Protein AF-A0A349DEY0-F1 (afdb_monomer)

Nearest PDB structures (foldseek):
  7y8s-assembly1_A  TM=3.256E-01  e=2.043E-19  Chelicerata
  7y6e-assembly1_A  TM=4.295E-01  e=4.181E-15  Chelicerata
  3f7r-assembly1_A  TM=3.913E-01  e=9.692E-14  Homo sapiens
  6mfa-assembly1_A  TM=2.386E-01  e=2.344E-17  Homo sapiens
  1x5z-assembly1_A  TM=7.598E-01  e=6.856E-07  Homo sapiens

Foldseek 3Di:
DDDDDDDDDDDDPPCPVVVVVVVVVVVVVVPDPPQPPFPDFLAAQEAADPADLVLQVCQCVLLVFFGQEYEWEEELQLLAIDDQPFAGVLVSQVVSVVPFDQYEYEYEYALQDDHPQRESHQDDDPPDPDHAQCNSLVSLVCLLVCVSVVSLLSLLQSQQVCLRYAYEYEYNAQFFQLNNFFQDRDRSVVVVVVCVVVVHDCLVCVVPPPRGHLVSLLSSLVSSQVSSVVRHVRYAYEHHHHFALSRLPSNPNDDPRHSAYEYEDEQQQQQHDDPNDHQDPPDRGRPSNVNSLVVCVVSVHAYEHSHYFYWPPLLVDLVSVLVSVVSVLVCCNVSSHHYYYYHQYQQVVSPDDCRRHGRHQSPDPSSSVSCCLRAPARNYQGRHRDNPPDDDAFAEWEPWEWEAPAQWKIKIFIDGPGPAFQWKFKWKDQPDDTDTDDTGGPPDGMDMGGRHHGQGKMKMWMWTGDSNGIHDIYDIYMDGHHHDDDDDDDDPDDDPDADWDDDDPHTHHPVVVVVPPDDDDDDDDDPPLAAFEEWEDWEWAADAQFKIKIFTHGPGPNFQWKFKWKDLDDDDTDTPDTGGPPDGMDMGGRHHGQTKMKIWMWTGDPSGIYDIYDIYIDHHHHDPDDDDPDDDDDPDADWDDDDPDTHHPVVCVVRPDDDDDDDDDPDQDAFAAWEDWEWAAPAQFKIKIFTHGPGPAFQWKFKWKDWVDDDIDTDDTGGPPDGMDMGGRHHGQTKMKMWMWTGDPSGIYDIYDIYIDGHHHPDDPPDPPDDDPPDPDDDPPDDDDDDDDDAFLDFAFFFPPLFFFEEEDDAPVLLVCLCPLPQDFFGQAYHYEFELVQQQPPVPPCRRQCQAHLVRHGPPDWDAPLQYTGHQVCRLPVQLLHEYEYEYQQFAADPVRPPGNCRLVCLLSVVSLSSLLSVLVSLQVSLAAYEYAYNAQVVDVVRHHPFLVSLLSNLSSSQVSSVVSPSLSYAYEDEHALDQVSAADPCVSNPNDLVRHRAYEYEEAEFQPLPGPPGSLVNVVSSLVVCVVSSHAYEPSEYFPFQAAQLQQWGAWFPCVRRHHFRHDIDHHALVRSCVRHVPVVVVSCVVSSSGHRYYYYYQAQSCPGRQCHPVGPPTHGHGGHQSSHPSSSVVVCVRCPDPNYDGGDNVSRVSIDRDDDDDPPCPDDADDDPAWDWPPAADALQDKTFTPRFAAKKKKFKAAPVRDTPDIDIAGPVRRIDRSHPPDFDKIWIWIDDPPHIDIDIHGYD

Solvent-accessible surface area (backbone atoms only — not comparable to full-atom values): 67548 Å² total; per-residue (Å²): 134,86,90,84,89,82,96,84,80,93,77,79,98,77,61,71,72,57,50,56,50,48,50,50,46,56,64,56,63,71,59,70,84,74,59,85,90,62,73,50,91,76,24,22,42,33,23,47,8,66,43,55,74,68,45,51,49,47,42,28,63,57,69,68,52,51,51,17,30,38,30,45,35,19,25,48,76,48,31,42,51,38,49,89,94,74,58,57,39,63,56,54,49,51,50,54,40,78,76,35,76,54,26,35,36,38,37,33,33,28,66,42,51,72,52,103,73,76,40,32,42,75,87,68,61,97,86,46,101,70,79,42,62,30,25,35,33,53,49,25,48,39,42,61,75,47,77,44,46,72,28,46,42,40,46,10,52,55,49,42,76,35,73,78,38,45,35,39,37,22,64,41,53,60,31,36,53,78,60,45,13,28,62,39,93,50,60,66,67,62,52,49,50,55,35,47,76,69,72,46,65,64,70,81,54,44,89,80,36,90,47,44,41,46,61,43,40,28,47,23,51,49,50,51,48,52,53,23,53,75,56,13,89,41,61,45,32,27,46,22,35,32,82,31,43,47,32,37,63,68,53,54,69,48,77,92,64,42,60,28,35,28,36,73,43,44,43,38,46,44,45,32,64,39,96,92,41,71,60,32,95,85,46,72,43,18,63,41,50,52,46,35,52,49,51,31,51,75,69,74,30,54,34,28,36,62,35,28,39,47,25,34,58,28,45,76,37,70,66,44,35,47,51,48,53,52,42,55,49,48,53,40,61,79,60,57,26,39,31,40,20,38,27,37,34,57,34,45,88,74,76,40,62,70,60,48,23,52,29,44,48,53,80,40,70,72,42,29,54,51,47,43,75,66,65,57,36,76,42,25,38,33,10,81,69,47,59,72,83,74,66,66,44,15,41,48,27,36,76,41,42,40,44,48,77,34,32,30,29,37,40,35,38,40,44,78,65,47,95,63,37,61,17,34,42,36,27,40,24,78,83,80,64,75,43,79,77,48,75,47,53,51,92,67,38,66,50,76,51,68,85,44,62,48,60,38,61,40,38,34,37,35,23,21,26,32,99,61,35,63,21,56,64,24,52,73,22,58,30,51,18,37,76,75,76,91,84,88,93,73,86,90,69,87,74,90,86,74,78,67,47,76,67,82,96,47,83,39,50,61,82,58,53,78,77,69,79,80,82,85,86,79,90,76,88,75,82,57,88,53,50,19,42,46,26,38,75,41,43,44,45,58,76,36,35,29,26,37,39,36,38,37,44,73,66,51,93,54,36,60,19,33,43,36,25,39,17,78,62,96,80,66,70,45,77,77,50,73,46,54,58,92,61,42,63,51,77,48,67,85,43,63,41,52,38,50,39,33,35,34,36,20,19,24,33,100,60,34,67,24,55,64,23,54,73,21,59,32,50,19,40,73,46,95,71,91,81,79,83,82,79,84,82,79,93,86,76,81,65,44,66,63,80,98,46,80,38,51,64,82,60,44,74,80,69,76,65,87,80,82,83,84,88,80,84,95,68,95,66,52,22,41,44,26,37,74,40,42,44,44,50,75,35,31,28,26,35,39,36,37,39,42,79,63,48,94,69,38,59,20,32,42,37,26,38,22,52,80,71,74,72,74,44,80,77,47,77,45,54,52,93,65,43,64,49,79,48,66,83,43,60,45,61,36,45,38,33,32,37,35,23,23,25,35,99,75,32,62,24,54,63,23,53,75,19,62,32,50,19,36,65,78,69,82,80,88,78,79,91,72,93,84,83,84,76,90,77,84,89,73,92,76,95,72,84,83,80,78,84,80,80,56,54,62,44,68,61,31,40,50,96,80,21,26,33,36,25,35,15,55,16,58,56,30,41,46,51,53,51,66,66,75,81,52,72,55,43,23,19,39,35,30,48,34,37,48,86,27,46,74,34,80,85,40,74,52,17,22,21,42,15,34,47,101,84,71,45,72,61,86,58,70,41,62,90,27,74,46,39,21,26,43,43,54,55,49,68,71,38,73,28,26,29,34,34,38,39,30,45,46,50,27,38,49,100,89,41,74,87,34,77,53,36,28,54,39,33,40,50,56,73,43,56,68,38,30,50,50,55,20,53,52,50,54,68,45,88,43,47,33,38,35,27,54,41,53,25,67,77,34,80,87,43,51,66,92,41,45,62,42,51,26,39,23,52,46,44,46,50,50,45,19,50,73,71,63,24,77,54,57,31,37,28,47,22,37,37,41,47,38,94,75,49,82,73,68,60,72,65,53,52,65,47,75,90,58,45,38,23,34,29,30,35,48,43,71,40,67,79,72,83,56,80,48,30,47,59,58,40,46,50,52,54,52,52,51,22,58,77,66,62,27,18,27,27,40,66,38,28,38,58,51,17,27,22,41,64,82,28,31,36,33,17,31,25,68,89,78,71,31,59,37,63,33,78,77,37,86,35,53,48,64,56,50,32,65,54,35,53,49,58,52,51,52,51,48,66,75,38,52,49,34,48,35,31,40,25,42,38,36,32,59,34,50,80,19,76,50,33,17,87,88,20,90,76,26,26,43,30,25,42,34,47,80,61,22,68,60,38,30,54,51,48,52,63,58,65,69,37,86,55,42,34,59,35,33,92,56,45,59,78,48,27,42,76,89,75,96,68,77,75,80,79,78,80,80,82,82,90,76,81,66,74,44,69,40,63,64,68,30,48,34,80,46,67,30,34,51,45,65,60,87,53,65,30,37,39,36,35,19,41,84,85,69,45,79,77,46,70,52,77,36,28,73,95,46,40,60,48,82,44,65,80,51,68,69,45,63,31,36,39,38,37,36,42,88,97,44,77,48,76,41,88,40,41,30,83

Sequence (1247 aa):
MKTIDNPKCHIKPRWLTSFTLCILLILLTQLNFAQKFDPGSGKTILLIGQTFQSEYQNYAQGIGTKPAGSSHYGSIYLGAIEQGDDDPNAVFLDWVRNYQTNPYALIALSIKDNTAAGNYGQMISPDWDQFNPNAVHDALVAINNGEWDTRIDQFGDTFASRPDVKFFVRIGYEVSLLLFAYKGEQYVNDWLNQQADQGINVFENPDNIANLDRQAYINAYNRIANRIRAKASNVVFVYHPVRGLNDTKWLYPGDANVDYVGFSIFNNDVCLEVNGTFNCDGQSVDPELQSSMDFAKAHNKPIIIAESAAQAPATGSVSAFKTYLDKLHQVVVNNDVRLLAYINSNWPIHGWDANWGDSRVEVNAAVKEHWKSIYVGGRYIQGDGSSTGGGSTPATPNGLQATANSSSQIVLTWSDNANNESGFYIERSTGTGFVQIASVGANITTYSDNGLSAATTYQYRVSAHNTSGNSGYSNQASATTNTGGGSSDCAADCPTGYNYYLCGQCWVSEAQARSGGCTETCSGGNNGNTVPNTPTGLSASTVSSSQINLTWNDNSDNEQGFNIERSTNTGEFTQVASVGVGATSYNDNGLSAGTTYRYRVSAHNTSGTSGYSNQASATTNSGGGSGDCAADCPSGYNYYLCGQCWVSEAQARSAGCTETCDGGNNGNTVPNDPTGLSATAISSSQINLTWNDNSNNEQGFYVEQAGSTGAFTQIASVGAGVTSYSHSRLLASTTYRYRVRAYNGVGNSGYSNEATATTNNSSSHCNNNVQDGDETGVDCGGSCVPCSTGDKVEGKLTPKNGKTLLVLGQDLKSVFDYTQSGYFQAPGGVTTYLAFHSLLDSNYPQYGALGENPSGTPTNVDIDWGAGPLNAHSAAFGYSGSALVLGINFANGNQFETWFPTGVQDIGAGLKSAEIKRLANFCKNVAKPVYIRLGYEFDGTWNNYVSPQTYVNAFREIVRGVRAEGANNVAFVWQSSAYPPLGFPDLDAWYPGDEYVDWCGFSWFLAPNFGVSPTSAQLADAMLTFARQHNKPVMIAESSPQGYDLEAGTRRNINSGLDGPAGGNTRGKTGGQTWDEWFKPYFDYIHQNDDIIRAVAYINADWDAQPKWQSPYPEGYWGDTRVETNAVIRDRWLAEVNTSFWLQGSANIGDEIYTNAGQTARNTSQHLSLPDVVLLPNPTNARTLVKMKGLQEKASYVILNIAGVEVAKGEMNQAKSTLSIRGLKPGLYFVKIACESQQIVRRLVVK

pLDDT: mean 78.05, std 19.38, range [24.09, 98.75]

Structure (mmCIF, N/CA/C/O backbone):
data_AF-A0A349DEY0-F1
#
_entry.id   AF-A0A349DEY0-F1
#
loop_
_atom_site.group_PDB
_atom_site.id
_atom_site.type_symbol
_atom_site.label_atom_id
_atom_site.label_alt_id
_atom_site.label_comp_id
_atom_site.label_asym_id
_atom_site.label_entity_id
_atom_site.label_seq_id
_atom_site.pdbx_PDB_ins_code
_atom_site.Cartn_x
_atom_site.Cartn_y
_atom_site.Cartn_z
_atom_site.occupancy
_atom_site.B_iso_or_equiv
_atom_site.auth_seq_id
_atom_site.auth_comp_id
_atom_site.auth_asym_id
_atom_site.auth_atom_id
_atom_site.pdbx_PDB_model_num
ATOM 1 N N . MET A 1 1 ? 51.742 -33.456 -11.411 1.00 30.62 1 MET A N 1
ATOM 2 C CA . MET A 1 1 ? 53.223 -33.407 -11.422 1.00 30.62 1 MET A CA 1
ATOM 3 C C . MET A 1 1 ? 53.776 -34.786 -11.063 1.00 30.62 1 MET A C 1
ATOM 5 O O . MET A 1 1 ? 53.305 -35.349 -10.091 1.00 30.62 1 MET A O 1
ATOM 9 N N . LYS A 1 2 ? 54.716 -35.288 -11.883 1.00 29.42 2 LYS A N 1
ATOM 10 C CA . LYS A 1 2 ? 55.680 -36.408 -11.723 1.00 29.42 2 LYS A CA 1
ATOM 11 C C . LYS A 1 2 ? 55.282 -37.686 -10.948 1.00 29.42 2 LYS A C 1
ATOM 13 O O . LYS A 1 2 ? 55.220 -37.705 -9.727 1.00 29.42 2 LYS A O 1
ATOM 18 N N . THR A 1 3 ? 55.203 -38.784 -11.698 1.00 45.44 3 THR A N 1
ATOM 19 C CA . THR A 1 3 ? 55.338 -40.190 -11.275 1.00 45.44 3 THR A CA 1
ATOM 20 C C . THR A 1 3 ? 56.786 -40.545 -10.924 1.00 45.44 3 THR A C 1
ATOM 22 O O . THR A 1 3 ? 57.653 -40.258 -11.748 1.00 45.44 3 THR A O 1
ATOM 25 N N . ILE A 1 4 ? 57.035 -41.238 -9.801 1.00 32.19 4 ILE A N 1
ATOM 26 C CA . ILE A 1 4 ? 58.158 -42.189 -9.633 1.00 32.19 4 ILE A CA 1
ATOM 27 C C . ILE A 1 4 ? 57.728 -43.357 -8.723 1.00 32.19 4 ILE A C 1
ATOM 29 O O . ILE A 1 4 ? 57.214 -43.153 -7.624 1.00 32.19 4 ILE A O 1
ATOM 33 N N . ASP A 1 5 ? 57.984 -44.561 -9.235 1.00 44.75 5 ASP A N 1
ATOM 34 C CA . ASP A 1 5 ? 57.857 -45.904 -8.665 1.00 44.75 5 ASP A CA 1
ATOM 35 C C . ASP A 1 5 ? 58.659 -46.170 -7.377 1.00 44.75 5 ASP A C 1
ATOM 37 O O . ASP A 1 5 ? 59.806 -45.742 -7.242 1.00 44.75 5 ASP A O 1
ATOM 41 N N . ASN A 1 6 ? 58.132 -47.045 -6.507 1.00 29.59 6 ASN A N 1
ATOM 42 C CA . ASN A 1 6 ? 58.963 -47.983 -5.736 1.00 29.59 6 ASN A CA 1
ATOM 43 C C . ASN A 1 6 ? 58.171 -49.272 -5.386 1.00 29.59 6 ASN A C 1
ATOM 45 O O . ASN A 1 6 ? 57.075 -49.166 -4.827 1.00 29.59 6 ASN A O 1
ATOM 49 N N . PRO A 1 7 ? 58.682 -50.490 -5.681 1.00 41.56 7 PRO A N 1
ATOM 50 C CA . PRO A 1 7 ? 57.901 -51.719 -5.657 1.00 41.56 7 PRO A CA 1
ATOM 51 C C . PRO A 1 7 ? 58.179 -52.552 -4.401 1.00 41.56 7 PRO A C 1
ATOM 53 O O . PRO A 1 7 ? 59.111 -53.351 -4.384 1.00 41.56 7 PRO A O 1
ATOM 56 N N . LYS A 1 8 ? 57.339 -52.434 -3.364 1.00 35.53 8 LYS A N 1
ATOM 57 C CA . LYS A 1 8 ? 57.192 -53.456 -2.306 1.00 35.53 8 LYS A CA 1
ATOM 58 C C . LYS A 1 8 ? 55.807 -53.401 -1.655 1.00 35.53 8 LYS A C 1
ATOM 60 O O . LYS A 1 8 ? 55.658 -52.806 -0.597 1.00 35.53 8 LYS A O 1
ATOM 65 N N . CYS A 1 9 ? 54.817 -54.074 -2.243 1.00 26.45 9 CYS A N 1
ATOM 66 C CA . CYS A 1 9 ? 53.853 -54.866 -1.467 1.00 26.45 9 CYS A CA 1
ATOM 67 C C . CYS A 1 9 ? 52.994 -55.742 -2.388 1.00 26.45 9 CYS A C 1
ATOM 69 O O . CYS A 1 9 ? 52.198 -55.250 -3.181 1.00 26.45 9 CYS A O 1
ATOM 71 N N . HIS A 1 10 ? 53.153 -57.058 -2.268 1.00 38.06 10 HIS A N 1
ATOM 72 C CA . HIS A 1 10 ? 52.249 -58.038 -2.856 1.00 38.06 10 HIS A CA 1
ATOM 73 C C . HIS A 1 10 ? 50.917 -58.045 -2.094 1.00 38.06 10 HIS A C 1
ATOM 75 O O . HIS A 1 10 ? 50.904 -58.348 -0.902 1.00 38.06 10 HIS A O 1
ATOM 81 N N . ILE A 1 11 ? 49.793 -57.842 -2.789 1.00 31.19 11 ILE A N 1
ATOM 82 C CA . ILE A 1 11 ? 48.478 -58.305 -2.324 1.00 31.19 11 ILE A CA 1
ATOM 83 C C . ILE A 1 11 ? 47.868 -59.231 -3.385 1.00 31.19 11 ILE A C 1
ATOM 85 O O . ILE A 1 11 ? 47.804 -58.917 -4.570 1.00 31.19 11 ILE A O 1
ATOM 89 N N . LYS A 1 12 ? 47.474 -60.417 -2.910 1.00 34.22 12 LYS A N 1
ATOM 90 C CA . LYS A 1 12 ? 46.845 -61.541 -3.619 1.00 34.22 12 LYS A CA 1
ATOM 91 C C . LYS A 1 12 ? 45.441 -61.199 -4.173 1.00 34.22 12 LYS A C 1
ATOM 93 O O . LYS A 1 12 ? 44.804 -60.256 -3.700 1.00 34.22 12 LYS A O 1
ATOM 98 N N . PRO A 1 13 ? 44.921 -61.977 -5.146 1.00 39.72 13 PRO A N 1
ATOM 99 C CA . PRO A 1 13 ? 43.801 -61.585 -5.995 1.00 39.72 13 PRO A CA 1
ATOM 100 C C . PRO A 1 13 ? 42.459 -61.761 -5.276 1.00 39.72 13 PRO A C 1
ATOM 102 O O . PRO A 1 13 ? 41.864 -62.833 -5.276 1.00 39.72 13 PRO A O 1
ATOM 105 N N . ARG A 1 14 ? 41.977 -60.686 -4.651 1.00 37.34 14 ARG A N 1
ATOM 106 C CA . ARG A 1 14 ? 40.571 -60.538 -4.225 1.00 37.34 14 ARG A CA 1
ATOM 107 C C . ARG A 1 14 ? 39.995 -59.139 -4.485 1.00 37.34 14 ARG A C 1
ATOM 109 O O . ARG A 1 14 ? 38.881 -58.854 -4.073 1.00 37.34 14 ARG A O 1
ATOM 116 N N . TRP A 1 15 ? 40.734 -58.292 -5.205 1.00 35.62 15 TRP A N 1
ATOM 117 C CA . TRP A 1 15 ? 40.420 -56.869 -5.398 1.00 35.62 15 TRP A CA 1
ATOM 118 C C . TRP A 1 15 ? 40.018 -56.486 -6.831 1.00 35.62 15 TRP A C 1
ATOM 120 O O . TRP A 1 15 ? 39.688 -55.331 -7.072 1.00 35.62 15 TRP A O 1
ATOM 130 N N . LEU A 1 16 ? 39.995 -57.429 -7.782 1.00 36.09 16 LEU A N 1
ATOM 131 C CA . LEU A 1 16 ? 39.624 -57.123 -9.172 1.00 36.09 16 LEU A CA 1
ATOM 132 C C . LEU A 1 16 ? 38.112 -57.153 -9.447 1.00 36.09 16 LEU A C 1
ATOM 134 O O . LEU A 1 16 ? 37.669 -56.484 -10.369 1.00 36.09 16 LEU A O 1
ATOM 138 N N . THR A 1 17 ? 37.297 -57.828 -8.633 1.00 38.41 17 THR A N 1
ATOM 139 C CA . THR A 1 17 ? 35.828 -57.783 -8.784 1.00 38.41 17 THR A CA 1
ATOM 140 C C . THR A 1 17 ? 35.198 -56.543 -8.147 1.00 38.41 17 THR A C 1
ATOM 142 O O . THR A 1 17 ? 34.158 -56.089 -8.608 1.00 38.41 17 THR A O 1
ATOM 145 N N . SER A 1 18 ? 35.841 -55.941 -7.141 1.00 42.47 18 SER A N 1
ATOM 146 C CA . SER A 1 18 ? 35.341 -54.719 -6.490 1.00 42.47 18 SER A CA 1
ATOM 147 C C . SER A 1 18 ? 35.731 -53.440 -7.235 1.00 42.47 18 SER A C 1
ATOM 149 O O . SER A 1 18 ? 35.033 -52.441 -7.116 1.00 42.47 18 SER A O 1
ATOM 151 N N . PHE A 1 19 ? 36.802 -53.455 -8.038 1.00 39.47 19 PHE A N 1
ATOM 152 C CA . PHE A 1 19 ? 37.233 -52.271 -8.791 1.00 39.47 19 PHE A CA 1
ATOM 153 C C . PHE A 1 19 ? 36.384 -52.041 -10.047 1.00 39.47 19 PHE A C 1
ATOM 155 O O . PHE A 1 19 ? 36.033 -50.905 -10.345 1.00 39.47 19 PHE A O 1
ATOM 162 N N . THR A 1 20 ? 35.964 -53.107 -10.737 1.00 43.31 20 THR A N 1
ATOM 163 C CA . THR A 1 20 ? 35.015 -52.991 -11.855 1.00 43.31 20 THR A CA 1
ATOM 164 C C . THR A 1 20 ? 33.612 -52.652 -11.357 1.00 43.31 20 THR A C 1
ATOM 166 O O . THR A 1 20 ? 32.939 -51.861 -12.002 1.00 43.31 20 THR A O 1
ATOM 169 N N . LEU A 1 21 ? 33.194 -53.147 -10.181 1.00 40.62 21 LEU A N 1
ATOM 170 C CA . LEU A 1 21 ? 31.919 -52.748 -9.575 1.00 40.62 21 LEU A CA 1
ATOM 171 C C . LEU A 1 21 ? 31.952 -51.303 -9.055 1.00 40.62 21 LEU A C 1
ATOM 173 O O . LEU A 1 21 ? 30.953 -50.617 -9.194 1.00 40.62 21 LEU A O 1
ATOM 177 N N . CYS A 1 22 ? 33.083 -50.814 -8.529 1.00 37.91 22 CYS A N 1
ATOM 178 C CA . CYS A 1 22 ? 33.248 -49.404 -8.160 1.00 37.91 22 CYS A CA 1
ATOM 179 C C . CYS A 1 22 ? 33.359 -48.485 -9.377 1.00 37.91 22 CYS A C 1
ATOM 181 O O . CYS A 1 22 ? 32.830 -47.393 -9.315 1.00 37.91 22 CYS A O 1
ATOM 183 N N . ILE A 1 23 ? 33.988 -48.888 -10.485 1.00 42.72 23 ILE A N 1
ATOM 184 C CA . ILE A 1 23 ? 34.013 -48.069 -11.710 1.00 42.72 23 ILE A CA 1
ATOM 185 C C . ILE A 1 23 ? 32.648 -48.097 -12.407 1.00 42.72 23 ILE A C 1
ATOM 187 O O . ILE A 1 23 ? 32.220 -47.064 -12.906 1.00 42.72 23 ILE A O 1
ATOM 191 N N . LEU A 1 24 ? 31.917 -49.218 -12.370 1.00 37.88 24 LEU A N 1
ATOM 192 C CA . LEU A 1 24 ? 30.531 -49.269 -12.839 1.00 37.88 24 LEU A CA 1
ATOM 193 C C . LEU A 1 24 ? 29.599 -48.485 -11.903 1.00 37.88 24 LEU A C 1
ATOM 195 O O . LEU A 1 24 ? 28.729 -47.797 -12.410 1.00 37.88 24 LEU A O 1
ATOM 199 N N . LEU A 1 25 ? 29.809 -48.500 -10.576 1.00 37.19 25 LEU A N 1
ATOM 200 C CA . LEU A 1 25 ? 29.100 -47.616 -9.641 1.00 37.19 25 LEU A CA 1
ATOM 201 C C . LEU A 1 25 ? 29.499 -46.154 -9.834 1.00 37.19 25 LEU A C 1
ATOM 203 O O . LEU A 1 25 ? 28.626 -45.321 -9.730 1.00 37.19 25 LEU A O 1
ATOM 207 N N . ILE A 1 26 ? 30.755 -45.827 -10.148 1.00 38.75 26 ILE A N 1
ATOM 208 C CA . ILE A 1 26 ? 31.211 -44.443 -10.362 1.00 38.75 26 ILE A CA 1
ATOM 209 C C . ILE A 1 26 ? 30.714 -43.899 -11.713 1.00 38.75 26 ILE A C 1
ATOM 211 O O . ILE A 1 26 ? 30.343 -42.731 -11.802 1.00 38.75 26 ILE A O 1
ATOM 215 N N . LEU A 1 27 ? 30.612 -44.753 -12.739 1.00 33.69 27 LEU A N 1
ATOM 216 C CA . LEU A 1 27 ? 29.962 -44.437 -14.018 1.00 33.69 27 LEU A CA 1
ATOM 217 C C . LEU A 1 27 ? 28.425 -44.437 -13.911 1.00 33.69 27 LEU A C 1
ATOM 219 O O . LEU A 1 27 ? 27.779 -43.678 -14.623 1.00 33.69 27 LEU A O 1
ATOM 223 N N . LEU A 1 28 ? 27.831 -45.211 -12.992 1.00 31.55 28 LEU A N 1
ATOM 224 C CA . LEU A 1 28 ? 26.398 -45.158 -12.659 1.00 31.55 28 LEU A CA 1
ATOM 225 C C . LEU A 1 28 ? 26.062 -44.067 -11.623 1.00 31.55 28 LEU A C 1
ATOM 227 O O . LEU A 1 28 ? 24.906 -43.693 -11.513 1.00 31.55 28 LEU A O 1
ATOM 231 N N . THR A 1 29 ? 27.023 -43.487 -10.901 1.00 32.03 29 THR A N 1
ATOM 232 C CA . THR A 1 29 ? 26.804 -42.319 -10.021 1.00 32.03 29 THR A CA 1
ATOM 233 C C . THR A 1 29 ? 27.013 -40.987 -10.740 1.00 32.03 29 THR A C 1
ATOM 235 O O . THR A 1 29 ? 26.929 -39.940 -10.109 1.00 32.03 29 THR A O 1
ATOM 238 N N . GLN A 1 30 ? 27.233 -41.000 -12.060 1.00 32.56 30 GLN A N 1
ATOM 239 C CA . GLN A 1 30 ? 26.926 -39.840 -12.907 1.00 32.56 30 GLN A CA 1
ATOM 240 C C . GLN A 1 30 ? 25.436 -39.777 -13.298 1.00 32.56 30 GLN A C 1
ATOM 242 O O . GLN A 1 30 ? 25.040 -38.930 -14.092 1.00 32.56 30 GLN A O 1
ATOM 247 N N . LEU A 1 31 ? 24.586 -40.634 -12.713 1.00 32.84 31 LEU A N 1
ATOM 248 C CA . LEU A 1 31 ? 23.133 -40.511 -12.789 1.00 32.84 31 LEU A CA 1
ATOM 249 C C . LEU A 1 31 ? 22.627 -39.502 -11.746 1.00 32.84 31 LEU A C 1
ATOM 251 O O . LEU A 1 31 ? 22.602 -39.785 -10.551 1.00 32.84 31 LEU A O 1
ATOM 255 N N . ASN A 1 32 ? 22.169 -38.355 -12.249 1.00 33.69 32 ASN A N 1
ATOM 256 C CA . ASN A 1 32 ? 21.176 -37.465 -11.645 1.00 33.69 32 ASN A CA 1
ATOM 257 C C . ASN A 1 32 ? 21.450 -37.007 -10.201 1.00 33.69 32 ASN A C 1
ATOM 259 O O . ASN A 1 32 ? 20.780 -37.441 -9.261 1.00 33.69 32 ASN A O 1
ATOM 263 N N . PHE A 1 33 ? 22.298 -35.986 -10.029 1.00 35.28 33 PHE A N 1
ATOM 264 C CA . PHE A 1 33 ? 21.932 -34.971 -9.037 1.00 35.28 33 PHE A CA 1
ATOM 265 C C . PHE A 1 33 ? 20.635 -34.337 -9.542 1.00 35.28 33 PHE A C 1
ATOM 267 O O . PHE A 1 33 ? 20.652 -33.588 -10.513 1.00 35.28 33 PHE A O 1
ATOM 274 N N . ALA A 1 34 ? 19.497 -34.706 -8.950 1.00 52.69 34 ALA A N 1
ATOM 275 C CA . ALA A 1 34 ? 18.239 -34.034 -9.236 1.00 52.69 34 ALA A CA 1
ATOM 276 C C . ALA A 1 34 ? 18.415 -32.556 -8.863 1.00 52.69 34 ALA A C 1
ATOM 278 O O . ALA A 1 34 ? 18.550 -32.227 -7.680 1.00 52.69 34 ALA A O 1
ATOM 279 N N . GLN A 1 35 ? 18.486 -31.684 -9.872 1.00 73.81 35 GLN A N 1
ATOM 280 C CA . GLN A 1 35 ? 18.593 -30.248 -9.663 1.00 73.81 35 GLN A CA 1
ATOM 281 C C . GLN A 1 35 ? 17.398 -29.803 -8.813 1.00 73.81 35 GLN A C 1
ATOM 283 O O . GLN A 1 35 ? 16.249 -30.195 -9.035 1.00 73.81 35 GLN A O 1
ATOM 288 N N . LYS A 1 36 ? 17.671 -29.034 -7.760 1.00 83.06 36 LYS A N 1
ATOM 289 C CA . LYS A 1 36 ? 16.647 -28.653 -6.789 1.00 83.06 36 LYS A CA 1
ATOM 290 C C . LYS A 1 36 ? 15.554 -27.835 -7.483 1.00 83.06 36 LYS A C 1
ATOM 292 O O . LYS A 1 36 ? 15.852 -26.893 -8.211 1.00 83.06 36 LYS A O 1
ATOM 297 N N . PHE A 1 37 ? 14.299 -28.213 -7.244 1.00 89.69 37 PHE A N 1
ATOM 298 C CA . PHE A 1 37 ? 13.091 -27.650 -7.874 1.00 89.69 37 PHE A CA 1
ATOM 299 C C . PHE A 1 37 ? 12.934 -27.897 -9.379 1.00 89.69 37 PHE A C 1
ATOM 301 O O . PHE A 1 37 ? 12.030 -27.319 -9.977 1.00 89.69 37 PHE A O 1
ATOM 308 N N . ASP A 1 38 ? 13.737 -28.781 -9.972 1.00 86.75 38 ASP A N 1
ATOM 309 C CA . ASP A 1 38 ? 13.618 -29.129 -11.386 1.00 86.75 38 ASP A CA 1
ATOM 310 C C . ASP A 1 38 ? 12.338 -29.957 -11.633 1.00 86.75 38 ASP A C 1
ATOM 312 O O . ASP A 1 38 ? 12.178 -31.029 -11.035 1.00 86.75 38 ASP A O 1
ATOM 316 N N . PRO A 1 39 ? 11.399 -29.490 -12.481 1.00 84.56 39 PRO A N 1
ATOM 317 C CA . PRO A 1 39 ? 10.208 -30.255 -12.845 1.00 84.56 39 PRO A CA 1
ATOM 318 C C . PRO A 1 39 ? 10.495 -31.470 -13.749 1.00 84.56 39 PRO A C 1
ATOM 320 O O . PRO A 1 39 ? 9.611 -32.312 -13.922 1.00 84.56 39 PRO A O 1
ATOM 323 N N . GLY A 1 40 ? 11.702 -31.586 -14.306 1.00 80.62 40 GLY A N 1
ATOM 324 C CA . GLY A 1 40 ? 12.121 -32.614 -15.254 1.00 80.62 40 GLY A CA 1
ATOM 325 C C . GLY A 1 40 ? 11.992 -32.184 -16.719 1.00 80.62 40 GLY A C 1
ATOM 326 O O . GLY A 1 40 ? 11.309 -31.214 -17.054 1.00 80.62 40 GLY A O 1
ATOM 327 N N . SER A 1 41 ? 12.653 -32.934 -17.610 1.00 80.12 41 SER A N 1
ATOM 328 C CA . SER A 1 41 ? 12.608 -32.688 -19.059 1.00 80.12 41 SER A CA 1
ATOM 329 C C . SER A 1 41 ? 11.189 -32.751 -19.618 1.00 80.12 41 SER A C 1
ATOM 331 O O . SER A 1 41 ? 10.387 -33.592 -19.206 1.00 80.12 41 SER A O 1
ATOM 333 N N . GLY A 1 42 ? 10.867 -31.831 -20.531 1.00 81.75 42 GLY A N 1
ATOM 334 C CA . GLY A 1 42 ? 9.530 -31.724 -21.113 1.00 81.75 42 GLY A CA 1
ATOM 335 C C . GLY A 1 42 ? 8.474 -31.109 -20.189 1.00 81.75 42 GLY A C 1
ATOM 336 O O . GLY A 1 42 ? 7.300 -31.110 -20.556 1.00 81.75 42 GLY A O 1
ATOM 337 N N . LYS A 1 43 ? 8.862 -30.575 -19.021 1.00 87.06 43 LYS A N 1
ATOM 338 C CA . LYS A 1 43 ? 7.976 -29.848 -18.102 1.00 87.06 43 LYS A CA 1
ATOM 339 C C . LYS A 1 43 ? 8.497 -28.442 -17.805 1.00 87.06 43 LYS A C 1
ATOM 341 O O . LYS A 1 43 ? 9.702 -28.224 -17.693 1.00 87.06 43 LYS A O 1
ATOM 346 N N . THR A 1 44 ? 7.574 -27.499 -17.645 1.00 93.38 44 THR A N 1
ATOM 347 C CA . THR A 1 44 ? 7.865 -26.084 -17.392 1.00 93.38 44 THR A CA 1
ATOM 348 C C . THR A 1 44 ? 6.922 -25.543 -16.321 1.00 93.38 44 THR A C 1
ATOM 350 O O . THR A 1 44 ? 5.707 -25.664 -16.443 1.00 93.38 44 THR A O 1
ATOM 353 N N . ILE A 1 45 ? 7.464 -24.946 -15.262 1.00 93.81 45 ILE A N 1
ATOM 354 C CA . ILE A 1 45 ? 6.683 -24.241 -14.237 1.00 93.81 45 ILE A CA 1
ATOM 355 C C . ILE A 1 45 ? 6.204 -22.913 -14.833 1.00 93.81 45 ILE A C 1
ATOM 357 O O . ILE A 1 45 ? 7.039 -22.110 -15.241 1.00 93.81 45 ILE A O 1
ATOM 361 N N . LEU A 1 46 ? 4.889 -22.680 -14.895 1.00 93.50 46 LEU A N 1
ATOM 362 C CA . LEU A 1 46 ? 4.326 -21.422 -15.392 1.00 93.50 46 LEU A CA 1
ATOM 363 C C . LEU A 1 46 ? 4.021 -20.477 -14.225 1.00 93.50 46 LEU A C 1
ATOM 365 O O . LEU A 1 46 ? 3.120 -20.737 -13.423 1.00 93.50 46 LEU A O 1
ATOM 369 N N . LEU A 1 47 ? 4.759 -19.374 -14.147 1.00 94.19 47 LEU A N 1
ATOM 370 C CA . LEU A 1 47 ? 4.496 -18.275 -13.227 1.00 94.19 47 LEU A CA 1
ATOM 371 C C . LEU A 1 47 ? 3.866 -17.107 -13.978 1.00 94.19 47 LEU A C 1
ATOM 373 O O . LEU A 1 47 ? 4.215 -16.839 -15.127 1.00 94.19 47 LEU A O 1
ATOM 377 N N . ILE A 1 48 ? 2.988 -16.382 -13.290 1.00 92.94 48 ILE A N 1
ATOM 378 C CA . ILE A 1 48 ? 2.484 -15.097 -13.768 1.00 92.94 48 ILE A CA 1
ATOM 379 C C . ILE A 1 48 ? 3.108 -13.981 -12.943 1.00 92.94 48 ILE A C 1
ATOM 381 O O . ILE A 1 48 ? 3.128 -14.027 -11.713 1.00 92.94 48 ILE A O 1
ATOM 385 N N . GLY A 1 49 ? 3.660 -13.003 -13.642 1.00 86.38 49 GLY A N 1
ATOM 386 C CA . GLY A 1 49 ? 4.279 -11.816 -13.086 1.00 86.38 49 GLY A CA 1
ATOM 387 C C . GLY A 1 49 ? 5.617 -11.481 -13.740 1.00 86.38 49 GLY A C 1
ATOM 388 O O . GLY A 1 49 ? 6.145 -12.254 -14.536 1.00 86.38 49 GLY A O 1
ATOM 389 N N . GLN A 1 50 ? 6.220 -10.347 -13.402 1.00 78.06 50 GLN A N 1
ATOM 390 C CA . GLN A 1 50 ? 5.783 -9.366 -12.398 1.00 78.06 50 GLN A CA 1
ATOM 391 C C . GLN A 1 50 ? 4.503 -8.606 -12.797 1.00 78.06 50 GLN A C 1
ATOM 393 O O . GLN A 1 50 ? 4.502 -7.833 -13.739 1.00 78.06 50 GLN A O 1
ATOM 398 N N . THR A 1 51 ? 3.390 -8.836 -12.101 1.00 76.50 51 THR A N 1
ATOM 399 C CA . THR A 1 51 ? 2.104 -8.143 -12.331 1.00 76.50 51 THR A CA 1
ATOM 400 C C . THR A 1 51 ? 1.415 -7.841 -11.004 1.00 76.50 51 THR A C 1
ATOM 402 O O . THR A 1 51 ? 1.739 -8.487 -10.008 1.00 76.50 51 THR A O 1
ATOM 405 N N . PHE A 1 52 ? 0.508 -6.874 -10.978 1.00 79.69 52 PHE A N 1
ATOM 406 C CA . PHE A 1 52 ? -0.190 -6.439 -9.774 1.00 79.69 52 PHE A CA 1
ATOM 407 C C . PHE A 1 52 ? -1.142 -7.529 -9.264 1.00 79.69 52 PHE A C 1
ATOM 409 O O . PHE A 1 52 ? -1.615 -8.372 -10.034 1.00 79.69 52 PHE A O 1
ATOM 416 N N . GLN A 1 53 ? -1.465 -7.522 -7.966 1.00 79.69 53 GLN A N 1
ATOM 417 C CA . GLN A 1 53 ? -2.315 -8.561 -7.369 1.00 79.69 53 GLN A CA 1
ATOM 418 C C . GLN A 1 53 ? -3.681 -8.676 -8.071 1.00 79.69 53 GLN A C 1
ATOM 420 O O . GLN A 1 53 ? -4.156 -9.788 -8.317 1.00 79.69 53 GLN A O 1
ATOM 425 N N . SER A 1 54 ? -4.298 -7.549 -8.433 1.00 82.38 54 SER A N 1
ATOM 426 C CA . SER A 1 54 ? -5.575 -7.510 -9.157 1.00 82.38 54 SER A CA 1
ATOM 427 C C . SER A 1 54 ? -5.467 -8.116 -10.562 1.00 82.38 54 SER A C 1
ATOM 429 O O . SER A 1 54 ? -6.312 -8.910 -10.965 1.00 82.38 54 SER A O 1
ATOM 431 N N . GLU A 1 55 ? -4.399 -7.820 -11.297 1.00 88.06 55 GLU A N 1
ATOM 432 C CA . GLU A 1 55 ? -4.129 -8.387 -12.622 1.00 88.06 55 GLU A CA 1
ATOM 433 C C . GLU A 1 55 ? -3.814 -9.889 -12.555 1.00 88.06 55 GLU A C 1
ATOM 435 O O . GLU A 1 55 ? -4.282 -10.660 -13.392 1.00 88.06 55 GLU A O 1
ATOM 440 N N . TYR A 1 56 ? -3.117 -10.346 -11.512 1.00 87.19 56 TYR A N 1
ATOM 441 C CA . TYR A 1 56 ? -2.915 -11.773 -11.260 1.00 87.19 56 TYR A CA 1
ATOM 442 C C . TYR A 1 56 ? -4.240 -12.505 -10.998 1.00 87.19 56 TYR A C 1
ATOM 444 O O . TYR A 1 56 ? -4.465 -13.613 -11.496 1.00 87.19 56 TYR A O 1
ATOM 452 N N . GLN A 1 57 ? -5.133 -11.894 -10.215 1.00 84.00 57 GLN A N 1
ATOM 453 C CA . GLN A 1 57 ? -6.478 -12.415 -9.961 1.00 84.00 57 GLN A CA 1
ATOM 454 C C . GLN A 1 57 ? -7.309 -12.457 -11.246 1.00 84.00 57 GLN A C 1
ATOM 456 O O . GLN A 1 57 ? -7.927 -13.485 -11.536 1.00 84.00 57 GLN A O 1
ATOM 461 N N . ASN A 1 58 ? -7.260 -11.384 -12.038 1.00 87.00 58 ASN A N 1
ATOM 462 C CA . ASN A 1 58 ? -7.935 -11.288 -13.328 1.00 87.00 58 ASN A CA 1
ATOM 463 C C . ASN A 1 58 ? -7.440 -12.356 -14.299 1.00 87.00 58 ASN A C 1
ATOM 465 O O . ASN A 1 58 ? -8.265 -13.024 -14.917 1.00 87.00 58 ASN A O 1
ATOM 469 N N . TYR A 1 59 ? -6.131 -12.609 -14.369 1.00 92.50 59 TYR A N 1
ATOM 470 C CA . TYR A 1 59 ? -5.585 -13.727 -15.133 1.00 92.50 59 TYR A CA 1
ATOM 471 C C . TYR A 1 59 ? -6.164 -15.062 -14.643 1.00 92.50 59 TYR A C 1
ATOM 473 O O . TYR A 1 59 ? -6.699 -15.839 -15.434 1.00 92.50 59 TYR A O 1
ATOM 481 N N . ALA A 1 60 ? -6.092 -15.348 -13.337 1.00 85.81 60 ALA A N 1
ATOM 482 C CA . ALA A 1 60 ? -6.502 -16.647 -12.802 1.00 85.81 60 ALA A CA 1
ATOM 483 C C . ALA A 1 60 ? -8.001 -16.918 -13.030 1.00 85.81 60 ALA A C 1
ATOM 485 O O . ALA A 1 60 ? -8.393 -18.022 -13.419 1.00 85.81 60 ALA A O 1
ATOM 486 N N . GLN A 1 61 ? -8.840 -15.898 -12.831 1.00 84.19 61 GLN A N 1
ATOM 487 C CA . GLN A 1 61 ? -10.276 -15.958 -13.092 1.00 84.19 61 GLN A CA 1
ATOM 488 C C . GLN A 1 61 ? -10.578 -16.003 -14.592 1.00 84.19 61 GLN A C 1
ATOM 490 O O . GLN A 1 61 ? -11.395 -16.804 -15.045 1.00 84.19 61 GLN A O 1
ATOM 495 N N . GLY A 1 62 ? -9.910 -15.147 -15.360 1.00 83.88 62 GLY A N 1
ATOM 496 C CA . GLY A 1 62 ? -10.105 -14.967 -16.787 1.00 83.88 62 GLY A CA 1
ATOM 497 C C . GLY A 1 62 ? -9.725 -16.214 -17.568 1.00 83.88 62 GLY A C 1
ATOM 498 O O . GLY A 1 62 ? -10.518 -16.679 -18.380 1.00 83.88 62 GLY A O 1
ATOM 499 N N . ILE A 1 63 ? -8.565 -16.807 -17.303 1.00 90.25 63 ILE A N 1
ATOM 500 C CA . ILE A 1 63 ? -8.118 -18.043 -17.955 1.00 90.25 63 ILE A CA 1
ATOM 501 C C . ILE A 1 63 ? -8.864 -19.270 -17.412 1.00 90.25 63 ILE A C 1
ATOM 503 O O . ILE A 1 63 ? -9.096 -20.226 -18.157 1.00 90.25 63 ILE A O 1
ATOM 507 N N . GLY A 1 64 ? -9.287 -19.238 -16.144 1.00 81.81 64 GLY A N 1
ATOM 508 C CA . GLY A 1 64 ? -9.962 -20.357 -15.483 1.00 81.81 64 GLY A CA 1
ATOM 509 C C . GLY A 1 64 ? -9.005 -21.439 -14.971 1.00 81.81 64 GLY A C 1
ATOM 510 O O . GLY A 1 64 ? -9.443 -22.545 -14.662 1.00 81.81 64 GLY A O 1
ATOM 511 N N . THR A 1 65 ? -7.707 -21.136 -14.874 1.00 79.12 65 THR A N 1
ATOM 512 C CA . THR A 1 65 ? -6.701 -21.965 -14.195 1.00 79.12 65 THR A CA 1
ATOM 513 C C . THR A 1 65 ? -5.805 -21.096 -13.322 1.00 79.12 65 THR A C 1
ATOM 515 O O . THR A 1 65 ? -5.565 -19.925 -13.613 1.00 79.12 65 THR A O 1
ATOM 518 N N . LYS A 1 66 ? -5.285 -21.680 -12.243 1.00 83.94 66 LYS A N 1
ATOM 519 C CA . LYS A 1 66 ? -4.337 -21.011 -11.351 1.00 83.94 66 LYS A CA 1
ATOM 520 C C . LYS A 1 66 ? -2.912 -21.228 -11.869 1.00 83.94 66 LYS A C 1
ATOM 522 O O . LYS A 1 66 ? -2.560 -22.387 -12.104 1.00 83.94 66 LYS A O 1
ATOM 527 N N . PRO A 1 67 ? -2.071 -20.184 -11.987 1.00 87.69 67 PRO A N 1
ATOM 528 C CA . PRO A 1 67 ? -0.644 -20.364 -12.262 1.00 87.69 67 PRO A CA 1
ATOM 529 C C . PRO A 1 67 ? 0.028 -21.251 -11.209 1.00 87.69 67 PRO A C 1
ATOM 531 O O . PRO A 1 67 ? -0.497 -21.402 -10.108 1.00 87.69 67 PRO A O 1
ATOM 534 N N . ALA A 1 68 ? 1.208 -21.799 -11.502 1.00 89.25 68 ALA A N 1
ATOM 535 C CA . ALA A 1 68 ? 1.997 -22.528 -10.501 1.00 89.25 68 ALA A CA 1
ATOM 536 C C . ALA A 1 68 ? 2.625 -21.608 -9.440 1.00 89.25 68 ALA A C 1
ATOM 538 O O . ALA A 1 68 ? 3.145 -22.082 -8.433 1.00 89.25 68 ALA A O 1
ATOM 539 N N . GLY A 1 69 ? 2.599 -20.298 -9.668 1.00 90.19 69 GLY A N 1
ATOM 540 C CA . GLY A 1 69 ? 3.147 -19.328 -8.740 1.00 90.19 69 GLY A CA 1
ATOM 541 C C . GLY A 1 69 ? 3.235 -17.934 -9.338 1.00 90.19 69 GLY A C 1
ATOM 542 O O . GLY A 1 69 ? 2.504 -17.606 -10.277 1.00 90.19 69 GLY A O 1
ATOM 543 N N . SER A 1 70 ? 4.121 -17.118 -8.786 1.00 90.19 70 SER A N 1
ATOM 544 C CA . SER A 1 70 ? 4.197 -15.680 -9.072 1.00 90.19 70 SER A CA 1
ATOM 545 C C . SER A 1 70 ? 5.638 -15.179 -9.162 1.00 90.19 70 SER A C 1
ATOM 547 O O . SER A 1 70 ? 6.514 -15.720 -8.484 1.00 90.19 70 SER A O 1
ATOM 549 N N . SER A 1 71 ? 5.882 -14.148 -9.970 1.00 90.94 71 SER A N 1
ATOM 550 C CA . SER A 1 71 ? 7.180 -13.461 -10.057 1.00 90.94 71 SER A CA 1
ATOM 551 C C . SER A 1 71 ? 7.108 -12.074 -9.410 1.00 90.94 71 SER A C 1
ATOM 553 O O . SER A 1 71 ? 6.108 -11.384 -9.579 1.00 90.94 71 SER A O 1
ATOM 555 N N . HIS A 1 72 ? 8.156 -11.690 -8.680 1.00 87.19 72 HIS A N 1
ATOM 556 C CA . HIS A 1 72 ? 8.233 -10.529 -7.786 1.00 87.19 72 HIS A CA 1
ATOM 557 C C . HIS A 1 72 ? 9.614 -9.870 -7.852 1.00 87.19 72 HIS A C 1
ATOM 559 O O . HIS A 1 72 ? 10.593 -10.515 -8.239 1.00 87.19 72 HIS A O 1
ATOM 565 N N . TYR A 1 73 ? 9.711 -8.621 -7.399 1.00 83.75 73 TYR A N 1
ATOM 566 C CA . TYR A 1 73 ? 10.972 -7.889 -7.237 1.00 83.75 73 TYR A CA 1
ATOM 567 C C . TYR A 1 73 ? 11.246 -7.661 -5.749 1.00 83.75 73 TYR A C 1
ATOM 569 O O . TYR A 1 73 ? 10.446 -8.033 -4.895 1.00 83.75 73 TYR A O 1
ATOM 577 N N . GLY A 1 74 ? 12.408 -7.132 -5.406 1.00 79.12 74 GLY A N 1
ATOM 578 C CA . GLY A 1 74 ? 12.780 -6.761 -4.048 1.00 79.12 74 GLY A CA 1
ATOM 579 C C . GLY A 1 74 ? 14.072 -5.973 -4.055 1.00 79.12 74 GLY A C 1
ATOM 580 O O . GLY A 1 74 ? 14.952 -6.267 -4.860 1.00 79.12 74 GLY A O 1
ATOM 581 N N . SER A 1 75 ? 14.213 -4.988 -3.174 1.00 79.50 75 SER A N 1
ATOM 582 C CA . SER A 1 75 ? 15.455 -4.229 -3.056 1.00 79.50 75 SER A CA 1
ATOM 583 C C . SER A 1 75 ? 16.339 -4.822 -1.966 1.00 79.50 75 SER A C 1
ATOM 585 O O . SER A 1 75 ? 15.938 -4.946 -0.805 1.00 79.50 75 SER A O 1
ATOM 587 N N . ILE A 1 76 ? 17.591 -5.152 -2.310 1.00 80.19 76 ILE A N 1
ATOM 588 C CA . ILE A 1 76 ? 18.570 -5.562 -1.293 1.00 80.19 76 ILE A CA 1
ATOM 589 C C . ILE A 1 76 ? 18.822 -4.416 -0.310 1.00 80.19 76 ILE A C 1
ATOM 591 O O . ILE A 1 76 ? 19.068 -4.673 0.866 1.00 80.19 76 ILE A O 1
ATOM 595 N N . TYR A 1 77 ? 18.706 -3.165 -0.756 1.00 72.44 77 TYR A N 1
ATOM 596 C CA . TYR A 1 77 ? 18.874 -1.999 0.102 1.00 72.44 77 TYR A CA 1
ATOM 597 C C . TYR A 1 77 ? 17.777 -1.879 1.171 1.00 72.44 77 TYR A C 1
ATOM 599 O O . TYR A 1 77 ? 18.074 -1.549 2.323 1.00 72.44 77 TYR A O 1
ATOM 607 N N . LEU A 1 78 ? 16.527 -2.168 0.809 1.00 67.81 78 LEU A N 1
ATOM 608 C CA . LEU A 1 78 ? 15.393 -2.120 1.736 1.00 67.81 78 LEU A CA 1
ATOM 609 C C . LEU A 1 78 ? 15.220 -3.425 2.526 1.00 67.81 78 LEU A C 1
ATOM 611 O O . LEU A 1 78 ? 14.527 -3.443 3.538 1.00 67.81 78 LEU A O 1
ATOM 615 N N . GLY A 1 79 ? 15.873 -4.515 2.107 1.00 72.44 79 GLY A N 1
ATOM 616 C CA . GLY A 1 79 ? 15.737 -5.813 2.772 1.00 72.44 79 GLY A CA 1
ATOM 617 C C . GLY A 1 79 ? 14.352 -6.442 2.587 1.00 72.44 79 GLY A C 1
ATOM 618 O O . GLY A 1 79 ? 13.959 -7.304 3.375 1.00 72.44 79 GLY A O 1
ATOM 619 N N . ALA A 1 80 ? 13.604 -5.995 1.572 1.00 71.19 80 ALA A N 1
ATOM 620 C CA . ALA A 1 80 ? 12.197 -6.311 1.368 1.00 71.19 80 ALA A CA 1
ATOM 621 C C . ALA A 1 80 ? 11.904 -6.768 -0.070 1.00 71.19 80 ALA A C 1
ATOM 623 O O . ALA A 1 80 ? 12.581 -6.393 -1.025 1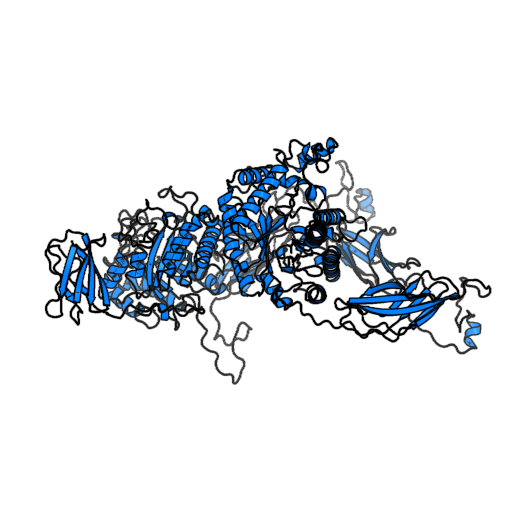.00 71.19 80 ALA A O 1
ATOM 624 N N . ILE A 1 81 ? 10.873 -7.603 -0.217 1.00 75.12 81 ILE A N 1
ATOM 625 C CA . ILE A 1 81 ? 10.296 -7.970 -1.516 1.00 75.12 81 ILE A CA 1
ATOM 626 C C . ILE A 1 81 ? 9.303 -6.848 -1.893 1.00 75.12 81 ILE A C 1
ATOM 628 O O . ILE A 1 81 ? 8.415 -6.536 -1.100 1.00 75.12 81 ILE A O 1
ATOM 632 N N . GLU A 1 82 ? 9.447 -6.258 -3.081 1.00 66.62 82 GLU A N 1
ATOM 633 C CA . GLU A 1 82 ? 8.772 -5.045 -3.580 1.00 66.62 82 GLU A CA 1
ATOM 634 C C . GLU A 1 82 ? 8.250 -5.222 -5.008 1.00 66.62 82 GLU A C 1
ATOM 636 O O . GLU A 1 82 ? 8.898 -5.847 -5.845 1.00 66.62 82 GLU A O 1
ATOM 641 N N . GLN A 1 83 ? 7.078 -4.679 -5.308 1.00 54.06 83 GLN A N 1
ATOM 642 C CA . GLN A 1 83 ? 6.559 -4.519 -6.664 1.00 54.06 83 GLN A CA 1
ATOM 643 C C . GLN A 1 83 ? 5.949 -3.127 -6.769 1.00 54.06 83 GLN A C 1
ATOM 645 O O . GLN A 1 83 ? 5.510 -2.618 -5.741 1.00 54.06 83 GLN A O 1
ATOM 650 N N . GLY A 1 84 ? 5.974 -2.547 -7.981 1.00 45.47 84 GLY A N 1
ATOM 651 C CA . GLY A 1 84 ? 5.389 -1.248 -8.344 1.00 45.47 84 GLY A CA 1
ATOM 652 C C . GLY A 1 84 ? 4.309 -0.787 -7.370 1.00 45.47 84 GLY A C 1
ATOM 653 O O . GLY A 1 84 ? 3.245 -1.392 -7.345 1.00 45.47 84 GLY A O 1
ATOM 654 N N . ASP A 1 85 ? 4.739 0.152 -6.518 1.00 47.47 85 ASP A N 1
ATOM 655 C CA . ASP A 1 85 ? 4.084 0.987 -5.495 1.00 47.47 85 ASP A CA 1
ATOM 656 C C . ASP A 1 85 ? 2.835 0.543 -4.703 1.00 47.47 85 ASP A C 1
ATOM 658 O O . ASP A 1 85 ? 2.511 1.241 -3.740 1.00 47.47 85 ASP A O 1
ATOM 662 N N . ASP A 1 86 ? 2.214 -0.612 -4.940 1.00 41.09 86 ASP A N 1
ATOM 663 C CA . ASP A 1 86 ? 0.828 -0.826 -4.499 1.00 41.09 86 ASP A CA 1
ATOM 664 C C . ASP A 1 86 ? 0.558 -2.001 -3.539 1.00 41.09 86 ASP A C 1
ATOM 666 O O . ASP A 1 86 ? -0.553 -2.110 -3.039 1.00 41.09 86 ASP A O 1
ATOM 670 N N . ASP A 1 87 ? 1.530 -2.839 -3.153 1.00 44.22 87 ASP A N 1
ATOM 671 C CA . ASP A 1 87 ? 1.331 -3.812 -2.054 1.00 44.22 87 ASP A CA 1
ATOM 672 C C . ASP A 1 87 ? 2.666 -4.394 -1.535 1.00 44.22 87 ASP A C 1
ATOM 674 O O . ASP A 1 87 ? 3.665 -4.409 -2.259 1.00 44.22 87 ASP A O 1
ATOM 678 N N . PRO A 1 88 ? 2.771 -4.923 -0.296 1.00 56.12 88 PRO A N 1
ATOM 679 C CA . PRO A 1 88 ? 3.949 -5.671 0.102 1.00 56.12 88 PRO A CA 1
ATOM 680 C C . PRO A 1 88 ? 3.920 -7.020 -0.597 1.00 56.12 88 PRO A C 1
ATOM 682 O O . PRO A 1 88 ? 3.068 -7.855 -0.288 1.00 56.12 88 PRO A O 1
ATOM 685 N N . ASN A 1 89 ? 4.909 -7.315 -1.433 1.00 62.59 89 ASN A N 1
ATOM 686 C CA . ASN A 1 89 ? 4.982 -8.612 -2.111 1.00 62.59 89 ASN A CA 1
ATOM 687 C C . ASN A 1 89 ? 4.999 -9.812 -1.165 1.00 62.59 89 ASN A C 1
ATOM 689 O O . ASN A 1 89 ? 4.643 -10.911 -1.570 1.00 62.59 89 ASN A O 1
ATOM 693 N N . ALA A 1 90 ? 5.372 -9.630 0.103 1.00 62.84 90 ALA A N 1
ATOM 694 C CA . ALA A 1 90 ? 5.225 -10.670 1.117 1.00 62.84 90 ALA A CA 1
ATOM 695 C C . ALA A 1 90 ? 3.751 -11.065 1.358 1.00 62.84 90 ALA A C 1
ATOM 697 O O . ALA A 1 90 ? 3.459 -12.244 1.555 1.00 62.84 90 ALA A O 1
ATOM 698 N N . VAL A 1 91 ? 2.824 -10.104 1.310 1.00 64.88 91 VAL A N 1
ATOM 699 C CA . VAL A 1 91 ? 1.376 -10.330 1.450 1.00 64.88 91 VAL A CA 1
ATOM 700 C C . VAL A 1 91 ? 0.812 -10.956 0.186 1.00 64.88 91 VAL A C 1
ATOM 702 O O . VAL A 1 91 ? 0.086 -11.945 0.279 1.00 64.88 91 VAL A O 1
ATOM 705 N N . PHE A 1 92 ? 1.198 -10.453 -0.987 1.00 73.06 92 PHE A N 1
ATOM 706 C CA . PHE A 1 92 ? 0.788 -11.066 -2.247 1.00 73.06 92 PHE A CA 1
ATOM 707 C C . PHE A 1 92 ? 1.321 -12.505 -2.354 1.00 73.06 92 PHE A C 1
ATOM 709 O O . PHE A 1 92 ? 0.580 -13.419 -2.704 1.00 73.06 92 PHE A O 1
ATOM 716 N N . LEU A 1 93 ? 2.561 -12.761 -1.934 1.00 75.56 93 LEU A N 1
ATOM 717 C CA . LEU A 1 93 ? 3.133 -14.103 -1.828 1.00 75.56 93 LEU A CA 1
ATOM 718 C C . LEU A 1 93 ? 2.355 -15.002 -0.853 1.00 75.56 93 LEU A C 1
ATOM 720 O O . LEU A 1 93 ? 2.095 -16.163 -1.170 1.00 75.56 93 LEU A O 1
ATOM 724 N N . ASP A 1 94 ? 1.960 -14.484 0.314 1.00 72.69 94 ASP A N 1
ATOM 725 C CA . ASP A 1 94 ? 1.112 -15.205 1.270 1.00 72.69 94 ASP A CA 1
ATOM 726 C C . ASP A 1 94 ? -0.270 -15.517 0.696 1.00 72.69 94 ASP A C 1
ATOM 728 O O . ASP A 1 94 ? -0.810 -16.604 0.928 1.00 72.69 94 ASP A O 1
ATOM 732 N N . TRP A 1 95 ? -0.836 -14.587 -0.070 1.00 72.31 95 TRP A N 1
ATOM 733 C CA . TRP A 1 95 ? -2.075 -14.794 -0.797 1.00 72.31 95 TRP A CA 1
ATOM 734 C C . TRP A 1 95 ? -1.896 -15.873 -1.871 1.00 72.31 95 TRP A C 1
ATOM 736 O O . TRP A 1 95 ? -2.614 -16.863 -1.838 1.00 72.31 95 TRP A O 1
ATOM 746 N N . VAL A 1 96 ? -0.892 -15.786 -2.748 1.00 73.75 96 VAL A N 1
ATOM 747 C CA . VAL A 1 96 ? -0.619 -16.808 -3.778 1.00 73.75 96 VAL A CA 1
ATOM 748 C C . VAL A 1 96 ? -0.453 -18.186 -3.133 1.00 73.75 96 VAL A C 1
ATOM 750 O O . VAL A 1 96 ? -1.097 -19.153 -3.551 1.00 73.75 96 VAL A O 1
ATOM 753 N N . ARG A 1 97 ? 0.326 -18.262 -2.047 1.00 72.06 97 ARG A N 1
ATOM 754 C CA . ARG A 1 97 ? 0.520 -19.473 -1.241 1.00 72.06 97 ARG A CA 1
ATOM 755 C C . ARG A 1 97 ? -0.798 -20.062 -0.753 1.00 72.06 97 ARG A C 1
ATOM 757 O O . ARG A 1 97 ? -1.050 -21.244 -0.957 1.00 72.06 97 ARG A O 1
ATOM 764 N N . ASN A 1 98 ? -1.643 -19.260 -0.104 1.00 70.06 98 ASN A N 1
ATOM 765 C CA . ASN A 1 98 ? -2.877 -19.742 0.525 1.00 70.06 98 ASN A CA 1
ATOM 766 C C . ASN A 1 98 ? -3.885 -20.335 -0.482 1.00 70.06 98 ASN A C 1
ATOM 768 O O . ASN A 1 98 ? -4.838 -20.997 -0.073 1.00 70.06 98 ASN A O 1
ATOM 772 N N . TYR A 1 99 ? -3.689 -20.105 -1.783 1.00 68.38 99 TYR A N 1
ATOM 773 C CA . TYR A 1 99 ? -4.614 -20.499 -2.843 1.00 68.38 99 TYR A CA 1
ATOM 774 C C . TYR A 1 99 ? -4.016 -21.524 -3.823 1.00 68.38 99 TYR A C 1
ATOM 776 O O . TYR A 1 99 ? -4.712 -21.908 -4.775 1.00 68.38 99 TYR A O 1
ATOM 784 N N . GLN A 1 100 ? -2.784 -21.999 -3.591 1.00 68.25 100 GLN A N 1
ATOM 785 C CA . GLN A 1 100 ? -2.057 -22.939 -4.452 1.00 68.25 100 GLN A CA 1
ATOM 786 C C . GLN A 1 100 ? -1.561 -24.177 -3.699 1.00 68.25 100 GLN A C 1
ATOM 788 O O . GLN A 1 100 ? -1.272 -24.139 -2.509 1.00 68.25 100 GLN A O 1
ATOM 793 N N . THR A 1 101 ? -1.442 -25.296 -4.417 1.00 61.38 101 THR A N 1
ATOM 794 C CA . THR A 1 101 ? -0.996 -26.575 -3.830 1.00 61.38 101 THR A CA 1
ATOM 795 C C . THR A 1 101 ? 0.523 -26.759 -3.844 1.00 61.38 101 THR A C 1
ATOM 797 O O . THR A 1 101 ? 1.055 -27.499 -3.023 1.00 61.38 101 THR A O 1
ATOM 800 N N . ASN A 1 102 ? 1.230 -26.085 -4.757 1.00 65.31 102 ASN A N 1
ATOM 801 C CA . ASN A 1 102 ? 2.689 -26.112 -4.880 1.00 65.31 102 ASN A CA 1
ATOM 802 C C . ASN A 1 102 ? 3.203 -24.698 -5.202 1.00 65.31 102 ASN A C 1
ATOM 804 O O . ASN A 1 102 ? 3.489 -24.432 -6.367 1.00 65.31 102 ASN A O 1
ATOM 808 N N . PRO A 1 103 ? 3.284 -23.783 -4.221 1.00 83.00 103 PRO A N 1
ATOM 809 C CA . PRO A 1 103 ? 3.568 -22.383 -4.506 1.00 83.00 103 PRO A CA 1
ATOM 810 C C . PRO A 1 103 ? 5.037 -22.183 -4.896 1.00 83.00 103 PRO A C 1
ATOM 812 O O . PRO A 1 103 ? 5.963 -22.418 -4.112 1.00 83.00 103 PRO A O 1
ATOM 815 N N . TYR A 1 104 ? 5.250 -21.747 -6.134 1.00 91.19 104 TYR A N 1
ATOM 816 C CA . TYR A 1 104 ? 6.548 -21.308 -6.635 1.00 91.19 104 TYR A CA 1
ATOM 817 C C . TYR A 1 104 ? 6.634 -19.779 -6.621 1.00 91.19 104 TYR A C 1
ATOM 819 O O . TYR A 1 104 ? 5.657 -19.083 -6.897 1.00 91.19 104 TYR A O 1
ATOM 827 N N . ALA A 1 105 ? 7.814 -19.238 -6.334 1.00 92.38 105 ALA A N 1
ATOM 828 C CA . ALA A 1 105 ? 8.034 -17.799 -6.380 1.00 92.38 105 ALA A CA 1
ATOM 829 C C . ALA A 1 105 ? 9.365 -17.474 -7.051 1.00 92.38 105 ALA A C 1
ATOM 831 O O . ALA A 1 105 ? 10.400 -18.004 -6.652 1.00 92.38 105 ALA A O 1
ATOM 832 N N . LEU A 1 106 ? 9.340 -16.607 -8.059 1.00 94.81 106 LEU A N 1
ATOM 833 C CA . LEU A 1 106 ? 10.543 -16.039 -8.664 1.00 94.81 106 LEU A CA 1
ATOM 834 C C . LEU A 1 106 ? 10.757 -14.643 -8.078 1.00 94.81 106 LEU A C 1
ATOM 836 O O . LEU A 1 106 ? 9.880 -13.802 -8.199 1.00 94.81 106 LEU A O 1
ATOM 840 N N . ILE A 1 107 ? 11.888 -14.399 -7.425 1.00 92.56 107 ILE A N 1
ATOM 841 C CA . ILE A 1 107 ? 12.192 -13.135 -6.746 1.00 92.56 107 ILE A CA 1
ATOM 842 C C . ILE A 1 107 ? 13.414 -12.499 -7.403 1.00 92.56 107 ILE A C 1
ATOM 844 O O . ILE A 1 107 ? 14.487 -13.101 -7.419 1.00 92.56 107 ILE A O 1
ATOM 848 N N . ALA A 1 108 ? 13.273 -11.290 -7.934 1.00 91.56 108 ALA A N 1
ATOM 849 C CA . ALA A 1 108 ? 14.379 -10.486 -8.437 1.00 91.56 108 ALA A CA 1
ATOM 850 C C . ALA A 1 108 ? 14.909 -9.579 -7.326 1.00 91.56 108 ALA A C 1
ATOM 852 O O . ALA A 1 108 ? 14.224 -8.659 -6.900 1.00 91.56 108 ALA A O 1
ATOM 853 N N . LEU A 1 109 ? 16.119 -9.840 -6.844 1.00 90.38 109 LEU A N 1
ATOM 854 C CA . LEU A 1 109 ? 16.781 -8.999 -5.856 1.00 90.38 109 LEU A CA 1
ATOM 855 C C . LEU A 1 109 ? 17.590 -7.926 -6.570 1.00 90.38 109 LEU A C 1
ATOM 857 O O . LEU A 1 109 ? 18.615 -8.218 -7.193 1.00 90.38 109 LEU A O 1
ATOM 861 N N . SER A 1 110 ? 17.124 -6.690 -6.478 1.00 85.75 110 SER A N 1
ATOM 862 C CA . SER A 1 110 ? 17.784 -5.539 -7.057 1.00 85.75 110 SER A CA 1
ATOM 863 C C . SER A 1 110 ? 18.949 -5.064 -6.201 1.00 85.75 110 SER A C 1
ATOM 865 O O . SER A 1 110 ? 18.840 -4.897 -4.986 1.00 85.75 110 SER A O 1
ATOM 867 N N . ILE A 1 111 ? 20.069 -4.821 -6.877 1.00 83.50 111 ILE A N 1
ATOM 868 C CA . ILE A 1 111 ? 21.220 -4.073 -6.353 1.00 83.50 111 ILE A CA 1
ATOM 869 C C . ILE A 1 111 ? 21.162 -2.613 -6.846 1.00 83.50 111 ILE A C 1
ATOM 871 O O . ILE A 1 111 ? 21.813 -1.749 -6.270 1.00 83.50 111 ILE A O 1
ATOM 875 N N . LYS A 1 112 ? 20.373 -2.347 -7.899 1.00 73.56 112 LYS A N 1
ATOM 876 C CA . LYS A 1 112 ? 20.325 -1.081 -8.644 1.00 73.56 112 LYS A CA 1
ATOM 877 C C . LYS A 1 112 ? 19.131 -0.184 -8.276 1.00 73.56 112 LYS A C 1
ATOM 879 O O . LYS A 1 112 ? 19.199 1.015 -8.523 1.00 73.56 112 LYS A O 1
ATOM 884 N N . ASP A 1 113 ? 18.091 -0.723 -7.630 1.00 61.69 113 ASP A N 1
ATOM 885 C CA . ASP A 1 113 ? 16.843 0.005 -7.352 1.00 61.69 113 ASP A CA 1
ATOM 886 C C . ASP A 1 113 ? 16.676 0.409 -5.876 1.00 61.69 113 ASP A C 1
ATOM 888 O O . ASP A 1 113 ? 16.918 -0.379 -4.957 1.00 61.69 113 ASP A O 1
ATOM 892 N N . ASN A 1 114 ? 16.174 1.637 -5.689 1.00 55.06 114 ASN A N 1
ATOM 893 C CA . ASN A 1 114 ? 15.633 2.231 -4.459 1.00 55.06 114 ASN A CA 1
ATOM 894 C C . ASN A 1 114 ? 16.588 2.299 -3.246 1.00 55.06 114 ASN A C 1
ATOM 896 O O . ASN A 1 114 ? 16.718 1.361 -2.461 1.00 55.06 114 ASN A O 1
ATOM 900 N N . THR A 1 115 ? 17.231 3.460 -3.055 1.00 49.62 115 THR A N 1
ATOM 901 C CA . THR A 1 115 ? 18.131 3.739 -1.918 1.00 49.62 115 THR A CA 1
ATOM 902 C C . THR A 1 115 ? 17.836 5.099 -1.280 1.00 49.62 115 THR A C 1
ATOM 904 O O . THR A 1 115 ? 17.288 5.975 -1.946 1.00 49.62 115 THR A O 1
ATOM 907 N N . ALA A 1 116 ? 18.231 5.328 -0.017 1.00 37.41 116 ALA A N 1
ATOM 908 C CA . ALA A 1 116 ? 17.959 6.590 0.699 1.00 37.41 116 ALA A CA 1
ATOM 909 C C . ALA A 1 116 ? 18.604 7.848 0.080 1.00 37.41 116 ALA A C 1
ATOM 911 O O . ALA A 1 116 ? 18.352 8.951 0.554 1.00 37.41 116 ALA A O 1
ATOM 912 N N . ALA A 1 117 ? 19.427 7.696 -0.958 1.00 35.50 117 ALA A N 1
ATOM 913 C CA . ALA A 1 117 ? 20.061 8.797 -1.674 1.00 35.50 117 ALA A CA 1
ATOM 914 C C . ALA A 1 117 ? 19.608 8.918 -3.136 1.00 35.50 117 ALA A C 1
ATOM 916 O O . ALA A 1 117 ? 20.251 9.638 -3.889 1.00 35.50 117 ALA A O 1
ATOM 917 N N . GLY A 1 118 ? 18.583 8.183 -3.584 1.00 41.78 118 GLY A N 1
ATOM 918 C CA . GLY A 1 118 ? 18.122 8.252 -4.975 1.00 41.78 118 GLY A CA 1
ATOM 919 C C . GLY A 1 118 ? 19.181 7.947 -6.049 1.00 41.78 118 GLY A C 1
ATOM 920 O O . GLY A 1 118 ? 18.887 8.121 -7.216 1.00 41.78 118 GLY A O 1
ATOM 921 N N . ASN A 1 119 ? 20.392 7.488 -5.713 1.00 46.97 119 ASN A N 1
ATOM 922 C CA . ASN A 1 119 ? 21.522 7.468 -6.650 1.00 46.97 119 ASN A CA 1
ATOM 923 C C . ASN A 1 119 ? 22.349 6.189 -6.529 1.00 46.97 119 ASN A C 1
ATOM 925 O O . ASN A 1 119 ? 23.553 6.241 -6.306 1.00 46.97 119 ASN A O 1
ATOM 929 N N . TYR A 1 120 ? 21.690 5.037 -6.676 1.00 49.16 120 TYR A N 1
ATOM 930 C CA . TYR A 1 120 ? 22.362 3.775 -7.011 1.00 49.16 120 TYR A CA 1
ATOM 931 C C . TYR A 1 120 ? 21.896 3.149 -8.340 1.00 49.16 120 TYR A C 1
ATOM 933 O O . TYR A 1 120 ? 22.447 2.136 -8.768 1.00 49.16 120 TYR A O 1
ATOM 941 N N . GLY A 1 121 ? 20.976 3.815 -9.047 1.00 46.69 121 GLY A N 1
ATOM 942 C CA . GLY A 1 121 ? 20.660 3.536 -10.443 1.00 46.69 121 GLY A CA 1
ATOM 943 C C . GLY A 1 121 ? 21.512 4.419 -11.351 1.00 46.69 121 GLY A C 1
ATOM 944 O O . GLY A 1 121 ? 21.506 5.641 -11.214 1.00 46.69 121 GLY A O 1
ATOM 945 N N . GLN A 1 122 ? 22.256 3.825 -12.284 1.00 45.12 122 GLN A N 1
ATOM 946 C CA . GLN A 1 122 ? 22.728 4.599 -13.431 1.00 45.12 122 GLN A CA 1
ATOM 947 C C . GLN A 1 122 ? 21.495 5.170 -14.153 1.00 45.12 122 GLN A C 1
ATOM 949 O O . GLN A 1 122 ? 20.517 4.453 -14.339 1.00 45.12 122 GLN A O 1
ATOM 954 N N . MET A 1 123 ? 21.591 6.424 -14.611 1.00 48.78 123 MET A N 1
ATOM 955 C CA . MET A 1 123 ? 20.620 7.129 -15.470 1.00 48.78 123 MET A CA 1
ATOM 956 C C . MET A 1 123 ? 19.481 7.894 -14.766 1.00 48.78 123 MET A C 1
ATOM 958 O O . MET A 1 123 ? 18.313 7.724 -15.101 1.00 48.78 123 MET A O 1
ATOM 962 N N . ILE A 1 124 ? 19.825 8.842 -13.891 1.00 39.44 124 ILE A N 1
ATOM 963 C CA . ILE A 1 124 ? 18.976 10.022 -13.654 1.00 39.44 124 ILE A CA 1
ATOM 964 C C . ILE A 1 124 ? 19.665 11.200 -14.349 1.00 39.44 124 ILE A C 1
ATOM 966 O O . ILE A 1 124 ? 20.887 11.300 -14.292 1.00 39.44 124 ILE A O 1
ATOM 970 N N . SER A 1 125 ? 18.880 11.979 -15.096 1.00 42.12 125 SER A N 1
ATOM 971 C CA . SER A 1 125 ? 19.256 13.074 -16.005 1.00 42.12 125 SER A CA 1
ATOM 972 C C . SER A 1 125 ? 20.601 13.778 -15.713 1.00 42.12 125 SER A C 1
ATOM 974 O O . SER A 1 125 ? 20.882 14.068 -14.550 1.00 42.12 125 SER A O 1
ATOM 976 N N . PRO A 1 126 ? 21.389 14.174 -16.740 1.00 43.34 126 PRO A N 1
ATOM 977 C CA . PRO A 1 126 ? 22.573 15.029 -16.561 1.00 43.34 126 PRO A CA 1
ATOM 978 C C . PRO A 1 126 ? 22.292 16.364 -15.839 1.00 43.34 126 PRO A C 1
ATOM 980 O O . PRO A 1 126 ? 23.232 17.030 -15.416 1.00 43.34 126 PRO A O 1
ATOM 983 N N . ASP A 1 127 ? 21.018 16.727 -15.660 1.00 46.72 127 ASP A N 1
ATOM 984 C CA . ASP A 1 127 ? 20.557 17.932 -14.965 1.00 46.72 127 ASP A CA 1
ATOM 985 C C . ASP A 1 127 ? 20.354 17.753 -13.442 1.00 46.72 127 ASP A C 1
ATOM 987 O O . ASP A 1 127 ? 19.757 18.617 -12.802 1.00 46.72 127 ASP A O 1
ATOM 991 N N . TRP A 1 128 ? 20.783 16.630 -12.849 1.00 47.03 128 TRP A N 1
ATOM 992 C CA . TRP A 1 128 ? 20.649 16.357 -11.410 1.00 47.03 128 TRP A CA 1
ATOM 993 C C . TRP A 1 128 ? 21.973 16.487 -10.641 1.00 47.03 128 TRP A C 1
ATOM 995 O O . TRP A 1 128 ? 22.967 15.826 -10.938 1.00 47.03 128 TRP A O 1
ATOM 1005 N N . ASP A 1 129 ? 21.942 17.262 -9.557 1.00 45.91 129 ASP A N 1
ATOM 1006 C CA . ASP A 1 129 ? 23.098 17.676 -8.744 1.00 45.91 129 ASP A CA 1
ATOM 1007 C C . ASP A 1 129 ? 23.830 16.537 -7.987 1.00 45.91 129 ASP A C 1
ATOM 1009 O O . ASP A 1 129 ? 24.827 16.788 -7.308 1.00 45.91 129 ASP A O 1
ATOM 1013 N N . GLN A 1 130 ? 23.340 15.291 -8.053 1.00 52.41 130 GLN A N 1
ATOM 1014 C CA . GLN A 1 130 ? 23.830 14.135 -7.278 1.00 52.41 130 GLN A CA 1
ATOM 1015 C C . GLN A 1 130 ? 24.185 12.905 -8.140 1.00 52.41 130 GLN A C 1
ATOM 1017 O O . GLN A 1 130 ? 24.125 11.767 -7.679 1.00 52.41 130 GLN A O 1
ATOM 1022 N N . PHE A 1 131 ? 24.573 13.116 -9.396 1.00 58.12 131 PHE A N 1
ATOM 1023 C CA . PHE A 1 131 ? 24.987 12.051 -10.311 1.00 58.12 131 PHE A CA 1
ATOM 1024 C C . PHE A 1 131 ? 26.187 11.228 -9.779 1.00 58.12 131 PHE A C 1
ATOM 1026 O O . PHE A 1 131 ? 27.282 11.764 -9.603 1.00 58.12 131 PHE A O 1
ATOM 1033 N N . ASN A 1 132 ? 26.001 9.914 -9.574 1.00 67.62 132 ASN A N 1
ATOM 1034 C CA . ASN A 1 132 ? 27.085 8.952 -9.319 1.00 67.62 132 ASN A CA 1
ATOM 1035 C C . ASN A 1 132 ? 27.112 7.860 -10.416 1.00 67.62 132 ASN A C 1
ATOM 1037 O O . ASN A 1 132 ? 26.269 6.962 -10.404 1.00 67.62 132 ASN A O 1
ATOM 1041 N N . PRO A 1 133 ? 28.078 7.876 -11.353 1.00 66.94 133 PRO A N 1
ATOM 1042 C CA . PRO A 1 133 ? 28.179 6.866 -12.415 1.00 66.94 133 PRO A CA 1
ATOM 1043 C C . PRO A 1 133 ? 28.643 5.485 -11.918 1.00 66.94 133 PRO A C 1
ATOM 1045 O O . PRO A 1 133 ? 28.399 4.480 -12.591 1.00 66.94 133 PRO A O 1
ATOM 1048 N N . ASN A 1 134 ? 29.263 5.429 -10.733 1.00 74.06 134 ASN A N 1
ATOM 1049 C CA . ASN A 1 134 ? 29.839 4.228 -10.114 1.00 74.06 134 ASN A CA 1
ATOM 1050 C C . ASN A 1 134 ? 28.928 3.554 -9.105 1.00 74.06 134 ASN A C 1
ATOM 1052 O O . ASN A 1 134 ? 29.333 2.631 -8.404 1.00 74.06 134 ASN A O 1
ATOM 1056 N N . ALA A 1 135 ? 27.691 4.006 -9.018 1.00 75.25 135 ALA A N 1
ATOM 1057 C CA . ALA A 1 135 ? 26.871 3.691 -7.882 1.00 75.25 135 ALA A CA 1
ATOM 1058 C C . ALA A 1 135 ? 26.638 2.170 -7.732 1.00 75.25 135 ALA A C 1
ATOM 1060 O O . ALA A 1 135 ? 26.846 1.605 -6.656 1.00 75.25 135 ALA A O 1
ATOM 1061 N N . VAL A 1 136 ? 26.293 1.467 -8.812 1.00 82.31 136 VAL A N 1
ATOM 1062 C CA . VAL A 1 136 ? 26.136 0.005 -8.754 1.00 82.31 136 VAL A CA 1
ATOM 1063 C C . VAL A 1 136 ? 27.433 -0.669 -8.294 1.00 82.31 136 VAL A C 1
ATOM 1065 O O . VAL A 1 136 ? 27.380 -1.563 -7.453 1.00 82.31 136 VAL A O 1
ATOM 1068 N N . HIS A 1 137 ? 28.602 -0.218 -8.762 1.00 86.38 137 HIS A N 1
ATOM 1069 C CA . HIS A 1 137 ? 29.896 -0.748 -8.316 1.00 86.38 137 HIS A CA 1
ATOM 1070 C C . HIS A 1 137 ? 30.143 -0.511 -6.819 1.00 86.38 137 HIS A C 1
ATOM 1072 O O . HIS A 1 137 ? 30.484 -1.458 -6.108 1.00 86.38 137 HIS A O 1
ATOM 1078 N N . ASP A 1 138 ? 29.868 0.689 -6.309 1.00 84.94 138 ASP A N 1
ATOM 1079 C CA . ASP A 1 138 ? 29.971 1.012 -4.881 1.00 84.94 138 ASP A CA 1
ATOM 1080 C C . ASP A 1 138 ? 29.064 0.106 -4.026 1.00 84.94 138 ASP A C 1
ATOM 1082 O O . ASP A 1 138 ? 29.485 -0.406 -2.984 1.00 84.94 138 ASP A O 1
ATOM 1086 N N . ALA A 1 139 ? 27.835 -0.160 -4.483 1.00 85.50 139 ALA A N 1
ATOM 1087 C CA . ALA A 1 139 ? 26.916 -1.077 -3.810 1.00 85.50 139 ALA A CA 1
ATOM 1088 C C . ALA A 1 139 ? 27.470 -2.513 -3.770 1.00 85.50 139 ALA A C 1
ATOM 1090 O O . ALA A 1 139 ? 27.407 -3.182 -2.734 1.00 85.50 139 ALA A O 1
ATOM 1091 N N . LEU A 1 140 ? 28.080 -2.984 -4.864 1.00 91.12 140 LEU A N 1
ATOM 1092 C CA . LEU A 1 140 ? 28.750 -4.288 -4.901 1.00 91.12 140 LEU A CA 1
ATOM 1093 C C . LEU A 1 140 ? 29.923 -4.346 -3.918 1.00 91.12 140 LEU A C 1
ATOM 1095 O O . LEU A 1 140 ? 30.095 -5.354 -3.230 1.00 91.12 140 LEU A O 1
ATOM 1099 N N . VAL A 1 141 ? 30.717 -3.277 -3.814 1.00 90.88 141 VAL A N 1
ATOM 1100 C CA . VAL A 1 141 ? 31.812 -3.173 -2.838 1.00 90.88 141 VAL A CA 1
ATOM 1101 C C . VAL A 1 141 ? 31.274 -3.219 -1.404 1.00 90.88 141 VAL A C 1
ATOM 1103 O O . VAL A 1 141 ? 31.778 -4.004 -0.599 1.00 90.88 141 VAL A O 1
ATOM 1106 N N . ALA A 1 142 ? 30.210 -2.474 -1.095 1.00 88.69 142 ALA A N 1
ATOM 1107 C CA . ALA A 1 142 ? 29.572 -2.481 0.223 1.00 88.69 142 ALA A CA 1
ATOM 1108 C C . ALA A 1 142 ? 29.030 -3.875 0.597 1.00 88.69 142 ALA A C 1
ATOM 1110 O O . ALA A 1 142 ? 29.242 -4.363 1.713 1.00 88.69 142 ALA A O 1
ATOM 1111 N N . ILE A 1 143 ? 28.395 -4.570 -0.355 1.00 92.56 143 ILE A N 1
ATOM 1112 C CA . ILE A 1 143 ? 27.969 -5.965 -0.185 1.00 92.56 143 ILE A CA 1
ATOM 1113 C C . ILE A 1 143 ? 29.184 -6.850 0.102 1.00 92.56 143 ILE A C 1
ATOM 1115 O O . ILE A 1 143 ? 29.170 -7.605 1.072 1.00 92.56 143 ILE A O 1
ATOM 1119 N N . ASN A 1 144 ? 30.253 -6.744 -0.688 1.00 95.75 144 ASN A N 1
ATOM 1120 C CA . ASN A 1 144 ? 31.465 -7.546 -0.513 1.00 95.75 144 ASN A CA 1
ATOM 1121 C C . ASN A 1 144 ? 32.108 -7.358 0.868 1.00 95.75 144 ASN A C 1
ATOM 1123 O O . ASN A 1 144 ? 32.534 -8.344 1.481 1.00 95.75 144 ASN A O 1
ATOM 1127 N N . ASN A 1 145 ? 32.089 -6.129 1.385 1.00 92.81 145 ASN A N 1
ATOM 1128 C CA . ASN A 1 145 ? 32.576 -5.771 2.717 1.00 92.81 145 ASN A CA 1
ATOM 1129 C C . ASN A 1 145 ? 31.642 -6.216 3.857 1.00 92.81 145 ASN A C 1
ATOM 1131 O O . ASN A 1 145 ? 32.039 -6.200 5.021 1.00 92.81 145 ASN A O 1
ATOM 1135 N N . GLY A 1 146 ? 30.427 -6.672 3.540 1.00 89.19 146 GLY A N 1
ATOM 1136 C CA . GLY A 1 146 ? 29.442 -7.152 4.509 1.00 89.19 146 GLY A CA 1
ATOM 1137 C C . GLY A 1 146 ? 28.557 -6.072 5.116 1.00 89.19 146 GLY A C 1
ATOM 1138 O O . GLY A 1 146 ? 27.806 -6.352 6.046 1.00 89.19 146 GLY A O 1
ATOM 1139 N N . GLU A 1 147 ? 28.589 -4.854 4.583 1.00 88.31 147 GLU A N 1
ATOM 1140 C CA . GLU A 1 147 ? 27.807 -3.724 5.095 1.00 88.31 147 GLU A CA 1
ATOM 1141 C C . GLU A 1 147 ? 26.293 -3.943 4.930 1.00 88.31 147 GLU A C 1
ATOM 1143 O O . GLU A 1 147 ? 25.477 -3.327 5.615 1.00 88.31 147 GLU A O 1
ATOM 1148 N N . TRP A 1 148 ? 25.903 -4.822 4.002 1.00 88.06 148 TRP A N 1
ATOM 1149 C CA . TRP A 1 148 ? 24.507 -5.133 3.682 1.00 88.06 148 TRP A CA 1
ATOM 1150 C C . TRP A 1 148 ? 24.067 -6.504 4.215 1.00 88.06 148 TRP A C 1
ATOM 1152 O O . TRP A 1 148 ? 22.956 -6.949 3.932 1.00 88.06 148 TRP A O 1
ATOM 1162 N N . ASP A 1 149 ? 24.897 -7.166 5.027 1.00 91.12 149 ASP A N 1
ATOM 1163 C CA . ASP A 1 149 ? 24.635 -8.519 5.532 1.00 91.12 149 ASP A CA 1
ATOM 1164 C C . ASP A 1 149 ? 23.301 -8.640 6.272 1.00 91.12 149 ASP A C 1
ATOM 1166 O O . ASP A 1 149 ? 22.574 -9.600 6.040 1.00 91.12 149 ASP A O 1
ATOM 1170 N N . THR A 1 150 ? 22.946 -7.667 7.116 1.00 83.50 150 THR A N 1
ATOM 1171 C CA . THR A 1 150 ? 21.667 -7.675 7.847 1.00 83.50 150 THR A CA 1
ATOM 1172 C C . THR A 1 150 ? 20.467 -7.668 6.899 1.00 83.50 150 THR A C 1
ATOM 1174 O O . THR A 1 150 ? 19.484 -8.356 7.154 1.00 83.50 150 THR A O 1
ATOM 1177 N N . ARG A 1 151 ? 20.552 -6.935 5.782 1.00 83.25 151 ARG A N 1
ATOM 1178 C CA . ARG A 1 151 ? 19.475 -6.845 4.783 1.00 83.25 151 ARG A CA 1
ATOM 1179 C C . ARG A 1 151 ? 19.375 -8.117 3.951 1.00 83.25 151 ARG A C 1
ATOM 1181 O O . ARG A 1 151 ? 18.296 -8.648 3.723 1.00 83.25 151 ARG A O 1
ATOM 1188 N N . ILE A 1 152 ? 20.523 -8.664 3.561 1.00 89.56 152 ILE A N 1
ATOM 1189 C CA . ILE A 1 152 ? 20.613 -9.964 2.884 1.00 89.56 152 ILE A CA 1
ATOM 1190 C C . ILE A 1 152 ? 20.032 -11.070 3.781 1.00 89.56 152 ILE A C 1
ATOM 1192 O O . ILE A 1 152 ? 19.311 -11.954 3.315 1.00 89.56 152 ILE A O 1
ATOM 1196 N N . ASP A 1 153 ? 20.306 -11.000 5.082 1.00 87.81 153 ASP A N 1
ATOM 1197 C CA . ASP A 1 153 ? 19.795 -11.937 6.073 1.00 87.81 153 ASP A CA 1
ATOM 1198 C C . ASP A 1 153 ? 18.273 -11.859 6.235 1.00 87.81 153 ASP A C 1
ATOM 1200 O O . ASP A 1 153 ? 17.657 -12.902 6.443 1.00 87.81 153 ASP A O 1
ATOM 1204 N N . GLN A 1 154 ? 17.661 -10.678 6.079 1.00 84.69 154 GLN A N 1
ATOM 1205 C CA . GLN A 1 154 ? 16.201 -10.508 6.104 1.00 84.69 154 GLN A CA 1
ATOM 1206 C C . GLN A 1 154 ? 15.513 -11.280 4.971 1.00 84.69 154 GLN A C 1
ATOM 1208 O O . GLN A 1 154 ? 14.481 -11.911 5.211 1.00 84.69 154 GLN A O 1
ATOM 1213 N N . PHE A 1 155 ? 16.097 -11.328 3.768 1.00 87.56 155 PHE A N 1
ATOM 1214 C CA . PHE A 1 155 ? 15.600 -12.208 2.702 1.00 87.56 155 PHE A CA 1
ATOM 1215 C C . PHE A 1 155 ? 15.729 -13.678 3.090 1.00 87.56 155 PHE A C 1
ATOM 1217 O O . PHE A 1 155 ? 14.778 -14.443 2.937 1.00 87.56 155 PHE A O 1
ATOM 1224 N N . GLY A 1 156 ? 16.878 -14.068 3.651 1.00 89.94 156 GLY A N 1
ATOM 1225 C CA . GLY A 1 156 ? 17.085 -15.419 4.171 1.00 89.94 156 GLY A CA 1
ATOM 1226 C C . GLY A 1 156 ? 16.034 -15.815 5.213 1.00 89.94 156 GLY A C 1
ATOM 1227 O O . GLY A 1 156 ? 15.455 -16.894 5.118 1.00 89.94 156 GLY A O 1
ATOM 1228 N N . ASP A 1 157 ? 15.736 -14.931 6.163 1.00 85.44 157 ASP A N 1
ATOM 1229 C CA . ASP A 1 157 ? 14.730 -15.155 7.205 1.00 85.44 157 ASP A CA 1
ATOM 1230 C C . ASP A 1 157 ? 13.306 -15.186 6.624 1.00 85.44 157 ASP A C 1
ATOM 1232 O O . ASP A 1 157 ? 12.502 -16.043 6.998 1.00 85.44 157 ASP A O 1
ATOM 1236 N N . THR A 1 158 ? 13.009 -14.323 5.648 1.00 82.94 158 THR A N 1
ATOM 1237 C CA . THR A 1 158 ? 11.726 -14.308 4.930 1.00 82.94 158 THR A CA 1
ATOM 1238 C C . THR A 1 158 ? 11.494 -15.629 4.204 1.00 82.94 158 THR A C 1
ATOM 1240 O O . THR A 1 158 ? 10.458 -16.265 4.404 1.00 82.94 158 THR A O 1
ATOM 1243 N N . PHE A 1 159 ? 12.470 -16.104 3.428 1.00 90.06 159 PHE A N 1
ATOM 1244 C CA . PHE A 1 159 ? 12.359 -17.373 2.708 1.00 90.06 159 PHE A CA 1
ATOM 1245 C C . PHE A 1 159 ? 12.275 -18.568 3.665 1.00 90.06 159 PHE A C 1
ATOM 1247 O O . PHE A 1 159 ? 11.439 -19.452 3.468 1.00 90.06 159 PHE A O 1
ATOM 1254 N N . ALA A 1 160 ? 13.067 -18.568 4.743 1.00 87.88 160 ALA A N 1
ATOM 1255 C CA . ALA A 1 160 ? 13.039 -19.613 5.765 1.00 87.88 160 ALA A CA 1
ATOM 1256 C C . ALA A 1 160 ? 11.698 -19.676 6.516 1.00 87.88 160 ALA A C 1
ATOM 1258 O O . ALA A 1 160 ? 11.254 -20.758 6.899 1.00 87.88 160 ALA A O 1
ATOM 1259 N N . SER A 1 161 ? 11.023 -18.536 6.688 1.00 82.88 161 SER A N 1
ATOM 1260 C CA . SER A 1 161 ? 9.689 -18.463 7.299 1.00 82.88 161 SER A CA 1
ATOM 1261 C C . SER A 1 161 ? 8.569 -19.039 6.420 1.00 82.88 161 SER A C 1
ATOM 1263 O O . SER A 1 161 ? 7.423 -19.118 6.865 1.00 82.88 161 SER A O 1
ATOM 1265 N N . ARG A 1 162 ? 8.879 -19.420 5.175 1.00 81.12 162 ARG A N 1
ATOM 1266 C CA . ARG A 1 162 ? 7.946 -19.958 4.174 1.00 81.12 162 ARG A CA 1
ATOM 1267 C C . ARG A 1 162 ? 8.447 -21.294 3.614 1.00 81.12 162 ARG A C 1
ATOM 1269 O O . ARG A 1 162 ? 8.663 -21.398 2.409 1.00 81.12 162 ARG A O 1
ATOM 1276 N N . PRO A 1 163 ? 8.666 -22.325 4.454 1.00 85.88 163 PRO A N 1
ATOM 1277 C CA . PRO A 1 163 ? 9.279 -23.588 4.024 1.00 85.88 163 PRO A CA 1
ATOM 1278 C C . PRO A 1 163 ? 8.464 -24.347 2.962 1.00 85.88 163 PRO A C 1
ATOM 1280 O O . PRO A 1 163 ? 8.974 -25.267 2.327 1.00 85.88 163 PRO A O 1
ATOM 1283 N N . ASP A 1 164 ? 7.202 -23.974 2.786 1.00 81.94 164 ASP A N 1
ATOM 1284 C CA . ASP A 1 164 ? 6.247 -24.502 1.821 1.00 81.94 164 ASP A CA 1
ATOM 1285 C C . ASP A 1 164 ? 6.336 -23.844 0.428 1.00 81.94 164 ASP A C 1
ATOM 1287 O O . ASP A 1 164 ? 5.855 -24.421 -0.548 1.00 81.94 164 ASP A O 1
ATOM 1291 N N . VAL A 1 165 ? 7.003 -22.689 0.313 1.00 87.69 165 VAL A N 1
ATOM 1292 C CA . VAL A 1 165 ? 7.237 -21.982 -0.954 1.00 87.69 165 VAL A CA 1
ATOM 1293 C C . VAL A 1 165 ? 8.618 -22.324 -1.511 1.00 87.69 165 VAL A C 1
ATOM 1295 O O . VAL A 1 165 ? 9.618 -22.329 -0.788 1.00 87.69 165 VAL A O 1
ATOM 1298 N N . LYS A 1 166 ? 8.687 -22.590 -2.819 1.00 92.25 166 LYS A N 1
ATOM 1299 C CA . LYS A 1 166 ? 9.940 -22.850 -3.546 1.00 92.25 166 LYS A CA 1
ATOM 1300 C C . LYS A 1 166 ? 10.407 -21.573 -4.241 1.00 92.25 166 LYS A C 1
ATOM 1302 O O . LYS A 1 166 ? 9.809 -21.159 -5.236 1.00 92.25 166 LYS A O 1
ATOM 1307 N N . PHE A 1 167 ? 11.474 -20.966 -3.727 1.00 94.88 167 PHE A N 1
ATOM 1308 C CA . PHE A 1 167 ? 11.981 -19.686 -4.219 1.00 94.88 167 PHE A CA 1
ATOM 1309 C C . PHE A 1 167 ? 13.080 -19.861 -5.266 1.00 94.88 167 PHE A C 1
ATOM 1311 O O . PHE A 1 167 ? 14.097 -20.502 -5.003 1.00 94.88 167 PHE A O 1
ATOM 1318 N N . PHE A 1 168 ? 12.903 -19.223 -6.418 1.00 97.06 168 PHE A N 1
ATOM 1319 C CA . PHE A 1 168 ? 13.934 -18.963 -7.414 1.00 97.06 168 PHE A CA 1
ATOM 1320 C C . PHE A 1 168 ? 14.383 -17.511 -7.252 1.00 97.06 168 PHE A C 1
ATOM 1322 O O . PHE A 1 168 ? 13.572 -16.604 -7.390 1.00 97.06 168 PHE A O 1
ATOM 1329 N N . VAL A 1 169 ? 15.649 -17.268 -6.933 1.00 97.12 169 VAL A N 1
ATOM 1330 C CA . VAL A 1 169 ? 16.134 -15.930 -6.565 1.00 97.12 169 VAL A CA 1
ATOM 1331 C C . VAL A 1 169 ? 17.143 -15.434 -7.594 1.00 97.12 169 VAL A C 1
ATOM 1333 O O . VAL A 1 169 ? 18.215 -16.017 -7.742 1.00 97.12 169 VAL A O 1
ATOM 1336 N N . ARG A 1 170 ? 16.808 -14.355 -8.303 1.00 95.44 170 ARG A N 1
ATOM 1337 C CA . ARG A 1 170 ? 17.657 -13.688 -9.300 1.00 95.44 170 ARG A CA 1
ATOM 1338 C C . ARG A 1 170 ? 18.423 -12.561 -8.615 1.00 95.44 170 ARG A C 1
ATOM 1340 O O . ARG A 1 170 ? 17.798 -11.619 -8.145 1.00 95.44 170 ARG A O 1
ATOM 1347 N N . ILE A 1 171 ? 19.748 -12.642 -8.526 1.00 94.69 171 ILE A N 1
ATOM 1348 C CA . ILE A 1 171 ? 20.557 -11.619 -7.837 1.00 94.69 171 ILE A CA 1
ATOM 1349 C C . ILE A 1 171 ? 21.099 -10.613 -8.859 1.00 94.69 171 ILE A C 1
ATOM 1351 O O . ILE A 1 171 ? 21.905 -10.979 -9.715 1.00 94.69 171 ILE A O 1
ATOM 1355 N N . GLY A 1 172 ? 20.679 -9.350 -8.753 1.00 87.12 172 GLY A N 1
ATOM 1356 C CA . GLY A 1 172 ? 21.103 -8.268 -9.645 1.00 87.12 172 GLY A CA 1
ATOM 1357 C C . GLY A 1 172 ? 20.604 -8.426 -11.084 1.00 87.12 172 GLY A C 1
ATOM 1358 O O . GLY A 1 172 ? 21.361 -8.133 -11.994 1.00 87.12 172 GLY A O 1
ATOM 1359 N N . TYR A 1 173 ? 19.381 -8.941 -11.266 1.00 88.38 173 TYR A N 1
ATOM 1360 C CA . TYR A 1 173 ? 18.749 -9.299 -12.549 1.00 88.38 173 TYR A CA 1
ATOM 1361 C C . TYR A 1 173 ? 19.062 -8.358 -13.738 1.00 88.38 173 TYR A C 1
ATOM 1363 O O . TYR A 1 173 ? 19.255 -7.147 -13.580 1.00 88.38 173 TYR A O 1
ATOM 1371 N N . GLU A 1 174 ? 19.074 -8.944 -14.940 1.00 88.62 174 GLU A N 1
ATOM 1372 C CA . GLU A 1 174 ? 19.560 -8.325 -16.184 1.00 88.62 174 GLU A CA 1
ATOM 1373 C C . GLU A 1 174 ? 20.976 -7.762 -16.032 1.00 88.62 174 GLU A C 1
ATOM 1375 O O . GLU A 1 174 ? 21.257 -6.574 -16.205 1.00 88.62 174 GLU A O 1
ATOM 1380 N N . VAL A 1 175 ? 21.877 -8.660 -15.644 1.00 89.88 175 VAL A N 1
ATOM 1381 C CA . VAL A 1 175 ? 23.273 -8.355 -15.351 1.00 89.88 175 VAL A CA 1
ATOM 1382 C C . VAL A 1 175 ? 24.012 -8.013 -16.643 1.00 89.88 175 VAL A C 1
ATOM 1384 O O . VAL A 1 175 ? 24.115 -8.857 -17.531 1.00 89.88 175 VAL A O 1
ATOM 1387 N N . SER A 1 176 ? 24.581 -6.812 -16.725 1.00 88.94 176 SER A N 1
ATOM 1388 C CA . SER A 1 176 ? 25.442 -6.386 -17.831 1.00 88.94 176 SER A CA 1
ATOM 1389 C C . SER A 1 176 ? 26.809 -5.926 -17.338 1.00 88.94 176 SER A C 1
ATOM 1391 O O . SER A 1 176 ? 26.952 -5.415 -16.225 1.00 88.94 176 SER A O 1
ATOM 1393 N N . LEU A 1 177 ? 27.823 -6.085 -18.182 1.00 88.00 177 LEU A N 1
ATOM 1394 C CA . LEU A 1 177 ? 29.194 -5.654 -17.942 1.00 88.00 177 LEU A CA 1
ATOM 1395 C C . LEU A 1 177 ? 29.262 -4.150 -17.668 1.00 88.00 177 LEU A C 1
ATOM 1397 O O . LEU A 1 177 ? 29.920 -3.723 -16.722 1.00 88.00 177 LEU A O 1
ATOM 1401 N N . LEU A 1 178 ? 28.537 -3.352 -18.450 1.00 85.56 178 LEU A N 1
ATOM 1402 C CA . LEU A 1 178 ? 28.540 -1.896 -18.308 1.00 85.56 178 LEU A CA 1
ATOM 1403 C C . LEU A 1 178 ? 27.853 -1.414 -17.027 1.00 85.56 178 LEU A C 1
ATOM 1405 O O . LEU A 1 178 ? 28.245 -0.386 -16.487 1.00 85.56 178 LEU A O 1
ATOM 1409 N N . LEU A 1 179 ? 26.874 -2.162 -16.515 1.00 83.50 179 LEU A N 1
ATOM 1410 C CA . LEU A 1 179 ? 26.158 -1.787 -15.298 1.00 83.50 179 LEU A CA 1
ATOM 1411 C C . LEU A 1 179 ? 26.842 -2.316 -14.031 1.00 83.50 179 LEU A C 1
ATOM 1413 O O . LEU A 1 179 ? 26.900 -1.617 -13.027 1.00 83.50 179 LEU A O 1
ATOM 1417 N N . PHE A 1 180 ? 27.368 -3.544 -14.065 1.00 88.38 180 PHE A N 1
ATOM 1418 C CA . PHE A 1 180 ? 27.855 -4.252 -12.873 1.00 88.38 180 PHE A CA 1
ATOM 1419 C C . PHE A 1 180 ? 29.379 -4.365 -12.764 1.00 88.38 180 PHE A C 1
ATOM 1421 O O . PHE A 1 180 ? 29.873 -4.810 -11.727 1.00 88.38 180 PHE A O 1
ATOM 1428 N N . ALA A 1 181 ? 30.135 -3.983 -13.796 1.00 89.75 181 ALA A N 1
ATOM 1429 C CA . ALA A 1 181 ? 31.596 -3.935 -13.730 1.00 89.75 181 ALA A CA 1
ATOM 1430 C C . ALA A 1 181 ? 32.164 -2.519 -13.882 1.00 89.75 181 ALA A C 1
ATOM 1432 O O . ALA A 1 181 ? 33.313 -2.306 -13.505 1.00 89.75 181 ALA A O 1
ATOM 1433 N N . TYR A 1 182 ? 31.418 -1.554 -14.422 1.00 88.62 182 TYR A N 1
ATOM 1434 C CA . TYR A 1 182 ? 31.948 -0.208 -14.629 1.00 88.62 182 TYR A CA 1
ATOM 1435 C C . TYR A 1 182 ? 32.207 0.522 -13.306 1.00 88.62 182 TYR A C 1
ATOM 1437 O O . TYR A 1 182 ? 31.314 0.656 -12.476 1.00 88.62 182 TYR A O 1
ATOM 1445 N N . LYS A 1 183 ? 33.445 0.997 -13.137 1.00 89.88 183 LYS A N 1
ATOM 1446 C CA . LYS A 1 183 ? 33.927 1.772 -11.981 1.00 89.88 183 LYS A CA 1
ATOM 1447 C C . LYS A 1 183 ? 34.564 3.113 -12.384 1.00 89.88 183 LYS A C 1
ATOM 1449 O O . LYS A 1 183 ? 35.443 3.633 -11.693 1.00 89.88 183 LYS A O 1
ATOM 1454 N N . GLY A 1 184 ? 34.217 3.634 -13.563 1.00 83.38 184 GLY A N 1
ATOM 1455 C CA . GLY A 1 184 ? 34.708 4.923 -14.049 1.00 83.38 184 GLY A CA 1
ATOM 1456 C C . GLY A 1 184 ? 33.830 6.113 -13.648 1.00 83.38 184 GLY A C 1
ATOM 1457 O O . GLY A 1 184 ? 32.619 6.027 -13.553 1.00 83.38 184 GLY A O 1
ATOM 1458 N N . GLU A 1 185 ? 34.448 7.276 -13.473 1.00 80.25 185 GLU A N 1
ATOM 1459 C CA . GLU A 1 185 ? 33.754 8.502 -13.039 1.00 80.25 185 GLU A CA 1
ATOM 1460 C C . GLU A 1 185 ? 33.007 9.239 -14.172 1.00 80.25 185 GLU A C 1
ATOM 1462 O O . GLU A 1 185 ? 32.476 10.325 -13.957 1.00 80.25 185 GLU A O 1
ATOM 1467 N N . GLN A 1 186 ? 32.983 8.691 -15.392 1.00 78.06 186 GLN A N 1
ATOM 1468 C CA . GLN A 1 186 ? 32.353 9.321 -16.558 1.00 78.06 186 GLN A CA 1
ATOM 1469 C C . GLN A 1 186 ? 30.974 8.714 -16.838 1.00 78.06 186 GLN A C 1
ATOM 1471 O O . GLN A 1 186 ? 30.663 7.609 -16.396 1.00 78.06 186 GLN A O 1
ATOM 1476 N N . TYR A 1 187 ? 30.152 9.410 -17.627 1.00 76.12 187 TYR A N 1
ATOM 1477 C CA . TYR A 1 187 ? 28.940 8.808 -18.174 1.00 76.12 187 TYR A CA 1
ATOM 1478 C C . TYR A 1 187 ? 29.320 7.599 -19.041 1.00 76.12 187 TYR A C 1
ATOM 1480 O O . TYR A 1 187 ? 30.164 7.704 -19.934 1.00 76.12 187 TYR A O 1
ATOM 1488 N N . VAL A 1 188 ? 28.729 6.433 -18.757 1.00 79.06 188 VAL A N 1
ATOM 1489 C CA . VAL A 1 188 ? 29.180 5.153 -19.329 1.00 79.06 188 VAL A CA 1
ATOM 1490 C C . VAL A 1 188 ? 29.118 5.139 -20.858 1.00 79.06 188 VAL A C 1
ATOM 1492 O O . VAL A 1 188 ? 30.009 4.575 -21.488 1.00 79.06 188 VAL A O 1
ATOM 1495 N N . ASN A 1 189 ? 28.137 5.823 -21.460 1.00 80.62 189 ASN A N 1
ATOM 1496 C CA . ASN A 1 189 ? 28.023 5.932 -22.916 1.00 80.62 189 ASN A CA 1
ATOM 1497 C C . ASN A 1 189 ? 29.142 6.796 -23.513 1.00 80.62 189 ASN A C 1
ATOM 1499 O O . ASN A 1 189 ? 29.714 6.423 -24.532 1.00 80.62 189 ASN A O 1
ATOM 1503 N N . ASP A 1 190 ? 29.509 7.904 -22.865 1.00 84.19 190 ASP A N 1
ATOM 1504 C CA . ASP A 1 190 ? 30.602 8.767 -23.333 1.00 84.19 190 ASP A CA 1
ATOM 1505 C C . ASP A 1 190 ? 31.942 8.043 -23.236 1.00 84.19 190 ASP A C 1
ATOM 1507 O O . ASP A 1 190 ? 32.758 8.088 -24.158 1.00 84.19 190 ASP A O 1
ATOM 1511 N N . TRP A 1 191 ? 32.154 7.327 -22.132 1.00 88.19 191 TRP A N 1
ATOM 1512 C CA . TRP A 1 191 ? 33.332 6.490 -21.956 1.00 88.19 191 TRP A CA 1
ATOM 1513 C C . TRP A 1 191 ? 33.382 5.360 -22.992 1.00 88.19 191 TRP A C 1
ATOM 1515 O O . TRP A 1 191 ? 34.437 5.127 -23.581 1.00 88.19 191 TRP A O 1
ATOM 1525 N N . LEU A 1 192 ? 32.254 4.691 -23.254 1.00 86.06 192 LEU A N 1
ATOM 1526 C CA . LEU A 1 192 ? 32.155 3.628 -24.253 1.00 86.06 192 LEU A CA 1
ATOM 1527 C C . LEU A 1 192 ? 32.465 4.151 -25.660 1.00 86.06 192 LEU A C 1
ATOM 1529 O O . LEU A 1 192 ? 33.244 3.525 -26.377 1.00 86.06 192 LEU A O 1
ATOM 1533 N N . ASN A 1 193 ? 31.932 5.321 -26.022 1.00 87.06 193 ASN A N 1
ATOM 1534 C CA . ASN A 1 193 ? 32.231 5.988 -27.289 1.00 87.06 193 ASN A CA 1
ATOM 1535 C C . ASN A 1 193 ? 33.731 6.305 -27.412 1.00 87.06 193 ASN A C 1
ATOM 1537 O O . ASN A 1 193 ? 34.334 6.003 -28.436 1.00 87.06 193 ASN A O 1
ATOM 1541 N N . GLN A 1 194 ? 34.375 6.794 -26.345 1.00 89.69 194 GLN A N 1
ATOM 1542 C CA . GLN A 1 194 ? 35.827 7.027 -26.339 1.00 89.69 194 GLN A CA 1
ATOM 1543 C C . GLN A 1 194 ? 36.646 5.739 -26.516 1.00 89.69 194 GLN A C 1
ATOM 1545 O O . GLN A 1 194 ? 37.695 5.770 -27.161 1.00 89.69 194 GLN A O 1
ATOM 1550 N N . GLN A 1 195 ? 36.210 4.610 -25.941 1.00 90.44 195 GLN A N 1
ATOM 1551 C CA . GLN A 1 195 ? 36.874 3.320 -26.169 1.00 90.44 195 GLN A CA 1
ATOM 1552 C C . GLN A 1 195 ? 36.699 2.870 -27.627 1.00 90.44 195 GLN A C 1
ATOM 1554 O O . GLN A 1 195 ? 37.665 2.438 -28.259 1.00 90.44 195 GLN A O 1
ATOM 1559 N N . ALA A 1 196 ? 35.493 3.028 -28.182 1.00 87.81 196 ALA A N 1
ATOM 1560 C CA . ALA A 1 196 ? 35.189 2.692 -29.569 1.00 87.81 196 ALA A CA 1
ATOM 1561 C C . ALA A 1 196 ? 36.001 3.539 -30.566 1.00 87.81 196 ALA A C 1
ATOM 1563 O O . ALA A 1 196 ? 36.560 2.987 -31.513 1.00 87.81 196 ALA A O 1
ATOM 1564 N N . ASP A 1 197 ? 36.172 4.839 -30.306 1.00 92.31 197 ASP A N 1
ATOM 1565 C CA . ASP A 1 197 ? 37.014 5.746 -31.103 1.00 92.31 197 ASP A CA 1
ATOM 1566 C C . ASP A 1 197 ? 38.498 5.336 -31.099 1.00 92.31 197 ASP A C 1
ATOM 1568 O O . ASP A 1 197 ? 39.246 5.628 -32.034 1.00 92.31 197 ASP A O 1
ATOM 1572 N N . GLN A 1 198 ? 38.933 4.619 -30.059 1.00 90.31 198 GLN A N 1
ATOM 1573 C CA . GLN A 1 198 ? 40.272 4.032 -29.951 1.00 90.31 198 GLN A CA 1
ATOM 1574 C C . GLN A 1 198 ? 40.353 2.611 -30.537 1.00 90.31 198 GLN A C 1
ATOM 1576 O O . GLN A 1 198 ? 41.409 1.979 -30.476 1.00 90.31 198 GLN A O 1
ATOM 1581 N N . GLY A 1 199 ? 39.260 2.098 -31.112 1.00 89.75 199 GLY A N 1
ATOM 1582 C CA . GLY A 1 199 ? 39.164 0.745 -31.661 1.00 89.75 199 GLY A CA 1
ATOM 1583 C C . GLY A 1 199 ? 39.136 -0.357 -30.597 1.00 89.75 199 GLY A C 1
ATOM 1584 O O . GLY A 1 199 ? 39.479 -1.500 -30.895 1.00 89.75 199 GLY A O 1
ATOM 1585 N N . ILE A 1 200 ? 38.772 -0.029 -29.354 1.00 90.12 200 ILE A N 1
ATOM 1586 C CA . ILE A 1 200 ? 38.748 -0.964 -28.226 1.00 90.12 200 ILE A CA 1
ATOM 1587 C C . ILE A 1 200 ? 37.332 -1.523 -28.054 1.00 90.12 200 ILE A C 1
ATOM 1589 O O . ILE A 1 200 ? 36.404 -0.797 -27.702 1.00 90.12 200 ILE A O 1
ATOM 1593 N N . ASN A 1 201 ? 37.175 -2.838 -28.230 1.00 88.44 201 ASN A N 1
ATOM 1594 C CA . ASN A 1 201 ? 35.941 -3.546 -27.890 1.00 88.44 201 ASN A CA 1
ATOM 1595 C C . ASN A 1 201 ? 35.984 -4.032 -26.433 1.00 88.44 201 ASN A C 1
ATOM 1597 O O . ASN A 1 201 ? 36.600 -5.052 -26.113 1.00 88.44 201 ASN A O 1
ATOM 1601 N N . VAL A 1 202 ? 35.310 -3.308 -25.539 1.00 87.94 202 VAL A N 1
ATOM 1602 C CA . VAL A 1 202 ? 35.326 -3.594 -24.092 1.00 87.94 202 VAL A CA 1
ATOM 1603 C C . VAL A 1 202 ? 34.673 -4.930 -23.718 1.00 87.94 202 VAL A C 1
ATOM 1605 O O . VAL A 1 202 ? 34.987 -5.490 -22.669 1.00 87.94 202 VAL A O 1
ATOM 1608 N N . PHE A 1 203 ? 33.804 -5.473 -24.576 1.00 87.75 203 PHE A N 1
ATOM 1609 C CA . PHE A 1 203 ? 33.094 -6.732 -24.332 1.00 87.75 203 PHE A CA 1
ATOM 1610 C C . PHE A 1 203 ? 33.937 -7.972 -24.672 1.00 87.75 203 PHE A C 1
ATOM 1612 O O . PHE A 1 203 ? 33.661 -9.070 -24.182 1.00 87.75 203 PHE A O 1
ATOM 1619 N N . GLU A 1 204 ? 34.984 -7.824 -25.491 1.00 87.94 204 GLU A N 1
ATOM 1620 C CA . GLU A 1 204 ? 35.852 -8.940 -25.883 1.00 87.94 204 GLU A CA 1
ATOM 1621 C C . GLU A 1 204 ? 36.821 -9.352 -24.778 1.00 87.94 204 GLU A C 1
ATOM 1623 O O . GLU A 1 204 ? 37.001 -10.548 -24.551 1.00 87.94 204 GLU A O 1
ATOM 1628 N N . ASN A 1 205 ? 37.445 -8.385 -24.096 1.00 87.25 205 ASN A N 1
ATOM 1629 C CA . ASN A 1 205 ? 38.430 -8.652 -23.048 1.00 87.25 205 ASN A CA 1
ATOM 1630 C C . ASN A 1 205 ? 38.379 -7.603 -21.918 1.00 87.25 205 ASN A C 1
ATOM 1632 O O . ASN A 1 205 ? 39.260 -6.740 -21.828 1.00 87.25 205 ASN A O 1
ATOM 1636 N N . PRO A 1 206 ? 37.360 -7.672 -21.045 1.00 89.31 206 PRO A N 1
ATOM 1637 C CA . PRO A 1 206 ? 37.137 -6.667 -20.009 1.00 89.31 206 PRO A CA 1
ATOM 1638 C C . PRO A 1 206 ? 38.223 -6.630 -18.930 1.00 89.31 206 PRO A C 1
ATOM 1640 O O . PRO A 1 206 ? 38.434 -5.585 -18.325 1.00 89.31 206 PRO A O 1
ATOM 1643 N N . ASP A 1 207 ? 38.954 -7.729 -18.716 1.00 88.56 207 ASP A N 1
ATOM 1644 C CA . ASP A 1 207 ? 40.021 -7.809 -17.704 1.00 88.56 207 ASP A CA 1
ATOM 1645 C C . ASP A 1 207 ? 41.210 -6.882 -17.997 1.00 88.56 207 ASP A C 1
ATOM 1647 O O . ASP A 1 207 ? 41.968 -6.533 -17.092 1.00 88.56 207 ASP A O 1
ATOM 1651 N N . ASN A 1 208 ? 41.366 -6.451 -19.250 1.00 88.56 208 ASN A N 1
ATOM 1652 C CA . ASN A 1 208 ? 42.411 -5.513 -19.655 1.00 88.56 208 ASN A CA 1
ATOM 1653 C C . ASN A 1 208 ? 41.971 -4.042 -19.579 1.00 88.56 208 ASN A C 1
ATOM 1655 O O . ASN A 1 208 ? 42.764 -3.152 -19.890 1.00 88.56 208 ASN A O 1
ATOM 1659 N N . ILE A 1 209 ? 40.726 -3.770 -19.181 1.00 90.94 209 ILE A N 1
ATOM 1660 C CA . ILE A 1 209 ? 40.154 -2.426 -19.151 1.00 90.94 209 ILE A CA 1
ATOM 1661 C C . ILE A 1 209 ? 40.129 -1.924 -17.709 1.00 90.94 209 ILE A C 1
ATOM 1663 O O . ILE A 1 209 ? 39.368 -2.407 -16.878 1.00 90.94 209 ILE A O 1
ATOM 1667 N N . ALA A 1 210 ? 40.950 -0.916 -17.403 1.00 88.62 210 ALA A N 1
ATOM 1668 C CA . ALA A 1 210 ? 41.146 -0.434 -16.032 1.00 88.62 210 ALA A CA 1
ATOM 1669 C C . ALA A 1 210 ? 39.853 0.038 -15.339 1.00 88.62 210 ALA A C 1
ATOM 1671 O O . ALA A 1 210 ? 39.758 -0.050 -14.116 1.00 88.62 210 ALA A O 1
ATOM 1672 N N . ASN A 1 211 ? 38.871 0.523 -16.105 1.00 91.31 211 ASN A N 1
ATOM 1673 C CA . ASN A 1 211 ? 37.574 0.999 -15.617 1.00 91.31 211 ASN A CA 1
ATOM 1674 C C . ASN A 1 211 ? 36.526 -0.110 -15.446 1.00 91.31 211 ASN A C 1
ATOM 1676 O O . ASN A 1 211 ? 35.400 0.206 -15.072 1.00 91.31 211 ASN A O 1
ATOM 1680 N N . LEU A 1 212 ? 36.872 -1.376 -15.695 1.00 91.81 212 LEU A N 1
ATOM 1681 C CA . LEU A 1 212 ? 35.999 -2.519 -15.448 1.00 91.81 212 LEU A CA 1
ATOM 1682 C C . LEU A 1 212 ? 36.535 -3.368 -14.284 1.00 91.81 212 LEU A C 1
ATOM 1684 O O . LEU A 1 212 ? 37.724 -3.657 -14.179 1.00 91.81 212 LEU A O 1
ATOM 1688 N N . ASP A 1 213 ? 35.639 -3.765 -13.387 1.00 93.94 213 ASP A N 1
ATOM 1689 C CA . ASP A 1 213 ? 35.875 -4.654 -12.253 1.00 93.94 213 ASP A CA 1
ATOM 1690 C C . ASP A 1 213 ? 34.748 -5.685 -12.162 1.00 93.94 213 ASP A C 1
ATOM 1692 O O . ASP A 1 213 ? 33.795 -5.569 -11.390 1.00 93.94 213 ASP A O 1
ATOM 1696 N N . ARG A 1 214 ? 34.869 -6.738 -12.970 1.00 93.75 214 ARG A N 1
ATOM 1697 C CA . ARG A 1 214 ? 33.896 -7.838 -12.984 1.00 93.75 214 ARG A CA 1
ATOM 1698 C C . ARG A 1 214 ? 33.869 -8.640 -11.682 1.00 93.75 214 ARG A C 1
ATOM 1700 O O . ARG A 1 214 ? 32.881 -9.314 -11.386 1.00 93.75 214 ARG A O 1
ATOM 1707 N N . GLN A 1 215 ? 34.950 -8.599 -10.901 1.00 95.44 215 GLN A N 1
ATOM 1708 C CA . GLN A 1 215 ? 35.064 -9.409 -9.696 1.00 95.44 215 GLN A CA 1
ATOM 1709 C C . GLN A 1 215 ? 34.174 -8.865 -8.572 1.00 95.44 215 GLN A C 1
ATOM 1711 O O . GLN A 1 215 ? 33.708 -9.654 -7.747 1.00 95.44 215 GLN A O 1
ATOM 1716 N N . ALA A 1 216 ? 33.877 -7.559 -8.571 1.00 94.31 216 ALA A N 1
ATOM 1717 C CA . ALA A 1 216 ? 32.936 -6.946 -7.637 1.00 94.31 216 ALA A CA 1
ATOM 1718 C C . ALA A 1 216 ? 31.570 -7.653 -7.656 1.00 94.31 216 ALA A C 1
ATOM 1720 O O . ALA A 1 216 ? 31.095 -8.093 -6.605 1.00 94.31 216 ALA A O 1
ATOM 1721 N N . TYR A 1 217 ? 30.986 -7.850 -8.843 1.00 95.50 217 TYR A N 1
ATOM 1722 C CA . TYR A 1 217 ? 29.703 -8.539 -8.994 1.00 95.50 217 TYR A CA 1
ATOM 1723 C C . TYR A 1 217 ? 29.786 -10.027 -8.655 1.00 95.50 217 TYR A C 1
ATOM 1725 O O . TYR A 1 217 ? 28.972 -10.529 -7.880 1.00 95.50 217 TYR A O 1
ATOM 1733 N N . ILE A 1 218 ? 30.798 -10.729 -9.176 1.00 97.38 218 ILE A N 1
ATOM 1734 C CA . ILE A 1 218 ? 30.983 -12.167 -8.925 1.00 97.38 218 ILE A CA 1
ATOM 1735 C C . ILE A 1 218 ? 31.092 -12.444 -7.418 1.00 97.38 218 ILE A C 1
ATOM 1737 O O . ILE A 1 218 ? 30.474 -13.381 -6.906 1.00 97.38 218 ILE A O 1
ATOM 1741 N N . ASN A 1 219 ? 31.850 -11.628 -6.684 1.00 97.81 219 ASN A N 1
ATOM 1742 C CA . ASN A 1 219 ? 31.979 -11.760 -5.234 1.00 97.81 219 ASN A CA 1
ATOM 1743 C C . ASN A 1 219 ? 30.659 -11.451 -4.514 1.00 97.81 219 ASN A C 1
ATOM 1745 O O . ASN A 1 219 ? 30.264 -12.213 -3.627 1.00 97.81 219 ASN A O 1
ATOM 1749 N N . ALA A 1 220 ? 29.955 -10.394 -4.928 1.00 96.38 220 ALA A N 1
ATOM 1750 C CA . ALA A 1 220 ? 28.720 -9.962 -4.283 1.00 96.38 220 ALA A CA 1
ATOM 1751 C C . ALA A 1 220 ? 27.613 -11.008 -4.461 1.00 96.38 220 ALA A C 1
ATOM 1753 O O . ALA A 1 220 ? 26.979 -11.404 -3.481 1.00 96.38 220 ALA A O 1
ATOM 1754 N N . TYR A 1 221 ? 27.454 -11.538 -5.680 1.00 97.94 221 TYR A N 1
ATOM 1755 C CA . TYR A 1 221 ? 26.539 -12.640 -5.980 1.00 97.94 221 TYR A CA 1
ATOM 1756 C C . TYR A 1 221 ? 26.808 -13.839 -5.072 1.00 97.94 221 TYR A C 1
ATOM 1758 O O . TYR A 1 221 ? 25.909 -14.338 -4.395 1.00 97.94 221 TYR A O 1
ATOM 1766 N N . ASN A 1 222 ? 28.067 -14.282 -5.017 1.00 98.19 222 ASN A N 1
ATOM 1767 C CA . ASN A 1 222 ? 28.471 -15.431 -4.216 1.00 98.19 222 ASN A CA 1
ATOM 1768 C C . ASN A 1 222 ? 28.230 -15.201 -2.719 1.00 98.19 222 ASN A C 1
ATOM 1770 O O . ASN A 1 222 ? 27.783 -16.113 -2.022 1.00 98.19 222 ASN A O 1
ATOM 1774 N N . ARG A 1 223 ? 28.479 -13.988 -2.215 1.00 97.31 223 ARG A N 1
ATOM 1775 C CA . ARG A 1 223 ? 28.203 -13.629 -0.822 1.00 97.31 223 ARG A CA 1
ATOM 1776 C C . ARG A 1 223 ? 26.709 -13.698 -0.513 1.00 97.31 223 ARG A C 1
ATOM 1778 O O . ARG A 1 223 ? 26.333 -14.385 0.436 1.00 97.31 223 ARG A O 1
ATOM 1785 N N . ILE A 1 224 ? 25.874 -13.034 -1.314 1.00 97.19 224 ILE A N 1
ATOM 1786 C CA . ILE A 1 224 ? 24.413 -13.016 -1.147 1.00 97.19 224 ILE A CA 1
ATOM 1787 C C . ILE A 1 224 ? 23.864 -14.445 -1.174 1.00 97.19 224 ILE A C 1
ATOM 1789 O O . ILE A 1 224 ? 23.164 -14.861 -0.248 1.00 97.19 224 ILE A O 1
ATOM 1793 N N . ALA A 1 225 ? 24.253 -15.222 -2.190 1.00 97.50 225 ALA A N 1
ATOM 1794 C CA . ALA A 1 225 ? 23.814 -16.599 -2.362 1.00 97.50 225 ALA A CA 1
ATOM 1795 C C . ALA A 1 225 ? 24.175 -17.474 -1.151 1.00 97.50 225 ALA A C 1
ATOM 1797 O O . ALA A 1 225 ? 23.321 -18.177 -0.605 1.00 97.50 225 ALA A O 1
ATOM 1798 N N . ASN A 1 226 ? 25.424 -17.399 -0.682 1.00 97.50 226 ASN A N 1
ATOM 1799 C CA . ASN A 1 226 ? 25.895 -18.173 0.465 1.00 97.50 226 ASN A CA 1
ATOM 1800 C C . ASN A 1 226 ? 25.159 -17.806 1.763 1.00 97.50 226 ASN A C 1
ATOM 1802 O O . ASN A 1 226 ? 24.773 -18.703 2.515 1.00 97.50 226 ASN A O 1
ATOM 1806 N N . ARG A 1 227 ? 24.936 -16.511 2.026 1.00 96.62 227 ARG A N 1
ATOM 1807 C CA . ARG A 1 227 ? 24.234 -16.055 3.238 1.00 96.62 227 ARG A CA 1
ATOM 1808 C C . ARG A 1 227 ? 22.780 -16.510 3.262 1.00 96.62 227 ARG A C 1
ATOM 1810 O O . ARG A 1 227 ? 22.333 -17.077 4.256 1.00 96.62 227 ARG A O 1
ATOM 1817 N N . ILE A 1 228 ? 22.062 -16.337 2.154 1.00 96.88 228 ILE A N 1
ATOM 1818 C CA . ILE A 1 228 ? 20.663 -16.762 2.058 1.00 96.88 228 ILE A CA 1
ATOM 1819 C C . ILE A 1 228 ? 20.554 -18.294 2.155 1.00 96.88 228 ILE A C 1
ATOM 1821 O O . ILE A 1 228 ? 19.721 -18.788 2.914 1.00 96.88 228 ILE A O 1
ATOM 1825 N N . ARG A 1 229 ? 21.431 -19.065 1.487 1.00 94.00 229 ARG A N 1
ATOM 1826 C CA . ARG A 1 229 ? 21.481 -20.542 1.615 1.00 94.00 229 ARG A CA 1
ATOM 1827 C C . ARG A 1 229 ? 21.722 -21.012 3.048 1.00 94.00 229 ARG A C 1
ATOM 1829 O O . ARG A 1 229 ? 21.200 -22.056 3.429 1.00 94.00 229 ARG A O 1
ATOM 1836 N N . ALA A 1 230 ? 22.502 -20.271 3.835 1.00 95.44 230 ALA A N 1
ATOM 1837 C CA . ALA A 1 230 ? 22.762 -20.611 5.233 1.00 95.44 230 ALA A CA 1
ATOM 1838 C C . ALA A 1 230 ? 21.513 -20.479 6.125 1.00 95.44 230 ALA A C 1
ATOM 1840 O O . ALA A 1 230 ? 21.455 -21.109 7.180 1.00 95.44 230 ALA A O 1
ATOM 1841 N N . LYS A 1 231 ? 20.518 -19.687 5.703 1.00 93.69 231 LYS A N 1
ATOM 1842 C CA . LYS A 1 231 ? 19.266 -19.446 6.437 1.00 93.69 231 LYS A CA 1
ATOM 1843 C C . LYS A 1 231 ? 18.079 -20.233 5.883 1.00 93.69 231 LYS A C 1
ATOM 1845 O O . LYS A 1 231 ? 17.288 -20.757 6.663 1.00 93.69 231 LYS A O 1
ATOM 1850 N N . ALA A 1 232 ? 17.965 -20.347 4.560 1.00 93.69 232 ALA A N 1
ATOM 1851 C CA . ALA A 1 232 ? 16.798 -20.903 3.884 1.00 93.69 232 ALA A CA 1
ATOM 1852 C C . ALA A 1 232 ? 17.158 -22.096 2.987 1.00 93.69 232 ALA A C 1
ATOM 1854 O O . ALA A 1 232 ? 17.872 -21.979 1.988 1.00 93.69 232 ALA A O 1
ATOM 1855 N N . SER A 1 233 ? 16.602 -23.265 3.309 1.00 92.25 233 SER A N 1
ATOM 1856 C CA . SER A 1 233 ? 16.804 -24.501 2.545 1.00 92.25 233 SER A CA 1
ATOM 1857 C C . SER A 1 233 ? 15.827 -24.663 1.378 1.00 92.25 233 SER A C 1
ATOM 1859 O O . SER A 1 233 ? 15.948 -25.618 0.619 1.00 92.25 233 SER A O 1
ATOM 1861 N N . ASN A 1 234 ? 14.897 -23.734 1.177 1.00 93.38 234 ASN A N 1
ATOM 1862 C CA . ASN A 1 234 ? 13.860 -23.729 0.142 1.00 93.38 234 ASN A CA 1
ATOM 1863 C C . ASN A 1 234 ? 14.130 -22.708 -0.987 1.00 93.38 234 ASN A C 1
ATOM 1865 O O . ASN A 1 234 ? 13.211 -22.289 -1.687 1.00 93.38 234 ASN A O 1
ATOM 1869 N N . VAL A 1 235 ? 15.400 -22.347 -1.193 1.00 96.00 235 VAL A N 1
ATOM 1870 C CA . VAL A 1 235 ? 15.848 -21.377 -2.207 1.00 96.00 235 VAL A CA 1
ATOM 1871 C C . VAL A 1 235 ? 16.775 -22.028 -3.239 1.00 96.00 235 VAL A C 1
ATOM 1873 O O . VAL A 1 235 ? 17.585 -22.893 -2.884 1.00 96.00 235 VAL A O 1
ATOM 1876 N N . VAL A 1 236 ? 16.670 -21.603 -4.497 1.00 96.94 236 VAL A N 1
ATOM 1877 C CA . VAL A 1 236 ? 17.659 -21.801 -5.571 1.00 96.94 236 VAL A CA 1
ATOM 1878 C C . VAL A 1 236 ? 18.004 -20.454 -6.202 1.00 96.94 236 VAL A C 1
ATOM 1880 O O . VAL A 1 236 ? 17.157 -19.561 -6.240 1.00 96.94 236 VAL A O 1
ATOM 1883 N N . PHE A 1 237 ? 19.226 -20.296 -6.702 1.00 97.81 237 PHE A N 1
ATOM 1884 C CA . PHE A 1 237 ? 19.687 -19.040 -7.295 1.00 97.81 237 PHE A CA 1
ATOM 1885 C C . PHE A 1 237 ? 19.753 -19.087 -8.811 1.00 97.81 237 PHE A C 1
ATOM 1887 O O . PHE A 1 237 ? 20.217 -20.050 -9.422 1.00 97.81 237 PHE A O 1
ATOM 1894 N N . VAL A 1 238 ? 19.311 -17.993 -9.409 1.00 97.62 238 VAL A N 1
ATOM 1895 C CA . VAL A 1 238 ? 19.272 -17.785 -10.846 1.00 97.62 238 VAL A CA 1
ATOM 1896 C C . VAL A 1 238 ? 20.299 -16.712 -11.190 1.00 97.62 238 VAL A C 1
ATOM 1898 O O . VAL A 1 238 ? 20.306 -15.634 -10.592 1.00 97.62 238 VAL A O 1
ATOM 1901 N N . TYR A 1 239 ? 21.192 -17.002 -12.130 1.00 97.56 239 TYR A N 1
ATOM 1902 C CA . TYR A 1 239 ? 22.021 -15.982 -12.766 1.00 97.56 239 TYR A CA 1
ATOM 1903 C C . TYR A 1 239 ? 21.296 -15.492 -14.018 1.00 97.56 239 TYR A C 1
ATOM 1905 O O . TYR A 1 239 ? 21.010 -16.291 -14.902 1.00 97.56 239 TYR A O 1
ATOM 1913 N N . HIS A 1 240 ? 20.941 -14.211 -14.071 1.00 95.88 240 HIS A N 1
ATOM 1914 C CA . HIS A 1 240 ? 20.104 -13.645 -15.133 1.00 95.88 240 HIS A CA 1
ATOM 1915 C C . HIS A 1 240 ? 20.845 -12.491 -15.819 1.00 95.88 240 HIS A C 1
ATOM 1917 O O . HIS A 1 240 ? 20.719 -11.353 -15.367 1.00 95.88 240 HIS A O 1
ATOM 1923 N N . PRO A 1 241 ? 21.659 -12.772 -16.851 1.00 92.69 241 PRO A N 1
ATOM 1924 C CA . PRO A 1 241 ? 22.354 -11.745 -17.620 1.00 92.69 241 PRO A CA 1
ATOM 1925 C C . PRO A 1 241 ? 21.415 -10.982 -18.559 1.00 92.69 241 PRO A C 1
ATOM 1927 O O . PRO A 1 241 ? 20.357 -11.483 -18.945 1.00 92.69 241 PRO A O 1
ATOM 1930 N N . VAL A 1 242 ? 21.831 -9.776 -18.946 1.00 82.69 242 VAL A N 1
ATOM 1931 C CA . VAL A 1 242 ? 21.284 -9.087 -20.119 1.00 82.69 242 VAL A CA 1
ATOM 1932 C C . VAL A 1 242 ? 21.745 -9.823 -21.386 1.00 82.69 242 VAL A C 1
ATOM 1934 O O . VAL A 1 242 ? 22.774 -10.503 -21.371 1.00 82.69 242 VAL A O 1
ATOM 1937 N N . ARG A 1 243 ? 20.980 -9.709 -22.477 1.00 74.38 243 ARG A N 1
ATOM 1938 C CA . ARG A 1 243 ? 21.301 -10.299 -23.791 1.00 74.38 243 ARG A CA 1
ATOM 1939 C C . ARG A 1 243 ? 22.775 -10.094 -24.179 1.00 74.38 243 ARG A C 1
ATOM 1941 O O . ARG A 1 243 ? 23.308 -9.003 -24.001 1.00 74.38 243 ARG A O 1
ATOM 1948 N N . GLY A 1 244 ? 23.402 -11.132 -24.733 1.00 81.44 244 GLY A N 1
ATOM 1949 C CA . GLY A 1 244 ? 24.798 -11.098 -25.174 1.00 81.44 244 GLY A CA 1
ATOM 1950 C C . GLY A 1 244 ? 25.657 -12.170 -24.513 1.00 81.44 244 GLY A C 1
ATOM 1951 O O . GLY A 1 244 ? 25.732 -12.278 -23.281 1.00 81.44 244 GLY A O 1
ATOM 1952 N N . LEU A 1 245 ? 26.371 -12.949 -25.333 1.00 87.38 245 LEU A N 1
ATOM 1953 C CA . LEU A 1 245 ? 27.253 -14.007 -24.830 1.00 87.38 245 LEU A CA 1
ATOM 1954 C C . LEU A 1 245 ? 28.381 -13.440 -23.953 1.00 87.38 245 LEU A C 1
ATOM 1956 O O . LEU A 1 245 ? 28.814 -14.082 -22.994 1.00 87.38 245 LEU A O 1
ATOM 1960 N N . ASN A 1 246 ? 28.870 -12.239 -24.268 1.00 88.12 246 ASN A N 1
ATOM 1961 C CA . ASN A 1 246 ? 29.967 -11.611 -23.536 1.00 88.12 246 ASN A CA 1
ATOM 1962 C C . ASN A 1 246 ? 29.551 -11.183 -22.123 1.00 88.12 246 ASN A C 1
ATOM 1964 O O . ASN A 1 246 ? 30.234 -11.553 -21.170 1.00 88.12 246 ASN A O 1
ATOM 1968 N N . ASP A 1 247 ? 28.423 -10.491 -21.961 1.00 86.12 247 ASP A N 1
ATOM 1969 C CA . ASP A 1 247 ? 27.882 -10.160 -20.637 1.00 86.12 247 ASP A CA 1
ATOM 1970 C C . ASP A 1 247 ? 27.627 -11.426 -19.811 1.00 86.12 247 ASP A C 1
ATOM 1972 O O . ASP A 1 247 ? 28.048 -11.522 -18.655 1.00 86.12 247 ASP A O 1
ATOM 1976 N N . THR A 1 248 ? 27.046 -12.442 -20.457 1.00 91.00 248 THR A N 1
ATOM 1977 C CA . THR A 1 248 ? 26.743 -13.745 -19.852 1.00 91.00 248 THR A CA 1
ATOM 1978 C C . THR A 1 248 ? 27.998 -14.453 -19.337 1.00 91.00 248 THR A C 1
ATOM 1980 O O . THR A 1 248 ? 28.029 -14.913 -18.198 1.00 91.00 248 THR A O 1
ATOM 1983 N N . LYS A 1 249 ? 29.047 -14.567 -20.159 1.00 92.69 249 LYS A N 1
ATOM 1984 C CA . LYS A 1 249 ? 30.237 -15.354 -19.802 1.00 92.69 249 LYS A CA 1
ATOM 1985 C C . LYS A 1 249 ? 31.156 -14.618 -18.824 1.00 92.69 249 LYS A C 1
ATOM 1987 O O . LYS A 1 249 ? 31.770 -15.259 -17.974 1.00 92.69 249 LYS A O 1
ATOM 1992 N N . TRP A 1 250 ? 31.281 -13.292 -18.942 1.00 93.31 250 TRP A N 1
ATOM 1993 C CA . TRP A 1 250 ? 32.260 -12.523 -18.166 1.00 93.31 250 TRP A CA 1
ATOM 1994 C C . TRP A 1 250 ? 31.819 -12.268 -16.728 1.00 93.31 250 TRP A C 1
ATOM 1996 O O . TRP A 1 250 ? 32.671 -12.207 -15.839 1.00 93.31 250 TRP A O 1
ATOM 2006 N N . LEU A 1 251 ? 30.511 -12.158 -16.488 1.00 94.56 251 LEU A N 1
ATOM 2007 C CA . LEU A 1 251 ? 29.948 -11.947 -15.154 1.00 94.56 251 LEU A CA 1
ATOM 2008 C C . LEU A 1 251 ? 29.394 -13.223 -14.512 1.00 94.56 251 LEU A C 1
ATOM 2010 O O . LEU A 1 251 ? 28.833 -13.149 -13.418 1.00 94.56 251 LEU A O 1
ATOM 2014 N N . TYR A 1 252 ? 29.590 -14.388 -15.139 1.00 96.56 252 TYR A N 1
ATOM 2015 C CA . TYR A 1 252 ? 29.141 -15.667 -14.599 1.00 96.56 252 TYR A CA 1
ATOM 2016 C C . TYR A 1 252 ? 29.789 -15.959 -13.227 1.00 96.56 252 TYR A C 1
ATOM 2018 O O . TYR A 1 252 ? 31.012 -16.123 -13.149 1.00 96.56 252 TYR A O 1
ATOM 2026 N N . PRO A 1 253 ? 29.009 -16.080 -12.131 1.00 96.44 253 PRO A N 1
ATOM 2027 C CA . PRO A 1 253 ? 29.560 -16.229 -10.778 1.00 96.44 253 PRO A CA 1
ATOM 2028 C C . PRO A 1 253 ? 30.248 -17.573 -10.493 1.00 96.44 253 PRO A C 1
ATOM 2030 O O . PRO A 1 253 ? 30.930 -17.711 -9.472 1.00 96.44 253 PRO A O 1
ATOM 2033 N N . GLY A 1 254 ? 30.057 -18.558 -11.377 1.00 94.38 254 GLY A N 1
ATOM 2034 C CA . GLY A 1 254 ? 30.565 -19.923 -11.258 1.00 94.38 254 GLY A CA 1
ATOM 2035 C C . GLY A 1 254 ? 29.499 -20.945 -10.845 1.00 94.38 254 GLY A C 1
ATOM 2036 O O . GLY A 1 254 ? 28.509 -20.635 -10.183 1.00 94.38 254 GLY A O 1
ATOM 2037 N N . ASP A 1 255 ? 29.731 -22.211 -11.201 1.00 93.81 255 ASP A N 1
ATOM 2038 C CA . ASP A 1 255 ? 28.720 -23.276 -11.102 1.00 93.81 255 ASP A CA 1
ATOM 2039 C C . ASP A 1 255 ? 28.286 -23.625 -9.671 1.00 93.81 255 ASP A C 1
ATOM 2041 O O . ASP A 1 255 ? 27.238 -24.245 -9.496 1.00 93.81 255 ASP A O 1
ATOM 2045 N N . ALA A 1 256 ? 29.072 -23.265 -8.654 1.00 91.00 256 ALA A N 1
ATOM 2046 C CA . ALA A 1 256 ? 28.803 -23.627 -7.261 1.00 91.00 256 ALA A CA 1
ATOM 2047 C C . ALA A 1 256 ? 27.586 -22.892 -6.668 1.00 91.00 256 ALA A C 1
ATOM 2049 O O . ALA A 1 256 ? 26.852 -23.447 -5.846 1.00 91.00 256 ALA A O 1
ATOM 2050 N N . ASN A 1 257 ? 27.365 -21.642 -7.082 1.00 92.81 257 ASN A N 1
ATOM 2051 C CA . ASN A 1 257 ? 26.314 -20.783 -6.535 1.00 92.81 257 ASN A CA 1
ATOM 2052 C C . ASN A 1 257 ? 25.208 -20.434 -7.525 1.00 92.81 257 ASN A C 1
ATOM 2054 O O . ASN A 1 257 ? 24.213 -19.850 -7.112 1.00 92.81 257 ASN A O 1
ATOM 2058 N N . VAL A 1 258 ? 25.336 -20.858 -8.780 1.00 96.88 258 VAL A N 1
ATOM 2059 C CA . VAL A 1 258 ? 24.288 -20.730 -9.793 1.00 96.88 258 VAL A CA 1
ATOM 2060 C C . VAL A 1 258 ? 23.552 -22.060 -9.935 1.00 96.88 258 VAL A C 1
ATOM 2062 O O . VAL A 1 258 ? 24.152 -23.071 -10.302 1.00 96.88 258 VAL A O 1
ATOM 2065 N N . ASP A 1 259 ? 22.252 -22.071 -9.652 1.00 96.44 259 ASP A N 1
ATOM 2066 C CA . ASP A 1 259 ? 21.389 -23.246 -9.827 1.00 96.44 259 ASP A CA 1
ATOM 2067 C C . ASP A 1 259 ? 20.728 -23.261 -11.214 1.00 96.44 259 ASP A C 1
ATOM 2069 O O . ASP A 1 259 ? 20.597 -24.323 -11.819 1.00 96.44 259 ASP A O 1
ATOM 2073 N N . TYR A 1 260 ? 20.346 -22.086 -11.719 1.00 97.19 260 TYR A N 1
ATOM 2074 C CA . TYR A 1 260 ? 19.680 -21.884 -13.009 1.00 97.19 260 TYR A CA 1
ATOM 2075 C C . TYR A 1 260 ? 20.248 -20.657 -13.727 1.00 97.19 260 TYR A C 1
ATOM 2077 O O . TYR A 1 260 ? 20.747 -19.736 -13.077 1.00 97.19 260 TYR A O 1
ATOM 2085 N N . VAL A 1 261 ? 20.112 -20.608 -15.052 1.00 97.06 261 VAL A N 1
ATOM 2086 C CA . VAL A 1 261 ? 20.392 -19.392 -15.835 1.00 97.06 261 VAL A CA 1
ATOM 2087 C C . VAL A 1 261 ? 19.079 -18.840 -16.387 1.00 97.06 261 VAL A C 1
ATOM 2089 O O . VAL A 1 261 ? 18.282 -19.582 -16.961 1.00 97.06 261 VAL A O 1
ATOM 2092 N N . GLY A 1 262 ? 18.831 -17.558 -16.130 1.00 95.75 262 GLY A N 1
ATOM 2093 C CA . GLY A 1 262 ? 17.607 -16.842 -16.472 1.00 95.75 262 GLY A CA 1
ATOM 2094 C C . GLY A 1 262 ? 17.784 -15.936 -17.687 1.00 95.75 262 GLY A C 1
ATOM 2095 O O . GLY A 1 262 ? 18.856 -15.364 -17.854 1.00 95.75 262 GLY A O 1
ATOM 2096 N N . PHE A 1 263 ? 16.733 -15.759 -18.486 1.00 95.94 263 PHE A N 1
ATOM 2097 C CA . PHE A 1 263 ? 16.721 -14.842 -19.631 1.00 95.94 263 PHE A CA 1
ATOM 2098 C C . PHE A 1 263 ? 15.417 -14.044 -19.711 1.00 95.94 263 PHE A C 1
ATOM 2100 O O . PHE A 1 263 ? 14.381 -14.502 -19.218 1.00 95.94 263 PHE A O 1
ATOM 2107 N N . SER A 1 264 ? 15.479 -12.878 -20.352 1.00 94.88 264 SER A N 1
ATOM 2108 C CA . SER A 1 264 ? 14.317 -12.055 -20.709 1.00 94.88 264 SER A CA 1
ATOM 2109 C C . SER A 1 264 ? 13.952 -12.305 -22.177 1.00 94.88 264 SER A C 1
ATOM 2111 O O . SER A 1 264 ? 14.851 -12.410 -23.009 1.00 94.88 264 SER A O 1
ATOM 2113 N N . ILE A 1 265 ? 12.661 -12.441 -22.496 1.00 94.06 265 ILE A N 1
ATOM 2114 C CA . ILE A 1 265 ? 12.170 -12.636 -23.869 1.00 94.06 265 ILE A CA 1
ATOM 2115 C C . ILE A 1 265 ? 11.005 -11.687 -24.161 1.00 94.06 265 ILE A C 1
ATOM 2117 O O . ILE A 1 265 ? 9.860 -11.938 -23.778 1.00 94.06 265 ILE A O 1
ATOM 2121 N N . PHE A 1 266 ? 11.279 -10.639 -24.922 1.00 93.06 266 PHE A N 1
ATOM 2122 C CA . PHE A 1 266 ? 10.312 -9.691 -25.464 1.00 93.06 266 PHE A CA 1
ATOM 2123 C C . PHE A 1 266 ? 10.238 -9.809 -26.996 1.00 93.06 266 PHE A C 1
ATOM 2125 O O . PHE A 1 266 ? 10.761 -10.754 -27.586 1.00 93.06 266 PHE A O 1
ATOM 2132 N N . ASN A 1 267 ? 9.529 -8.894 -27.663 1.00 90.69 267 ASN A N 1
ATOM 2133 C CA . ASN A 1 267 ? 9.255 -8.972 -29.105 1.00 90.69 267 ASN A CA 1
ATOM 2134 C C . ASN A 1 267 ? 10.526 -9.135 -29.958 1.00 90.69 267 ASN A C 1
ATOM 2136 O O . ASN A 1 267 ? 10.593 -10.041 -30.792 1.00 90.69 267 ASN A O 1
ATOM 2140 N N . ASN A 1 268 ? 11.540 -8.298 -29.718 1.00 87.25 268 ASN A N 1
ATOM 2141 C CA . ASN A 1 268 ? 12.788 -8.317 -30.487 1.00 87.25 268 ASN A CA 1
ATOM 2142 C C . ASN A 1 268 ? 13.545 -9.644 -30.346 1.00 87.25 268 ASN A C 1
ATOM 2144 O O . ASN A 1 268 ? 14.133 -10.117 -31.316 1.00 87.25 268 ASN A O 1
ATOM 2148 N N . ASP A 1 269 ? 13.476 -10.277 -29.173 1.00 89.31 269 ASP A N 1
ATOM 2149 C CA . ASP A 1 269 ? 14.189 -11.523 -28.871 1.00 89.31 269 ASP A CA 1
ATOM 2150 C C . ASP A 1 269 ? 13.624 -12.725 -29.644 1.00 89.31 269 ASP A C 1
ATOM 2152 O O . ASP A 1 269 ? 14.322 -13.708 -29.899 1.00 89.31 269 ASP A O 1
ATOM 2156 N N . VAL A 1 270 ? 12.358 -12.633 -30.059 1.00 90.38 270 VAL A N 1
ATOM 2157 C CA . VAL A 1 270 ? 11.679 -13.608 -30.923 1.00 90.38 270 VAL A CA 1
ATOM 2158 C C . VAL A 1 270 ? 11.489 -13.099 -32.353 1.00 90.38 270 VAL A C 1
ATOM 2160 O O . VAL A 1 270 ? 10.669 -13.628 -33.113 1.00 90.38 270 VAL A O 1
ATOM 2163 N N . CYS A 1 271 ? 12.274 -12.102 -32.761 1.00 85.44 271 CYS A N 1
ATOM 2164 C CA . CYS A 1 271 ? 12.310 -11.601 -34.134 1.00 85.44 271 CYS A CA 1
ATOM 2165 C C . CYS A 1 271 ? 10.989 -10.983 -34.597 1.00 85.44 271 CYS A C 1
ATOM 2167 O O . CYS A 1 271 ? 10.574 -11.165 -35.744 1.00 85.44 271 CYS A O 1
ATOM 2169 N N . LEU A 1 272 ? 10.303 -10.296 -33.688 1.00 85.25 272 LEU A N 1
ATOM 2170 C CA . LEU A 1 272 ? 9.214 -9.388 -34.013 1.00 85.25 272 LEU A CA 1
ATOM 2171 C C . LEU A 1 272 ? 9.727 -7.957 -33.935 1.00 85.25 272 LEU A C 1
ATOM 2173 O O . LEU A 1 272 ? 10.502 -7.627 -33.044 1.00 85.25 272 LEU A O 1
ATOM 2177 N N . GLU A 1 273 ? 9.286 -7.135 -34.880 1.00 76.00 273 GLU A N 1
ATOM 2178 C CA . GLU A 1 273 ? 9.694 -5.739 -34.977 1.00 76.00 273 GLU A CA 1
ATOM 2179 C C . GLU A 1 273 ? 9.295 -4.950 -33.729 1.00 76.00 273 GLU A C 1
ATOM 2181 O O . GLU A 1 273 ? 8.153 -5.040 -33.266 1.00 76.00 273 GLU A O 1
ATOM 2186 N N . VAL A 1 274 ? 10.206 -4.108 -33.245 1.00 69.88 274 VAL A N 1
ATOM 2187 C CA . VAL A 1 274 ? 9.902 -3.030 -32.300 1.00 69.88 274 VAL A CA 1
ATOM 2188 C C . VAL A 1 274 ? 10.539 -1.751 -32.826 1.00 69.88 274 VAL A C 1
ATOM 2190 O O . VAL A 1 274 ? 11.746 -1.708 -33.067 1.00 69.88 274 VAL A O 1
ATOM 2193 N N . ASN A 1 275 ? 9.737 -0.700 -33.006 1.00 66.62 275 ASN A N 1
ATOM 2194 C CA . ASN A 1 275 ? 10.201 0.639 -33.395 1.00 66.62 275 ASN A CA 1
ATOM 2195 C C . ASN A 1 275 ? 11.126 0.661 -34.635 1.00 66.62 275 ASN A C 1
ATOM 2197 O O . ASN A 1 275 ? 12.131 1.369 -34.642 1.00 66.62 275 ASN A O 1
ATOM 2201 N N . GLY A 1 276 ? 10.821 -0.122 -35.678 1.00 64.75 276 GLY A N 1
ATOM 2202 C CA . GLY A 1 276 ? 11.618 -0.152 -36.911 1.00 64.75 276 GLY A CA 1
ATOM 2203 C C . GLY A 1 276 ? 12.906 -0.977 -36.832 1.00 64.75 276 GLY A C 1
ATOM 2204 O O . GLY A 1 276 ? 13.716 -0.927 -37.758 1.00 64.75 276 GLY A O 1
ATOM 2205 N N . THR A 1 277 ? 13.125 -1.721 -35.743 1.00 61.41 277 THR A N 1
ATOM 2206 C CA . THR A 1 277 ? 14.328 -2.541 -35.534 1.00 61.41 277 THR A CA 1
ATOM 2207 C C . THR A 1 277 ? 13.995 -4.029 -35.436 1.00 61.41 277 THR A C 1
ATOM 2209 O O . THR A 1 277 ? 12.976 -4.415 -34.864 1.00 61.41 277 THR A O 1
ATOM 2212 N N . PHE A 1 278 ? 14.875 -4.859 -36.004 1.00 70.12 278 PHE A N 1
ATOM 2213 C CA . PHE A 1 278 ? 14.854 -6.319 -35.911 1.00 70.12 278 PHE A CA 1
ATOM 2214 C C . PHE A 1 278 ? 16.225 -6.786 -35.425 1.00 70.12 278 PHE A C 1
ATOM 2216 O O . PHE A 1 278 ? 17.239 -6.396 -35.999 1.00 70.12 278 PHE A O 1
ATOM 2223 N N . ASN A 1 279 ? 16.258 -7.666 -34.425 1.00 71.88 279 ASN A N 1
ATOM 2224 C CA . ASN A 1 279 ? 17.510 -8.217 -33.888 1.00 71.88 279 ASN A CA 1
ATOM 2225 C C . ASN A 1 279 ? 17.865 -9.590 -34.481 1.00 71.88 279 ASN A C 1
ATOM 2227 O O . ASN A 1 279 ? 18.692 -10.316 -33.939 1.00 71.88 279 ASN A O 1
ATOM 2231 N N . CYS A 1 280 ? 17.221 -9.973 -35.584 1.00 68.25 280 CYS A N 1
ATOM 2232 C CA . CYS A 1 280 ? 17.368 -11.303 -36.151 1.00 68.25 280 CYS A CA 1
ATOM 2233 C C . CYS A 1 280 ? 17.754 -11.228 -37.619 1.00 68.25 280 CYS A C 1
ATOM 2235 O O . CYS A 1 280 ? 16.947 -10.840 -38.463 1.00 68.25 280 CYS A O 1
ATOM 2237 N N . ASP A 1 281 ? 18.963 -11.692 -37.924 1.00 62.94 281 ASP A N 1
ATOM 2238 C CA . ASP A 1 281 ? 19.492 -11.878 -39.278 1.00 62.94 281 ASP A CA 1
ATOM 2239 C C . ASP A 1 281 ? 18.781 -13.046 -40.003 1.00 62.94 281 ASP A C 1
ATOM 2241 O O . ASP A 1 281 ? 19.388 -14.053 -40.367 1.00 62.94 281 ASP A O 1
ATOM 2245 N N . GLY A 1 282 ? 17.452 -12.972 -40.147 1.00 60.12 282 GLY A N 1
ATOM 2246 C CA . GLY A 1 282 ? 16.616 -14.016 -40.755 1.00 60.12 282 GLY A CA 1
ATOM 2247 C C . GLY A 1 282 ? 16.376 -15.259 -39.884 1.00 60.12 282 GLY A C 1
ATOM 2248 O O . GLY A 1 282 ? 15.864 -16.261 -40.383 1.00 60.12 282 GLY A O 1
ATOM 2249 N N . GLN A 1 283 ? 16.741 -15.220 -38.598 1.00 69.62 283 GLN A N 1
ATOM 2250 C CA . GLN A 1 283 ? 16.522 -16.314 -37.642 1.00 69.62 283 GLN A CA 1
ATOM 2251 C C . GLN A 1 283 ? 15.178 -16.201 -36.900 1.00 69.62 283 GLN A C 1
ATOM 2253 O O . GLN A 1 283 ? 14.463 -15.210 -37.027 1.00 69.62 283 GLN A O 1
ATOM 2258 N N . SER A 1 284 ? 14.807 -17.246 -36.149 1.00 75.12 284 SER A N 1
ATOM 2259 C CA . SER A 1 284 ? 13.561 -17.303 -35.363 1.00 75.12 284 SER A CA 1
ATOM 2260 C C . SER A 1 284 ? 13.694 -16.788 -33.924 1.00 75.12 284 SER A C 1
ATOM 2262 O O . SER A 1 284 ? 12.667 -16.539 -33.293 1.00 75.12 284 SER A O 1
ATOM 2264 N N . VAL A 1 285 ? 14.928 -16.661 -33.426 1.00 85.81 285 VAL A N 1
ATOM 2265 C CA . VAL A 1 285 ? 15.325 -16.122 -32.112 1.00 85.81 285 VAL A CA 1
ATOM 2266 C C . VAL A 1 285 ? 16.587 -15.279 -32.316 1.00 85.81 285 VAL A C 1
ATOM 2268 O O . VAL A 1 285 ? 17.367 -15.591 -33.218 1.00 85.81 285 VAL A O 1
ATOM 2271 N N . ASP A 1 286 ? 16.792 -14.248 -31.496 1.00 88.75 286 ASP A N 1
ATOM 2272 C CA . ASP A 1 286 ? 18.035 -13.463 -31.473 1.00 88.75 286 ASP A CA 1
ATOM 2273 C C . ASP A 1 286 ? 19.270 -14.394 -31.305 1.00 88.75 286 ASP A C 1
ATOM 2275 O O . ASP A 1 286 ? 19.335 -15.165 -30.334 1.00 88.75 286 ASP A O 1
ATOM 2279 N N . PRO A 1 287 ? 20.252 -14.363 -32.231 1.00 87.25 287 PRO A N 1
ATOM 2280 C CA . PRO A 1 287 ? 21.453 -15.200 -32.164 1.00 87.25 287 PRO A CA 1
ATOM 2281 C C . PRO A 1 287 ? 22.291 -15.021 -30.887 1.00 87.25 287 PRO A C 1
ATOM 2283 O O . PRO A 1 287 ? 22.904 -15.985 -30.411 1.00 87.25 287 PRO A O 1
ATOM 2286 N N . GLU A 1 288 ? 22.323 -13.819 -30.308 1.00 86.62 288 GLU A N 1
ATOM 2287 C CA . GLU A 1 288 ? 23.048 -13.545 -29.062 1.00 86.62 288 GLU A CA 1
ATOM 2288 C C . GLU A 1 288 ? 22.333 -14.169 -27.863 1.00 86.62 288 GLU A C 1
ATOM 2290 O O . GLU A 1 288 ? 22.970 -14.792 -27.009 1.00 86.62 288 GLU A O 1
ATOM 2295 N N . LEU A 1 289 ? 20.999 -14.097 -27.834 1.00 90.50 289 LEU A N 1
ATOM 2296 C CA . LEU A 1 289 ? 20.196 -14.802 -26.836 1.00 90.50 289 LEU A CA 1
ATOM 2297 C C . LEU A 1 289 ? 20.389 -16.321 -26.947 1.00 90.50 289 LEU A C 1
ATOM 2299 O O . LEU A 1 289 ? 20.585 -16.998 -25.933 1.00 90.50 289 LEU A O 1
ATOM 2303 N N . GLN A 1 290 ? 20.379 -16.869 -28.167 1.00 90.31 290 GLN A N 1
ATOM 2304 C CA . GLN A 1 290 ? 20.612 -18.299 -28.385 1.00 90.31 290 GLN A CA 1
ATOM 2305 C C . GLN A 1 290 ? 22.008 -18.723 -27.909 1.00 90.31 290 GLN A C 1
ATOM 2307 O O . GLN A 1 290 ? 22.141 -19.749 -27.238 1.00 90.31 290 GLN A O 1
ATOM 2312 N N . SER A 1 291 ? 23.028 -17.904 -28.165 1.00 92.00 291 SER A N 1
ATOM 2313 C CA . SER A 1 291 ? 24.397 -18.147 -27.701 1.00 92.00 291 SER A CA 1
ATOM 2314 C C . SER A 1 291 ? 24.501 -18.151 -26.172 1.00 92.00 291 SER A C 1
ATOM 2316 O O . SER A 1 291 ? 25.159 -19.022 -25.597 1.00 92.00 291 SER A O 1
ATOM 2318 N N . SER A 1 292 ? 23.810 -17.239 -25.484 1.00 93.44 292 SER A N 1
ATOM 2319 C CA . SER A 1 292 ? 23.743 -17.233 -24.018 1.00 93.44 292 SER A CA 1
ATOM 2320 C C . SER A 1 292 ? 22.993 -18.447 -23.449 1.00 93.44 292 SER A C 1
ATOM 2322 O O . SER A 1 292 ? 23.402 -19.008 -22.428 1.00 93.44 292 SER A O 1
ATOM 2324 N N . MET A 1 293 ? 21.935 -18.918 -24.118 1.00 94.00 293 MET A N 1
ATOM 2325 C CA . MET A 1 293 ? 21.258 -20.169 -23.747 1.00 94.00 293 MET A CA 1
ATOM 2326 C C . MET A 1 293 ? 22.164 -21.390 -23.947 1.00 94.00 293 MET A C 1
ATOM 2328 O O . MET A 1 293 ? 22.177 -22.298 -23.113 1.00 94.00 293 MET A O 1
ATOM 2332 N N . ASP A 1 294 ? 22.960 -21.417 -25.014 1.00 93.56 294 ASP A N 1
ATOM 2333 C CA . ASP A 1 294 ? 23.911 -22.500 -25.266 1.00 93.56 294 ASP A CA 1
ATOM 2334 C C . ASP A 1 294 ? 25.073 -22.491 -24.264 1.00 93.56 294 ASP A C 1
ATOM 2336 O O . ASP A 1 294 ? 25.513 -23.558 -23.829 1.00 93.56 294 ASP A O 1
ATOM 2340 N N . PHE A 1 295 ? 25.497 -21.313 -23.795 1.00 95.19 295 PHE A N 1
ATOM 2341 C CA . PHE A 1 295 ? 26.415 -21.189 -22.661 1.00 95.19 295 PHE A CA 1
ATOM 2342 C C . PHE A 1 295 ? 25.845 -21.846 -21.392 1.00 95.19 295 PHE A C 1
ATOM 2344 O O . PHE A 1 295 ? 26.536 -22.636 -20.745 1.00 95.19 295 PHE A O 1
ATOM 2351 N N . ALA A 1 296 ? 24.572 -21.600 -21.059 1.00 94.69 296 ALA A N 1
ATOM 2352 C CA . ALA A 1 296 ? 23.929 -22.240 -19.908 1.00 94.69 296 ALA A CA 1
ATOM 2353 C C . ALA A 1 296 ? 23.916 -23.776 -20.033 1.00 94.69 296 ALA A C 1
ATOM 2355 O O . ALA A 1 296 ? 24.262 -24.485 -19.081 1.00 94.69 296 ALA A O 1
ATOM 2356 N N . LYS A 1 297 ? 23.601 -24.297 -21.228 1.00 92.50 297 LYS A N 1
ATOM 2357 C CA . LYS A 1 297 ? 23.651 -25.740 -21.526 1.00 92.50 297 LYS A CA 1
ATOM 2358 C C . LYS A 1 297 ? 25.067 -26.301 -21.388 1.00 92.50 297 LYS A C 1
ATOM 2360 O O . LYS A 1 297 ? 25.233 -27.377 -20.818 1.00 92.50 297 LYS A O 1
ATOM 2365 N N . ALA A 1 298 ? 26.085 -25.577 -21.856 1.00 93.69 298 ALA A N 1
ATOM 2366 C CA . ALA A 1 298 ? 27.486 -25.983 -21.740 1.00 93.69 298 ALA A CA 1
ATOM 2367 C C . ALA A 1 298 ? 27.955 -26.081 -20.275 1.00 93.69 298 ALA A C 1
ATOM 2369 O O . ALA A 1 298 ? 28.771 -26.942 -19.948 1.00 93.69 298 ALA A O 1
ATOM 2370 N N . HIS A 1 299 ? 27.387 -25.261 -19.387 1.00 92.94 299 HIS A N 1
ATOM 2371 C CA . HIS A 1 299 ? 27.590 -25.322 -17.935 1.00 92.94 299 HIS A CA 1
ATOM 2372 C C . HIS A 1 299 ? 26.653 -26.309 -17.211 1.00 92.94 299 HIS A C 1
ATOM 2374 O O . HIS A 1 299 ? 26.637 -26.374 -15.979 1.00 92.94 299 HIS A O 1
ATOM 2380 N N . ASN A 1 300 ? 25.875 -27.099 -17.961 1.00 92.06 300 ASN A N 1
ATOM 2381 C CA . ASN A 1 300 ? 24.894 -28.053 -17.443 1.00 92.06 300 ASN A CA 1
ATOM 2382 C C . ASN A 1 300 ? 23.895 -27.402 -16.464 1.00 92.06 300 ASN A C 1
ATOM 2384 O O . ASN A 1 300 ? 23.514 -27.999 -15.453 1.00 92.06 300 ASN A O 1
ATOM 2388 N N . LYS A 1 301 ? 23.501 -26.152 -16.744 1.00 93.06 301 LYS A N 1
ATOM 2389 C CA . LYS A 1 301 ? 22.515 -25.395 -15.966 1.00 93.06 301 LYS A CA 1
ATOM 2390 C C . LYS A 1 301 ? 21.171 -25.377 -16.691 1.00 93.06 301 LYS A C 1
ATOM 2392 O O . LYS A 1 301 ? 21.142 -25.075 -17.885 1.00 93.06 301 LYS A O 1
ATOM 2397 N N . PRO A 1 302 ? 20.048 -25.668 -16.011 1.00 95.00 302 PRO A N 1
ATOM 2398 C CA . PRO A 1 302 ? 18.746 -25.540 -16.641 1.00 95.00 302 PRO A CA 1
ATOM 2399 C C . PRO A 1 302 ? 18.376 -24.075 -16.877 1.00 95.00 302 PRO A C 1
ATOM 2401 O O . PRO A 1 302 ? 18.780 -23.175 -16.134 1.00 95.00 302 PRO A O 1
ATOM 2404 N N . ILE A 1 303 ? 17.562 -23.868 -17.908 1.00 96.12 303 ILE A N 1
ATOM 2405 C CA . ILE A 1 303 ? 17.165 -22.544 -18.381 1.00 96.12 303 ILE A CA 1
ATOM 2406 C C . ILE A 1 303 ? 15.825 -22.135 -17.766 1.00 96.12 303 ILE A C 1
ATOM 2408 O O . ILE A 1 303 ? 14.885 -22.934 -17.691 1.00 96.12 303 ILE A O 1
ATOM 2412 N N . ILE A 1 304 ? 15.738 -20.870 -17.365 1.00 96.94 304 ILE A N 1
ATOM 2413 C CA . ILE A 1 304 ? 14.517 -20.190 -16.937 1.00 96.94 304 ILE A CA 1
ATOM 2414 C C . ILE A 1 304 ? 14.277 -18.990 -17.855 1.00 96.94 304 ILE A C 1
ATOM 2416 O O . ILE A 1 304 ? 15.195 -18.225 -18.129 1.00 96.94 304 ILE A O 1
ATOM 2420 N N . ILE A 1 305 ? 13.036 -18.787 -18.289 1.00 97.62 305 ILE A N 1
ATOM 2421 C CA . ILE A 1 305 ? 12.604 -17.501 -18.837 1.00 97.62 305 ILE A CA 1
ATOM 2422 C C . ILE A 1 305 ? 12.044 -16.699 -17.670 1.00 97.62 305 ILE A C 1
ATOM 2424 O O . ILE A 1 305 ? 10.986 -17.019 -17.129 1.00 97.62 305 ILE A O 1
ATOM 2428 N N . ALA A 1 306 ? 12.840 -15.740 -17.214 1.00 95.38 306 ALA A N 1
ATOM 2429 C CA . ALA A 1 306 ? 12.618 -14.983 -15.993 1.00 95.38 306 ALA A CA 1
ATOM 2430 C C . ALA A 1 306 ? 11.702 -13.773 -16.206 1.00 95.38 306 ALA A C 1
ATOM 2432 O O . ALA A 1 306 ? 11.034 -13.347 -15.265 1.00 95.38 306 ALA A O 1
ATOM 2433 N N . GLU A 1 307 ? 11.671 -13.253 -17.433 1.00 95.62 307 GLU A N 1
ATOM 2434 C CA . GLU A 1 307 ? 10.796 -12.169 -17.871 1.00 95.62 307 GLU A CA 1
ATOM 2435 C C . GLU A 1 307 ? 10.331 -12.461 -19.294 1.00 95.62 307 GLU A C 1
ATOM 2437 O O . GLU A 1 307 ? 11.128 -12.844 -20.150 1.00 95.62 307 GLU A O 1
ATOM 2442 N N . SER A 1 308 ? 9.036 -12.308 -19.551 1.00 97.00 308 SER A N 1
ATOM 2443 C CA . SER A 1 308 ? 8.499 -12.353 -20.907 1.00 97.00 308 SER A CA 1
ATOM 2444 C C . SER A 1 308 ? 7.195 -11.577 -20.993 1.00 97.00 308 SER A C 1
ATOM 2446 O O . SER A 1 308 ? 6.347 -11.705 -20.114 1.00 97.00 308 SER A O 1
ATOM 2448 N N . ALA A 1 309 ? 7.037 -10.761 -22.029 1.00 96.00 309 ALA A N 1
ATOM 2449 C CA . ALA A 1 309 ? 5.800 -10.045 -22.320 1.00 96.00 309 ALA A CA 1
ATOM 2450 C C . ALA A 1 309 ? 5.698 -9.754 -23.818 1.00 96.00 309 ALA A C 1
ATOM 2452 O O . ALA A 1 309 ? 6.702 -9.455 -24.469 1.00 96.00 309 ALA A O 1
ATOM 2453 N N . ALA A 1 310 ? 4.475 -9.775 -24.346 1.00 94.00 310 ALA A N 1
ATOM 2454 C CA . ALA A 1 310 ? 4.214 -9.134 -25.628 1.00 94.00 310 ALA A CA 1
ATOM 2455 C C . ALA A 1 310 ? 4.243 -7.615 -25.400 1.00 94.00 310 ALA A C 1
ATOM 2457 O O . ALA A 1 310 ? 3.514 -7.125 -24.542 1.00 94.00 310 ALA A O 1
ATOM 2458 N N . GLN A 1 311 ? 5.068 -6.888 -26.151 1.00 90.81 311 GLN A N 1
ATOM 2459 C CA . GLN A 1 311 ? 5.132 -5.417 -26.106 1.00 90.81 311 GLN A CA 1
ATOM 2460 C C . GLN A 1 311 ? 4.428 -4.806 -27.324 1.00 90.81 311 GLN A C 1
ATOM 2462 O O . GLN A 1 311 ? 4.097 -5.528 -28.271 1.00 90.81 311 GLN A O 1
ATOM 2467 N N . ALA A 1 312 ? 4.202 -3.492 -27.361 1.00 81.25 312 ALA A N 1
ATOM 2468 C CA . ALA A 1 312 ? 3.802 -2.853 -28.615 1.00 81.25 312 ALA A CA 1
ATOM 2469 C C . ALA A 1 312 ? 4.971 -2.950 -29.626 1.00 81.25 312 ALA A C 1
ATOM 2471 O O . ALA A 1 312 ? 6.132 -2.842 -29.230 1.00 81.25 312 ALA A O 1
ATOM 2472 N N . PRO A 1 313 ? 4.717 -3.215 -30.922 1.00 80.31 313 PRO A N 1
ATOM 2473 C CA . PRO A 1 313 ? 3.419 -3.292 -31.598 1.00 80.31 313 PRO A CA 1
ATOM 2474 C C . PRO A 1 313 ? 2.725 -4.669 -31.552 1.00 80.31 313 PRO A C 1
ATOM 2476 O O . PRO A 1 313 ? 1.590 -4.773 -32.015 1.00 80.31 313 PRO A O 1
ATOM 2479 N N . ALA A 1 314 ? 3.341 -5.729 -31.012 1.00 82.44 314 ALA A N 1
ATOM 2480 C CA . ALA A 1 314 ? 2.743 -7.073 -30.995 1.00 82.44 314 ALA A CA 1
ATOM 2481 C C . ALA A 1 314 ? 1.391 -7.129 -30.260 1.00 82.44 314 ALA A C 1
ATOM 2483 O O . ALA A 1 314 ? 0.481 -7.824 -30.705 1.00 82.44 314 ALA A O 1
ATOM 2484 N N . THR A 1 315 ? 1.215 -6.344 -29.196 1.00 86.75 315 THR A N 1
ATOM 2485 C CA . THR A 1 315 ? -0.073 -6.191 -28.490 1.00 86.75 315 THR A CA 1
ATOM 2486 C C . THR A 1 315 ? -1.111 -5.379 -29.274 1.00 86.75 315 THR A C 1
ATOM 2488 O O . THR A 1 315 ? -2.299 -5.431 -28.963 1.00 86.75 315 THR A O 1
ATOM 2491 N N . GLY A 1 316 ? -0.703 -4.680 -30.339 1.00 82.44 316 GLY A N 1
ATOM 2492 C CA . GLY A 1 316 ? -1.569 -3.858 -31.188 1.00 82.44 316 GLY A CA 1
ATOM 2493 C C . GLY A 1 316 ? -2.470 -4.646 -32.146 1.00 82.44 316 GLY A C 1
ATOM 2494 O O . GLY A 1 316 ? -3.381 -4.069 -32.736 1.00 82.44 316 GLY A O 1
ATOM 2495 N N . SER A 1 317 ? -2.263 -5.959 -32.313 1.00 88.75 317 SER A N 1
ATOM 2496 C CA . SER A 1 317 ? -3.193 -6.815 -33.060 1.00 88.75 317 SER A CA 1
ATOM 2497 C C . SER A 1 317 ? -3.256 -8.235 -32.502 1.00 88.75 317 SER A C 1
ATOM 2499 O O . SER A 1 317 ? -2.256 -8.799 -32.064 1.00 88.75 317 SER A O 1
ATOM 2501 N N . VAL A 1 318 ? -4.433 -8.864 -32.600 1.00 86.25 318 VAL A N 1
ATOM 2502 C CA . VAL A 1 318 ? -4.642 -10.257 -32.163 1.00 86.25 318 VAL A CA 1
ATOM 2503 C C . VAL A 1 318 ? -3.673 -11.217 -32.856 1.00 86.25 318 VAL A C 1
ATOM 2505 O O . VAL A 1 318 ? -3.167 -12.136 -32.218 1.00 86.25 318 VAL A O 1
ATOM 2508 N N . SER A 1 319 ? -3.403 -11.017 -34.150 1.00 84.81 319 SER A N 1
ATOM 2509 C CA . SER A 1 319 ? -2.498 -11.891 -34.901 1.00 84.81 319 SER A CA 1
ATOM 2510 C C . SER A 1 319 ? -1.055 -11.755 -34.425 1.00 84.81 319 SER A C 1
ATOM 2512 O O . SER A 1 319 ? -0.408 -12.769 -34.195 1.00 84.81 319 SER A O 1
ATOM 2514 N N . ALA A 1 320 ? -0.552 -10.529 -34.253 1.00 87.06 320 ALA A N 1
ATOM 2515 C CA . ALA A 1 320 ? 0.826 -10.311 -33.817 1.00 87.06 320 ALA A CA 1
ATOM 2516 C C . ALA A 1 320 ? 1.054 -10.802 -32.378 1.00 87.06 320 ALA A C 1
ATOM 2518 O O . ALA A 1 320 ? 2.089 -11.406 -32.096 1.00 87.06 320 ALA A O 1
ATOM 2519 N N . PHE A 1 321 ? 0.057 -10.645 -31.503 1.00 94.25 321 PHE A N 1
ATOM 2520 C CA . PHE A 1 321 ? 0.102 -11.174 -30.142 1.00 94.25 321 PHE A CA 1
ATOM 2521 C C . PHE A 1 321 ? 0.191 -12.710 -30.168 1.00 94.25 321 PHE A C 1
ATOM 2523 O O . PHE A 1 321 ? 1.093 -13.294 -29.568 1.00 94.25 321 PHE A O 1
ATOM 2530 N N . LYS A 1 322 ? -0.673 -13.389 -30.933 1.00 91.69 322 LYS A N 1
ATOM 2531 C CA . LYS A 1 322 ? -0.595 -14.853 -31.091 1.00 91.69 322 LYS A CA 1
ATOM 2532 C C . LYS A 1 322 ? 0.761 -15.309 -31.630 1.00 91.69 322 LYS A C 1
ATOM 2534 O O . LYS A 1 322 ? 1.341 -16.235 -31.074 1.00 91.69 322 LYS A O 1
ATOM 2539 N N . THR A 1 323 ? 1.306 -14.610 -32.625 1.00 89.69 323 THR A N 1
ATOM 2540 C CA . THR A 1 323 ? 2.636 -14.902 -33.176 1.00 89.69 323 THR A CA 1
ATOM 2541 C C . THR A 1 323 ? 3.740 -14.781 -32.123 1.00 89.69 323 THR A C 1
ATOM 2543 O O . THR A 1 323 ? 4.633 -15.628 -32.077 1.00 89.69 323 THR A O 1
ATOM 2546 N N . TYR A 1 324 ? 3.691 -13.760 -31.261 1.00 95.12 324 TYR A N 1
ATOM 2547 C CA . TYR A 1 324 ? 4.622 -13.641 -30.135 1.00 95.12 324 TYR A CA 1
ATOM 2548 C C . TYR A 1 324 ? 4.519 -14.857 -29.202 1.00 95.12 324 TYR A C 1
ATOM 2550 O O . TYR A 1 324 ? 5.538 -15.463 -28.875 1.00 95.12 324 TYR A O 1
ATOM 2558 N N . LEU A 1 325 ? 3.298 -15.252 -28.825 1.00 95.50 325 LEU A N 1
ATOM 2559 C CA . LEU A 1 325 ? 3.057 -16.410 -27.958 1.00 95.50 325 LEU A CA 1
ATOM 2560 C C . LEU A 1 325 ? 3.569 -17.716 -28.590 1.00 95.50 325 LEU A C 1
ATOM 2562 O O . LEU A 1 325 ? 4.246 -18.498 -27.927 1.00 95.50 325 LEU A O 1
ATOM 2566 N N . ASP A 1 326 ? 3.335 -17.930 -29.885 1.00 91.75 326 ASP A N 1
ATOM 2567 C CA . ASP A 1 326 ? 3.833 -19.111 -30.599 1.00 91.75 326 ASP A CA 1
ATOM 2568 C C . ASP A 1 326 ? 5.360 -19.179 -30.591 1.00 91.75 326 ASP A C 1
ATOM 2570 O O . ASP A 1 326 ? 5.952 -20.227 -30.317 1.00 91.75 326 ASP A O 1
ATOM 2574 N N . LYS A 1 327 ? 6.022 -18.049 -30.848 1.00 92.12 327 LYS A N 1
ATOM 2575 C CA . LYS A 1 327 ? 7.483 -17.984 -30.848 1.00 92.12 327 LYS A CA 1
ATOM 2576 C C . LYS A 1 327 ? 8.062 -18.144 -29.445 1.00 92.12 327 LYS A C 1
ATOM 2578 O O . LYS A 1 327 ? 9.021 -18.894 -29.277 1.00 92.12 327 LYS A O 1
ATOM 2583 N N . LEU A 1 328 ? 7.459 -17.531 -28.426 1.00 95.69 328 LEU A N 1
ATOM 2584 C CA . LEU A 1 328 ? 7.838 -17.743 -27.027 1.00 95.69 328 LEU A CA 1
ATOM 2585 C C . LEU A 1 328 ? 7.732 -19.232 -26.653 1.00 95.69 328 LEU A C 1
ATOM 2587 O O . LEU A 1 328 ? 8.643 -19.790 -26.037 1.00 95.69 328 LEU A O 1
ATOM 2591 N N . HIS A 1 329 ? 6.653 -19.903 -27.065 1.00 94.75 329 HIS A N 1
ATOM 2592 C CA . HIS A 1 329 ? 6.491 -21.342 -26.869 1.00 94.75 329 HIS A CA 1
ATOM 2593 C C . HIS A 1 329 ? 7.579 -22.161 -27.580 1.00 94.75 329 HIS A C 1
ATOM 2595 O O . HIS A 1 329 ? 8.142 -23.082 -26.983 1.00 94.75 329 HIS A O 1
ATOM 2601 N N . GLN A 1 330 ? 7.940 -21.805 -28.816 1.00 89.62 330 GLN A N 1
ATOM 2602 C CA . GLN A 1 330 ? 9.039 -22.454 -29.536 1.00 89.62 330 GLN A CA 1
ATOM 2603 C C . GLN A 1 330 ? 10.369 -22.323 -28.787 1.00 89.62 330 GLN A C 1
ATOM 2605 O O . GLN A 1 330 ? 11.089 -23.316 -28.671 1.00 89.62 330 GLN A O 1
ATOM 2610 N N . VAL A 1 331 ? 10.681 -21.154 -28.210 1.00 91.19 331 VAL A N 1
ATOM 2611 C CA . VAL A 1 331 ? 11.888 -20.996 -27.377 1.00 91.19 331 VAL A CA 1
ATOM 2612 C C . VAL A 1 331 ? 11.850 -21.936 -26.173 1.00 91.19 331 VAL A C 1
ATOM 2614 O O . VAL A 1 331 ? 12.842 -22.619 -25.901 1.00 91.19 331 VAL A O 1
ATOM 2617 N N . VAL A 1 332 ? 10.702 -22.023 -25.490 1.00 92.75 332 VAL A N 1
ATOM 2618 C CA . VAL A 1 332 ? 10.501 -22.909 -24.333 1.00 92.75 332 VAL A CA 1
ATOM 2619 C C . VAL A 1 332 ? 10.740 -24.376 -24.686 1.00 92.75 332 VAL A C 1
ATOM 2621 O O . VAL A 1 332 ? 11.420 -25.086 -23.940 1.00 92.75 332 VAL A O 1
ATOM 2624 N N . VAL A 1 333 ? 10.199 -24.838 -25.815 1.00 88.50 333 VAL A N 1
ATOM 2625 C CA . VAL A 1 333 ? 10.322 -26.233 -26.257 1.00 88.50 333 VAL A CA 1
ATOM 2626 C C . VAL A 1 333 ? 11.741 -26.542 -26.731 1.00 88.50 333 VAL A C 1
ATOM 2628 O O . VAL A 1 333 ? 12.330 -27.516 -26.260 1.00 88.50 333 VAL A O 1
ATOM 2631 N N . ASN A 1 334 ? 12.309 -25.703 -27.600 1.00 87.44 334 ASN A N 1
ATOM 2632 C CA . ASN A 1 334 ? 13.609 -25.940 -28.234 1.00 87.44 334 ASN A CA 1
ATOM 2633 C C . ASN A 1 334 ? 14.778 -25.902 -27.241 1.00 87.44 334 ASN A C 1
ATOM 2635 O O . ASN A 1 334 ? 15.797 -26.556 -27.458 1.00 87.44 334 ASN A O 1
ATOM 2639 N N . ASN A 1 335 ? 14.636 -25.151 -26.146 1.00 86.44 335 ASN A N 1
ATOM 2640 C CA . ASN A 1 335 ? 15.676 -24.999 -25.127 1.00 86.44 335 ASN A CA 1
ATOM 2641 C C . ASN A 1 335 ? 15.371 -25.755 -23.825 1.00 86.44 335 ASN A C 1
ATOM 2643 O O . ASN A 1 335 ? 16.083 -25.589 -22.839 1.00 86.44 335 ASN A O 1
ATOM 2647 N N . ASP A 1 336 ? 14.335 -26.597 -23.829 1.00 88.50 336 ASP A N 1
ATOM 2648 C CA . ASP A 1 336 ? 13.891 -27.398 -22.688 1.00 88.50 336 ASP A CA 1
ATOM 2649 C C . ASP A 1 336 ? 13.751 -26.584 -21.379 1.00 88.50 336 ASP A C 1
ATOM 2651 O O . ASP A 1 336 ? 14.189 -26.999 -20.305 1.00 88.50 336 ASP A O 1
ATOM 2655 N N . VAL A 1 337 ? 13.126 -25.406 -21.471 1.00 95.12 337 VAL A N 1
ATOM 2656 C CA . VAL A 1 337 ? 12.995 -24.445 -20.363 1.00 95.12 337 VAL A CA 1
ATOM 2657 C C . VAL A 1 337 ? 12.250 -25.060 -19.172 1.00 95.12 337 VAL A C 1
ATOM 2659 O O . VAL A 1 337 ? 11.213 -25.710 -19.344 1.00 95.12 337 VAL A O 1
ATOM 2662 N N . ARG A 1 338 ? 12.756 -24.822 -17.953 1.00 94.62 338 ARG A N 1
ATOM 2663 C CA . ARG A 1 338 ? 12.218 -25.353 -16.684 1.00 94.62 338 ARG A CA 1
ATOM 2664 C C . ARG A 1 338 ? 11.208 -24.454 -15.995 1.00 94.62 338 ARG A C 1
ATOM 2666 O O . ARG A 1 338 ? 10.325 -24.960 -15.308 1.00 94.62 338 ARG A O 1
ATOM 2673 N N . LEU A 1 339 ? 11.303 -23.146 -16.185 1.00 96.69 339 LEU A N 1
ATOM 2674 C CA . LEU A 1 339 ? 10.367 -22.177 -15.621 1.00 96.69 339 LEU A CA 1
ATOM 2675 C C . LEU A 1 339 ? 10.152 -21.042 -16.617 1.00 96.69 339 LEU A C 1
ATOM 2677 O O . LEU A 1 339 ? 11.111 -20.574 -17.224 1.00 96.69 339 LEU A O 1
ATOM 2681 N N . LEU A 1 340 ? 8.901 -20.624 -16.777 1.00 97.44 340 LEU A N 1
ATOM 2682 C CA . LEU A 1 340 ? 8.486 -19.479 -17.576 1.00 97.44 340 LEU A CA 1
ATOM 2683 C C . LEU A 1 340 ? 7.717 -18.518 -16.671 1.00 97.44 340 LEU A C 1
ATOM 2685 O O . LEU A 1 340 ? 6.673 -18.893 -16.142 1.00 97.44 340 LEU A O 1
ATOM 2689 N N . ALA A 1 341 ? 8.217 -17.297 -16.516 1.00 97.06 341 ALA A N 1
ATOM 2690 C CA . ALA A 1 341 ? 7.483 -16.186 -15.932 1.00 97.06 341 ALA A CA 1
ATOM 2691 C C . ALA A 1 341 ? 6.956 -15.280 -17.052 1.00 97.06 341 ALA A C 1
ATOM 2693 O O . ALA A 1 341 ? 7.739 -14.686 -17.799 1.00 97.06 341 ALA A O 1
ATOM 2694 N N . TYR A 1 342 ? 5.631 -15.211 -17.178 1.00 97.50 342 TYR A N 1
ATOM 2695 C CA . TYR A 1 342 ? 4.953 -14.337 -18.130 1.00 97.50 342 TYR A CA 1
ATOM 2696 C C . TYR A 1 342 ? 4.350 -13.132 -17.416 1.00 97.50 342 TYR A C 1
ATOM 2698 O O . TYR A 1 342 ? 3.571 -13.277 -16.470 1.00 97.50 342 TYR A O 1
ATOM 2706 N N . ILE A 1 343 ? 4.705 -11.941 -17.878 1.00 95.94 343 ILE A N 1
ATOM 2707 C CA . ILE A 1 343 ? 4.242 -10.680 -17.326 1.00 95.94 343 ILE A CA 1
ATOM 2708 C C . ILE A 1 343 ? 2.918 -10.321 -18.001 1.00 95.94 343 ILE A C 1
ATOM 2710 O O . ILE A 1 343 ? 2.885 -9.946 -19.172 1.00 95.94 343 ILE A O 1
ATOM 2714 N N . ASN A 1 344 ? 1.825 -10.451 -17.252 1.00 95.06 344 ASN A N 1
ATOM 2715 C CA . ASN A 1 344 ? 0.457 -10.236 -17.717 1.00 95.06 344 ASN A CA 1
ATOM 2716 C C . ASN A 1 344 ? -0.086 -8.911 -17.161 1.00 95.06 344 ASN A C 1
ATOM 2718 O O . ASN A 1 344 ? -0.822 -8.926 -16.179 1.00 95.06 344 ASN A O 1
ATOM 2722 N N . SER A 1 345 ? 0.323 -7.778 -17.735 1.00 93.06 345 SER A N 1
ATOM 2723 C CA . SER A 1 345 ? 0.092 -6.449 -17.159 1.00 93.06 345 SER A CA 1
ATOM 2724 C C . SER A 1 345 ? -0.342 -5.430 -18.211 1.00 93.06 345 SER A C 1
ATOM 2726 O O . SER A 1 345 ? 0.047 -5.515 -19.378 1.00 93.06 345 SER A O 1
ATOM 2728 N N . ASN A 1 346 ? -1.159 -4.461 -17.796 1.00 91.88 346 ASN A N 1
ATOM 2729 C CA . ASN A 1 346 ? -1.437 -3.268 -18.583 1.00 91.88 346 ASN A CA 1
ATOM 2730 C C . ASN A 1 346 ? -0.435 -2.178 -18.210 1.00 91.88 346 ASN A C 1
ATOM 2732 O O . ASN A 1 346 ? -0.687 -1.342 -17.352 1.00 91.88 346 ASN A O 1
ATOM 2736 N N . TRP A 1 347 ? 0.726 -2.197 -18.844 1.00 85.12 347 TRP A N 1
ATOM 2737 C CA . TRP A 1 347 ? 1.840 -1.340 -18.457 1.00 85.12 347 TRP A CA 1
ATOM 2738 C C . TRP A 1 347 ? 1.505 0.170 -18.479 1.00 85.12 347 TRP A C 1
ATOM 2740 O O . TRP A 1 347 ? 1.838 0.849 -17.506 1.00 85.12 347 TRP A O 1
ATOM 2750 N N . PRO A 1 348 ? 0.789 0.716 -19.488 1.00 85.56 348 PRO A N 1
ATOM 2751 C CA . PRO A 1 348 ? 0.469 2.144 -19.536 1.00 85.56 348 PRO A CA 1
ATOM 2752 C C . PRO A 1 348 ? -0.345 2.687 -18.360 1.00 85.56 348 PRO A C 1
ATOM 2754 O O . PRO A 1 348 ? -0.146 3.836 -17.972 1.00 85.56 348 PRO A O 1
ATOM 2757 N N . ILE A 1 349 ? -1.253 1.898 -17.771 1.00 82.00 349 ILE A N 1
ATOM 2758 C CA . ILE A 1 349 ? -2.048 2.385 -16.624 1.00 82.00 349 ILE A CA 1
ATOM 2759 C C . ILE A 1 349 ? -1.211 2.514 -15.350 1.00 82.00 349 ILE A C 1
ATOM 2761 O O . ILE A 1 349 ? -1.610 3.229 -14.439 1.00 82.00 349 ILE A O 1
ATOM 2765 N N . HIS A 1 350 ? -0.041 1.874 -15.327 1.00 73.56 350 HIS A N 1
ATOM 2766 C CA . HIS A 1 350 ? 0.913 1.893 -14.220 1.00 73.56 350 HIS A CA 1
ATOM 2767 C C . HIS A 1 350 ? 2.088 2.846 -14.494 1.00 73.56 350 HIS A C 1
ATOM 2769 O O . HIS A 1 350 ? 3.178 2.671 -13.958 1.00 73.56 350 HIS A O 1
ATOM 2775 N N . GLY A 1 351 ? 1.896 3.829 -15.383 1.00 70.88 351 GLY A N 1
ATOM 2776 C CA . GLY A 1 351 ? 2.870 4.892 -15.657 1.00 70.88 351 GLY A CA 1
ATOM 2777 C C . GLY A 1 351 ? 4.013 4.519 -16.606 1.00 70.88 351 GLY A C 1
ATOM 2778 O O . GLY A 1 351 ? 4.907 5.337 -16.823 1.00 70.88 351 GLY A O 1
ATOM 2779 N N . TRP A 1 352 ? 3.998 3.320 -17.195 1.00 75.38 352 TRP A N 1
ATOM 2780 C CA . TRP A 1 352 ? 4.981 2.929 -18.207 1.00 75.38 352 TRP A CA 1
ATOM 2781 C C . TRP A 1 352 ? 4.653 3.536 -19.573 1.00 75.38 352 TRP A C 1
ATOM 2783 O O . TRP A 1 352 ? 3.499 3.812 -19.899 1.00 75.38 352 TRP A O 1
ATOM 2793 N N . ASP A 1 353 ? 5.683 3.715 -20.399 1.00 77.62 353 ASP A N 1
ATOM 2794 C CA . ASP A 1 353 ? 5.525 4.231 -21.758 1.00 77.62 353 ASP A CA 1
ATOM 2795 C C . ASP A 1 353 ? 4.574 3.359 -22.601 1.00 77.62 353 ASP A C 1
ATOM 2797 O O . ASP A 1 353 ? 4.540 2.130 -22.470 1.00 77.62 353 ASP A O 1
ATOM 2801 N N . ALA A 1 354 ? 3.827 3.992 -23.509 1.00 78.00 354 ALA A N 1
ATOM 2802 C CA . ALA A 1 354 ? 2.831 3.325 -24.347 1.00 78.00 354 ALA A CA 1
ATOM 2803 C C . ALA A 1 354 ? 3.404 2.152 -25.167 1.00 78.00 354 ALA A C 1
ATOM 2805 O O . ALA A 1 354 ? 2.670 1.214 -25.487 1.00 78.00 354 ALA A O 1
ATOM 2806 N N . ASN A 1 355 ? 4.709 2.158 -25.464 1.00 81.94 355 ASN A N 1
ATOM 2807 C CA . ASN A 1 355 ? 5.375 1.088 -26.202 1.00 81.94 355 ASN A CA 1
ATOM 2808 C C . ASN A 1 355 ? 5.436 -0.248 -25.437 1.00 81.94 355 ASN A C 1
ATOM 2810 O O . ASN A 1 355 ? 5.622 -1.299 -26.051 1.00 81.94 355 ASN A O 1
ATOM 2814 N N . TRP A 1 356 ? 5.235 -0.253 -24.116 1.00 82.88 356 TRP A N 1
ATOM 2815 C CA . TRP A 1 356 ? 5.117 -1.496 -23.347 1.00 82.88 356 TRP A CA 1
ATOM 2816 C C . TRP A 1 356 ? 3.793 -2.226 -23.620 1.00 82.88 356 TRP A C 1
ATOM 2818 O O . TRP A 1 356 ? 3.762 -3.455 -23.622 1.00 82.88 356 TRP A O 1
ATOM 2828 N N . GLY A 1 357 ? 2.729 -1.490 -23.958 1.00 87.75 357 GLY A N 1
ATOM 2829 C CA . GLY A 1 357 ? 1.431 -2.038 -24.361 1.00 87.75 357 GLY A CA 1
ATOM 2830 C C . GLY A 1 357 ? 0.669 -2.789 -23.258 1.00 87.75 357 GLY A C 1
ATOM 2831 O O . GLY A 1 357 ? 1.001 -2.712 -22.081 1.00 87.75 357 GLY A O 1
ATOM 2832 N N . ASP A 1 358 ? -0.387 -3.511 -23.645 1.00 93.94 358 ASP A N 1
ATOM 2833 C CA . ASP A 1 358 ? -1.201 -4.342 -22.742 1.00 93.94 358 ASP A CA 1
ATOM 2834 C C . ASP A 1 358 ? -0.955 -5.828 -23.032 1.00 93.94 358 ASP A C 1
ATOM 2836 O O . ASP A 1 358 ? -1.400 -6.354 -24.055 1.00 93.94 358 ASP A O 1
ATOM 2840 N N . SER A 1 359 ? -0.220 -6.503 -22.145 1.00 96.12 359 SER A N 1
ATOM 2841 C CA . SER A 1 359 ? 0.156 -7.912 -22.297 1.00 96.12 359 SER A CA 1
ATOM 2842 C C . SER A 1 359 ? -0.832 -8.878 -21.635 1.00 96.12 359 SER A C 1
ATOM 2844 O O . SER A 1 359 ? -0.538 -10.067 -21.509 1.00 96.12 359 SER A O 1
ATOM 2846 N N . ARG A 1 360 ? -2.011 -8.409 -21.204 1.00 96.88 360 ARG A N 1
ATOM 2847 C CA . ARG A 1 360 ? -3.012 -9.263 -20.553 1.00 96.88 360 ARG A CA 1
ATOM 2848 C C . ARG A 1 360 ? -3.694 -10.194 -21.550 1.00 96.88 360 ARG A C 1
ATOM 2850 O O . ARG A 1 360 ? -4.446 -9.765 -22.429 1.00 96.88 360 ARG A O 1
ATOM 2857 N N . VAL A 1 361 ? -3.471 -11.496 -21.398 1.00 96.69 361 VAL A N 1
ATOM 2858 C CA . VAL A 1 361 ? -3.975 -12.504 -22.344 1.00 96.69 361 VAL A CA 1
ATOM 2859 C C . VAL A 1 361 ? -5.473 -12.762 -22.200 1.00 96.69 361 VAL A C 1
ATOM 2861 O O . VAL A 1 361 ? -6.123 -13.173 -23.159 1.00 96.69 361 VAL A O 1
ATOM 2864 N N . GLU A 1 362 ? -6.046 -12.510 -21.023 1.00 94.94 362 GLU A N 1
ATOM 2865 C CA . GLU A 1 362 ? -7.455 -12.754 -20.722 1.00 94.94 362 GLU A CA 1
ATOM 2866 C C . GLU A 1 362 ? -8.410 -11.692 -21.285 1.00 94.94 362 GLU A C 1
ATOM 2868 O O . GLU A 1 362 ? -9.610 -11.955 -21.385 1.00 94.94 362 GLU A O 1
ATOM 2873 N N . VAL A 1 363 ? -7.894 -10.520 -21.673 1.00 92.81 363 VAL A N 1
ATOM 2874 C CA . VAL A 1 363 ? -8.695 -9.365 -22.117 1.00 92.81 363 VAL A CA 1
ATOM 2875 C C . VAL A 1 363 ? -9.278 -9.578 -23.515 1.00 92.81 363 VAL A C 1
ATOM 2877 O O . VAL A 1 363 ? -10.398 -9.151 -23.798 1.00 92.81 363 VAL A O 1
ATOM 2880 N N . ASN A 1 364 ? -8.559 -10.276 -24.398 1.00 94.19 364 ASN A N 1
ATOM 2881 C CA . ASN A 1 364 ? -9.031 -10.581 -25.746 1.00 94.19 364 ASN A CA 1
ATOM 2882 C C . ASN A 1 364 ? -9.398 -12.064 -25.881 1.00 94.19 364 ASN A C 1
ATOM 2884 O O . ASN A 1 364 ? -8.546 -12.935 -25.729 1.00 94.19 364 ASN A O 1
ATOM 2888 N N . ALA A 1 365 ? -10.647 -12.366 -26.250 1.00 86.62 365 ALA A N 1
ATOM 2889 C CA . ALA A 1 365 ? -11.148 -13.742 -26.325 1.00 86.62 365 ALA A CA 1
ATOM 2890 C C . ALA A 1 365 ? -10.322 -14.660 -27.249 1.00 86.62 365 ALA A C 1
ATOM 2892 O O . ALA A 1 365 ? -10.091 -15.822 -26.923 1.00 86.62 365 ALA A O 1
ATOM 2893 N N . ALA A 1 366 ? -9.842 -14.147 -28.386 1.00 84.94 366 ALA A N 1
ATOM 2894 C CA . ALA A 1 366 ? -9.063 -14.938 -29.331 1.00 84.94 366 ALA A CA 1
ATOM 2895 C C . ALA A 1 366 ? -7.630 -15.191 -28.837 1.00 84.94 366 ALA A C 1
ATOM 2897 O O . ALA A 1 366 ? -7.092 -16.267 -29.096 1.00 84.94 366 ALA A O 1
ATOM 2898 N N . VAL A 1 367 ? -7.019 -14.225 -28.144 1.00 93.50 367 VAL A N 1
ATOM 2899 C CA . VAL A 1 367 ? -5.704 -14.388 -27.494 1.00 93.50 367 VAL A CA 1
ATOM 2900 C C . VAL A 1 367 ? -5.819 -15.340 -26.305 1.00 93.50 367 VAL A C 1
ATOM 2902 O O . VAL A 1 367 ? -5.016 -16.258 -26.189 1.00 93.50 367 VAL A O 1
ATOM 2905 N N . LYS A 1 368 ? -6.866 -15.203 -25.490 1.00 92.56 368 LYS A N 1
ATOM 2906 C CA . LYS A 1 368 ? -7.178 -16.079 -24.358 1.00 92.56 368 LYS A CA 1
ATOM 2907 C C . LYS A 1 368 ? -7.301 -17.548 -24.758 1.00 92.56 368 LYS A C 1
ATOM 2909 O O . LYS A 1 368 ? -6.696 -18.408 -24.122 1.00 92.56 368 LYS A O 1
ATOM 2914 N N . GLU A 1 369 ? -8.086 -17.862 -25.789 1.00 87.50 369 GLU A N 1
ATOM 2915 C CA . GLU A 1 369 ? -8.234 -19.256 -26.229 1.00 87.50 369 GLU A CA 1
ATOM 2916 C C . GLU A 1 369 ? -6.939 -19.801 -26.848 1.00 87.50 369 GLU A C 1
ATOM 2918 O O . GLU A 1 369 ? -6.585 -20.956 -26.611 1.00 87.50 369 GLU A O 1
ATOM 2923 N N . HIS A 1 370 ? -6.173 -18.955 -27.547 1.00 90.88 370 HIS A N 1
ATOM 2924 C CA . HIS A 1 370 ? -4.844 -19.317 -28.049 1.00 90.88 370 HIS A CA 1
ATOM 2925 C C . HIS A 1 370 ? -3.871 -19.629 -26.907 1.00 90.88 370 HIS A C 1
ATOM 2927 O O . HIS A 1 370 ? -3.246 -20.688 -26.893 1.00 90.88 370 HIS A O 1
ATOM 2933 N N . TRP A 1 371 ? -3.821 -18.764 -25.893 1.00 94.19 371 TRP A N 1
ATOM 2934 C CA . TRP A 1 371 ? -3.041 -18.970 -24.677 1.00 94.19 371 TRP A CA 1
ATOM 2935 C C . TRP A 1 371 ? -3.398 -20.294 -24.001 1.00 94.19 371 TRP A C 1
ATOM 2937 O O . TRP A 1 371 ? -2.512 -21.094 -23.712 1.00 94.19 371 TRP A O 1
ATOM 2947 N N . LYS A 1 372 ? -4.694 -20.571 -23.804 1.00 89.56 372 LYS A N 1
ATOM 2948 C CA . LYS A 1 372 ? -5.161 -21.830 -23.206 1.00 89.56 372 LYS A CA 1
ATOM 2949 C C . LYS A 1 372 ? -4.715 -23.054 -24.003 1.00 89.56 372 LYS A C 1
ATOM 2951 O O . LYS A 1 372 ? -4.333 -24.046 -23.394 1.00 89.56 372 LYS A O 1
ATOM 2956 N N . SER A 1 373 ? -4.720 -22.982 -25.334 1.00 85.56 373 SER A N 1
ATOM 2957 C CA . SER A 1 373 ? -4.319 -24.110 -26.186 1.00 85.56 373 SER A CA 1
ATOM 2958 C C . SER A 1 373 ? -2.841 -24.506 -26.047 1.00 85.56 373 SER A C 1
ATOM 2960 O O . SER A 1 373 ? -2.498 -25.662 -26.286 1.00 85.56 373 SER A O 1
ATOM 2962 N N . ILE A 1 374 ? -1.980 -23.574 -25.620 1.00 87.44 374 ILE A N 1
ATOM 2963 C CA . ILE A 1 374 ? -0.526 -23.771 -25.521 1.00 87.44 374 ILE A CA 1
ATOM 2964 C C . ILE A 1 374 ? -0.073 -23.905 -24.064 1.00 87.44 374 ILE A C 1
ATOM 2966 O O . ILE A 1 374 ? 0.669 -24.826 -23.721 1.00 87.44 374 ILE A O 1
ATOM 2970 N N . TYR A 1 375 ? -0.502 -22.975 -23.209 1.00 91.12 375 TYR A N 1
ATOM 2971 C CA . TYR A 1 375 ? 0.049 -22.744 -21.871 1.00 91.12 375 TYR A CA 1
ATOM 2972 C C . TYR A 1 375 ? -0.789 -23.340 -20.738 1.00 91.12 375 TYR A C 1
ATOM 2974 O O . TYR A 1 375 ? -0.377 -23.262 -19.581 1.00 91.12 375 TYR A O 1
ATOM 2982 N N . VAL A 1 376 ? -1.942 -23.954 -21.033 1.00 83.31 376 VAL A N 1
ATOM 2983 C CA . VAL A 1 376 ? -2.798 -24.612 -20.034 1.00 83.31 376 VAL A CA 1
ATOM 2984 C C . VAL A 1 376 ? -2.845 -26.117 -20.303 1.00 83.31 376 VAL A C 1
ATOM 2986 O O . VAL A 1 376 ? -3.535 -26.589 -21.200 1.00 83.31 376 VAL A O 1
ATOM 2989 N N . GLY A 1 377 ? -2.108 -26.884 -19.492 1.00 69.19 377 GLY A N 1
ATOM 2990 C CA . GLY A 1 377 ? -1.968 -28.338 -19.628 1.00 69.19 377 GLY A CA 1
ATOM 2991 C C . GLY A 1 377 ? -0.691 -28.774 -20.365 1.00 69.19 377 GLY A C 1
ATOM 2992 O O . GLY A 1 377 ? 0.168 -27.967 -20.720 1.00 69.19 377 GLY A O 1
ATOM 2993 N N . GLY A 1 378 ? -0.523 -30.088 -20.553 1.00 80.12 378 GLY A N 1
ATOM 2994 C CA . GLY A 1 378 ? 0.636 -30.663 -21.249 1.00 80.12 378 GLY A CA 1
ATOM 2995 C C . GLY A 1 378 ? 1.973 -30.420 -20.532 1.00 80.12 378 GLY A C 1
ATOM 2996 O O . GLY A 1 378 ? 2.216 -30.976 -19.460 1.00 80.12 378 GLY A O 1
ATOM 2997 N N . ARG A 1 379 ? 2.852 -29.614 -21.152 1.00 88.62 379 ARG A N 1
ATOM 2998 C CA . ARG A 1 379 ? 4.194 -29.261 -20.644 1.00 88.62 379 ARG A CA 1
ATOM 2999 C C . ARG A 1 379 ? 4.143 -28.314 -19.441 1.00 88.62 379 ARG A C 1
ATOM 3001 O O . ARG A 1 379 ? 5.044 -28.355 -18.602 1.00 88.62 379 ARG A O 1
ATOM 3008 N N . TYR A 1 380 ? 3.126 -27.460 -19.354 1.00 90.19 380 TYR A N 1
ATOM 3009 C CA . TYR A 1 380 ? 3.079 -26.374 -18.377 1.00 90.19 380 TYR A CA 1
ATOM 3010 C C . TYR A 1 380 ? 2.387 -26.802 -17.084 1.00 90.19 380 TYR A C 1
ATOM 3012 O O . TYR A 1 380 ? 1.202 -27.134 -17.075 1.00 90.19 380 TYR A O 1
ATOM 3020 N N . ILE A 1 381 ? 3.136 -26.771 -15.983 1.00 86.56 381 ILE A N 1
ATOM 3021 C CA . ILE A 1 381 ? 2.640 -27.077 -14.640 1.00 86.56 381 ILE A CA 1
ATOM 3022 C C . ILE A 1 381 ? 1.814 -25.891 -14.136 1.00 86.56 381 ILE A C 1
ATOM 3024 O O . ILE A 1 381 ? 2.286 -24.754 -14.174 1.00 86.56 381 ILE A O 1
ATOM 3028 N N . GLN A 1 382 ? 0.610 -26.183 -13.640 1.00 83.25 382 GLN A N 1
ATOM 3029 C CA . GLN A 1 382 ? -0.339 -25.231 -13.052 1.00 83.25 382 GLN A CA 1
ATOM 3030 C C . GLN A 1 382 ? -0.405 -25.377 -11.515 1.00 83.25 382 GLN A C 1
ATOM 3032 O O . GLN A 1 382 ? 0.147 -26.314 -10.931 1.00 83.25 382 GLN A O 1
ATOM 3037 N N . GLY A 1 383 ? -1.087 -24.449 -10.838 1.00 71.00 383 GLY A N 1
ATOM 3038 C CA . GLY A 1 383 ? -1.144 -24.338 -9.370 1.00 71.00 383 GLY A CA 1
ATOM 3039 C C . GLY A 1 383 ? -1.991 -25.382 -8.638 1.00 71.00 383 GLY A C 1
ATOM 3040 O O . GLY A 1 383 ? -1.910 -25.489 -7.409 1.00 71.00 383 GLY A O 1
ATOM 3041 N N . ASP A 1 384 ? -2.784 -26.177 -9.356 1.00 61.88 384 ASP A N 1
ATOM 3042 C CA . ASP A 1 384 ? -3.529 -27.320 -8.809 1.00 61.88 384 ASP A CA 1
ATOM 3043 C C . ASP A 1 384 ? -2.697 -28.618 -8.752 1.00 61.88 384 ASP A C 1
ATOM 3045 O O . ASP A 1 384 ? -3.194 -29.659 -8.325 1.00 61.88 384 ASP A O 1
ATOM 3049 N N . GLY A 1 385 ? -1.424 -28.563 -9.169 1.00 52.00 385 GLY A N 1
ATOM 3050 C CA . GLY A 1 385 ? -0.532 -29.721 -9.198 1.00 52.00 385 GLY A CA 1
ATOM 3051 C C . GLY A 1 385 ? -0.912 -30.762 -10.253 1.00 52.00 385 GLY A C 1
ATOM 3052 O O . GLY A 1 385 ? -0.258 -31.804 -10.345 1.00 52.00 385 GLY A O 1
ATOM 3053 N N . SER A 1 386 ? -1.933 -30.495 -11.070 1.00 43.56 386 SER A N 1
ATOM 3054 C CA . SER A 1 386 ? -2.284 -31.336 -12.194 1.00 43.56 386 SER A CA 1
ATOM 3055 C C . SER A 1 386 ? -1.373 -30.987 -13.376 1.00 43.56 386 SER A C 1
ATOM 3057 O O . SER A 1 386 ? -1.381 -29.897 -13.938 1.00 43.56 386 SER A O 1
ATOM 3059 N N . SER A 1 387 ? -0.554 -31.947 -13.795 1.00 44.56 387 SER A N 1
ATOM 3060 C CA . SER A 1 387 ? -0.512 -32.208 -15.228 1.00 44.56 387 SER A CA 1
ATOM 3061 C C . SER A 1 387 ? -1.734 -33.081 -15.457 1.00 44.56 387 SER A C 1
ATOM 3063 O O . SER A 1 387 ? -1.708 -34.243 -15.041 1.00 44.56 387 SER A O 1
ATOM 3065 N N . THR A 1 388 ? -2.832 -32.551 -15.994 1.00 34.41 388 THR A N 1
ATOM 3066 C CA . THR A 1 388 ? -3.973 -33.382 -16.400 1.00 34.41 388 THR A CA 1
ATOM 3067 C C . THR A 1 388 ? -3.515 -34.326 -17.513 1.00 34.41 388 THR A C 1
ATOM 3069 O O . THR A 1 388 ? -3.615 -34.061 -18.705 1.00 34.41 388 THR A O 1
ATOM 3072 N N . GLY A 1 389 ? -2.921 -35.444 -17.099 1.00 33.66 389 GLY A N 1
ATOM 3073 C CA . GLY A 1 389 ? -2.546 -36.553 -17.947 1.00 33.66 389 GLY A CA 1
ATOM 3074 C C . GLY A 1 389 ? -3.810 -37.297 -18.330 1.00 33.66 389 GLY A C 1
ATOM 3075 O O . GLY A 1 389 ? -4.371 -38.038 -17.528 1.00 33.66 389 GLY A O 1
ATOM 3076 N N . GLY A 1 390 ? -4.243 -37.067 -19.561 1.00 35.75 390 GLY A N 1
ATOM 3077 C CA . GLY A 1 390 ? -5.334 -37.792 -20.190 1.00 35.75 390 GLY A CA 1
ATOM 3078 C C . GLY A 1 390 ? -5.562 -37.389 -21.642 1.00 35.75 390 GLY A C 1
ATOM 3079 O O . GLY A 1 390 ? -6.691 -37.473 -22.106 1.00 35.75 390 GLY A O 1
ATOM 3080 N N . GLY A 1 391 ? -4.532 -36.930 -22.360 1.00 44.97 391 GLY A N 1
ATOM 3081 C CA . GLY A 1 391 ? -4.612 -36.862 -23.814 1.00 44.97 391 GLY A CA 1
ATOM 3082 C C . GLY A 1 391 ? -4.527 -38.284 -24.362 1.00 44.97 391 GLY A C 1
ATOM 3083 O O . GLY A 1 391 ? -3.523 -38.968 -24.182 1.00 44.97 391 GLY A O 1
ATOM 3084 N N . SER A 1 392 ? -5.589 -38.778 -24.988 1.00 52.84 392 SER A N 1
ATOM 3085 C CA . SER A 1 392 ? -5.448 -39.916 -25.892 1.00 52.84 392 SER A CA 1
ATOM 3086 C C . SER A 1 392 ? -4.619 -39.472 -27.100 1.00 52.84 392 SER A C 1
ATOM 3088 O O . SER A 1 392 ? -4.714 -38.316 -27.529 1.00 52.84 392 SER A O 1
ATOM 3090 N N . THR A 1 393 ? -3.820 -40.377 -27.675 1.00 68.94 393 THR A N 1
ATOM 3091 C CA . THR A 1 393 ? -3.230 -40.147 -29.004 1.00 68.94 393 THR A CA 1
ATOM 3092 C C . THR A 1 393 ? -4.333 -39.717 -29.977 1.00 68.94 393 THR A C 1
ATOM 3094 O O . THR A 1 393 ? -5.456 -40.223 -29.842 1.00 68.94 393 THR A O 1
ATOM 3097 N N . PRO A 1 394 ? -4.063 -38.814 -30.934 1.00 84.31 394 PRO A N 1
ATOM 3098 C CA . PRO A 1 394 ? -5.105 -38.293 -31.806 1.00 84.31 394 PRO A CA 1
ATOM 3099 C C . PRO A 1 394 ? -5.824 -39.388 -32.591 1.00 84.31 394 PRO A C 1
ATOM 3101 O O . PRO A 1 394 ? -5.267 -40.462 -32.842 1.00 84.31 394 PRO A O 1
ATOM 3104 N N . ALA A 1 395 ? -7.063 -39.118 -32.997 1.00 83.81 395 ALA A N 1
ATOM 3105 C CA . ALA A 1 395 ? -7.784 -40.020 -33.885 1.00 83.81 395 ALA A CA 1
ATOM 3106 C C . ALA A 1 395 ? -7.072 -40.121 -35.245 1.00 83.81 395 ALA A C 1
ATOM 3108 O O . ALA A 1 395 ? -6.536 -39.146 -35.768 1.00 83.81 395 ALA A O 1
ATOM 3109 N N . THR A 1 396 ? -7.045 -41.325 -35.819 1.00 92.31 396 THR A N 1
ATOM 3110 C CA . THR A 1 396 ? -6.353 -41.572 -37.088 1.00 92.31 396 THR A CA 1
ATOM 3111 C C . THR A 1 396 ? -7.020 -40.806 -38.242 1.00 92.31 396 THR A C 1
ATOM 3113 O O . THR A 1 396 ? -8.228 -40.966 -38.457 1.00 92.31 396 THR A O 1
ATOM 3116 N N . PRO A 1 397 ? -6.256 -40.022 -39.028 1.00 91.00 397 PRO A N 1
ATOM 3117 C CA . PRO A 1 397 ? -6.754 -39.420 -40.263 1.00 91.00 397 PRO A CA 1
ATOM 3118 C C . PRO A 1 397 ? -7.172 -40.514 -41.250 1.00 91.00 397 PRO A C 1
ATOM 3120 O O . PRO A 1 397 ? -6.564 -41.585 -41.289 1.00 91.00 397 PRO A O 1
ATOM 3123 N N . ASN A 1 398 ? -8.188 -40.276 -42.074 1.00 91.44 398 ASN A N 1
ATOM 3124 C CA . ASN A 1 398 ? -8.628 -41.249 -43.082 1.00 91.44 398 ASN A CA 1
ATOM 3125 C C . ASN A 1 398 ? -8.920 -40.568 -44.426 1.00 91.44 398 ASN A C 1
ATOM 3127 O O . ASN A 1 398 ? -8.745 -39.363 -44.569 1.00 91.44 398 ASN A O 1
ATOM 3131 N N . GLY A 1 399 ? -9.280 -41.353 -45.443 1.00 90.38 399 GLY A N 1
ATOM 3132 C CA . GLY A 1 399 ? -9.627 -40.811 -46.758 1.00 90.38 399 GLY A CA 1
ATOM 3133 C C . GLY A 1 399 ? -8.462 -40.132 -47.482 1.00 90.38 399 GLY A C 1
ATOM 3134 O O . GLY A 1 399 ? -8.711 -39.258 -48.307 1.00 90.38 399 GLY A O 1
ATOM 3135 N N . LEU A 1 400 ? -7.209 -40.514 -47.188 1.00 97.06 400 LEU A N 1
ATOM 3136 C CA . LEU A 1 400 ? -6.042 -39.951 -47.864 1.00 97.06 400 LEU A CA 1
ATOM 3137 C C . LEU A 1 400 ? -6.116 -40.271 -49.362 1.00 97.06 400 LEU A C 1
ATOM 3139 O O . LEU A 1 400 ? -6.216 -41.440 -49.745 1.00 97.06 400 LEU A O 1
ATOM 3143 N N . GLN A 1 401 ? -6.024 -39.242 -50.196 1.00 91.12 401 GLN A N 1
ATOM 3144 C CA . GLN A 1 401 ? -5.933 -39.321 -51.650 1.00 91.12 401 GLN A CA 1
ATOM 3145 C C . GLN A 1 401 ? -4.670 -38.608 -52.118 1.00 91.12 401 GLN A C 1
ATOM 3147 O O . GLN A 1 401 ? -4.304 -37.575 -51.565 1.00 91.12 401 GLN A O 1
ATOM 3152 N N . ALA A 1 402 ? -4.025 -39.151 -53.148 1.00 92.75 402 ALA A N 1
ATOM 3153 C CA . ALA A 1 402 ? -2.856 -38.568 -53.790 1.00 92.75 402 ALA A CA 1
ATOM 3154 C C . ALA A 1 402 ? -3.155 -38.405 -55.281 1.00 92.75 402 ALA A C 1
ATOM 3156 O O . ALA A 1 402 ? -3.517 -39.381 -55.937 1.00 92.75 402 ALA A O 1
ATOM 3157 N N . THR A 1 403 ? -2.991 -37.194 -55.812 1.00 88.19 403 THR A N 1
ATOM 3158 C CA . THR A 1 403 ? -3.250 -36.883 -57.224 1.00 88.19 403 THR A CA 1
ATOM 3159 C C . THR A 1 403 ? -2.020 -36.235 -57.840 1.00 88.19 403 THR A C 1
ATOM 3161 O O . THR A 1 403 ? -1.529 -35.224 -57.340 1.00 88.19 403 THR A O 1
ATOM 3164 N N . ALA A 1 404 ? -1.504 -36.815 -58.924 1.00 81.31 404 ALA A N 1
ATOM 3165 C CA . ALA A 1 404 ? -0.409 -36.219 -59.680 1.00 81.31 404 ALA A CA 1
ATOM 3166 C C . ALA A 1 404 ? -0.916 -34.997 -60.444 1.00 81.31 404 ALA A C 1
ATOM 3168 O O . ALA A 1 404 ? -1.742 -35.121 -61.344 1.00 81.31 404 ALA A O 1
ATOM 3169 N N . ASN A 1 405 ? -0.416 -33.824 -60.069 1.00 76.69 405 ASN A N 1
ATOM 3170 C CA . ASN A 1 405 ? -0.808 -32.562 -60.682 1.00 76.69 405 ASN A CA 1
ATOM 3171 C C . ASN A 1 405 ? 0.119 -32.191 -61.851 1.00 76.69 405 ASN A C 1
ATOM 3173 O O . ASN A 1 405 ? -0.285 -31.523 -62.797 1.00 76.69 405 ASN A O 1
ATOM 3177 N N . SER A 1 406 ? 1.373 -32.654 -61.824 1.00 78.69 406 SER A N 1
ATOM 3178 C CA . SER A 1 406 ? 2.338 -32.416 -62.899 1.00 78.69 406 SER A CA 1
ATOM 3179 C C . SER A 1 406 ? 3.391 -33.526 -62.981 1.00 78.69 406 SER A C 1
ATOM 3181 O O . SER A 1 406 ? 3.322 -34.544 -62.287 1.00 78.69 406 SER A O 1
ATOM 3183 N N . SER A 1 407 ? 4.399 -33.336 -63.835 1.00 79.94 407 SER A N 1
ATOM 3184 C CA . SER A 1 407 ? 5.582 -34.198 -63.869 1.00 79.94 407 SER A CA 1
ATOM 3185 C C . SER A 1 407 ? 6.472 -34.075 -62.627 1.00 79.94 407 SER A C 1
ATOM 3187 O O . SER A 1 407 ? 7.417 -34.841 -62.498 1.00 79.94 407 SER A O 1
ATOM 3189 N N . SER A 1 408 ? 6.205 -33.135 -61.718 1.00 81.31 408 SER A N 1
ATOM 3190 C CA . SER A 1 408 ? 7.027 -32.908 -60.523 1.00 81.31 408 SER A CA 1
ATOM 3191 C C . SER A 1 408 ? 6.236 -32.578 -59.255 1.00 81.31 408 SER A C 1
ATOM 3193 O O . SER A 1 408 ? 6.836 -32.173 -58.259 1.00 81.31 408 SER A O 1
ATOM 3195 N N . GLN A 1 409 ? 4.913 -32.762 -59.262 1.00 84.00 409 GLN A N 1
ATOM 3196 C CA . GLN A 1 409 ? 4.052 -32.422 -58.130 1.00 84.00 409 GLN A CA 1
ATOM 3197 C C . GLN A 1 409 ? 2.937 -33.451 -57.928 1.00 84.00 409 GLN A C 1
ATOM 3199 O O . GLN A 1 409 ? 2.231 -33.810 -58.877 1.00 84.00 409 GLN A O 1
ATOM 3204 N N . ILE A 1 410 ? 2.750 -33.877 -56.677 1.00 84.75 410 ILE A N 1
ATOM 3205 C CA . ILE A 1 410 ? 1.611 -34.679 -56.216 1.00 84.75 410 ILE A CA 1
ATOM 3206 C C . ILE A 1 410 ? 0.932 -33.942 -55.058 1.00 84.75 410 ILE A C 1
ATOM 3208 O O . ILE A 1 410 ? 1.589 -33.549 -54.098 1.00 84.75 410 ILE A O 1
ATOM 3212 N N . VAL A 1 411 ? -0.388 -33.780 -55.136 1.00 85.81 411 VAL A N 1
ATOM 3213 C CA . VAL A 1 411 ? -1.204 -33.160 -54.085 1.00 85.81 411 VAL A CA 1
ATOM 3214 C C . VAL A 1 411 ? -1.905 -34.242 -53.273 1.00 85.81 411 VAL A C 1
ATOM 3216 O O . VAL A 1 411 ? -2.503 -35.166 -53.830 1.00 85.81 411 VAL A O 1
ATOM 3219 N N . LEU A 1 412 ? -1.828 -34.113 -51.953 1.00 89.06 412 LEU A N 1
ATOM 3220 C CA . LEU A 1 412 ? -2.452 -34.973 -50.962 1.00 89.06 412 LEU A CA 1
ATOM 3221 C C . LEU A 1 412 ? -3.649 -34.270 -50.329 1.00 89.06 412 LEU A C 1
ATOM 3223 O O . LEU A 1 412 ? -3.562 -33.090 -49.993 1.00 89.06 412 LEU A O 1
ATOM 3227 N N . THR A 1 413 ? -4.730 -35.012 -50.108 1.00 88.69 413 THR A N 1
ATOM 3228 C CA . THR A 1 413 ? -5.893 -34.567 -49.322 1.00 88.69 413 THR A CA 1
ATOM 3229 C C . THR A 1 413 ? -6.331 -35.686 -48.383 1.00 88.69 413 THR A C 1
ATOM 3231 O O . THR A 1 413 ? -6.256 -36.847 -48.773 1.00 88.69 413 THR A O 1
ATOM 3234 N N . TRP A 1 414 ? -6.748 -35.380 -47.157 1.00 96.44 414 TRP A N 1
ATOM 3235 C CA . TRP A 1 414 ? -7.255 -36.351 -46.178 1.00 96.44 414 TRP A CA 1
ATOM 3236 C C . TRP A 1 414 ? -8.368 -35.741 -45.326 1.00 96.44 414 TRP A C 1
ATOM 3238 O O . TRP A 1 414 ? -8.553 -34.531 -45.303 1.00 96.44 414 TRP A O 1
ATOM 3248 N N . SER A 1 415 ? -9.114 -36.574 -44.609 1.00 91.44 415 SER A N 1
ATOM 3249 C CA . SER A 1 415 ? -10.079 -36.125 -43.609 1.00 91.44 415 SER A CA 1
ATOM 3250 C C . SER A 1 415 ? -9.446 -36.132 -42.226 1.00 91.44 415 SER A C 1
ATOM 3252 O O . SER A 1 415 ? -8.867 -37.137 -41.792 1.00 91.44 415 SER A O 1
ATOM 3254 N N . ASP A 1 416 ? -9.574 -34.997 -41.546 1.00 87.44 416 ASP A N 1
ATOM 3255 C CA . ASP A 1 416 ? -9.254 -34.871 -40.136 1.00 87.44 416 ASP A CA 1
ATOM 3256 C C . ASP A 1 416 ? -10.386 -35.452 -39.286 1.00 87.44 416 ASP A C 1
ATOM 3258 O O . ASP A 1 416 ? -11.557 -35.125 -39.476 1.00 87.44 416 ASP A O 1
ATOM 3262 N N . ASN A 1 417 ? -10.022 -36.347 -38.373 1.00 83.06 417 ASN A N 1
ATOM 3263 C CA . ASN A 1 417 ? -10.946 -36.976 -37.434 1.00 83.06 417 ASN A CA 1
ATOM 3264 C C . ASN A 1 417 ? -10.571 -36.680 -35.977 1.00 83.06 417 ASN A C 1
ATOM 3266 O O . ASN A 1 417 ? -11.243 -37.180 -35.071 1.00 83.06 417 ASN A O 1
ATOM 3270 N N . ALA A 1 418 ? -9.477 -35.954 -35.747 1.00 74.19 418 ALA A N 1
ATOM 3271 C CA . ALA A 1 418 ? -9.004 -35.578 -34.431 1.00 74.19 418 ALA A CA 1
ATOM 3272 C C . ALA A 1 418 ? -9.483 -34.157 -34.096 1.00 74.19 418 ALA A C 1
ATOM 3274 O O . ALA A 1 418 ? -9.870 -33.378 -34.958 1.00 74.19 418 ALA A O 1
ATOM 3275 N N . ASN A 1 419 ? -9.578 -33.868 -32.804 1.00 75.06 419 ASN A N 1
ATOM 3276 C CA . ASN A 1 419 ? -9.875 -32.533 -32.275 1.00 75.06 419 ASN A CA 1
ATOM 3277 C C . ASN A 1 419 ? -8.878 -32.141 -31.176 1.00 75.06 419 ASN A C 1
ATOM 3279 O O . ASN A 1 419 ? -9.122 -31.246 -30.367 1.00 75.06 419 ASN A O 1
ATOM 3283 N N . ASN A 1 420 ? -7.801 -32.913 -31.085 1.00 65.56 420 ASN A N 1
ATOM 3284 C CA . ASN A 1 420 ? -6.823 -32.909 -30.010 1.00 65.56 420 ASN A CA 1
ATOM 3285 C C . ASN A 1 420 ? -5.402 -33.142 -30.549 1.00 65.56 420 ASN A C 1
ATOM 3287 O O . ASN A 1 420 ? -4.494 -33.483 -29.786 1.00 65.56 420 ASN A O 1
ATOM 3291 N N . GLU A 1 421 ? -5.223 -33.017 -31.861 1.00 79.81 421 GLU A N 1
ATOM 3292 C CA . GLU A 1 421 ? -3.969 -33.068 -32.587 1.00 79.81 421 GLU A CA 1
ATOM 3293 C C . GLU A 1 421 ? -3.292 -31.698 -32.604 1.00 79.81 421 GLU A C 1
ATOM 3295 O O . GLU A 1 421 ? -3.919 -30.650 -32.701 1.00 79.81 421 GLU A O 1
ATOM 3300 N N . SER A 1 422 ? -1.973 -31.717 -32.498 1.00 73.81 422 SER A N 1
ATOM 3301 C CA . SER A 1 422 ? -1.114 -30.551 -32.684 1.00 73.81 422 SER A CA 1
ATOM 3302 C C . SER A 1 422 ? -0.702 -30.385 -34.154 1.00 73.81 422 SER A C 1
ATOM 3304 O O . SER A 1 422 ? -0.252 -29.314 -34.552 1.00 73.81 422 SER A O 1
ATOM 3306 N N . GLY A 1 423 ? -0.877 -31.429 -34.971 1.00 74.00 423 GLY A N 1
ATOM 3307 C CA . GLY A 1 423 ? -0.626 -31.407 -36.408 1.00 74.00 423 GLY A CA 1
ATOM 3308 C C . GLY A 1 423 ? -0.594 -32.797 -37.040 1.00 74.00 423 GLY A C 1
ATOM 3309 O O . GLY A 1 423 ? -0.922 -33.798 -36.399 1.00 74.00 423 GLY A O 1
ATOM 3310 N N . PHE A 1 424 ? -0.136 -32.880 -38.291 1.00 86.88 424 PHE A N 1
ATOM 3311 C CA . PHE A 1 424 ? -0.029 -34.124 -39.059 1.00 86.88 424 PHE A CA 1
ATOM 3312 C C . PHE A 1 424 ? 1.376 -34.318 -39.617 1.00 86.88 424 PHE A C 1
ATOM 3314 O O . PHE A 1 424 ? 1.951 -33.401 -40.196 1.00 86.88 424 PHE A O 1
ATOM 3321 N N . TYR A 1 425 ? 1.902 -35.536 -39.503 1.00 94.75 425 TYR A N 1
ATOM 3322 C CA . TYR A 1 425 ? 3.112 -35.963 -40.198 1.00 94.75 425 TYR A CA 1
ATOM 3323 C C . TYR A 1 425 ? 2.751 -36.618 -41.527 1.00 94.75 425 TYR A C 1
ATOM 3325 O O . TYR A 1 425 ? 1.943 -37.549 -41.561 1.00 94.75 425 TYR A O 1
ATOM 3333 N N . ILE A 1 426 ? 3.376 -36.149 -42.608 1.00 96.25 426 ILE A N 1
ATOM 3334 C CA . ILE A 1 426 ? 3.245 -36.707 -43.953 1.00 96.25 426 ILE A CA 1
ATOM 3335 C C . ILE A 1 426 ? 4.497 -37.519 -44.251 1.00 96.25 426 ILE A C 1
ATOM 3337 O O . ILE A 1 426 ? 5.613 -36.993 -44.233 1.00 96.25 426 ILE A O 1
ATOM 3341 N N . GLU A 1 427 ? 4.313 -38.793 -44.579 1.00 94.75 427 GLU A N 1
ATOM 3342 C CA . GLU A 1 427 ? 5.398 -39.673 -44.994 1.00 94.75 427 GLU A CA 1
ATOM 3343 C C . GLU A 1 427 ? 5.234 -40.121 -46.442 1.00 94.75 427 GLU A C 1
ATOM 3345 O O . GLU A 1 427 ? 4.122 -40.373 -46.906 1.00 94.75 427 GLU A O 1
ATOM 3350 N N . ARG A 1 428 ? 6.364 -40.271 -47.137 1.00 96.31 428 ARG A N 1
ATOM 3351 C CA . ARG A 1 428 ? 6.457 -40.684 -48.538 1.00 96.31 428 ARG A CA 1
ATOM 3352 C C . ARG A 1 428 ? 7.365 -41.897 -48.704 1.00 96.31 428 ARG A C 1
ATOM 3354 O O . ARG A 1 428 ? 8.377 -42.023 -48.019 1.00 96.31 428 ARG A O 1
ATOM 3361 N N . SER A 1 429 ? 7.042 -42.752 -49.668 1.00 91.06 429 SER A N 1
ATOM 3362 C CA . SER A 1 429 ? 7.863 -43.874 -50.122 1.00 91.06 429 SER A CA 1
ATOM 3363 C C . SER A 1 429 ? 7.925 -43.941 -51.649 1.00 91.06 429 SER A C 1
ATOM 3365 O O . SER A 1 429 ? 6.946 -43.647 -52.330 1.00 91.06 429 SER A O 1
ATOM 3367 N N . THR A 1 430 ? 9.060 -44.386 -52.187 1.00 85.38 430 THR A N 1
ATOM 3368 C CA . THR A 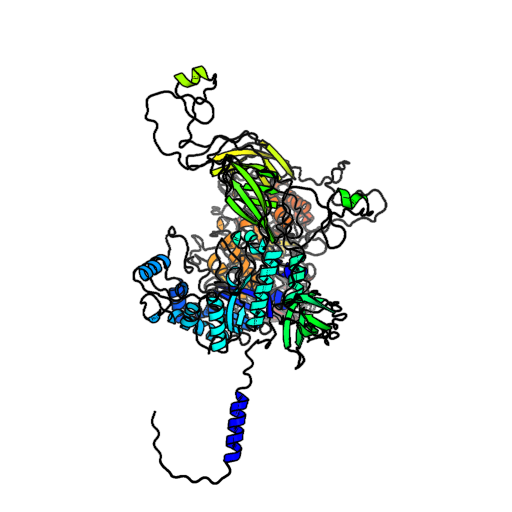1 430 ? 9.233 -44.794 -53.595 1.00 85.38 430 THR A CA 1
ATOM 3369 C C . THR A 1 430 ? 9.265 -46.322 -53.763 1.00 85.38 430 THR A C 1
ATOM 3371 O O . THR A 1 430 ? 9.611 -46.818 -54.832 1.00 85.38 430 THR A O 1
ATOM 3374 N N . GLY A 1 431 ? 8.929 -47.086 -52.712 1.00 74.88 431 GLY A N 1
ATOM 3375 C CA . GLY A 1 431 ? 8.926 -48.558 -52.706 1.00 74.88 431 GLY A CA 1
ATOM 3376 C C . GLY A 1 431 ? 9.875 -49.211 -51.689 1.00 74.88 431 GLY A C 1
ATOM 3377 O O . GLY A 1 431 ? 9.785 -50.416 -51.469 1.00 74.88 431 GLY A O 1
ATOM 3378 N N . THR A 1 432 ? 10.748 -48.445 -51.022 1.00 67.38 432 THR A N 1
ATOM 3379 C CA . THR A 1 432 ? 11.678 -48.933 -49.982 1.00 67.38 432 THR A CA 1
ATOM 3380 C C . THR A 1 432 ? 11.503 -48.158 -48.671 1.00 67.38 432 THR A C 1
ATOM 3382 O O . THR A 1 432 ? 12.303 -47.287 -48.344 1.00 67.38 432 THR A O 1
ATOM 3385 N N . GLY A 1 433 ? 10.441 -48.463 -47.919 1.00 81.50 433 GLY A N 1
ATOM 3386 C CA . GLY A 1 433 ? 10.151 -47.831 -46.622 1.00 81.50 433 GLY A CA 1
ATOM 3387 C C . GLY A 1 433 ? 9.598 -46.403 -46.728 1.00 81.50 433 GLY A C 1
ATOM 3388 O O . GLY A 1 433 ? 9.744 -45.743 -47.756 1.00 81.50 433 GLY A O 1
ATOM 3389 N N . PHE A 1 434 ? 8.913 -45.944 -45.680 1.00 93.50 434 PHE A N 1
ATOM 3390 C CA . PHE A 1 434 ? 8.350 -44.592 -45.596 1.00 93.50 434 PHE A CA 1
ATOM 3391 C C . PHE A 1 434 ? 9.300 -43.660 -44.842 1.00 93.50 434 PHE A C 1
ATOM 3393 O O . PHE A 1 434 ? 9.873 -44.052 -43.826 1.00 93.50 434 PHE A O 1
ATOM 3400 N N . VAL A 1 435 ? 9.448 -42.434 -45.341 1.00 82.62 435 VAL A N 1
ATOM 3401 C CA . VAL A 1 435 ? 10.231 -41.361 -44.717 1.00 82.62 435 VAL A CA 1
ATOM 3402 C C . VAL A 1 435 ? 9.336 -40.139 -44.558 1.00 82.62 435 VAL A C 1
ATOM 3404 O O . VAL A 1 435 ? 8.609 -39.785 -45.487 1.00 82.62 435 VAL A O 1
ATOM 3407 N N . GLN A 1 436 ? 9.385 -39.488 -43.400 1.00 92.69 436 GLN A N 1
ATOM 3408 C CA . GLN A 1 436 ? 8.663 -38.241 -43.162 1.00 92.69 436 GLN A CA 1
ATOM 3409 C C . GLN A 1 436 ? 9.223 -37.114 -44.034 1.00 92.69 436 GLN A C 1
ATOM 3411 O O . GLN A 1 436 ? 10.421 -36.843 -44.008 1.00 92.69 436 GLN A O 1
ATOM 3416 N N . ILE A 1 437 ? 8.350 -36.465 -44.804 1.00 88.44 437 ILE A N 1
ATOM 3417 C CA . ILE A 1 437 ? 8.705 -35.376 -45.726 1.00 88.44 437 ILE A CA 1
ATOM 3418 C C . ILE 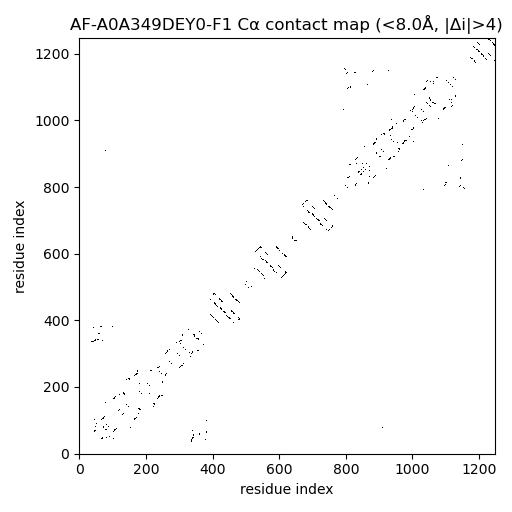A 1 437 ? 8.183 -34.013 -45.269 1.00 88.44 437 ILE A C 1
ATOM 3420 O O . ILE A 1 437 ? 8.715 -32.992 -45.696 1.00 88.44 437 ILE A O 1
ATOM 3424 N N . ALA A 1 438 ? 7.168 -33.985 -44.400 1.00 79.94 438 ALA A N 1
ATOM 3425 C CA . ALA A 1 438 ? 6.613 -32.750 -43.861 1.00 79.94 438 ALA A CA 1
ATOM 3426 C C . ALA A 1 438 ? 5.858 -32.968 -42.544 1.00 79.94 438 ALA A C 1
ATOM 3428 O O . ALA A 1 438 ? 5.422 -34.078 -42.230 1.00 79.94 438 ALA A O 1
ATOM 3429 N N . SER A 1 439 ? 5.692 -31.871 -41.805 1.00 85.06 439 SER A N 1
ATOM 3430 C CA . SER A 1 439 ? 4.740 -31.725 -40.705 1.00 85.06 439 SER A CA 1
ATOM 3431 C C . SER A 1 439 ? 3.883 -30.489 -40.981 1.00 85.06 439 SER A C 1
ATOM 3433 O O . SER A 1 439 ? 4.431 -29.452 -41.357 1.00 85.06 439 SER A O 1
ATOM 3435 N N . VAL A 1 440 ? 2.565 -30.596 -40.836 1.00 72.00 440 VAL A N 1
ATOM 3436 C CA . VAL A 1 440 ? 1.610 -29.484 -41.006 1.00 72.00 440 VAL A CA 1
ATOM 3437 C C . VAL A 1 440 ? 0.806 -29.287 -39.722 1.00 72.00 440 VAL A C 1
ATOM 3439 O O . VAL A 1 440 ? 0.662 -30.229 -38.945 1.00 72.00 440 VAL A O 1
ATOM 3442 N N . GLY A 1 441 ? 0.313 -28.070 -39.481 1.00 63.38 441 GLY A N 1
ATOM 3443 C CA . GLY A 1 441 ? -0.425 -27.730 -38.257 1.00 63.38 441 GLY A CA 1
ATOM 3444 C C . GLY A 1 441 ? -1.763 -28.466 -38.103 1.00 63.38 441 GLY A C 1
ATOM 3445 O O . GLY A 1 441 ? -2.232 -29.133 -39.028 1.00 63.38 441 GLY A O 1
ATOM 3446 N N . ALA A 1 442 ? -2.371 -28.346 -36.920 1.00 66.69 442 ALA A N 1
ATOM 3447 C CA . ALA A 1 442 ? -3.688 -28.909 -36.608 1.00 66.69 442 ALA A CA 1
ATOM 3448 C C . ALA A 1 442 ? -4.768 -28.454 -37.609 1.00 66.69 442 ALA A C 1
ATOM 3450 O O . ALA A 1 442 ? -4.685 -27.349 -38.150 1.00 66.69 442 ALA A O 1
ATOM 3451 N N . ASN A 1 443 ? -5.783 -29.287 -37.851 1.00 78.25 443 ASN A N 1
ATOM 3452 C CA . ASN A 1 443 ? -6.861 -29.072 -38.831 1.00 78.25 443 ASN A CA 1
ATOM 3453 C C . ASN A 1 443 ? -6.452 -28.910 -40.314 1.00 78.25 443 ASN A C 1
ATOM 3455 O O . ASN A 1 443 ? -7.315 -28.717 -41.177 1.00 78.25 443 ASN A O 1
ATOM 3459 N N . ILE A 1 444 ? -5.164 -28.997 -40.667 1.00 80.50 444 ILE A N 1
ATOM 3460 C CA . ILE A 1 444 ? -4.738 -28.995 -42.072 1.00 80.50 444 ILE A CA 1
ATOM 3461 C C . ILE A 1 444 ? -5.039 -30.359 -42.696 1.00 80.50 444 ILE A C 1
ATOM 3463 O O . ILE A 1 444 ? -4.599 -31.395 -42.207 1.00 80.50 444 ILE A O 1
ATOM 3467 N N . THR A 1 445 ? -5.762 -30.350 -43.815 1.00 90.06 445 THR A N 1
ATOM 3468 C CA . THR A 1 445 ? -6.260 -31.555 -44.503 1.00 90.06 445 THR A CA 1
ATOM 3469 C C . THR A 1 445 ? -5.683 -31.746 -45.906 1.00 90.06 445 THR A C 1
ATOM 3471 O O . THR A 1 445 ? -6.092 -32.653 -46.632 1.00 90.06 445 THR A O 1
ATOM 3474 N N . THR A 1 446 ? -4.723 -30.909 -46.312 1.00 81.62 446 THR A N 1
ATOM 3475 C CA . THR A 1 446 ? -4.115 -30.943 -47.650 1.00 81.62 446 THR A CA 1
ATOM 3476 C C . THR A 1 446 ? -2.612 -30.663 -47.610 1.00 81.62 446 THR A C 1
ATOM 3478 O O . THR A 1 446 ? -2.166 -29.839 -46.814 1.00 81.62 446 THR A O 1
ATOM 3481 N N . TYR A 1 447 ? -1.828 -31.280 -48.499 1.00 88.31 447 TYR A N 1
ATOM 3482 C CA . TYR A 1 447 ? -0.384 -31.031 -48.635 1.00 88.31 447 TYR A CA 1
ATOM 3483 C C . TYR A 1 447 ? 0.094 -31.241 -50.078 1.00 88.31 447 TYR A C 1
ATOM 3485 O O . TYR A 1 447 ? -0.285 -32.223 -50.706 1.00 88.31 447 TYR A O 1
ATOM 3493 N N . SER A 1 448 ? 0.953 -30.361 -50.603 1.00 87.75 448 SER A N 1
ATOM 3494 C CA . SER A 1 448 ? 1.537 -30.512 -51.944 1.00 87.75 448 SER A CA 1
ATOM 3495 C C . SER A 1 448 ? 3.004 -30.919 -51.864 1.00 87.75 448 SER A C 1
ATOM 3497 O O . SER A 1 448 ? 3.843 -30.146 -51.405 1.00 87.75 448 SER A O 1
ATOM 3499 N N . ASP A 1 449 ? 3.317 -32.106 -52.372 1.00 83.56 449 ASP A N 1
ATOM 3500 C CA . ASP A 1 449 ? 4.676 -32.621 -52.478 1.00 83.56 449 ASP A CA 1
ATOM 3501 C C . ASP A 1 449 ? 5.282 -32.239 -53.836 1.00 83.56 449 ASP A C 1
ATOM 3503 O O . ASP A 1 449 ? 4.800 -32.661 -54.891 1.00 83.56 449 ASP A O 1
ATOM 3507 N N . ASN A 1 450 ? 6.319 -31.402 -53.802 1.00 84.50 450 ASN A N 1
ATOM 3508 C CA . ASN A 1 450 ? 6.911 -30.738 -54.965 1.00 84.50 450 ASN A CA 1
ATOM 3509 C C . ASN A 1 450 ? 8.328 -31.257 -55.257 1.00 84.50 450 ASN A C 1
ATOM 3511 O O . ASN A 1 450 ? 8.994 -31.825 -54.395 1.00 84.50 450 ASN A O 1
ATOM 3515 N N . GLY A 1 451 ? 8.830 -30.998 -56.469 1.00 78.81 451 GLY A N 1
ATOM 3516 C CA . GLY A 1 451 ? 10.199 -31.364 -56.858 1.00 78.81 451 GLY A CA 1
ATOM 3517 C C . GLY A 1 451 ? 10.379 -32.861 -57.130 1.00 78.81 451 GLY A C 1
ATOM 3518 O O . GLY A 1 451 ? 11.477 -33.397 -56.991 1.00 78.81 451 GLY A O 1
ATOM 3519 N N . LEU A 1 452 ? 9.296 -33.545 -57.499 1.00 84.06 452 LEU A N 1
ATOM 3520 C CA . LEU A 1 452 ? 9.277 -34.978 -57.764 1.00 84.06 452 LEU A CA 1
ATOM 3521 C C . LEU A 1 452 ? 9.863 -35.318 -59.136 1.00 84.06 452 LEU A C 1
ATOM 3523 O O . LEU A 1 452 ? 9.836 -34.514 -60.068 1.00 84.06 452 LEU A O 1
ATOM 3527 N N . SER A 1 453 ? 10.388 -36.534 -59.268 1.00 82.31 453 SER A N 1
ATOM 3528 C CA . SER A 1 453 ? 10.863 -37.039 -60.557 1.00 82.31 453 SER A CA 1
ATOM 3529 C C . SER A 1 453 ? 9.671 -37.402 -61.437 1.00 82.31 453 SER A C 1
ATOM 3531 O O . SER A 1 453 ? 8.701 -37.972 -60.943 1.00 82.31 453 SER A O 1
ATOM 3533 N N . ALA A 1 454 ? 9.739 -37.078 -62.728 1.00 79.50 454 ALA A N 1
ATOM 3534 C CA . ALA A 1 454 ? 8.694 -37.394 -63.701 1.00 79.50 454 ALA A CA 1
ATOM 3535 C C . ALA A 1 454 ? 8.480 -38.905 -63.866 1.00 79.50 454 ALA A C 1
ATOM 3537 O O . ALA A 1 454 ? 9.406 -39.693 -63.664 1.00 79.50 454 ALA A O 1
ATOM 3538 N N . ALA A 1 455 ? 7.263 -39.305 -64.250 1.00 82.31 455 ALA A N 1
ATOM 3539 C CA . ALA A 1 455 ? 6.872 -40.706 -64.445 1.00 82.31 455 ALA A CA 1
ATOM 3540 C C . ALA A 1 455 ? 7.188 -41.638 -63.257 1.00 82.31 455 ALA A C 1
ATOM 3542 O O . ALA A 1 455 ? 7.396 -42.836 -63.444 1.00 82.31 455 ALA A O 1
ATOM 3543 N N . THR A 1 456 ? 7.253 -41.101 -62.036 1.00 86.56 456 THR A N 1
ATOM 3544 C CA . THR A 1 456 ? 7.642 -41.847 -60.833 1.00 86.56 456 THR A CA 1
ATOM 3545 C C . THR A 1 456 ? 6.456 -41.995 -59.896 1.00 86.56 456 THR A C 1
ATOM 3547 O O . THR A 1 456 ? 5.779 -41.018 -59.574 1.00 86.56 456 THR A O 1
ATOM 3550 N N . THR A 1 457 ? 6.196 -43.228 -59.458 1.00 92.81 457 THR A N 1
ATOM 3551 C CA . THR A 1 457 ? 5.145 -43.519 -58.481 1.00 92.81 457 THR A CA 1
ATOM 3552 C C . THR A 1 457 ? 5.646 -43.258 -57.066 1.00 92.81 457 THR A C 1
ATOM 3554 O O . THR A 1 457 ? 6.642 -43.840 -56.637 1.00 92.81 457 THR A O 1
ATOM 3557 N N . TYR A 1 458 ? 4.910 -42.436 -56.325 1.00 91.62 458 TYR A N 1
ATOM 3558 C CA . TYR A 1 458 ? 5.129 -42.188 -54.904 1.00 91.62 458 TYR A CA 1
ATOM 3559 C C . TYR A 1 458 ? 3.929 -42.685 -54.102 1.00 91.62 458 TYR A C 1
ATOM 3561 O O . TYR A 1 458 ? 2.785 -42.546 -54.537 1.00 91.62 458 TYR A O 1
ATOM 3569 N N . GLN A 1 459 ? 4.194 -43.273 -52.937 1.00 95.12 459 GLN A N 1
ATOM 3570 C CA . GLN A 1 459 ? 3.188 -43.696 -51.964 1.00 95.12 459 GLN A CA 1
ATOM 3571 C C . GLN A 1 459 ? 3.259 -42.806 -50.726 1.00 95.12 459 GLN A C 1
ATOM 3573 O O . GLN A 1 459 ? 4.353 -42.460 -50.288 1.00 95.12 459 GLN A O 1
ATOM 3578 N N . TYR A 1 460 ? 2.111 -42.486 -50.138 1.00 97.19 460 TYR A N 1
ATOM 3579 C CA . TYR A 1 460 ? 1.973 -41.573 -49.009 1.00 97.19 460 TYR A CA 1
ATOM 3580 C C . TYR A 1 460 ? 1.128 -42.175 -47.896 1.00 97.19 460 TYR A C 1
ATOM 3582 O O . TYR A 1 460 ? 0.212 -42.953 -48.162 1.00 97.19 460 TYR A O 1
ATOM 3590 N N . ARG A 1 461 ? 1.413 -41.775 -46.657 1.00 97.25 461 ARG A N 1
ATOM 3591 C CA . ARG A 1 461 ? 0.558 -41.995 -45.483 1.00 97.25 461 ARG A CA 1
ATOM 3592 C C . ARG A 1 461 ? 0.668 -40.806 -44.533 1.00 97.25 461 ARG A C 1
ATOM 3594 O O . ARG A 1 461 ? 1.713 -40.159 -44.490 1.00 97.25 461 ARG A O 1
ATOM 3601 N N . VAL A 1 462 ? -0.392 -40.539 -43.775 1.00 95.56 462 VAL A N 1
ATOM 3602 C CA . VAL A 1 462 ? -0.468 -39.393 -42.858 1.00 95.56 462 VAL A CA 1
ATOM 3603 C C . VAL A 1 462 ? -0.845 -39.866 -41.455 1.00 95.56 462 VAL A C 1
ATOM 3605 O O . VAL A 1 462 ? -1.714 -40.721 -41.313 1.00 95.56 462 VAL A O 1
ATOM 3608 N N . SER A 1 463 ? -0.208 -39.338 -40.411 1.00 92.62 463 SER A N 1
ATOM 3609 C CA . SER A 1 463 ? -0.607 -39.563 -39.009 1.00 92.62 463 SER A CA 1
ATOM 3610 C C . SER A 1 463 ? -0.792 -38.236 -38.287 1.00 92.62 463 SER A C 1
ATOM 3612 O O . SER A 1 463 ? 0.069 -37.365 -38.399 1.00 92.62 463 SER A O 1
ATOM 3614 N N . ALA A 1 464 ? -1.861 -38.101 -37.509 1.00 86.50 464 ALA A N 1
ATOM 3615 C CA . ALA A 1 464 ? -2.027 -36.991 -36.579 1.00 86.50 464 ALA A CA 1
ATOM 3616 C C . ALA A 1 464 ? -1.087 -37.179 -35.376 1.00 86.50 464 ALA A C 1
ATOM 3618 O O . ALA A 1 464 ? -0.794 -38.310 -34.985 1.00 86.50 464 ALA A O 1
ATOM 3619 N N . HIS A 1 465 ? -0.599 -36.097 -34.778 1.00 81.69 465 HIS A N 1
ATOM 3620 C CA . HIS A 1 465 ? 0.275 -36.160 -33.607 1.00 81.69 465 HIS A CA 1
ATOM 3621 C C . HIS A 1 465 ? -0.120 -35.129 -32.561 1.00 81.69 465 HIS A C 1
ATOM 3623 O O . HIS A 1 465 ? -0.561 -34.033 -32.889 1.00 81.69 465 HIS A O 1
ATOM 3629 N N . ASN A 1 466 ? 0.047 -35.487 -31.294 1.00 75.06 466 ASN A N 1
ATOM 3630 C CA . ASN A 1 466 ? 0.022 -34.554 -30.178 1.00 75.06 466 ASN A CA 1
ATOM 3631 C C . ASN A 1 466 ? 1.088 -34.953 -29.153 1.00 75.06 466 ASN A C 1
ATOM 3633 O O . ASN A 1 466 ? 1.864 -35.892 -29.345 1.00 75.06 466 ASN A O 1
ATOM 3637 N N . THR A 1 467 ? 1.101 -34.256 -28.026 1.00 65.31 467 THR A N 1
ATOM 3638 C CA . THR A 1 467 ? 2.014 -34.509 -26.904 1.00 65.31 467 THR A CA 1
ATOM 3639 C C . THR A 1 467 ? 1.852 -35.890 -26.255 1.00 65.31 467 THR A C 1
ATOM 3641 O O . THR A 1 467 ? 2.741 -36.324 -25.528 1.00 65.31 467 THR A O 1
ATOM 3644 N N . SER A 1 468 ? 0.746 -36.595 -26.517 1.00 63.00 468 SER A N 1
ATOM 3645 C CA . SER A 1 468 ? 0.460 -37.948 -26.015 1.00 63.00 468 SER A CA 1
ATOM 3646 C C . SER A 1 468 ? 0.894 -39.060 -26.982 1.00 63.00 468 SER A C 1
ATOM 3648 O O . SER A 1 468 ? 0.831 -40.236 -26.629 1.00 63.00 468 SER A O 1
ATOM 3650 N N . GLY A 1 469 ? 1.363 -38.700 -28.182 1.00 72.19 469 GLY A N 1
ATOM 3651 C CA . GLY A 1 469 ? 1.896 -39.604 -29.200 1.00 72.19 469 GLY A CA 1
ATOM 3652 C C . GLY A 1 469 ? 1.228 -39.430 -30.567 1.00 72.19 469 GLY A C 1
ATOM 3653 O O . GLY A 1 469 ? 0.343 -38.594 -30.757 1.00 72.19 469 GLY A O 1
ATOM 3654 N N . ASN A 1 470 ? 1.656 -40.239 -31.535 1.00 83.06 470 ASN A N 1
ATOM 3655 C CA . ASN A 1 470 ? 1.078 -40.243 -32.878 1.00 83.06 470 ASN A CA 1
ATOM 3656 C C . ASN A 1 470 ? -0.160 -41.148 -32.925 1.00 83.06 470 ASN A C 1
ATOM 3658 O O . ASN A 1 470 ? -0.207 -42.191 -32.269 1.00 83.06 470 ASN A O 1
ATOM 3662 N N . SER A 1 471 ? -1.141 -40.780 -33.743 1.00 90.56 471 SER A N 1
ATOM 3663 C CA . SER A 1 471 ? -2.223 -41.671 -34.149 1.00 90.56 471 SER A CA 1
ATOM 3664 C C . SER A 1 471 ? -1.678 -42.867 -34.942 1.00 90.56 471 SER A C 1
ATOM 3666 O O . SER A 1 471 ? -0.538 -42.864 -35.416 1.00 90.56 471 SER A O 1
ATOM 3668 N N . GLY A 1 472 ? -2.524 -43.867 -35.213 1.00 87.88 472 GLY A N 1
ATOM 3669 C CA . GLY A 1 472 ? -2.268 -44.771 -36.341 1.00 87.88 472 GLY A CA 1
ATOM 3670 C C . GLY A 1 472 ? -2.204 -43.984 -37.659 1.00 87.88 472 GLY A C 1
ATOM 3671 O O . GLY A 1 472 ? -2.800 -42.908 -37.755 1.00 87.88 472 GLY A O 1
ATOM 3672 N N . TYR A 1 473 ? -1.497 -44.501 -38.664 1.00 93.19 473 TYR A N 1
ATOM 3673 C CA . TYR A 1 473 ? -1.444 -43.884 -39.994 1.00 93.19 473 TYR A CA 1
ATOM 3674 C C . TYR A 1 473 ? -2.764 -44.071 -40.759 1.00 93.19 473 TYR A C 1
ATOM 3676 O O . TYR A 1 473 ? -3.443 -45.087 -40.597 1.00 93.19 473 TYR A O 1
ATOM 3684 N N . SER A 1 474 ? -3.082 -43.118 -41.633 1.00 96.50 474 SER A N 1
ATOM 3685 C CA . SER A 1 474 ? -4.170 -43.198 -42.607 1.00 96.50 474 SER A CA 1
ATOM 3686 C C . SER A 1 474 ? -4.004 -44.378 -43.572 1.00 96.50 474 SER A C 1
ATOM 3688 O O . SER A 1 474 ? -2.971 -45.056 -43.604 1.00 96.50 474 SER A O 1
ATOM 3690 N N . ASN A 1 475 ? -4.997 -44.586 -44.446 1.00 95.50 475 ASN A N 1
ATOM 3691 C CA . ASN A 1 475 ? -4.794 -45.424 -45.627 1.00 95.50 475 ASN A CA 1
ATOM 3692 C C . ASN A 1 475 ? -3.610 -44.897 -46.454 1.00 95.50 475 ASN A C 1
ATOM 3694 O O . ASN A 1 475 ? -3.346 -43.692 -46.470 1.00 95.50 475 ASN A O 1
ATOM 3698 N N . GLN A 1 476 ? -2.909 -45.797 -47.145 1.00 95.56 476 GLN A N 1
ATOM 3699 C CA . GLN A 1 476 ? -1.882 -45.391 -48.098 1.00 95.56 476 GLN A CA 1
ATOM 3700 C C . GLN A 1 476 ? -2.534 -44.905 -49.394 1.00 95.56 476 GLN A C 1
ATOM 3702 O O . GLN A 1 476 ? -3.501 -45.508 -49.867 1.00 95.56 476 GLN A O 1
ATOM 3707 N N . ALA A 1 477 ? -1.992 -43.836 -49.968 1.00 92.69 477 ALA A N 1
ATOM 3708 C CA . ALA A 1 477 ? -2.401 -43.300 -51.262 1.00 92.69 477 ALA A CA 1
ATOM 3709 C C . ALA A 1 477 ? -1.190 -43.191 -52.183 1.00 92.69 477 ALA A C 1
ATOM 3711 O O . ALA A 1 477 ? -0.097 -42.872 -51.723 1.00 92.69 477 ALA A O 1
ATOM 3712 N N . SER A 1 478 ? -1.360 -43.446 -53.477 1.00 92.88 478 SER A N 1
ATOM 3713 C CA . SER A 1 478 ? -0.255 -43.389 -54.434 1.00 92.88 478 SER A CA 1
ATOM 3714 C C . SER A 1 478 ? -0.632 -42.642 -55.697 1.00 92.88 478 SER A C 1
ATOM 3716 O O . SER A 1 478 ? -1.719 -42.862 -56.226 1.00 92.88 478 SER A O 1
ATOM 3718 N N . ALA A 1 479 ? 0.296 -41.853 -56.226 1.00 89.19 479 ALA A N 1
ATOM 3719 C CA . ALA A 1 479 ? 0.170 -41.236 -57.538 1.00 89.19 479 ALA A CA 1
ATOM 3720 C C . ALA A 1 479 ? 1.488 -41.345 -58.309 1.00 89.19 479 ALA A C 1
ATOM 3722 O O . ALA A 1 479 ? 2.567 -41.399 -57.718 1.00 89.19 479 ALA A O 1
ATOM 3723 N N . THR A 1 480 ? 1.386 -41.400 -59.637 1.00 90.38 480 THR A N 1
ATOM 3724 C CA . THR A 1 480 ? 2.539 -41.386 -60.545 1.00 90.38 480 THR A CA 1
ATOM 3725 C C . THR A 1 480 ? 2.583 -40.033 -61.219 1.00 90.38 480 THR A C 1
ATOM 3727 O O . THR A 1 480 ? 1.617 -39.666 -61.882 1.00 90.38 480 THR A O 1
ATOM 3730 N N . THR A 1 481 ? 3.670 -39.290 -61.030 1.00 83.94 481 THR A N 1
ATOM 3731 C CA . THR A 1 481 ? 3.871 -37.996 -61.695 1.00 83.94 481 THR A CA 1
ATOM 3732 C C . THR A 1 481 ? 3.799 -38.148 -63.214 1.00 83.94 481 THR A C 1
ATOM 3734 O O . THR A 1 481 ? 4.184 -39.176 -63.772 1.00 83.94 481 THR A O 1
ATOM 3737 N N . ASN A 1 482 ? 3.321 -37.118 -63.909 1.00 78.69 482 ASN A N 1
ATOM 3738 C CA . ASN A 1 482 ? 3.141 -37.179 -65.362 1.00 78.69 482 ASN A CA 1
ATOM 3739 C C . ASN A 1 482 ? 4.492 -37.359 -66.090 1.00 78.69 482 ASN A C 1
ATOM 3741 O O . ASN A 1 482 ? 5.544 -36.938 -65.602 1.00 78.69 482 ASN A O 1
ATOM 3745 N N . THR A 1 483 ? 4.493 -37.987 -67.269 1.00 66.31 483 THR A N 1
ATOM 3746 C CA . THR A 1 483 ? 5.705 -38.144 -68.091 1.00 66.31 483 THR A CA 1
ATOM 3747 C C . THR A 1 483 ? 6.173 -36.782 -68.596 1.00 66.31 483 THR A C 1
ATOM 3749 O O . THR A 1 483 ? 5.452 -36.102 -69.326 1.00 66.31 483 THR A O 1
ATOM 3752 N N . GLY A 1 484 ? 7.376 -36.368 -68.201 1.00 49.53 484 GLY A N 1
ATOM 3753 C CA . GLY A 1 484 ? 7.961 -35.104 -68.631 1.00 49.53 484 GLY A CA 1
ATOM 3754 C C . GLY A 1 484 ? 8.471 -35.192 -70.068 1.00 49.53 484 GLY A C 1
ATOM 3755 O O . GLY A 1 484 ? 9.510 -35.803 -70.300 1.00 49.53 484 GLY A O 1
ATOM 3756 N N . GLY A 1 485 ? 7.768 -34.552 -71.009 1.00 39.03 485 GLY A N 1
ATOM 3757 C CA . GLY A 1 485 ? 8.350 -34.101 -72.279 1.00 39.03 485 GLY A CA 1
ATOM 3758 C C . GLY A 1 485 ? 7.495 -34.270 -73.541 1.00 39.03 485 GLY A C 1
ATOM 3759 O O . GLY A 1 485 ? 7.395 -35.368 -74.070 1.00 39.03 485 GLY A O 1
ATOM 3760 N N . GLY A 1 486 ? 7.014 -33.133 -74.068 1.00 43.97 486 GLY A N 1
ATOM 3761 C CA . GLY A 1 486 ? 7.051 -32.763 -75.494 1.00 43.97 486 GLY A CA 1
ATOM 3762 C C . GLY A 1 486 ? 6.030 -33.368 -76.469 1.00 43.97 486 GLY A C 1
ATOM 3763 O O . GLY A 1 486 ? 6.208 -34.484 -76.939 1.00 43.97 486 GLY A O 1
ATOM 3764 N N . SER A 1 487 ? 5.059 -32.559 -76.914 1.00 32.03 487 SER A N 1
ATOM 3765 C CA . SER A 1 487 ? 4.473 -32.657 -78.262 1.00 32.03 487 SER A CA 1
ATOM 3766 C C . SER A 1 487 ? 3.789 -31.348 -78.664 1.00 32.03 487 SER A C 1
ATOM 3768 O O . SER A 1 487 ? 3.008 -30.777 -77.911 1.00 32.03 487 SER A O 1
ATOM 3770 N N . SER A 1 488 ? 4.117 -30.913 -79.873 1.00 45.81 488 SER A N 1
ATOM 3771 C CA . SER A 1 488 ? 3.593 -29.803 -80.665 1.00 45.81 488 SER A CA 1
ATOM 3772 C C . SER A 1 488 ? 2.106 -29.924 -81.036 1.00 45.81 488 SER A C 1
ATOM 3774 O O . SER A 1 488 ? 1.578 -31.033 -81.088 1.00 45.81 488 SER A O 1
ATOM 3776 N N . ASP A 1 489 ? 1.536 -28.773 -81.424 1.00 42.78 489 ASP A N 1
ATOM 3777 C CA . ASP A 1 489 ? 0.292 -28.554 -82.194 1.00 42.78 489 ASP A CA 1
ATOM 3778 C C . ASP A 1 489 ? -1.026 -28.281 -81.434 1.00 42.78 489 ASP A C 1
ATOM 3780 O O . ASP A 1 489 ? -2.029 -28.958 -81.620 1.00 42.78 489 ASP A O 1
ATOM 3784 N N . CYS A 1 490 ? -1.037 -27.210 -80.630 1.00 37.06 490 CYS A N 1
ATOM 3785 C CA . CYS A 1 490 ? -2.157 -26.267 -80.445 1.00 37.06 490 CYS A CA 1
ATOM 3786 C C . CYS A 1 490 ? -1.523 -24.915 -80.065 1.00 37.06 490 CYS A C 1
ATOM 3788 O O . CYS A 1 490 ? -0.753 -24.855 -79.108 1.00 37.06 490 CYS A O 1
ATOM 3790 N N . ALA A 1 491 ? -1.752 -23.852 -80.840 1.00 41.00 491 ALA A N 1
ATOM 3791 C CA . ALA A 1 491 ? -1.116 -22.553 -80.605 1.00 41.00 491 ALA A CA 1
ATOM 3792 C C . ALA A 1 491 ? -1.505 -21.994 -79.223 1.00 41.00 491 ALA A C 1
ATOM 3794 O O . ALA A 1 491 ? -2.688 -21.853 -78.917 1.00 41.00 491 ALA A O 1
ATOM 3795 N N . ALA A 1 492 ? -0.496 -21.703 -78.400 1.00 42.00 492 ALA A N 1
ATOM 3796 C CA . ALA A 1 492 ? -0.634 -21.292 -77.004 1.00 42.00 492 ALA A CA 1
ATOM 3797 C C . ALA A 1 492 ? -0.956 -19.798 -76.814 1.00 42.00 492 ALA A C 1
ATOM 3799 O O . ALA A 1 492 ? -1.178 -19.375 -75.685 1.00 42.00 492 ALA A O 1
ATOM 3800 N N . ASP A 1 493 ? -1.042 -19.017 -77.893 1.00 41.41 493 ASP A N 1
ATOM 3801 C CA . ASP A 1 493 ? -1.277 -17.577 -77.813 1.00 41.41 493 ASP A CA 1
ATOM 3802 C C . ASP A 1 493 ? -2.563 -17.181 -78.539 1.00 41.41 493 ASP A C 1
ATOM 3804 O O . ASP A 1 493 ? -2.782 -17.543 -79.696 1.00 41.41 493 ASP A O 1
ATOM 3808 N N . CYS A 1 494 ? -3.390 -16.381 -77.863 1.00 36.75 494 CYS A N 1
ATOM 3809 C CA . CYS A 1 494 ? -4.438 -15.586 -78.492 1.00 36.75 494 CYS A CA 1
ATOM 3810 C C . CYS A 1 494 ? -3.770 -14.392 -79.201 1.00 36.75 494 CYS A C 1
ATOM 3812 O O . CYS A 1 494 ? -3.206 -13.531 -78.519 1.00 36.75 494 CYS A O 1
ATOM 3814 N N . PRO A 1 495 ? -3.797 -14.293 -80.543 1.00 43.78 495 PRO A N 1
ATOM 3815 C CA . PRO A 1 495 ? -3.319 -13.102 -81.229 1.00 43.78 495 PRO A CA 1
ATOM 3816 C C . PRO A 1 495 ? -4.323 -11.967 -81.013 1.00 43.78 495 PRO A C 1
ATOM 3818 O O . PRO A 1 495 ? -5.533 -12.139 -81.179 1.00 43.78 495 PRO A O 1
ATOM 3821 N N . THR A 1 496 ? -3.826 -10.786 -80.671 1.00 43.41 496 THR A N 1
ATOM 3822 C CA . THR A 1 496 ? -4.638 -9.590 -80.441 1.00 43.41 496 THR A CA 1
ATOM 3823 C C . THR A 1 496 ? -5.382 -9.162 -81.714 1.00 43.41 496 THR A C 1
ATOM 3825 O O . THR A 1 496 ? -4.766 -8.910 -82.749 1.00 43.41 496 THR A O 1
ATOM 3828 N N . GLY A 1 497 ? -6.719 -9.055 -81.645 1.00 47.31 497 GLY A N 1
ATOM 3829 C CA . GLY A 1 497 ? -7.506 -8.382 -82.691 1.00 47.31 497 GLY A CA 1
ATOM 3830 C C . GLY A 1 497 ? -8.966 -8.803 -82.919 1.00 47.31 497 GLY A C 1
ATOM 3831 O O . GLY A 1 497 ? -9.667 -8.052 -83.589 1.00 47.31 497 GLY A O 1
ATOM 3832 N N . TYR A 1 498 ? -9.464 -9.930 -82.390 1.00 46.19 498 TYR A N 1
ATOM 3833 C CA . TYR A 1 498 ? -10.877 -10.345 -82.538 1.00 46.19 498 TYR A CA 1
ATOM 3834 C C . TYR A 1 498 ? -11.388 -11.132 -81.315 1.00 46.19 498 TYR A C 1
ATOM 3836 O O . TYR A 1 498 ? -10.598 -11.754 -80.610 1.00 46.19 498 TYR A O 1
ATOM 3844 N N . ASN A 1 499 ? -12.708 -11.132 -81.080 1.00 43.03 499 ASN A N 1
ATOM 3845 C CA . ASN A 1 499 ? -13.358 -11.909 -80.013 1.00 43.03 499 ASN A CA 1
ATOM 3846 C C . ASN A 1 499 ? -13.478 -13.394 -80.420 1.00 43.03 499 ASN A C 1
ATOM 3848 O O . ASN A 1 499 ? -14.204 -13.725 -81.360 1.00 43.03 499 ASN A O 1
ATOM 3852 N N . TYR A 1 500 ? -12.783 -14.287 -79.711 1.00 49.62 500 TYR A N 1
ATOM 3853 C CA . TYR A 1 500 ? -12.878 -15.747 -79.860 1.00 49.62 500 TYR A CA 1
ATOM 3854 C C . TYR A 1 500 ? -13.622 -16.364 -78.665 1.00 49.62 500 TYR A C 1
ATOM 3856 O O . TYR A 1 500 ? -13.557 -15.840 -77.555 1.00 49.62 500 TYR A O 1
ATOM 3864 N N . TYR A 1 501 ? -14.317 -17.482 -78.888 1.00 50.66 501 TYR A N 1
ATOM 3865 C CA . TYR A 1 501 ? -15.104 -18.200 -77.879 1.00 50.66 501 TYR A CA 1
ATOM 3866 C C . TYR A 1 501 ? -14.536 -19.614 -77.675 1.00 50.66 501 TYR A C 1
ATOM 3868 O O . TYR A 1 501 ? -14.096 -20.260 -78.628 1.00 50.66 501 TYR A O 1
ATOM 3876 N N . LEU A 1 502 ? -14.536 -20.097 -76.432 1.00 46.47 502 LEU A N 1
ATOM 3877 C CA . LEU A 1 502 ? -14.030 -21.418 -76.050 1.00 46.47 502 LEU A CA 1
ATOM 3878 C C . LEU A 1 502 ? -15.185 -22.440 -76.063 1.00 46.47 502 LEU A C 1
ATOM 3880 O O . LEU A 1 502 ? -16.117 -22.314 -75.275 1.00 46.47 502 LEU A O 1
ATOM 3884 N N . CYS A 1 503 ? -15.139 -23.456 -76.931 1.00 43.16 503 CYS A N 1
ATOM 3885 C CA . CYS A 1 503 ? -16.000 -24.648 -76.817 1.00 43.16 503 CYS A CA 1
ATOM 3886 C C . CYS A 1 503 ? -15.073 -25.862 -76.632 1.00 43.16 503 CYS A C 1
ATOM 3888 O O . CYS A 1 503 ? -14.382 -26.281 -77.561 1.00 43.16 503 CYS A O 1
ATOM 3890 N N . GLY A 1 504 ? -15.037 -26.426 -75.423 1.00 63.22 504 GLY A N 1
ATOM 3891 C CA . GLY A 1 504 ? -14.089 -27.489 -75.073 1.00 63.22 504 GLY A CA 1
ATOM 3892 C C . GLY A 1 504 ? -12.652 -26.973 -74.907 1.00 63.22 504 GLY A C 1
ATOM 3893 O O . GLY A 1 504 ? -12.442 -25.924 -74.313 1.00 63.22 504 GLY A O 1
ATOM 3894 N N . GLN A 1 505 ? -11.659 -27.722 -75.404 1.00 48.66 505 GLN A N 1
ATOM 3895 C CA . GLN A 1 505 ? -10.221 -27.429 -75.234 1.00 48.66 505 GLN A CA 1
ATOM 3896 C C . GLN A 1 505 ? -9.592 -26.657 -76.423 1.00 48.66 505 GLN A C 1
ATOM 3898 O O . GLN A 1 505 ? -8.371 -26.634 -76.551 1.00 48.66 505 GLN A O 1
ATOM 3903 N N . CYS A 1 506 ? -10.395 -26.026 -77.297 1.00 45.06 506 CYS A N 1
ATOM 3904 C CA . CYS A 1 506 ? -9.913 -25.257 -78.461 1.00 45.06 506 CYS A CA 1
ATOM 3905 C C . CYS A 1 506 ? -10.636 -23.899 -78.615 1.00 45.06 506 CYS A C 1
ATOM 3907 O O . CYS A 1 506 ? -11.840 -23.802 -78.366 1.00 45.06 506 CYS A O 1
ATOM 3909 N N . TRP A 1 507 ? -9.927 -22.866 -79.095 1.00 53.53 507 TRP A N 1
ATOM 3910 C CA . TRP A 1 507 ? -10.472 -21.531 -79.407 1.00 53.53 507 TRP A CA 1
ATOM 3911 C C . TRP A 1 507 ? -11.101 -21.483 -80.814 1.00 53.53 507 TRP A C 1
ATOM 3913 O O . TRP A 1 507 ? -10.452 -21.870 -81.787 1.00 53.53 507 TRP A O 1
ATOM 3923 N N . VAL A 1 508 ? -12.341 -20.990 -80.948 1.00 54.62 508 VAL A N 1
ATOM 3924 C CA . VAL A 1 508 ? -13.054 -20.852 -82.241 1.00 54.62 508 VAL A CA 1
ATOM 3925 C C . VAL A 1 508 ? -13.658 -19.453 -82.433 1.00 54.62 508 VAL A C 1
ATOM 3927 O O . VAL A 1 508 ? -13.879 -18.714 -81.476 1.00 54.62 508 VAL A O 1
ATOM 3930 N N . SER A 1 509 ? -13.909 -19.053 -83.685 1.00 54.41 509 SER A N 1
ATOM 3931 C CA . SER A 1 509 ? -14.435 -17.716 -84.028 1.00 54.41 509 SER A CA 1
ATOM 3932 C C . SER A 1 509 ? -15.936 -17.548 -83.716 1.00 54.41 509 SER A C 1
ATOM 3934 O O . SER A 1 509 ? -16.681 -18.529 -83.660 1.00 54.41 509 SER A O 1
ATOM 3936 N N . GLU A 1 510 ? -16.418 -16.303 -83.582 1.00 47.84 510 GLU A N 1
ATOM 3937 C CA . GLU A 1 510 ? -17.835 -15.983 -83.295 1.00 47.84 510 GLU A CA 1
ATOM 3938 C C . GLU A 1 510 ? -18.827 -16.623 -84.292 1.00 47.84 510 GLU A C 1
ATOM 3940 O O . GLU A 1 510 ? -19.916 -17.061 -83.915 1.00 47.84 510 GLU A O 1
ATOM 3945 N N . ALA A 1 511 ? -18.439 -16.746 -85.565 1.00 47.59 511 ALA A N 1
ATOM 3946 C CA . ALA A 1 511 ? -19.265 -17.370 -86.599 1.00 47.59 511 ALA A CA 1
ATOM 3947 C C . ALA A 1 511 ? -19.446 -18.887 -86.392 1.00 47.59 511 ALA A C 1
ATOM 3949 O O . ALA A 1 511 ? -20.470 -19.445 -86.784 1.00 47.59 511 ALA A O 1
ATOM 3950 N N . GLN A 1 512 ? -18.481 -19.554 -85.752 1.00 51.31 512 GLN A N 1
ATOM 3951 C CA . GLN A 1 512 ? -18.526 -20.992 -85.471 1.00 51.31 512 GLN A CA 1
ATOM 3952 C C . GLN A 1 512 ? -19.318 -21.294 -84.189 1.00 51.31 512 GLN A C 1
ATOM 3954 O O . GLN A 1 512 ? -20.070 -22.271 -84.155 1.00 51.31 512 GLN A O 1
ATOM 3959 N N . ALA A 1 513 ? -19.248 -20.409 -83.187 1.00 54.59 513 ALA A N 1
ATOM 3960 C CA . ALA A 1 513 ? -19.958 -20.540 -81.910 1.00 54.59 513 ALA A CA 1
ATOM 3961 C C . ALA A 1 513 ? -21.496 -20.545 -82.054 1.00 54.59 513 ALA A C 1
ATOM 3963 O O . ALA A 1 513 ? -22.189 -21.273 -81.344 1.00 54.59 513 ALA A O 1
ATOM 3964 N N . ARG A 1 514 ? -22.051 -19.809 -83.029 1.00 47.53 514 ARG A N 1
ATOM 3965 C CA . ARG A 1 514 ? -23.512 -19.717 -83.243 1.00 47.53 514 ARG A CA 1
ATOM 3966 C C . ARG A 1 514 ? -24.162 -20.973 -83.843 1.00 47.53 514 ARG A C 1
ATOM 3968 O O . ARG A 1 514 ? -25.385 -21.052 -83.869 1.00 47.53 514 ARG A O 1
ATOM 3975 N N . SER A 1 515 ? -23.384 -21.957 -84.298 1.00 45.59 515 SER A N 1
ATOM 3976 C CA . SER A 1 515 ? -23.911 -23.201 -84.893 1.00 45.59 515 SER A CA 1
ATOM 3977 C C . SER A 1 515 ? -23.889 -24.421 -83.957 1.00 45.59 515 SER A C 1
ATOM 3979 O O . SER A 1 515 ? -24.468 -25.448 -84.299 1.00 45.59 515 SER A O 1
ATOM 3981 N N . GLY A 1 516 ? -23.254 -24.311 -82.779 1.00 52.25 516 GLY A N 1
ATOM 3982 C CA . GLY A 1 516 ? -22.954 -25.448 -81.893 1.00 52.25 516 GLY A CA 1
ATOM 3983 C C . GLY A 1 516 ? -23.636 -25.461 -80.518 1.00 52.25 516 GLY A C 1
ATOM 3984 O O . GLY A 1 516 ? -23.433 -26.410 -79.772 1.00 52.25 516 GLY A O 1
ATOM 3985 N N . GLY A 1 517 ? -24.441 -24.453 -80.163 1.00 46.88 517 GLY A N 1
ATOM 3986 C CA . GLY A 1 517 ? -25.266 -24.487 -78.943 1.00 46.88 517 GLY A CA 1
ATOM 3987 C C . GLY A 1 517 ? -24.526 -24.372 -77.597 1.00 46.88 517 GLY A C 1
ATOM 3988 O O . GLY A 1 517 ? -25.032 -24.879 -76.602 1.00 46.88 517 GLY A O 1
ATOM 3989 N N . CYS A 1 518 ? -23.362 -23.714 -77.529 1.00 49.94 518 CYS A N 1
ATOM 3990 C CA . CYS A 1 518 ? -22.667 -23.412 -76.264 1.00 49.94 518 CYS A CA 1
ATOM 3991 C C . CYS A 1 518 ? -23.338 -22.182 -75.576 1.00 49.94 518 CYS A C 1
ATOM 3993 O O . CYS A 1 518 ? -23.371 -21.111 -76.181 1.00 49.94 518 CYS A O 1
ATOM 3995 N N . THR A 1 519 ? -23.891 -22.304 -74.352 1.00 44.16 519 THR A N 1
ATOM 3996 C CA . THR A 1 519 ? -24.659 -21.224 -73.659 1.00 44.16 519 THR A CA 1
ATOM 3997 C C . THR A 1 519 ? -24.254 -20.912 -72.209 1.00 44.16 519 THR A C 1
ATOM 3999 O O . THR A 1 519 ? -25.025 -20.272 -71.499 1.00 44.16 519 THR A O 1
ATOM 4002 N N . GLU A 1 520 ? -23.071 -21.300 -71.736 1.00 37.00 520 GLU A N 1
ATOM 4003 C CA . GLU A 1 520 ? -22.634 -20.938 -70.377 1.00 37.00 520 GLU A CA 1
ATOM 4004 C C . GLU A 1 520 ? -21.612 -19.795 -70.391 1.00 37.00 520 GLU A C 1
ATOM 4006 O O . GLU A 1 520 ? -20.503 -19.922 -70.904 1.00 37.00 520 GLU A O 1
ATOM 4011 N N . THR A 1 521 ? -22.001 -18.665 -69.801 1.00 32.88 521 THR A N 1
ATOM 4012 C CA . THR A 1 521 ? -21.089 -17.678 -69.215 1.00 32.88 521 THR A CA 1
ATOM 4013 C C . THR A 1 521 ? -21.051 -17.928 -67.712 1.00 32.88 521 THR A C 1
ATOM 4015 O O . THR A 1 521 ? -22.079 -17.765 -67.056 1.00 32.88 521 THR A O 1
ATOM 4018 N N . CYS A 1 522 ? -19.886 -18.271 -67.166 1.00 30.39 522 CYS A N 1
ATOM 4019 C CA . CYS A 1 522 ? -19.657 -18.294 -65.724 1.00 30.39 522 CYS A CA 1
ATOM 4020 C C . CYS A 1 522 ? -18.622 -17.234 -65.343 1.00 30.39 522 CYS A C 1
ATOM 4022 O O . CYS A 1 522 ? -17.483 -17.262 -65.805 1.00 30.39 522 CYS A O 1
ATOM 4024 N N . SER A 1 523 ? -19.051 -16.314 -64.479 1.00 42.78 523 SER A N 1
ATOM 4025 C CA . SER A 1 523 ? -18.194 -15.589 -63.545 1.00 42.78 523 SER A CA 1
ATOM 4026 C C . SER A 1 523 ? -17.745 -16.559 -62.449 1.00 42.78 523 SER A C 1
ATOM 4028 O O . SER A 1 523 ? -18.583 -17.274 -61.900 1.00 42.78 523 SER A O 1
ATOM 4030 N N . GLY A 1 524 ? -16.454 -16.563 -62.118 1.00 28.73 524 GLY A N 1
ATOM 4031 C CA . GLY A 1 524 ? -15.898 -17.332 -61.003 1.00 28.73 524 GLY A CA 1
ATOM 4032 C C . GLY A 1 524 ? -14.457 -17.773 -61.251 1.00 28.73 524 GLY A C 1
ATOM 4033 O O . GLY A 1 524 ? -14.234 -18.733 -61.979 1.00 28.73 524 GLY A O 1
ATOM 4034 N N . GLY A 1 525 ? -13.521 -17.031 -60.653 1.00 33.16 525 GLY A N 1
ATOM 4035 C CA . GLY A 1 525 ? -12.210 -17.462 -60.156 1.00 33.16 525 GLY A CA 1
ATOM 4036 C C . GLY A 1 525 ? -11.457 -18.586 -60.850 1.00 33.16 525 GLY A C 1
ATOM 4037 O O . GLY A 1 525 ? -11.654 -19.760 -60.543 1.00 33.16 525 GLY A O 1
ATOM 4038 N N . ASN A 1 526 ? -10.511 -18.212 -61.712 1.00 31.38 526 ASN A N 1
ATOM 4039 C CA . ASN A 1 526 ? -9.465 -19.087 -62.232 1.00 31.38 526 ASN A CA 1
ATOM 4040 C C . ASN A 1 526 ? -8.128 -18.703 -61.575 1.00 31.38 526 ASN A C 1
ATOM 4042 O O . ASN A 1 526 ? -7.506 -17.733 -62.002 1.00 31.38 526 ASN A O 1
ATOM 4046 N N . ASN A 1 527 ? -7.607 -19.528 -60.659 1.00 33.56 527 ASN A N 1
ATOM 4047 C CA . ASN A 1 527 ? -6.182 -19.501 -60.286 1.00 33.56 527 ASN A CA 1
ATOM 4048 C C . ASN A 1 527 ? -5.391 -20.403 -61.233 1.00 33.56 527 ASN A C 1
ATOM 4050 O O . ASN A 1 527 ? -4.733 -21.362 -60.834 1.00 33.56 527 ASN A O 1
ATOM 4054 N N . GLY A 1 528 ? -5.452 -20.055 -62.519 1.00 40.50 528 GLY A N 1
ATOM 4055 C CA . GLY A 1 528 ? -4.237 -20.066 -63.316 1.00 40.50 528 GLY A CA 1
ATOM 4056 C C . GLY A 1 528 ? -3.372 -18.908 -62.827 1.00 40.50 528 GLY A C 1
ATOM 4057 O O . GLY A 1 528 ? -3.894 -17.876 -62.414 1.00 40.50 528 GLY A O 1
ATOM 4058 N N . ASN A 1 529 ? -2.057 -19.093 -62.827 1.00 57.72 529 ASN A N 1
ATOM 4059 C CA . ASN A 1 529 ? -1.072 -18.059 -62.518 1.00 57.72 529 ASN A CA 1
ATOM 4060 C C . ASN A 1 529 ? -1.163 -16.971 -63.618 1.00 57.72 529 ASN A C 1
ATOM 4062 O O . ASN A 1 529 ? -0.388 -16.957 -64.573 1.00 57.72 529 ASN A O 1
ATOM 4066 N N . THR A 1 530 ? -2.194 -16.130 -63.533 1.00 63.16 530 THR A N 1
ATOM 4067 C CA . THR A 1 530 ? -2.412 -14.918 -64.314 1.00 63.16 530 THR A CA 1
ATOM 4068 C C . THR A 1 530 ? -2.297 -13.734 -63.372 1.00 63.16 530 THR A C 1
ATOM 4070 O O . THR A 1 530 ? -2.598 -13.833 -62.180 1.00 63.16 530 THR A O 1
ATOM 4073 N N . VAL A 1 531 ? -1.842 -12.606 -63.908 1.00 66.12 531 VAL A N 1
ATOM 4074 C CA . VAL A 1 531 ? -1.787 -11.344 -63.170 1.00 66.12 531 VAL A CA 1
ATOM 4075 C C . VAL A 1 531 ? -3.165 -11.054 -62.539 1.00 66.12 531 VAL A C 1
ATOM 4077 O O . VAL A 1 531 ? -4.167 -11.275 -63.227 1.00 66.12 531 VAL A O 1
ATOM 4080 N N . PRO A 1 532 ? -3.246 -10.599 -61.273 1.00 88.25 532 PRO A N 1
ATOM 4081 C CA . PRO A 1 532 ? -4.524 -10.424 -60.587 1.00 88.25 532 PRO A CA 1
ATOM 4082 C C . PRO A 1 532 ? -5.491 -9.441 -61.255 1.00 88.25 532 PRO A C 1
ATOM 4084 O O . PRO A 1 532 ? -5.086 -8.573 -62.033 1.00 88.25 532 PRO A O 1
ATOM 4087 N N . ASN A 1 533 ? -6.780 -9.552 -60.932 1.00 83.88 533 ASN A N 1
ATOM 4088 C CA . ASN A 1 533 ? -7.793 -8.587 -61.351 1.00 83.88 533 ASN A CA 1
ATOM 4089 C C . ASN A 1 533 ? -7.570 -7.222 -60.679 1.00 83.88 533 ASN A C 1
ATOM 4091 O O . ASN A 1 533 ? -7.310 -7.099 -59.483 1.00 83.88 533 ASN A O 1
ATOM 4095 N N . THR A 1 534 ? -7.726 -6.156 -61.460 1.00 89.12 534 THR A N 1
ATOM 4096 C CA . THR A 1 534 ? -7.535 -4.787 -60.973 1.00 89.12 534 THR A CA 1
ATOM 4097 C C . THR A 1 534 ? -8.514 -4.447 -59.832 1.00 89.12 534 THR A C 1
ATOM 4099 O O . THR A 1 534 ? -9.732 -4.584 -60.019 1.00 89.12 534 THR A O 1
ATOM 4102 N N . PRO A 1 535 ? -8.027 -3.948 -58.678 1.00 91.38 535 PRO A N 1
ATOM 4103 C CA . PRO A 1 535 ? -8.876 -3.438 -57.600 1.00 91.38 535 PRO A CA 1
ATOM 4104 C C . PRO A 1 535 ? -9.728 -2.252 -58.071 1.00 91.38 535 PRO A C 1
ATOM 4106 O O . PRO A 1 535 ? -9.306 -1.478 -58.932 1.00 91.38 535 PRO A O 1
ATOM 4109 N N . THR A 1 536 ? -10.924 -2.059 -57.511 1.00 90.50 536 THR A N 1
ATOM 4110 C CA . THR A 1 536 ? -11.832 -0.960 -57.920 1.00 90.50 536 THR A CA 1
ATOM 4111 C C . THR A 1 536 ? -12.407 -0.206 -56.730 1.00 90.50 536 THR A C 1
ATOM 4113 O O . THR A 1 536 ? -12.317 -0.669 -55.604 1.00 90.50 536 THR A O 1
ATOM 4116 N N . GLY A 1 537 ? -13.014 0.962 -56.956 1.00 84.88 537 GLY A N 1
ATOM 4117 C CA . GLY A 1 537 ? -13.711 1.695 -55.895 1.00 84.88 537 GLY A CA 1
ATOM 4118 C C . GLY A 1 537 ? -12.781 2.264 -54.824 1.00 84.88 537 GLY A C 1
ATOM 4119 O O . GLY A 1 537 ? -13.205 2.407 -53.682 1.00 84.88 537 GLY A O 1
ATOM 4120 N N . LEU A 1 538 ? -11.530 2.580 -55.182 1.00 95.69 538 LEU A N 1
ATOM 4121 C CA . LEU A 1 538 ? -10.585 3.193 -54.255 1.00 95.69 538 LEU A CA 1
ATOM 4122 C C . LEU A 1 538 ? -11.127 4.553 -53.796 1.00 95.69 538 LEU A C 1
ATOM 4124 O O . LEU A 1 538 ? -11.469 5.399 -54.629 1.00 95.69 538 LEU A O 1
ATOM 4128 N N . SER A 1 539 ? -11.161 4.769 -52.486 1.00 89.50 539 SER A N 1
ATOM 4129 C CA . SER A 1 539 ? -11.492 6.035 -51.841 1.00 89.50 539 SER A CA 1
ATOM 4130 C C . SER A 1 539 ? -10.412 6.411 -50.825 1.00 89.50 539 SER A C 1
ATOM 4132 O O . SER A 1 539 ? -9.733 5.536 -50.291 1.00 89.50 539 SER A O 1
ATOM 4134 N N . ALA A 1 540 ? -10.228 7.712 -50.597 1.00 91.38 540 ALA A N 1
ATOM 4135 C CA . ALA A 1 540 ? -9.243 8.251 -49.667 1.00 91.38 540 ALA A CA 1
ATOM 4136 C C . ALA A 1 540 ? -9.923 9.274 -48.752 1.00 91.38 540 ALA A C 1
ATOM 4138 O O . ALA A 1 540 ? -10.596 10.183 -49.241 1.00 91.38 540 ALA A O 1
ATOM 4139 N N . SER A 1 541 ? -9.746 9.136 -47.441 1.00 84.44 541 SER A N 1
ATOM 4140 C CA . SER A 1 541 ? -10.321 10.029 -46.434 1.00 84.44 541 SER A CA 1
ATOM 4141 C C . SER A 1 541 ? -9.236 10.578 -45.516 1.00 84.44 541 SER A C 1
ATOM 4143 O O . SER A 1 541 ? -8.505 9.808 -44.888 1.00 84.44 541 SER A O 1
ATOM 4145 N N . THR A 1 542 ? -9.147 11.903 -45.413 1.00 84.50 542 THR A N 1
ATOM 4146 C CA . THR A 1 542 ? -8.234 12.573 -44.481 1.00 84.50 542 THR A CA 1
ATOM 4147 C C . THR A 1 542 ? -8.634 12.297 -43.038 1.00 84.50 542 THR A C 1
ATOM 4149 O O . THR A 1 542 ? -9.798 12.464 -42.680 1.00 84.50 542 THR A O 1
ATOM 4152 N N . VAL A 1 543 ? -7.657 11.918 -42.214 1.00 81.69 543 VAL A N 1
ATOM 4153 C CA . VAL A 1 543 ? -7.843 11.682 -40.775 1.00 81.69 543 VAL A CA 1
ATOM 4154 C C . VAL A 1 543 ? -7.151 12.767 -39.952 1.00 81.69 543 VAL A C 1
ATOM 4156 O O . VAL A 1 543 ? -7.732 13.276 -38.998 1.00 81.69 543 VAL A O 1
ATOM 4159 N N . SER A 1 544 ? -5.931 13.163 -40.327 1.00 75.25 544 SER A N 1
ATOM 4160 C CA . SER A 1 544 ? -5.139 14.156 -39.589 1.00 75.25 544 SER A CA 1
ATOM 4161 C C . SER A 1 544 ? -4.203 14.956 -40.510 1.00 75.25 544 SER A C 1
ATOM 4163 O O . SER A 1 544 ? -4.268 14.855 -41.738 1.00 75.25 544 SER A O 1
ATOM 4165 N N . SER A 1 545 ? -3.323 15.778 -39.929 1.00 75.50 545 SER A N 1
ATOM 4166 C CA . SER A 1 545 ? -2.272 16.500 -40.659 1.00 75.50 545 SER A CA 1
ATOM 4167 C C . SER A 1 545 ? -1.172 15.593 -41.212 1.00 75.50 545 SER A C 1
ATOM 4169 O O . SER A 1 545 ? -0.407 16.028 -42.063 1.00 75.50 545 SER A O 1
ATOM 4171 N N . SER A 1 546 ? -1.114 14.331 -40.787 1.00 82.88 546 SER A N 1
ATOM 4172 C CA . SER A 1 546 ? -0.112 13.367 -41.243 1.00 82.88 546 SER A CA 1
ATOM 4173 C C . SER A 1 546 ? -0.689 11.998 -41.606 1.00 82.88 546 SER A C 1
ATOM 4175 O O . SER A 1 546 ? 0.084 11.064 -41.819 1.00 82.88 546 SER A O 1
ATOM 4177 N N . GLN A 1 547 ? -2.019 11.870 -41.722 1.00 85.06 547 GLN A N 1
ATOM 4178 C CA . GLN A 1 547 ? -2.674 10.594 -42.017 1.00 85.06 547 GLN A CA 1
ATOM 4179 C C . GLN A 1 547 ? -3.850 10.706 -42.998 1.00 85.06 547 GLN A C 1
ATOM 4181 O O . GLN A 1 547 ? -4.762 11.525 -42.822 1.00 85.06 547 GLN A O 1
ATOM 4186 N N . ILE A 1 548 ? -3.865 9.802 -43.983 1.00 87.44 548 ILE A N 1
ATOM 4187 C CA . ILE A 1 548 ? -4.981 9.539 -44.903 1.00 87.44 548 ILE A CA 1
ATOM 4188 C C . ILE A 1 548 ? -5.280 8.034 -44.902 1.00 87.44 548 ILE A C 1
ATOM 4190 O O . ILE A 1 548 ? -4.386 7.217 -45.102 1.00 87.44 548 ILE A O 1
ATOM 4194 N N . ASN A 1 549 ? -6.550 7.661 -44.733 1.00 88.88 549 ASN A N 1
ATOM 4195 C CA . ASN A 1 549 ? -6.992 6.268 -44.833 1.00 88.88 549 ASN A CA 1
ATOM 4196 C C . ASN A 1 549 ? -7.541 5.970 -46.232 1.00 88.88 549 ASN A C 1
ATOM 4198 O O . ASN A 1 549 ? -8.258 6.790 -46.808 1.00 88.88 549 ASN A O 1
ATOM 4202 N N . LEU A 1 550 ? -7.232 4.785 -46.754 1.00 91.56 550 LEU A N 1
ATOM 4203 C CA . LEU A 1 550 ? -7.665 4.273 -48.051 1.00 91.56 550 LEU A CA 1
ATOM 4204 C C . LEU A 1 550 ? -8.571 3.058 -47.880 1.00 91.56 550 LEU A C 1
ATOM 4206 O O . LEU A 1 550 ? -8.304 2.202 -47.037 1.00 91.56 550 LEU A O 1
ATOM 4210 N N . THR A 1 551 ? -9.583 2.938 -48.735 1.00 88.06 551 THR A N 1
ATOM 4211 C CA . THR A 1 551 ? -10.421 1.734 -48.863 1.00 88.06 551 THR A CA 1
ATOM 4212 C C . THR A 1 551 ? -10.676 1.419 -50.332 1.00 88.06 551 THR A C 1
ATOM 4214 O O . THR A 1 551 ? -10.821 2.343 -51.128 1.00 88.06 551 THR A O 1
ATOM 4217 N N . TRP A 1 552 ? -10.721 0.143 -50.715 1.00 95.56 552 TRP A N 1
ATOM 4218 C CA . TRP A 1 552 ? -11.029 -0.312 -52.078 1.00 95.56 552 TRP A CA 1
ATOM 4219 C C . TRP A 1 552 ? -11.756 -1.659 -52.068 1.00 95.56 552 TRP A C 1
ATOM 4221 O O . TRP A 1 552 ? -11.755 -2.372 -51.071 1.00 95.56 552 TRP A O 1
ATOM 4231 N N . ASN A 1 553 ? -12.352 -2.022 -53.200 1.00 86.81 553 ASN A N 1
ATOM 4232 C CA . ASN A 1 553 ? -12.929 -3.339 -53.434 1.00 86.81 553 ASN A CA 1
ATOM 4233 C C . ASN A 1 553 ? -11.884 -4.260 -54.058 1.00 86.81 553 ASN A C 1
ATOM 4235 O O . ASN A 1 553 ? -11.299 -3.939 -55.103 1.00 86.81 553 ASN A O 1
ATOM 4239 N N . ASP A 1 554 ? -11.698 -5.409 -53.424 1.00 88.56 554 ASP A N 1
ATOM 4240 C CA . ASP A 1 554 ? -10.953 -6.523 -53.980 1.00 88.56 554 ASP A CA 1
ATOM 4241 C C . ASP A 1 554 ? -11.799 -7.269 -55.023 1.00 88.56 554 ASP A C 1
ATOM 4243 O O . ASP A 1 554 ? -12.955 -7.614 -54.778 1.00 88.56 554 ASP A O 1
ATOM 4247 N N . ASN A 1 555 ? -11.215 -7.480 -56.200 1.00 83.69 555 ASN A N 1
ATOM 4248 C CA . ASN A 1 555 ? -11.823 -8.190 -57.324 1.00 83.69 555 ASN A CA 1
ATOM 4249 C C . ASN A 1 555 ? -11.020 -9.440 -57.725 1.00 83.69 555 ASN A C 1
ATOM 4251 O O . ASN A 1 555 ? -11.327 -10.060 -58.750 1.00 83.69 555 ASN A O 1
ATOM 4255 N N . SER A 1 556 ? -9.958 -9.748 -56.983 1.00 76.00 556 SER A N 1
ATOM 4256 C CA . SER A 1 556 ? -9.059 -10.872 -57.207 1.00 76.00 556 SER A CA 1
ATOM 4257 C C . SER A 1 556 ? -9.277 -11.940 -56.142 1.00 76.00 556 SER A C 1
ATOM 4259 O O . SER A 1 556 ? -9.736 -11.670 -55.042 1.00 76.00 556 SER A O 1
ATOM 4261 N N . ASP A 1 557 ? -9.001 -13.182 -56.509 1.00 77.44 557 ASP A N 1
ATOM 4262 C CA . ASP A 1 557 ? -8.968 -14.348 -55.625 1.00 77.44 557 ASP A CA 1
ATOM 4263 C C . ASP A 1 557 ? -7.634 -15.107 -55.753 1.00 77.44 557 ASP A C 1
ATOM 4265 O O . ASP A 1 557 ? -7.472 -16.255 -55.321 1.00 77.44 557 ASP A O 1
ATOM 4269 N N . ASN A 1 558 ? -6.667 -14.453 -56.395 1.00 70.56 558 ASN A N 1
ATOM 4270 C CA . ASN A 1 558 ? -5.416 -15.018 -56.880 1.00 70.56 558 ASN A CA 1
ATOM 4271 C C . ASN A 1 558 ? -4.205 -14.117 -56.605 1.00 70.56 558 ASN A C 1
ATOM 4273 O O . ASN A 1 558 ? -3.085 -14.430 -57.024 1.00 70.56 558 ASN A O 1
ATOM 4277 N N . GLU A 1 559 ? -4.423 -12.992 -55.935 1.00 86.69 559 GLU A N 1
ATOM 4278 C CA . GLU A 1 559 ? -3.415 -12.050 -55.501 1.00 86.69 559 GLU A CA 1
ATOM 4279 C C . GLU A 1 559 ? -2.682 -12.572 -54.265 1.00 86.69 559 GLU A C 1
ATOM 4281 O O . GLU A 1 559 ? -3.227 -13.260 -53.410 1.00 86.69 559 GLU A O 1
ATOM 4286 N N . GLN A 1 560 ? -1.399 -12.255 -54.181 1.00 80.38 560 GLN A N 1
ATOM 4287 C CA . GLN A 1 560 ? -0.574 -12.451 -52.992 1.00 80.38 560 GLN A CA 1
ATOM 4288 C C . GLN A 1 560 ? -0.496 -11.163 -52.156 1.00 80.38 560 GLN A C 1
ATOM 4290 O O . GLN A 1 560 ? -0.021 -11.193 -51.021 1.00 80.38 560 GLN A O 1
ATOM 4295 N N . GLY A 1 561 ? -1.010 -10.054 -52.698 1.00 76.62 561 GLY A N 1
ATOM 4296 C CA . GLY A 1 561 ? -1.200 -8.794 -51.997 1.00 76.62 561 GLY A CA 1
ATOM 4297 C C . GLY A 1 561 ? -1.553 -7.631 -52.925 1.00 76.62 561 GLY A C 1
ATOM 4298 O O . GLY A 1 561 ? -1.721 -7.803 -54.133 1.00 76.62 561 GLY A O 1
ATOM 4299 N N . PHE A 1 562 ? -1.594 -6.418 -52.379 1.00 93.06 562 PHE A N 1
ATOM 4300 C CA . PHE A 1 562 ? -1.870 -5.175 -53.097 1.00 93.06 562 PHE A CA 1
ATOM 4301 C C . PHE A 1 562 ? -0.739 -4.174 -52.893 1.00 93.06 562 PHE A C 1
ATOM 4303 O O . PHE A 1 562 ? -0.348 -3.900 -51.764 1.00 93.06 562 PHE A O 1
ATOM 4310 N N . ASN A 1 563 ? -0.245 -3.592 -53.979 1.00 93.31 563 ASN A N 1
ATOM 4311 C CA . ASN A 1 563 ? 0.698 -2.486 -53.958 1.00 93.31 563 ASN A CA 1
ATOM 4312 C C . ASN A 1 563 ? -0.083 -1.172 -53.873 1.00 93.31 563 ASN A C 1
ATOM 4314 O O . ASN A 1 563 ? -0.887 -0.865 -54.757 1.00 93.31 563 ASN A O 1
ATOM 4318 N N . ILE A 1 564 ? 0.161 -0.394 -52.818 1.00 95.62 564 ILE A N 1
ATOM 4319 C CA . ILE A 1 564 ? -0.375 0.957 -52.661 1.00 95.62 564 ILE A CA 1
ATOM 4320 C C . ILE A 1 564 ? 0.684 1.919 -53.165 1.00 95.62 564 ILE A C 1
ATOM 4322 O O . ILE A 1 564 ? 1.794 1.982 -52.630 1.00 95.62 564 ILE A O 1
ATOM 4326 N N . GLU A 1 565 ? 0.321 2.704 -54.169 1.00 92.75 565 GLU A N 1
ATOM 4327 C CA . GLU A 1 565 ? 1.171 3.766 -54.671 1.00 92.75 565 GLU A CA 1
ATOM 4328 C C . GLU A 1 565 ? 0.574 5.132 -54.374 1.00 92.75 565 GLU A C 1
ATOM 4330 O O . GLU A 1 565 ? -0.640 5.338 -54.449 1.00 92.75 565 GLU A O 1
ATOM 4335 N N . ARG A 1 566 ? 1.456 6.081 -54.076 1.00 94.00 566 ARG A N 1
ATOM 4336 C CA . ARG A 1 566 ? 1.133 7.447 -53.691 1.00 94.00 566 ARG A CA 1
ATOM 4337 C C . ARG A 1 566 ? 1.866 8.440 -54.581 1.00 94.00 566 ARG A C 1
ATOM 4339 O O . ARG A 1 566 ? 3.008 8.218 -54.969 1.00 94.00 566 ARG A O 1
ATOM 4346 N N . SER A 1 567 ? 1.228 9.568 -54.859 1.00 88.25 567 SER A N 1
ATOM 4347 C CA . SER A 1 567 ? 1.830 10.722 -55.523 1.00 88.25 567 SER A CA 1
ATOM 4348 C C . SER A 1 567 ? 1.400 12.017 -54.845 1.00 88.25 567 SER A C 1
ATOM 4350 O O . SER A 1 567 ? 0.243 12.160 -54.456 1.00 88.25 567 SER A O 1
ATOM 4352 N N . THR A 1 568 ? 2.305 12.987 -54.746 1.00 80.62 568 THR A N 1
ATOM 4353 C CA . THR A 1 568 ? 1.988 14.377 -54.369 1.00 80.62 568 THR A CA 1
ATOM 4354 C C . THR A 1 568 ? 1.684 15.264 -55.587 1.00 80.62 568 THR A C 1
ATOM 4356 O O . THR A 1 568 ? 1.151 16.361 -55.434 1.00 80.62 568 THR A O 1
ATOM 4359 N N . ASN A 1 569 ? 1.933 14.775 -56.811 1.00 76.25 569 ASN A N 1
ATOM 4360 C CA . ASN A 1 569 ? 1.765 15.495 -58.082 1.00 76.25 569 ASN A CA 1
ATOM 4361 C C . ASN A 1 569 ? 0.726 14.792 -58.987 1.00 76.25 569 ASN A C 1
ATOM 4363 O O . ASN A 1 569 ? 0.000 13.907 -58.538 1.00 76.25 569 ASN A O 1
ATOM 4367 N N . THR A 1 570 ? 0.583 15.201 -60.255 1.00 62.62 570 THR A N 1
ATOM 4368 C CA . THR A 1 570 ? -0.442 14.669 -61.183 1.00 62.62 570 THR A CA 1
ATOM 4369 C C . THR A 1 570 ? 0.021 13.499 -62.065 1.00 62.62 570 THR A C 1
ATOM 4371 O O . THR A 1 570 ? -0.760 13.061 -62.909 1.00 62.62 570 THR A O 1
ATOM 4374 N N . GLY A 1 571 ? 1.246 12.971 -61.901 1.00 60.28 571 GLY A N 1
ATOM 4375 C CA . GLY A 1 571 ? 1.793 12.000 -62.868 1.00 60.28 571 GLY A CA 1
ATOM 4376 C C . GLY A 1 571 ? 2.803 10.947 -62.393 1.00 60.28 571 GLY A C 1
ATOM 4377 O O . GLY A 1 571 ? 2.901 9.919 -63.057 1.00 60.28 571 GLY A O 1
ATOM 4378 N N . GLU A 1 572 ? 3.515 11.128 -61.274 1.00 78.38 572 GLU A N 1
ATOM 4379 C CA . GLU A 1 572 ? 4.542 10.170 -60.811 1.00 78.38 572 GLU A CA 1
ATOM 4380 C C . GLU A 1 572 ? 4.149 9.523 -59.482 1.00 78.38 572 GLU A C 1
ATOM 4382 O O . GLU A 1 572 ? 4.081 10.199 -58.457 1.00 78.38 572 GLU A O 1
ATOM 4387 N N . PHE A 1 573 ? 3.875 8.219 -59.503 1.00 87.50 573 PHE A N 1
ATOM 4388 C CA . PHE A 1 573 ? 3.452 7.436 -58.343 1.00 87.50 573 PHE A CA 1
ATOM 4389 C C . PHE A 1 573 ? 4.605 6.569 -57.840 1.00 87.50 573 PHE A C 1
ATOM 4391 O O . PHE A 1 573 ? 5.263 5.896 -58.631 1.00 87.50 573 PHE A O 1
ATOM 4398 N N . THR A 1 574 ? 4.829 6.573 -56.529 1.00 82.56 574 THR A N 1
ATOM 4399 C CA . THR A 1 574 ? 5.800 5.708 -55.857 1.00 82.56 574 THR A CA 1
ATOM 4400 C C . THR A 1 574 ? 5.076 4.736 -54.941 1.00 82.56 574 THR A C 1
ATOM 4402 O O . THR A 1 574 ? 4.095 5.092 -54.287 1.00 82.56 574 THR A O 1
ATOM 4405 N N . GLN A 1 575 ? 5.535 3.487 -54.898 1.00 89.00 575 GLN A N 1
ATOM 4406 C CA . GLN A 1 575 ? 4.971 2.494 -53.994 1.00 89.00 575 GLN A CA 1
ATOM 4407 C C . GLN A 1 575 ? 5.328 2.846 -52.548 1.00 89.00 575 GLN A C 1
ATOM 4409 O O . GLN A 1 575 ? 6.502 2.976 -52.213 1.00 89.00 575 GLN A O 1
ATOM 4414 N N . VAL A 1 576 ? 4.307 3.009 -51.707 1.00 84.69 576 VAL A N 1
ATOM 4415 C CA . VAL A 1 576 ? 4.456 3.370 -50.287 1.00 84.69 576 VAL A CA 1
ATOM 4416 C C . VAL A 1 576 ? 4.185 2.200 -49.354 1.00 84.69 576 VAL A C 1
ATOM 4418 O O . VAL A 1 576 ? 4.682 2.192 -48.234 1.00 84.69 576 VAL A O 1
ATOM 4421 N N . ALA A 1 577 ? 3.443 1.193 -49.822 1.00 83.88 577 ALA A N 1
ATOM 4422 C CA . ALA A 1 577 ? 3.220 -0.043 -49.087 1.00 83.88 577 ALA A CA 1
ATOM 4423 C C . ALA A 1 577 ? 2.854 -1.209 -50.009 1.00 83.88 577 ALA A C 1
ATOM 4425 O O . ALA A 1 577 ? 2.446 -1.023 -51.158 1.00 83.88 577 ALA A O 1
ATOM 4426 N N . SER A 1 578 ? 2.983 -2.422 -49.474 1.00 85.12 578 SER A N 1
ATOM 4427 C CA . SER A 1 578 ? 2.374 -3.635 -50.010 1.00 85.12 578 SER A CA 1
ATOM 4428 C C . SER A 1 578 ? 1.621 -4.333 -48.878 1.00 85.12 578 SER A C 1
ATOM 4430 O O . SER A 1 578 ? 2.196 -4.554 -47.813 1.00 85.12 578 SER A O 1
ATOM 4432 N N . VAL A 1 579 ? 0.334 -4.615 -49.065 1.00 74.31 579 VAL A N 1
ATOM 4433 C CA . VAL A 1 579 ? -0.539 -5.266 -48.069 1.00 74.31 579 VAL A CA 1
ATOM 4434 C C . VAL A 1 579 ? -0.922 -6.667 -48.541 1.00 74.31 579 VAL A C 1
ATOM 4436 O O . VAL A 1 579 ? -0.928 -6.921 -49.739 1.00 74.31 579 VAL A O 1
ATOM 4439 N N . GLY A 1 580 ? -1.205 -7.591 -47.621 1.00 67.62 580 GLY A N 1
ATOM 4440 C CA . GLY A 1 580 ? -1.431 -9.009 -47.945 1.00 67.62 580 GLY A CA 1
ATOM 4441 C C . GLY A 1 580 ? -2.750 -9.321 -48.672 1.00 67.62 580 GLY A C 1
ATOM 4442 O O . GLY A 1 580 ? -3.568 -8.437 -48.920 1.00 67.62 580 GLY A O 1
ATOM 4443 N N . VAL A 1 581 ? -2.937 -10.603 -49.001 1.00 75.19 581 VAL A N 1
ATOM 4444 C CA . VAL A 1 581 ? -4.127 -11.183 -49.668 1.00 75.19 581 VAL A CA 1
ATOM 4445 C C . VAL A 1 581 ? -5.436 -10.739 -49.007 1.00 75.19 581 VAL A C 1
ATOM 4447 O O . VAL A 1 581 ? -5.523 -10.720 -47.777 1.00 75.19 581 VAL A O 1
ATOM 4450 N N . GLY A 1 582 ? -6.453 -10.399 -49.806 1.00 74.81 582 GLY A N 1
ATOM 4451 C CA . GLY A 1 582 ? -7.779 -9.997 -49.325 1.00 74.81 582 GLY A CA 1
ATOM 4452 C C . GLY A 1 582 ? -7.857 -8.646 -48.599 1.00 74.81 582 GLY A C 1
ATOM 4453 O O . GLY A 1 582 ? -8.887 -8.328 -48.000 1.00 74.81 582 GLY A O 1
ATOM 4454 N N . ALA A 1 583 ? -6.788 -7.841 -48.591 1.00 73.38 583 ALA A N 1
ATOM 4455 C CA . ALA A 1 583 ? -6.811 -6.519 -47.972 1.00 73.38 583 ALA A CA 1
ATOM 4456 C C . ALA A 1 583 ? -7.637 -5.520 -48.800 1.00 73.38 583 ALA A C 1
ATOM 4458 O O . ALA A 1 583 ? -7.391 -5.315 -49.986 1.00 73.38 583 ALA A O 1
ATOM 4459 N N . THR A 1 584 ? -8.572 -4.833 -48.140 1.00 89.00 584 THR A N 1
ATOM 4460 C CA . THR A 1 584 ? -9.471 -3.833 -48.751 1.00 89.00 584 THR A CA 1
ATOM 4461 C C . THR A 1 584 ? -9.292 -2.423 -48.174 1.00 89.00 584 THR A C 1
ATOM 4463 O O . THR A 1 584 ? -10.104 -1.533 -48.432 1.00 89.00 584 THR A O 1
ATOM 4466 N N . SER A 1 585 ? -8.263 -2.197 -47.350 1.00 83.38 585 SER A N 1
ATOM 4467 C CA . SER A 1 585 ? -7.980 -0.896 -46.729 1.00 83.38 585 SER A CA 1
ATOM 4468 C C . SER A 1 585 ? -6.516 -0.728 -46.323 1.00 83.38 585 SER A C 1
ATOM 4470 O O . SER A 1 585 ? -5.841 -1.713 -46.026 1.00 83.38 585 SER A O 1
ATOM 4472 N N . TYR A 1 586 ? -6.044 0.517 -46.238 1.00 84.00 586 TYR A N 1
ATOM 4473 C CA . TYR A 1 586 ? -4.685 0.866 -45.808 1.00 84.00 586 TYR A CA 1
ATOM 4474 C C . TYR A 1 586 ? -4.640 2.264 -45.172 1.00 84.00 586 TYR A C 1
ATOM 4476 O O . TYR A 1 586 ? -5.246 3.192 -45.700 1.00 84.00 586 TYR A O 1
ATOM 4484 N N . ASN A 1 587 ? -3.900 2.431 -44.072 1.00 86.56 587 ASN A N 1
ATOM 4485 C CA . ASN A 1 587 ? -3.725 3.724 -43.402 1.00 86.56 587 ASN A CA 1
ATOM 4486 C C . ASN A 1 587 ? -2.342 4.290 -43.733 1.00 86.56 587 ASN A C 1
ATOM 4488 O O . ASN A 1 587 ? -1.332 3.749 -43.284 1.00 86.56 587 ASN A O 1
ATOM 4492 N N . ASP A 1 588 ? -2.301 5.378 -44.496 1.00 84.06 588 ASP A N 1
ATOM 4493 C CA . ASP A 1 588 ? -1.061 6.032 -44.894 1.00 84.06 588 ASP A CA 1
ATOM 4494 C C . ASP A 1 588 ? -0.696 7.142 -43.901 1.00 84.06 588 ASP A C 1
ATOM 4496 O O . ASP A 1 588 ? -1.394 8.154 -43.811 1.00 84.06 588 ASP A O 1
ATOM 4500 N N . ASN A 1 589 ? 0.376 6.920 -43.137 1.00 82.19 589 ASN A N 1
ATOM 4501 C CA . ASN A 1 589 ? 0.826 7.754 -42.018 1.00 82.19 589 ASN A CA 1
ATOM 4502 C C . ASN A 1 589 ? 2.159 8.458 -42.329 1.00 82.19 589 ASN A C 1
ATOM 4504 O O . ASN A 1 589 ? 2.892 8.064 -43.233 1.00 82.19 589 ASN A O 1
ATOM 4508 N N . GLY A 1 590 ? 2.511 9.480 -41.541 1.00 73.81 590 GLY A N 1
ATOM 4509 C CA . GLY A 1 590 ? 3.764 10.232 -41.715 1.00 73.81 590 GLY A CA 1
ATOM 4510 C C . GLY A 1 590 ? 3.740 11.188 -42.913 1.00 73.81 590 GLY A C 1
ATOM 4511 O O . GLY A 1 590 ? 4.779 11.508 -43.488 1.00 73.81 590 GLY A O 1
ATOM 4512 N N . LEU A 1 591 ? 2.545 11.618 -43.316 1.00 83.19 591 LEU A N 1
ATOM 4513 C CA . LEU A 1 591 ? 2.328 12.505 -44.449 1.00 83.19 591 LEU A CA 1
ATOM 4514 C C . LEU A 1 591 ? 2.668 13.959 -44.117 1.00 83.19 591 LEU A C 1
ATOM 4516 O O . LEU A 1 591 ? 2.461 14.431 -43.001 1.00 83.19 591 LEU A O 1
ATOM 4520 N N . SER A 1 592 ? 3.163 14.686 -45.115 1.00 77.06 592 SER A N 1
ATOM 4521 C CA . SER A 1 592 ? 3.338 16.130 -45.035 1.00 77.06 592 SER A CA 1
ATOM 4522 C C . SER A 1 592 ? 1.975 16.795 -44.980 1.00 77.06 592 SER A C 1
ATOM 4524 O O . SER A 1 592 ? 1.028 16.408 -45.665 1.00 77.06 592 SER A O 1
ATOM 4526 N N . ALA A 1 593 ? 1.869 17.802 -44.139 1.00 74.81 593 ALA A N 1
ATOM 4527 C CA . ALA A 1 593 ? 0.598 18.400 -43.818 1.00 74.81 593 ALA A CA 1
ATOM 4528 C C . ALA A 1 593 ? 0.123 19.381 -44.900 1.00 74.81 593 ALA A C 1
ATOM 4530 O O . ALA A 1 593 ? 0.934 19.928 -45.647 1.00 74.81 593 ALA A O 1
ATOM 4531 N N . GLY A 1 594 ? -1.193 19.563 -45.043 1.00 74.38 594 GLY A N 1
ATOM 4532 C CA . GLY A 1 594 ? -1.794 20.402 -46.094 1.00 74.38 594 GLY A CA 1
ATOM 4533 C C . GLY A 1 594 ? -1.526 19.918 -47.522 1.00 74.38 594 GLY A C 1
ATOM 4534 O O . GLY A 1 594 ? -1.762 20.650 -48.481 1.00 74.38 594 GLY A O 1
ATOM 4535 N N . THR A 1 595 ? -0.998 18.705 -47.678 1.00 82.69 595 THR A N 1
ATOM 4536 C CA . THR A 1 595 ? -0.516 18.180 -48.953 1.00 82.69 595 THR A CA 1
ATOM 4537 C C . THR A 1 595 ? -1.559 17.230 -49.525 1.00 82.69 595 THR A C 1
ATOM 4539 O O . THR A 1 595 ? -2.017 16.302 -48.857 1.00 82.69 595 THR A O 1
ATOM 4542 N N . THR A 1 596 ? -1.971 17.462 -50.774 1.00 90.00 596 THR A N 1
ATOM 4543 C CA . THR A 1 596 ? -2.868 16.540 -51.477 1.00 90.00 596 THR A CA 1
ATOM 4544 C C . THR A 1 596 ? -2.089 15.322 -51.937 1.00 90.00 596 THR A C 1
ATOM 4546 O O . THR A 1 596 ? -1.252 15.415 -52.837 1.00 90.00 596 THR A O 1
ATOM 4549 N N . TYR A 1 597 ? -2.424 14.169 -51.374 1.00 87.56 597 TYR A N 1
ATOM 4550 C CA . TYR A 1 597 ? -1.913 12.886 -51.821 1.00 87.56 597 TYR A CA 1
ATOM 4551 C C . TYR A 1 597 ? -2.935 12.202 -52.719 1.00 87.56 597 TYR A C 1
ATOM 4553 O O . TYR A 1 597 ? -4.136 12.189 -52.444 1.00 87.56 597 TYR A O 1
ATOM 4561 N N . ARG A 1 598 ? -2.443 11.654 -53.827 1.00 92.38 598 ARG A N 1
ATOM 4562 C CA . ARG A 1 598 ? -3.192 10.838 -54.780 1.00 92.38 598 ARG A CA 1
ATOM 4563 C C . ARG A 1 598 ? -2.722 9.407 -54.646 1.00 92.38 598 ARG A C 1
ATOM 4565 O O . ARG A 1 598 ? -1.522 9.165 -54.579 1.00 92.38 598 ARG A O 1
ATOM 4572 N N . TYR A 1 599 ? -3.659 8.480 -54.665 1.00 95.19 599 TYR A N 1
ATOM 4573 C CA . TYR A 1 599 ? -3.425 7.067 -54.451 1.00 95.19 599 TYR A CA 1
ATOM 4574 C C . TYR A 1 599 ? -3.968 6.258 -55.604 1.00 95.19 599 TYR A C 1
ATOM 4576 O O . TYR A 1 599 ? -4.999 6.606 -56.181 1.00 95.19 599 TYR A O 1
ATOM 4584 N N . ARG A 1 600 ? -3.290 5.158 -55.905 1.00 95.25 600 ARG A N 1
ATOM 4585 C CA . ARG A 1 600 ? -3.797 4.085 -56.755 1.00 95.25 600 ARG A CA 1
ATOM 4586 C C . ARG A 1 600 ? -3.307 2.756 -56.202 1.00 95.25 600 ARG A C 1
ATOM 4588 O O . ARG A 1 600 ? -2.215 2.692 -55.641 1.00 95.25 600 ARG A O 1
ATOM 4595 N N . VAL A 1 601 ? -4.109 1.713 -56.355 1.00 95.31 601 VAL A N 1
ATOM 4596 C CA . VAL A 1 601 ? -3.808 0.388 -55.806 1.00 95.31 601 VAL A CA 1
ATOM 4597 C C . VAL A 1 601 ? -3.831 -0.640 -56.930 1.00 95.31 601 VAL A C 1
ATOM 4599 O O . VAL A 1 601 ? -4.716 -0.597 -57.782 1.00 95.31 601 VAL A O 1
ATOM 4602 N N . SER A 1 602 ? -2.862 -1.549 -56.961 1.00 91.06 602 SER A N 1
ATOM 4603 C CA . SER A 1 602 ? -2.846 -2.709 -57.863 1.00 91.06 602 SER A CA 1
ATOM 4604 C C . SER A 1 602 ? -2.660 -3.991 -57.061 1.00 91.06 602 SER A C 1
ATOM 4606 O O . SER A 1 602 ? -1.964 -3.998 -56.055 1.00 91.06 602 SER A O 1
ATOM 4608 N N . ALA A 1 603 ? -3.283 -5.082 -57.481 1.00 88.81 603 ALA A N 1
ATOM 4609 C CA . ALA A 1 603 ? -3.076 -6.403 -56.904 1.00 88.81 603 ALA A CA 1
ATOM 4610 C C . ALA A 1 603 ? -1.851 -7.065 -57.560 1.00 88.81 603 ALA A C 1
ATOM 4612 O O . ALA A 1 603 ? -1.558 -6.811 -58.726 1.00 88.81 603 ALA A O 1
ATOM 4613 N N . HIS A 1 604 ? -1.103 -7.900 -56.846 1.00 87.12 604 HIS A N 1
ATOM 4614 C CA . HIS A 1 604 ? 0.066 -8.592 -57.393 1.00 87.12 604 HIS A CA 1
ATOM 4615 C C . HIS A 1 604 ? 0.146 -10.030 -56.904 1.00 87.12 604 HIS A C 1
ATOM 4617 O O . HIS A 1 604 ? -0.291 -10.355 -55.806 1.00 87.12 604 HIS A O 1
ATOM 4623 N N . ASN A 1 605 ? 0.722 -10.894 -57.728 1.00 82.94 605 ASN A N 1
ATOM 4624 C CA . ASN A 1 605 ? 1.126 -12.247 -57.366 1.00 82.94 605 ASN A CA 1
ATOM 4625 C C . ASN A 1 605 ? 2.422 -12.603 -58.109 1.00 82.94 605 ASN A C 1
ATOM 4627 O O . ASN A 1 605 ? 3.013 -11.772 -58.802 1.00 82.94 605 ASN A O 1
ATOM 4631 N N . THR A 1 606 ? 2.851 -13.859 -58.021 1.00 77.31 606 THR A N 1
ATOM 4632 C CA . THR A 1 606 ? 4.029 -14.366 -58.738 1.00 77.31 606 THR A CA 1
ATOM 4633 C C . THR A 1 606 ? 3.968 -14.252 -60.267 1.00 77.31 606 THR A C 1
ATOM 4635 O O . THR A 1 606 ? 5.005 -14.400 -60.909 1.00 77.31 606 THR A O 1
ATOM 4638 N N . SER A 1 607 ? 2.799 -14.008 -60.871 1.00 73.19 607 SER A N 1
ATOM 4639 C CA . SER A 1 607 ? 2.652 -13.765 -62.320 1.00 73.19 607 SER A CA 1
ATOM 4640 C C . SER A 1 607 ? 2.859 -12.315 -62.735 1.00 73.19 607 SER A C 1
ATOM 4642 O O . SER A 1 607 ? 3.016 -12.048 -63.925 1.00 73.19 607 SER A O 1
ATOM 4644 N N . GLY A 1 608 ? 2.831 -11.377 -61.787 1.00 75.62 608 GLY A N 1
ATOM 4645 C CA . GLY A 1 608 ? 2.971 -9.944 -62.034 1.00 75.62 608 GLY A CA 1
ATOM 4646 C C . GLY A 1 608 ? 1.897 -9.109 -61.338 1.00 75.62 608 GLY A C 1
ATOM 4647 O O . GLY A 1 608 ? 1.115 -9.604 -60.526 1.00 75.62 608 GLY A O 1
ATOM 4648 N N . THR A 1 609 ? 1.873 -7.819 -61.667 1.00 84.31 609 THR A N 1
ATOM 4649 C CA . THR A 1 609 ? 1.015 -6.806 -61.034 1.00 84.31 609 THR A CA 1
ATOM 4650 C C . THR A 1 609 ? -0.128 -6.402 -61.963 1.00 84.31 609 THR A C 1
ATOM 4652 O O . THR A 1 609 ? 0.101 -6.168 -63.150 1.00 84.31 609 THR A O 1
ATOM 4655 N N . SER A 1 610 ? -1.350 -6.323 -61.431 1.00 92.88 610 SER A N 1
ATOM 4656 C CA . SER A 1 610 ? -2.567 -5.921 -62.142 1.00 92.88 610 SER A CA 1
ATOM 4657 C C . SER A 1 610 ? -2.483 -4.497 -62.689 1.00 92.88 610 SER A C 1
ATOM 4659 O O . SER A 1 610 ? -1.580 -3.724 -62.360 1.00 92.88 610 SER A O 1
ATOM 4661 N N . GLY A 1 611 ? -3.497 -4.097 -63.463 1.00 86.62 611 GLY A N 1
ATOM 4662 C CA . GLY A 1 611 ? -3.757 -2.673 -63.670 1.00 86.62 611 GLY A CA 1
ATOM 4663 C C . GLY A 1 611 ? -4.035 -1.967 -62.336 1.00 86.62 611 GLY A C 1
ATOM 4664 O O . GLY A 1 611 ? -4.358 -2.607 -61.335 1.00 86.62 611 GLY A O 1
ATOM 4665 N N . TYR A 1 612 ? -3.905 -0.644 -62.312 1.00 91.75 612 TYR A N 1
ATOM 4666 C CA . TYR A 1 612 ? -4.213 0.151 -61.123 1.00 91.75 612 TYR A CA 1
ATOM 4667 C C . TYR A 1 612 ? -5.705 0.486 -61.039 1.00 91.75 612 TYR A C 1
ATOM 4669 O O . TYR A 1 612 ? -6.364 0.679 -62.063 1.00 91.75 612 TYR A O 1
ATOM 4677 N N . SER A 1 613 ? -6.211 0.615 -59.815 1.00 95.19 613 SER A N 1
ATOM 4678 C CA . SER A 1 613 ? -7.542 1.137 -59.508 1.00 95.19 613 SER A CA 1
ATOM 4679 C C . SER A 1 613 ? -7.763 2.550 -60.061 1.00 95.19 613 SER A C 1
ATOM 4681 O O . SER A 1 613 ? -6.838 3.220 -60.536 1.00 95.19 613 SER A O 1
ATOM 4683 N N . ASN A 1 614 ? -8.989 3.072 -59.915 1.00 92.56 614 ASN A N 1
ATOM 4684 C CA . ASN A 1 614 ? -9.202 4.516 -60.026 1.00 92.56 614 ASN A CA 1
ATOM 4685 C C . ASN A 1 614 ? -8.267 5.257 -59.056 1.00 92.56 614 ASN A C 1
ATOM 4687 O O . ASN A 1 614 ? -7.940 4.737 -57.987 1.00 92.56 614 ASN A O 1
ATOM 4691 N N . GLN A 1 615 ? -7.855 6.471 -59.419 1.00 93.62 615 GLN A N 1
ATOM 4692 C CA . GLN A 1 615 ? -7.114 7.313 -58.488 1.00 93.62 615 GLN A CA 1
ATOM 4693 C C . GLN A 1 615 ? -8.078 7.915 -57.464 1.00 93.62 615 GLN A C 1
ATOM 4695 O O . GLN A 1 615 ? -9.147 8.405 -57.834 1.00 93.62 615 GLN A O 1
ATOM 4700 N N . ALA A 1 616 ? -7.689 7.891 -56.194 1.00 90.19 616 ALA A N 1
ATOM 4701 C CA . ALA A 1 616 ? -8.374 8.596 -55.117 1.00 90.19 616 ALA A CA 1
ATOM 4702 C C . ALA A 1 616 ? -7.440 9.649 -54.532 1.00 90.19 616 ALA A C 1
ATOM 4704 O O . ALA A 1 616 ? -6.230 9.444 -54.499 1.00 90.19 616 ALA A O 1
ATOM 4705 N N . SER A 1 617 ? -7.972 10.777 -54.076 1.00 91.50 617 SER A N 1
ATOM 4706 C CA . SER A 1 617 ? -7.147 11.831 -53.491 1.00 91.50 617 SER A CA 1
ATOM 4707 C C . SER A 1 617 ? -7.767 12.394 -52.235 1.00 91.50 617 SER A C 1
ATOM 4709 O O . SER A 1 617 ? -8.972 12.636 -52.208 1.00 91.50 617 SER A O 1
ATOM 4711 N N . ALA A 1 618 ? -6.928 12.674 -51.250 1.00 85.69 618 ALA A N 1
ATOM 4712 C CA . ALA A 1 618 ? -7.300 13.394 -50.047 1.00 85.69 618 ALA A CA 1
ATOM 4713 C C . ALA A 1 618 ? -6.164 14.356 -49.671 1.00 85.69 618 ALA A C 1
ATOM 4715 O O . ALA A 1 618 ? -5.002 14.131 -50.015 1.00 85.69 618 ALA A O 1
ATOM 4716 N N . THR A 1 619 ? -6.506 15.464 -49.021 1.00 89.06 619 THR A N 1
ATOM 4717 C CA . THR A 1 619 ? -5.537 16.474 -48.574 1.00 89.06 619 THR A CA 1
ATOM 4718 C C . THR A 1 619 ? -5.409 16.352 -47.075 1.00 89.06 619 THR A C 1
ATOM 4720 O O . THR A 1 619 ? -6.412 16.523 -46.383 1.00 89.06 619 THR A O 1
ATOM 4723 N N . THR A 1 620 ? -4.213 16.031 -46.579 1.00 78.25 620 THR A N 1
ATOM 4724 C CA . THR A 1 620 ? -3.942 16.040 -45.136 1.00 78.25 620 THR A CA 1
ATOM 4725 C C . THR A 1 620 ? -4.293 17.399 -44.552 1.00 78.25 620 THR A C 1
ATOM 4727 O O . THR A 1 620 ? -4.167 18.422 -45.228 1.00 78.25 620 THR A O 1
ATOM 4730 N N . ASN A 1 621 ? -4.734 17.436 -43.296 1.00 72.69 621 ASN A N 1
ATOM 4731 C CA . ASN A 1 621 ? -5.025 18.717 -42.653 1.00 72.69 621 ASN A CA 1
ATOM 4732 C C . ASN A 1 621 ? -3.764 19.601 -42.691 1.00 72.69 621 ASN A C 1
ATOM 4734 O O . ASN A 1 621 ? -2.652 19.100 -42.524 1.00 72.69 621 ASN A O 1
ATOM 4738 N N . SER A 1 622 ? -3.906 20.900 -42.952 1.00 55.72 622 SER A N 1
ATOM 4739 C CA . SER A 1 622 ? -2.777 21.835 -42.990 1.00 55.72 622 SER A CA 1
ATOM 4740 C C . SER A 1 622 ? -2.067 21.848 -41.642 1.00 55.72 622 SER A C 1
ATOM 4742 O O . SER A 1 622 ? -2.620 22.290 -40.642 1.00 55.72 622 SER A O 1
ATOM 4744 N N . GLY A 1 623 ? -0.853 21.325 -41.606 1.00 41.88 623 GLY A N 1
ATOM 4745 C CA . GLY A 1 623 ? 0.005 21.330 -40.431 1.00 41.88 623 GLY A CA 1
ATOM 4746 C C . GLY A 1 623 ? 0.935 22.514 -40.549 1.00 41.88 623 GLY A C 1
ATOM 4747 O O . GLY A 1 623 ? 1.511 22.752 -41.611 1.00 41.88 623 GLY A O 1
ATOM 4748 N N . GLY A 1 624 ? 1.047 23.269 -39.460 1.00 41.84 624 GLY A N 1
ATOM 4749 C CA . GLY A 1 624 ? 2.095 24.264 -39.310 1.00 41.84 624 GLY A CA 1
ATOM 4750 C C . GLY A 1 624 ? 3.442 23.575 -39.497 1.00 41.84 624 GLY A C 1
ATOM 4751 O O . GLY A 1 624 ? 3.869 22.799 -38.649 1.00 41.84 624 GLY A O 1
ATOM 4752 N N . GLY A 1 625 ? 4.066 23.804 -40.647 1.00 33.19 625 GLY A N 1
ATOM 4753 C CA . GLY A 1 625 ? 5.387 23.298 -40.973 1.00 33.19 625 GLY A CA 1
ATOM 4754 C C . GLY A 1 625 ? 6.377 24.449 -41.014 1.00 33.19 625 GLY A C 1
ATOM 4755 O O . GLY A 1 625 ? 6.180 25.412 -41.753 1.00 33.19 625 GLY A O 1
ATOM 4756 N N . SER A 1 626 ? 7.467 24.337 -40.263 1.00 32.09 626 SER A N 1
ATOM 4757 C CA . SER A 1 626 ? 8.730 24.945 -40.673 1.00 32.09 626 SER A CA 1
ATOM 4758 C C . SER A 1 626 ? 9.410 23.994 -41.660 1.00 32.09 626 SER A C 1
ATOM 4760 O O . SER A 1 626 ? 9.645 22.837 -41.309 1.00 32.09 626 SER A O 1
ATOM 4762 N N . GLY A 1 627 ? 9.728 24.464 -42.869 1.00 28.08 627 GLY A N 1
ATOM 4763 C CA . GLY A 1 627 ? 10.516 23.684 -43.827 1.00 28.08 627 GLY A CA 1
ATOM 4764 C C . GLY A 1 627 ? 10.586 24.249 -45.249 1.00 28.08 627 GLY A C 1
ATOM 4765 O O . GLY A 1 627 ? 10.123 23.598 -46.174 1.00 28.08 627 GLY A O 1
ATOM 4766 N N . ASP A 1 628 ? 11.147 25.453 -45.387 1.00 29.25 628 ASP A N 1
ATOM 4767 C CA . ASP A 1 628 ? 11.915 25.992 -46.525 1.00 29.25 628 ASP A CA 1
ATOM 4768 C C . ASP A 1 628 ? 11.449 25.797 -47.989 1.00 29.25 628 ASP A C 1
ATOM 4770 O O . ASP A 1 628 ? 11.823 24.850 -48.680 1.00 29.25 628 ASP A O 1
ATOM 4774 N N . CYS A 1 629 ? 10.847 26.860 -48.543 1.00 29.55 629 CYS A N 1
ATOM 4775 C CA . CYS A 1 629 ? 11.245 27.368 -49.861 1.00 29.55 629 CYS A CA 1
ATOM 4776 C C . CYS A 1 629 ? 12.455 28.289 -49.638 1.00 29.55 629 CYS A C 1
ATOM 4778 O O . CYS A 1 629 ? 12.322 29.318 -48.976 1.00 29.55 629 CYS A O 1
ATOM 4780 N N . ALA A 1 630 ? 13.631 27.923 -50.148 1.00 31.91 630 ALA A N 1
ATOM 4781 C CA . ALA A 1 630 ? 14.855 28.678 -49.906 1.00 31.91 630 ALA A CA 1
ATOM 4782 C C . ALA A 1 630 ? 14.775 30.131 -50.417 1.00 31.91 630 ALA A C 1
ATOM 4784 O O . ALA A 1 630 ? 14.616 30.378 -51.610 1.00 31.91 630 ALA A O 1
ATOM 4785 N N . ALA A 1 631 ? 14.957 31.031 -49.452 1.00 40.56 631 ALA A N 1
ATOM 4786 C CA . ALA A 1 631 ? 15.790 32.230 -49.463 1.00 40.56 631 ALA A CA 1
ATOM 4787 C C . ALA A 1 631 ? 15.535 33.334 -50.513 1.00 40.56 631 ALA A C 1
ATOM 4789 O O . ALA A 1 631 ? 15.808 33.208 -51.704 1.00 40.56 631 ALA A O 1
ATOM 4790 N N . ASP A 1 632 ? 15.165 34.482 -49.938 1.00 35.38 632 ASP A N 1
ATOM 4791 C CA . ASP A 1 632 ? 15.374 35.861 -50.380 1.00 35.38 632 ASP A CA 1
ATOM 4792 C C . ASP A 1 632 ? 14.500 36.421 -51.513 1.00 35.38 632 ASP A C 1
ATOM 4794 O O . ASP A 1 632 ? 14.803 36.338 -52.702 1.00 35.38 632 ASP A O 1
ATOM 4798 N N . CYS A 1 633 ? 13.479 37.188 -51.105 1.00 29.47 633 CYS A N 1
ATOM 4799 C CA . CYS A 1 633 ? 13.053 38.367 -51.855 1.00 29.47 633 CYS A CA 1
ATOM 4800 C C . CYS A 1 633 ? 13.634 39.618 -51.158 1.00 29.47 633 CYS A C 1
ATOM 4802 O O . CYS A 1 633 ? 13.330 39.850 -49.985 1.00 29.47 633 CYS A O 1
ATOM 4804 N N . PRO A 1 634 ? 14.481 40.422 -51.827 1.00 37.97 634 PRO A N 1
ATOM 4805 C CA . PRO A 1 634 ? 15.069 41.623 -51.243 1.00 37.97 634 PRO A CA 1
ATOM 4806 C C . PRO A 1 634 ? 13.997 42.672 -50.935 1.00 37.97 634 PRO A C 1
ATOM 4808 O O . PRO A 1 634 ? 13.076 42.899 -51.721 1.00 37.97 634 PRO A O 1
ATOM 4811 N N . SER A 1 635 ? 14.157 43.368 -49.814 1.00 35.41 635 SER A N 1
ATOM 4812 C CA . SER A 1 635 ? 13.304 44.483 -49.399 1.00 35.41 635 SER A CA 1
ATOM 4813 C C . SER A 1 635 ? 13.228 45.581 -50.471 1.00 35.41 635 SER A C 1
ATOM 4815 O O . SER A 1 635 ? 14.266 46.138 -50.839 1.00 35.41 635 SER A O 1
ATOM 4817 N N . GLY A 1 636 ? 12.019 45.946 -50.925 1.00 40.72 636 GLY A N 1
ATOM 4818 C CA . GLY A 1 636 ? 11.834 47.181 -51.702 1.00 40.72 636 GLY A CA 1
ATOM 4819 C C . GLY A 1 636 ? 10.597 47.339 -52.595 1.00 40.72 636 GLY A C 1
ATOM 4820 O O . GLY A 1 636 ? 10.375 48.459 -53.044 1.00 40.72 636 GLY A O 1
ATOM 4821 N N . TYR A 1 637 ? 9.782 46.310 -52.861 1.00 41.31 637 TYR A N 1
ATOM 4822 C CA . TYR A 1 637 ? 8.589 46.457 -53.719 1.00 41.31 637 TYR A CA 1
ATOM 4823 C C . TYR A 1 637 ? 7.399 45.609 -53.247 1.00 41.31 637 TYR A C 1
ATOM 4825 O O . TYR A 1 637 ? 7.581 44.519 -52.711 1.00 41.31 637 TYR A O 1
ATOM 4833 N N . ASN A 1 638 ? 6.183 46.116 -53.477 1.00 39.34 638 ASN A N 1
ATOM 4834 C CA . ASN A 1 638 ? 4.925 45.442 -53.143 1.00 39.34 638 ASN A CA 1
ATOM 4835 C C . ASN A 1 638 ? 4.585 44.375 -54.202 1.00 39.34 638 ASN A C 1
ATOM 4837 O O . ASN A 1 638 ? 4.450 44.698 -55.385 1.00 39.34 638 ASN A O 1
ATOM 4841 N N . TYR A 1 639 ? 4.411 43.122 -53.777 1.00 44.47 639 TYR A N 1
ATOM 4842 C CA . TYR A 1 639 ? 3.922 42.012 -54.603 1.00 44.47 639 TYR A CA 1
ATOM 4843 C C . TYR A 1 639 ? 2.500 41.624 -54.179 1.00 44.47 639 TYR A C 1
ATOM 4845 O O . TYR A 1 639 ? 2.157 41.706 -53.002 1.00 44.47 639 TYR A O 1
ATOM 4853 N N . TYR A 1 640 ? 1.675 41.201 -55.138 1.00 45.03 640 TYR A N 1
ATOM 4854 C CA . TYR A 1 640 ? 0.272 40.834 -54.935 1.00 45.03 640 TYR A CA 1
ATOM 4855 C C . TYR A 1 640 ? 0.093 39.320 -55.092 1.00 45.03 640 TYR A C 1
ATOM 4857 O O . TYR A 1 640 ? 0.721 38.699 -55.952 1.00 45.03 640 TYR A O 1
ATOM 4865 N N . LEU A 1 641 ? -0.766 38.724 -54.266 1.00 45.25 641 LEU A N 1
ATOM 4866 C CA . LEU A 1 641 ? -1.073 37.296 -54.294 1.00 45.25 641 LEU A CA 1
ATOM 4867 C C . LEU A 1 641 ? -2.225 37.033 -55.274 1.00 45.25 641 LEU A C 1
ATOM 4869 O O . LEU A 1 641 ? -3.300 37.617 -55.156 1.00 45.25 641 LEU A O 1
ATOM 4873 N N . CYS A 1 642 ? -2.007 36.158 -56.253 1.00 39.09 642 CYS A N 1
ATOM 4874 C CA . CYS A 1 642 ? -3.041 35.729 -57.194 1.00 39.09 642 CYS A CA 1
ATOM 4875 C C . CYS A 1 642 ? -2.890 34.207 -57.341 1.00 39.09 642 CYS A C 1
ATOM 4877 O O . CYS A 1 642 ? -2.022 33.712 -58.059 1.00 39.09 642 CYS A O 1
ATOM 4879 N N . GLY A 1 643 ? -3.659 33.458 -56.545 1.00 57.72 643 GLY A N 1
ATOM 4880 C CA . GLY A 1 643 ? -3.427 32.028 -56.313 1.00 57.72 643 GLY A CA 1
ATOM 4881 C C . GLY A 1 643 ? -2.283 31.766 -55.320 1.00 57.72 643 GLY A C 1
ATOM 4882 O O . GLY A 1 643 ? -2.128 32.494 -54.350 1.00 57.72 643 GLY A O 1
ATOM 4883 N N . GLN A 1 644 ? -1.488 30.714 -55.543 1.00 44.16 644 GLN A N 1
ATOM 4884 C CA . GLN A 1 644 ? -0.443 30.239 -54.613 1.00 44.16 644 GLN A CA 1
ATOM 4885 C C . GLN A 1 644 ? 0.970 30.789 -54.933 1.00 44.16 644 GLN A C 1
ATOM 4887 O O . GLN A 1 644 ? 1.973 30.190 -54.554 1.00 44.16 644 GLN A O 1
ATOM 4892 N N . CYS A 1 645 ? 1.080 31.902 -55.671 1.00 41.22 645 CYS A N 1
ATOM 4893 C CA . CYS A 1 645 ? 2.359 32.527 -56.040 1.00 41.22 645 CYS A CA 1
ATOM 4894 C C . CYS A 1 645 ? 2.288 34.064 -55.946 1.00 41.22 645 CYS A C 1
ATOM 4896 O O . CYS A 1 645 ? 1.264 34.664 -56.277 1.00 41.22 645 CYS A O 1
ATOM 4898 N N . TRP A 1 646 ? 3.395 34.702 -55.548 1.00 47.53 646 TRP A N 1
ATOM 4899 C CA . TRP A 1 646 ? 3.545 36.163 -55.521 1.00 47.53 646 TRP A CA 1
ATOM 4900 C C . TRP A 1 646 ? 3.835 36.707 -56.929 1.00 47.53 646 TRP A C 1
ATOM 4902 O O . TRP A 1 646 ? 4.780 36.261 -57.580 1.00 47.53 646 TRP A O 1
ATOM 4912 N N . VAL A 1 647 ? 3.045 37.675 -57.406 1.00 54.09 647 VAL A N 1
ATOM 4913 C CA . VAL A 1 647 ? 3.216 38.315 -58.726 1.00 54.09 647 VAL A CA 1
ATOM 4914 C C . VAL A 1 647 ? 3.328 39.838 -58.607 1.00 54.09 647 VAL A C 1
ATOM 4916 O O . VAL A 1 647 ? 2.889 40.443 -57.630 1.00 54.09 647 VAL A O 1
ATOM 4919 N N . SER A 1 648 ? 3.949 40.485 -59.596 1.00 50.47 648 SER A N 1
ATOM 4920 C CA . SER A 1 648 ? 4.122 41.948 -59.609 1.00 50.47 648 SER A CA 1
ATOM 4921 C C . SER A 1 648 ? 2.804 42.698 -59.877 1.00 50.47 648 SER A C 1
ATOM 4923 O O . SER A 1 648 ? 1.881 42.157 -60.489 1.00 50.47 648 SER A O 1
ATOM 4925 N N . GLU A 1 649 ? 2.717 43.977 -59.488 1.00 46.97 649 GLU A N 1
ATOM 4926 C CA . GLU A 1 649 ? 1.513 44.818 -59.668 1.00 46.97 649 GLU A CA 1
ATOM 4927 C C . GLU A 1 649 ? 1.010 44.873 -61.129 1.00 46.97 649 GLU A C 1
ATOM 4929 O O . GLU A 1 649 ? -0.196 44.906 -61.386 1.00 46.97 649 GLU A O 1
ATOM 4934 N N . ALA A 1 650 ? 1.920 44.817 -62.107 1.00 46.94 650 ALA A N 1
ATOM 4935 C CA . ALA A 1 650 ? 1.579 44.826 -63.531 1.00 46.94 650 ALA A CA 1
ATOM 4936 C C . ALA A 1 650 ? 0.876 43.534 -63.997 1.00 46.94 650 ALA A C 1
ATOM 4938 O O . ALA A 1 650 ? 0.081 43.576 -64.935 1.00 46.94 650 ALA A O 1
ATOM 4939 N N . GLN A 1 651 ? 1.139 42.404 -63.333 1.00 49.97 651 GLN A N 1
ATOM 4940 C CA . GLN A 1 651 ? 0.529 41.098 -63.616 1.00 49.97 651 GLN A CA 1
ATOM 4941 C C . GLN A 1 651 ? -0.800 40.904 -62.868 1.00 49.97 651 GLN A C 1
ATOM 4943 O O . GLN A 1 651 ? -1.674 40.190 -63.350 1.00 49.97 651 GLN A O 1
ATOM 4948 N N . ALA A 1 652 ? -0.992 41.582 -61.731 1.00 53.53 652 ALA A N 1
ATOM 4949 C CA . ALA A 1 652 ? -2.238 41.535 -60.963 1.00 53.53 652 ALA A CA 1
ATOM 4950 C C . ALA A 1 652 ? -3.407 42.250 -61.675 1.00 53.53 652 ALA A C 1
ATOM 4952 O O . ALA A 1 652 ? -4.547 41.784 -61.641 1.00 53.53 652 ALA A O 1
ATOM 4953 N N . ARG A 1 653 ? -3.132 43.354 -62.390 1.00 46.03 653 ARG A N 1
ATOM 4954 C CA . ARG A 1 653 ? -4.164 44.158 -63.079 1.00 46.03 653 ARG A CA 1
ATOM 4955 C C . ARG A 1 653 ? -4.770 43.494 -64.322 1.00 46.03 653 ARG A C 1
ATOM 4957 O O . ARG A 1 653 ? -5.861 43.884 -64.726 1.00 46.03 653 ARG A O 1
ATOM 4964 N N . SER A 1 654 ? -4.109 42.504 -64.922 1.00 44.25 654 SER A N 1
ATOM 4965 C CA . SER A 1 654 ? -4.634 41.754 -66.075 1.00 44.25 654 SER A CA 1
ATOM 4966 C C . SER A 1 654 ? -5.419 40.492 -65.691 1.00 44.25 654 SER A C 1
ATOM 4968 O O . SER A 1 654 ? -6.097 39.935 -66.552 1.00 44.25 654 SER A O 1
ATOM 4970 N N . ALA A 1 655 ? -5.360 40.061 -64.423 1.00 48.25 655 ALA A N 1
ATOM 4971 C CA . ALA A 1 655 ? -5.945 38.806 -63.933 1.00 48.25 655 ALA A CA 1
ATOM 4972 C C . ALA A 1 655 ? -7.144 38.975 -62.971 1.00 48.25 655 ALA A C 1
ATOM 4974 O O . ALA A 1 655 ? -7.780 37.987 -62.621 1.00 48.25 655 ALA A O 1
ATOM 4975 N N . GLY A 1 656 ? -7.492 40.203 -62.565 1.00 45.91 656 GLY A N 1
ATOM 4976 C CA . GLY A 1 656 ? -8.742 40.486 -61.838 1.00 45.91 656 GLY A CA 1
ATOM 4977 C C . GLY A 1 656 ? -8.801 40.040 -60.366 1.00 45.91 656 GLY A C 1
ATOM 4978 O O . GLY A 1 656 ? -9.897 39.855 -59.848 1.00 45.91 656 GLY A O 1
ATOM 4979 N N . CYS A 1 657 ? -7.662 39.877 -59.686 1.00 50.66 657 CYS A N 1
ATOM 4980 C CA . CYS A 1 657 ? -7.576 39.505 -58.263 1.00 50.66 657 CYS A CA 1
ATOM 4981 C C . CYS A 1 657 ? -7.787 40.736 -57.333 1.00 50.66 657 CYS A C 1
ATOM 4983 O O . CYS A 1 657 ? -7.141 41.763 -57.546 1.00 50.66 657 CYS A O 1
ATOM 4985 N N . THR A 1 658 ? -8.670 40.658 -56.317 1.00 42.41 658 THR A N 1
ATOM 4986 C CA . THR A 1 658 ? -9.130 41.822 -55.505 1.00 42.41 658 THR A CA 1
ATOM 4987 C C . THR A 1 658 ? -9.024 41.706 -53.974 1.00 42.41 658 THR A C 1
ATOM 4989 O O . THR A 1 658 ? -9.625 42.526 -53.286 1.00 42.41 658 THR A O 1
ATOM 4992 N N . GLU A 1 659 ? -8.271 40.769 -53.395 1.00 36.38 659 GLU A N 1
ATOM 4993 C CA . GLU A 1 659 ? -8.168 40.668 -51.925 1.00 36.38 659 GLU A CA 1
ATOM 4994 C C . GLU A 1 659 ? -6.749 40.922 -51.400 1.00 36.38 659 GLU A C 1
ATOM 4996 O O . GLU A 1 659 ? -5.770 40.343 -51.864 1.00 36.38 659 GLU A O 1
ATOM 5001 N N . THR A 1 660 ? -6.659 41.820 -50.417 1.00 29.36 660 THR A N 1
ATOM 5002 C CA . THR A 1 660 ? -5.476 42.122 -49.602 1.00 29.36 660 THR A CA 1
ATOM 5003 C C . THR A 1 660 ? -5.724 41.628 -48.180 1.00 29.36 660 THR A C 1
ATOM 5005 O O . THR A 1 660 ? -6.701 42.055 -47.565 1.00 29.36 660 THR A O 1
ATOM 5008 N N . CYS A 1 661 ? -4.836 40.802 -47.629 1.00 31.67 661 CYS A N 1
ATOM 5009 C CA . CYS A 1 661 ? -4.747 40.592 -46.186 1.00 31.67 661 CYS A CA 1
ATOM 5010 C C . CYS A 1 661 ? -3.636 41.483 -45.613 1.00 31.67 661 CYS A C 1
ATOM 5012 O O . CYS A 1 661 ? -2.469 41.361 -45.987 1.00 31.67 661 CYS A O 1
ATOM 5014 N N . ASP A 1 662 ? -4.036 42.395 -44.731 1.00 29.12 662 ASP A N 1
ATOM 5015 C CA . ASP A 1 662 ? -3.151 43.146 -43.845 1.00 29.12 662 ASP A CA 1
ATOM 5016 C C . ASP A 1 662 ? -2.603 42.182 -42.774 1.00 29.12 662 ASP A C 1
ATOM 5018 O O . ASP A 1 662 ? -3.338 41.337 -42.256 1.00 29.12 662 ASP A O 1
ATOM 5022 N N . GLY A 1 663 ? -1.297 42.238 -42.518 1.00 32.81 663 GLY A N 1
ATOM 5023 C CA . GLY A 1 663 ? -0.563 41.227 -41.755 1.00 32.81 663 GLY A CA 1
ATOM 5024 C C . GLY A 1 663 ? -0.723 41.327 -40.234 1.00 32.81 663 GLY A C 1
ATOM 5025 O O . GLY A 1 663 ? -0.750 42.415 -39.665 1.00 32.81 663 GLY A O 1
ATOM 5026 N N . GLY A 1 664 ? -0.721 40.169 -39.565 1.00 29.05 664 GLY A N 1
ATOM 5027 C CA . GLY A 1 664 ? -0.487 40.027 -38.125 1.00 29.05 664 GLY A CA 1
ATOM 5028 C C . GLY A 1 664 ? 0.501 38.884 -37.862 1.00 29.05 664 GLY A C 1
ATOM 5029 O O . GLY A 1 664 ? 0.207 37.735 -38.163 1.00 29.05 664 GLY A O 1
ATOM 5030 N N . ASN A 1 665 ? 1.690 39.232 -37.368 1.00 34.03 665 ASN A N 1
ATOM 5031 C CA . ASN A 1 665 ? 2.889 38.407 -37.177 1.00 34.03 665 ASN A CA 1
ATOM 5032 C C . ASN A 1 665 ? 2.696 37.072 -36.427 1.00 34.03 665 ASN A C 1
ATOM 5034 O O . ASN A 1 665 ? 2.241 37.072 -35.288 1.00 34.03 665 ASN A O 1
ATOM 5038 N N . ASN A 1 666 ? 3.258 35.983 -36.970 1.00 39.38 666 ASN A N 1
ATOM 5039 C CA . ASN A 1 666 ? 3.824 34.909 -36.150 1.00 39.38 666 ASN A CA 1
ATOM 5040 C C . ASN A 1 666 ? 5.276 35.272 -35.823 1.00 39.38 666 ASN A C 1
ATOM 5042 O O . ASN A 1 666 ? 6.194 35.065 -36.615 1.00 39.38 666 ASN A O 1
ATOM 5046 N N . GLY A 1 667 ? 5.457 35.854 -34.644 1.00 43.22 667 GLY A N 1
ATOM 5047 C CA . GLY A 1 667 ? 6.759 36.128 -34.064 1.00 43.22 667 GLY A CA 1
ATOM 5048 C C . GLY A 1 667 ? 6.595 36.455 -32.590 1.00 43.22 667 GLY A C 1
ATOM 5049 O O . GLY A 1 667 ? 6.252 37.579 -32.257 1.00 43.22 667 GLY A O 1
ATOM 5050 N N . ASN A 1 668 ? 6.859 35.477 -31.721 1.00 52.91 668 ASN A N 1
ATOM 5051 C CA . ASN A 1 668 ? 7.115 35.692 -30.295 1.00 52.91 668 ASN A CA 1
ATOM 5052 C C . ASN A 1 668 ? 6.038 36.511 -29.540 1.00 52.91 668 ASN A C 1
ATOM 5054 O O . ASN A 1 668 ? 6.361 37.494 -28.872 1.00 52.91 668 ASN A O 1
ATOM 5058 N N . THR A 1 669 ? 4.762 36.126 -29.646 1.00 61.62 669 THR A N 1
ATOM 5059 C CA . THR A 1 669 ? 3.651 36.755 -28.907 1.00 61.62 669 THR A CA 1
ATOM 5060 C C . THR A 1 669 ? 2.931 35.756 -28.001 1.00 61.62 669 THR A C 1
ATOM 5062 O O . THR A 1 669 ? 2.958 34.546 -28.238 1.00 61.62 669 THR A O 1
ATOM 5065 N N . VAL A 1 670 ? 2.292 36.271 -26.945 1.00 73.75 670 VAL A N 1
ATOM 5066 C CA . VAL A 1 670 ? 1.429 35.474 -26.059 1.00 73.75 670 VAL A CA 1
ATOM 5067 C C . VAL A 1 670 ? 0.248 34.868 -26.843 1.00 73.75 670 VAL A C 1
ATOM 5069 O O . VAL A 1 670 ? -0.146 35.463 -27.852 1.00 73.75 670 VAL A O 1
ATOM 5072 N N . PRO A 1 671 ? -0.292 33.702 -26.438 1.00 89.75 671 PRO A N 1
ATOM 5073 C CA . PRO A 1 671 ? -1.373 33.038 -27.167 1.00 89.75 671 PRO A CA 1
ATOM 5074 C C . PRO A 1 671 ? -2.674 33.853 -27.227 1.00 89.75 671 PRO A C 1
ATOM 5076 O O . PRO A 1 671 ? -2.887 34.754 -26.415 1.00 89.75 671 PRO A O 1
ATOM 5079 N N . ASN A 1 672 ? -3.552 33.518 -28.172 1.00 85.94 672 ASN A N 1
ATOM 5080 C CA . ASN A 1 672 ? -4.907 34.062 -28.269 1.00 85.94 672 ASN A CA 1
ATOM 5081 C C . ASN A 1 672 ? -5.845 33.478 -27.197 1.00 85.94 672 ASN A C 1
ATOM 5083 O O . ASN A 1 672 ? -5.796 32.299 -26.843 1.00 85.94 672 ASN A O 1
ATOM 5087 N N . ASP A 1 673 ? -6.773 34.300 -26.722 1.00 92.50 673 ASP A N 1
ATOM 5088 C CA . ASP A 1 673 ? -7.699 33.911 -25.662 1.00 92.50 673 ASP A CA 1
ATOM 5089 C C . ASP A 1 673 ? -8.628 32.765 -26.125 1.00 92.50 673 ASP A C 1
ATOM 5091 O O . ASP A 1 673 ? -9.241 32.864 -27.198 1.00 92.50 673 ASP A O 1
ATOM 5095 N N . PRO A 1 674 ? -8.797 31.692 -25.328 1.00 92.25 674 PRO A N 1
ATOM 5096 C CA . PRO A 1 674 ? -9.809 30.670 -25.590 1.00 92.25 674 PRO A CA 1
ATOM 5097 C C . PRO A 1 674 ? -11.213 31.287 -25.531 1.00 92.25 674 PRO A C 1
ATOM 5099 O O . PRO A 1 674 ? -11.449 32.238 -24.788 1.00 92.25 674 PRO A O 1
ATOM 5102 N N . THR A 1 675 ? -12.187 30.753 -26.267 1.00 91.88 675 THR A N 1
ATOM 5103 C CA . THR A 1 675 ? -13.568 31.291 -26.264 1.00 91.88 675 THR A CA 1
ATOM 5104 C C . THR A 1 675 ? -14.611 30.197 -26.117 1.00 91.88 675 THR A C 1
ATOM 5106 O O . THR A 1 675 ? -14.297 29.023 -26.221 1.00 91.88 675 THR A O 1
ATOM 5109 N N . GLY A 1 676 ? -15.871 30.554 -25.867 1.00 87.25 676 GLY A N 1
ATOM 5110 C CA . GLY A 1 676 ? -16.962 29.577 -25.843 1.00 87.25 676 GLY A CA 1
ATOM 5111 C C . GLY A 1 676 ? -16.874 28.580 -24.688 1.00 87.25 676 GLY A C 1
ATOM 5112 O O . GLY A 1 676 ? -17.356 27.461 -24.830 1.00 87.25 676 GLY A O 1
ATOM 5113 N N . LEU A 1 677 ? -16.265 28.970 -23.560 1.00 96.94 677 LEU A N 1
ATOM 5114 C CA . LEU A 1 677 ? -16.215 28.123 -22.373 1.00 96.94 677 LEU A CA 1
ATOM 5115 C C . LEU A 1 677 ? -17.642 27.869 -21.868 1.00 96.94 677 LEU A C 1
ATOM 5117 O O . LEU A 1 677 ? -18.399 28.813 -21.626 1.00 96.94 677 LEU A O 1
ATOM 5121 N N . SER A 1 678 ? -17.981 26.599 -21.680 1.00 91.06 678 SER A N 1
ATOM 5122 C CA . SER A 1 678 ? -19.240 26.114 -21.126 1.00 91.06 678 SER A CA 1
ATOM 5123 C C . SER A 1 678 ? -18.963 25.158 -19.971 1.00 91.06 678 SER A C 1
ATOM 5125 O O . SER A 1 678 ? -18.016 24.375 -20.029 1.00 91.06 678 SER A O 1
ATOM 5127 N N . ALA A 1 679 ? -19.796 25.220 -18.932 1.00 92.56 679 ALA A N 1
ATOM 5128 C CA . ALA A 1 679 ? -19.729 24.369 -17.751 1.00 92.56 679 ALA A CA 1
ATOM 5129 C C . ALA A 1 679 ? -21.077 23.667 -17.567 1.00 92.56 679 ALA A C 1
ATOM 5131 O O . ALA A 1 679 ? -22.115 24.322 -17.518 1.00 92.56 679 ALA A O 1
ATOM 5132 N N . THR A 1 680 ? -21.065 22.339 -17.469 1.00 87.62 680 THR A N 1
ATOM 5133 C CA . THR A 1 680 ? -22.272 21.517 -17.313 1.00 87.62 680 THR A CA 1
ATOM 5134 C C . THR A 1 680 ? -22.146 20.666 -16.059 1.00 87.62 680 THR A C 1
ATOM 5136 O O . THR A 1 680 ? -21.225 19.858 -15.960 1.00 87.62 680 THR A O 1
ATOM 5139 N N . ALA A 1 681 ? -23.056 20.842 -15.099 1.00 78.38 681 ALA A N 1
ATOM 5140 C CA . ALA A 1 681 ? -23.133 19.971 -13.931 1.00 78.38 681 ALA A CA 1
ATOM 5141 C C . ALA A 1 681 ? -23.601 18.575 -14.347 1.00 78.38 681 ALA A C 1
ATOM 5143 O O . ALA A 1 681 ? -24.627 18.421 -15.004 1.00 78.38 681 ALA A O 1
ATOM 5144 N N . ILE A 1 682 ? -22.811 17.573 -13.979 1.00 76.06 682 ILE A N 1
ATOM 5145 C CA . ILE A 1 682 ? -23.048 16.162 -14.287 1.00 76.06 682 ILE A CA 1
ATOM 5146 C C . ILE A 1 682 ? -23.633 15.448 -13.068 1.00 76.06 682 ILE A C 1
ATOM 5148 O O . ILE A 1 682 ? -24.496 14.589 -13.210 1.00 76.06 682 ILE A O 1
ATOM 5152 N N . SER A 1 683 ? -23.196 15.815 -11.861 1.00 59.47 683 SER A N 1
ATOM 5153 C CA . SER A 1 683 ? -23.670 15.213 -10.613 1.00 59.47 683 SER A CA 1
ATOM 5154 C C . SER A 1 683 ? -23.615 16.210 -9.453 1.00 59.47 683 SER A C 1
ATOM 5156 O O . SER A 1 683 ? -23.275 17.385 -9.627 1.00 59.47 683 SER A O 1
ATOM 5158 N N . SER A 1 684 ? -23.932 15.746 -8.242 1.00 61.06 684 SER A N 1
ATOM 5159 C CA . SER A 1 684 ? -23.736 16.522 -7.014 1.00 61.06 684 SER A CA 1
ATOM 5160 C C . SER A 1 684 ? -22.266 16.809 -6.706 1.00 61.06 684 SER A C 1
ATOM 5162 O O . SER A 1 684 ? -21.976 17.631 -5.846 1.00 61.06 684 SER A O 1
ATOM 5164 N N . SER A 1 685 ? -21.332 16.194 -7.432 1.00 65.62 685 SER A N 1
ATOM 5165 C CA . SER A 1 685 ? -19.903 16.399 -7.232 1.00 65.62 685 SER A CA 1
ATOM 5166 C C . SER A 1 685 ? -19.103 16.554 -8.518 1.00 65.62 685 SER A C 1
ATOM 5168 O O . SER A 1 685 ? -17.879 16.538 -8.464 1.00 65.62 685 SER A O 1
ATOM 5170 N N . GLN A 1 686 ? -19.731 16.739 -9.679 1.00 66.12 686 GLN A N 1
ATOM 5171 C CA . GLN A 1 686 ? -18.994 16.845 -10.939 1.00 66.12 686 GLN A CA 1
ATOM 5172 C C . GLN A 1 686 ? -19.574 17.900 -11.876 1.00 66.12 686 GLN A C 1
ATOM 5174 O O . GLN A 1 686 ? -20.783 17.954 -12.094 1.00 66.12 686 GLN A O 1
ATOM 5179 N N . ILE A 1 687 ? -18.688 18.704 -12.466 1.00 81.12 687 ILE A N 1
ATOM 5180 C CA . ILE A 1 687 ? -18.967 19.661 -13.539 1.00 81.12 687 ILE A CA 1
ATOM 5181 C C . ILE A 1 687 ? -17.960 19.416 -14.665 1.00 81.12 687 ILE A C 1
ATOM 5183 O O . ILE A 1 687 ? -16.751 19.432 -14.438 1.00 81.12 687 ILE A O 1
ATOM 5187 N N . ASN A 1 688 ? -18.448 19.241 -15.890 1.00 83.06 688 ASN A N 1
ATOM 5188 C CA . ASN A 1 688 ? -17.605 19.119 -17.076 1.00 83.06 688 ASN A CA 1
ATOM 5189 C C . ASN A 1 688 ? -17.532 20.453 -17.825 1.00 83.06 688 ASN A C 1
ATOM 5191 O O . ASN A 1 688 ? -18.540 21.143 -17.992 1.00 83.06 688 ASN A O 1
ATOM 5195 N N . LEU A 1 689 ? -16.332 20.798 -18.285 1.00 91.94 689 LEU A N 1
ATOM 5196 C CA . LEU A 1 689 ? -16.006 22.015 -19.017 1.00 91.94 689 LEU A CA 1
ATOM 5197 C C . LEU A 1 689 ? -15.676 21.696 -20.474 1.00 91.94 689 LEU A C 1
ATOM 5199 O O . LEU A 1 689 ? -15.021 20.693 -20.755 1.00 91.94 689 LEU A O 1
ATOM 5203 N N . THR A 1 690 ? -16.076 22.581 -21.383 1.00 89.38 690 THR A N 1
ATOM 5204 C CA . THR A 1 690 ? -15.694 22.554 -22.808 1.00 89.38 690 THR A CA 1
ATOM 5205 C C . THR A 1 690 ? -15.425 23.975 -23.298 1.00 89.38 690 THR A C 1
ATOM 5207 O O . THR A 1 690 ? -16.106 24.887 -22.842 1.00 89.38 690 THR A O 1
ATOM 5210 N N . TRP A 1 691 ? -14.447 24.194 -24.179 1.00 97.00 691 TRP A N 1
ATOM 5211 C CA . TRP A 1 691 ? -14.131 25.508 -24.767 1.00 97.00 691 TRP A CA 1
ATOM 5212 C C . TRP A 1 691 ? -13.574 25.381 -26.189 1.00 97.00 691 TRP A C 1
ATOM 5214 O O . TRP A 1 691 ? -13.133 24.315 -26.603 1.00 97.00 691 TRP A O 1
ATOM 5224 N N . ASN A 1 692 ? -13.563 26.489 -26.926 1.00 90.44 692 ASN A N 1
ATOM 5225 C CA . ASN A 1 692 ? -12.911 26.617 -28.223 1.00 90.44 692 ASN A CA 1
ATOM 5226 C C . ASN A 1 692 ? -11.485 27.127 -28.046 1.00 90.44 692 ASN A C 1
ATOM 5228 O O . ASN A 1 692 ? -11.248 28.158 -27.404 1.00 90.44 692 ASN A O 1
ATOM 5232 N N . ASP A 1 693 ? -10.560 26.423 -28.675 1.00 89.69 693 ASP A N 1
ATOM 5233 C CA . ASP A 1 693 ? -9.193 26.868 -28.849 1.00 89.69 693 ASP A CA 1
ATOM 5234 C C . ASP A 1 693 ? -9.090 27.835 -30.040 1.00 89.69 693 ASP A C 1
ATOM 5236 O O . ASP A 1 693 ? -9.539 27.527 -31.144 1.00 89.69 693 ASP A O 1
ATOM 5240 N N . ASN A 1 694 ? -8.522 29.015 -29.797 1.00 86.38 694 ASN A N 1
ATOM 5241 C CA . ASN A 1 694 ? -8.275 30.049 -30.808 1.00 86.38 694 ASN A CA 1
ATOM 5242 C C . ASN A 1 694 ? -6.778 30.325 -31.007 1.00 86.38 694 ASN A C 1
ATOM 5244 O O . ASN A 1 694 ? -6.403 31.235 -31.758 1.00 86.38 694 ASN A O 1
ATOM 5248 N N . SER A 1 695 ? -5.937 29.606 -30.270 1.00 78.81 695 SER A N 1
ATOM 5249 C CA . SER A 1 695 ? -4.494 29.688 -30.367 1.00 78.81 695 SER A CA 1
ATOM 5250 C C . SER A 1 695 ? -3.977 28.573 -31.262 1.00 78.81 695 SER A C 1
ATOM 5252 O O . SER A 1 695 ? -4.639 27.576 -31.526 1.00 78.81 695 SER A O 1
ATOM 5254 N N . ASN A 1 696 ? -2.806 28.809 -31.832 1.00 77.06 696 ASN A N 1
ATOM 5255 C CA . ASN A 1 696 ? -2.043 27.803 -32.565 1.00 77.06 696 ASN A CA 1
ATOM 5256 C C . ASN A 1 696 ? -0.564 27.818 -32.148 1.00 77.06 696 ASN A C 1
ATOM 5258 O O . ASN A 1 696 ? 0.295 27.264 -32.835 1.00 77.06 696 ASN A O 1
ATOM 5262 N N . ASN A 1 697 ? -0.266 28.534 -31.065 1.00 73.56 697 ASN A N 1
ATOM 5263 C CA . ASN A 1 697 ? 1.064 28.808 -30.537 1.00 73.56 697 ASN A CA 1
ATOM 5264 C C . ASN A 1 697 ? 1.129 28.589 -29.012 1.00 73.56 697 ASN A C 1
ATOM 5266 O O . ASN A 1 697 ? 2.081 29.035 -28.365 1.00 73.56 697 ASN A O 1
ATOM 5270 N N . GLU A 1 698 ? 0.119 27.944 -28.435 1.00 86.31 698 GLU A N 1
ATOM 5271 C CA . GLU A 1 698 ? -0.003 27.567 -27.035 1.00 86.31 698 GLU A CA 1
ATOM 5272 C C . GLU A 1 698 ? 0.671 26.219 -26.750 1.00 86.31 698 GLU A C 1
ATOM 5274 O O . GLU A 1 698 ? 0.681 25.302 -27.562 1.00 86.31 698 GLU A O 1
ATOM 5279 N N . GLN A 1 699 ? 1.270 26.103 -25.570 1.00 81.44 699 GLN A N 1
ATOM 5280 C CA . GLN A 1 699 ? 1.787 24.847 -25.024 1.00 81.44 699 GLN A CA 1
ATOM 5281 C C . GLN A 1 699 ? 0.722 24.117 -24.194 1.00 81.44 699 GLN A C 1
ATOM 5283 O O . GLN A 1 699 ? 0.838 22.914 -23.960 1.00 81.44 699 GLN A O 1
ATOM 5288 N N . GLY A 1 700 ? -0.312 24.837 -23.756 1.00 80.00 700 GLY A N 1
ATOM 5289 C CA . GLY A 1 700 ? -1.428 24.292 -23.001 1.00 80.00 700 GLY A CA 1
ATOM 5290 C C . GLY A 1 700 ? -2.376 25.369 -22.490 1.00 80.00 700 GLY A C 1
ATOM 5291 O O . GLY A 1 700 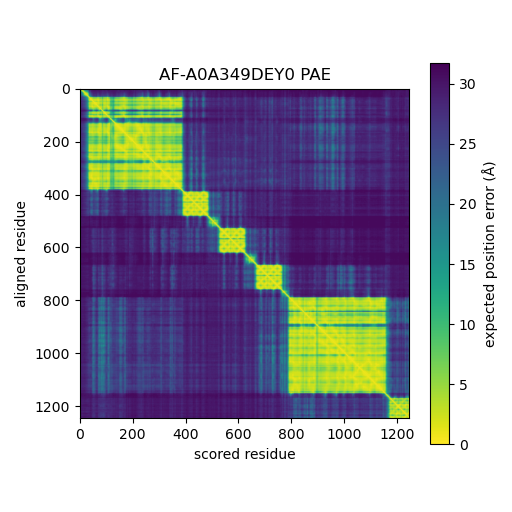? -2.257 26.548 -22.832 1.00 80.00 700 GLY A O 1
ATOM 5292 N N . PHE A 1 701 ? -3.308 24.953 -21.636 1.00 94.94 701 PHE A N 1
ATOM 5293 C CA . PHE A 1 701 ? -4.315 25.812 -21.025 1.00 94.94 701 PHE A CA 1
ATOM 5294 C C . PHE A 1 701 ? -4.307 25.684 -19.510 1.00 94.94 701 PHE A C 1
ATOM 5296 O O . PHE A 1 701 ? -4.304 24.579 -18.968 1.00 94.94 701 PHE A O 1
ATOM 5303 N N . TYR A 1 702 ? -4.403 26.820 -18.828 1.00 94.56 702 TYR A N 1
ATOM 5304 C CA . TYR A 1 702 ? -4.703 26.867 -17.407 1.00 94.56 702 TYR A CA 1
ATOM 5305 C C . TYR A 1 702 ? -6.208 26.943 -17.202 1.00 94.56 702 TYR A C 1
ATOM 5307 O O . TYR A 1 702 ? -6.858 27.882 -17.669 1.00 94.56 702 TYR A O 1
ATOM 5315 N N . VAL A 1 703 ? -6.742 25.964 -16.477 1.00 92.69 703 VAL A N 1
ATOM 5316 C CA . VAL A 1 703 ? -8.137 25.931 -16.044 1.00 92.69 703 VAL A CA 1
ATOM 5317 C C . VAL A 1 703 ? -8.192 26.489 -14.632 1.00 92.69 703 VAL A C 1
ATOM 5319 O O . VAL A 1 703 ? -7.542 25.965 -13.725 1.00 92.69 703 VAL A O 1
ATOM 5322 N N . GLU A 1 704 ? -8.965 27.552 -14.437 1.00 93.12 704 GLU A N 1
ATOM 5323 C CA . GLU A 1 704 ? -9.142 28.189 -13.137 1.00 93.12 704 GLU A CA 1
ATOM 5324 C C . GLU A 1 704 ? -10.597 28.122 -12.676 1.00 93.12 704 GLU A C 1
ATOM 5326 O O . GLU A 1 704 ? -11.530 28.169 -13.481 1.00 93.12 704 GLU A O 1
ATOM 5331 N N . GLN A 1 705 ? -10.789 28.049 -11.363 1.00 92.88 705 GLN A N 1
ATOM 5332 C CA . GLN A 1 705 ? -12.087 27.979 -10.707 1.00 92.88 705 GLN A CA 1
ATOM 5333 C C . GLN A 1 705 ? -12.190 29.020 -9.593 1.00 92.88 705 GLN A C 1
ATOM 5335 O O . GLN A 1 705 ? -11.198 29.408 -8.987 1.00 92.88 705 GLN A O 1
ATOM 5340 N N . ALA A 1 706 ? -13.404 29.492 -9.340 1.00 85.56 706 ALA A N 1
ATOM 5341 C CA . ALA A 1 706 ? -13.763 30.273 -8.169 1.00 85.56 706 ALA A CA 1
ATOM 5342 C C . ALA A 1 706 ? -15.104 29.779 -7.610 1.00 85.56 706 ALA A C 1
ATOM 5344 O O . ALA A 1 706 ? -15.927 29.203 -8.330 1.00 85.56 706 ALA A O 1
ATOM 5345 N N . GLY A 1 707 ? -15.366 30.069 -6.336 1.00 72.38 707 GLY A N 1
ATOM 5346 C CA . GLY A 1 707 ? -16.712 29.955 -5.773 1.00 72.38 707 GLY A CA 1
ATOM 5347 C C . GLY A 1 707 ? -17.697 30.978 -6.366 1.00 72.38 707 GLY A C 1
ATOM 5348 O O . GLY A 1 707 ? -17.354 31.813 -7.215 1.00 72.38 707 GLY A O 1
ATOM 5349 N N . SER A 1 708 ? -18.936 30.959 -5.865 1.00 71.06 708 SER A N 1
ATOM 5350 C CA . SER A 1 708 ? -20.008 31.890 -6.261 1.00 71.06 708 SER A CA 1
ATOM 5351 C C . SER A 1 708 ? -19.611 33.366 -6.110 1.00 71.06 708 SER A C 1
ATOM 5353 O O . SER A 1 708 ? -20.013 34.205 -6.913 1.00 71.06 708 SER A O 1
ATOM 5355 N N . THR A 1 709 ? -18.753 33.669 -5.131 1.00 59.72 709 THR A N 1
ATOM 5356 C CA . THR A 1 709 ? -18.032 34.939 -4.971 1.00 59.72 709 THR A CA 1
ATOM 5357 C C . THR A 1 709 ? -16.585 34.635 -4.568 1.00 59.72 709 THR A C 1
ATOM 5359 O O . THR A 1 709 ? -16.348 33.671 -3.846 1.00 59.72 709 THR A O 1
ATOM 5362 N N . GLY A 1 710 ? -15.606 35.402 -5.058 1.00 67.88 710 GLY A N 1
ATOM 5363 C CA . GLY A 1 710 ? -14.187 35.181 -4.735 1.00 67.88 710 GLY A CA 1
ATOM 5364 C C . GLY A 1 710 ? -13.242 35.249 -5.936 1.00 67.88 710 GLY A C 1
ATOM 5365 O O . GLY A 1 710 ? -13.679 35.456 -7.071 1.00 67.88 710 GLY A O 1
ATOM 5366 N N . ALA A 1 711 ? -11.944 35.112 -5.649 1.00 79.81 711 ALA A N 1
ATOM 5367 C CA . ALA A 1 711 ? -10.869 35.103 -6.639 1.00 79.81 711 ALA A CA 1
ATOM 5368 C C . ALA A 1 711 ? -10.720 33.720 -7.293 1.00 79.81 711 ALA A C 1
ATOM 5370 O O . ALA A 1 711 ? -10.999 32.704 -6.662 1.00 79.81 711 ALA A O 1
ATOM 5371 N N . PHE A 1 712 ? -10.276 33.701 -8.550 1.00 88.06 712 PHE A N 1
ATOM 5372 C CA . PHE A 1 712 ? -9.999 32.472 -9.292 1.00 88.06 712 PHE A CA 1
ATOM 5373 C C . PHE A 1 712 ? -8.656 31.864 -8.889 1.00 88.06 712 PHE A C 1
ATOM 5375 O O . PHE A 1 712 ? -7.666 32.583 -8.741 1.00 88.06 712 PHE A O 1
ATOM 5382 N N . THR A 1 713 ? -8.633 30.542 -8.759 1.00 77.12 713 THR A N 1
ATOM 5383 C CA . THR A 1 713 ? -7.450 29.722 -8.507 1.00 77.12 713 THR A CA 1
ATOM 5384 C C . THR A 1 713 ? -7.287 28.699 -9.623 1.00 77.12 713 THR A C 1
ATOM 5386 O O . THR A 1 713 ? -8.261 28.131 -10.113 1.00 77.12 713 THR A O 1
ATOM 5389 N N . GLN A 1 714 ? -6.049 28.460 -10.049 1.00 89.69 714 GLN A N 1
ATOM 5390 C CA . GLN A 1 714 ? -5.755 27.440 -11.049 1.00 89.69 714 GLN A CA 1
ATOM 5391 C C . GLN A 1 714 ? -5.938 26.045 -10.452 1.00 89.69 714 GLN A C 1
ATOM 5393 O O . GLN A 1 714 ? -5.337 25.726 -9.430 1.00 89.69 714 GLN A O 1
ATOM 5398 N N . ILE A 1 715 ? -6.767 25.230 -11.101 1.00 83.75 715 ILE A N 1
ATOM 5399 C CA . ILE A 1 715 ? -7.111 23.869 -10.668 1.00 83.75 715 ILE A CA 1
ATOM 5400 C C . ILE A 1 715 ? -6.507 22.790 -11.567 1.00 83.75 715 ILE A C 1
ATOM 5402 O O . ILE A 1 715 ? -6.388 21.649 -11.138 1.00 83.75 715 ILE A O 1
ATOM 5406 N N . ALA A 1 716 ? -6.126 23.133 -12.800 1.00 77.19 716 ALA A N 1
ATOM 5407 C CA . ALA A 1 716 ? -5.460 22.215 -13.717 1.00 77.19 716 ALA A CA 1
ATOM 5408 C C . ALA A 1 716 ? -4.650 22.959 -14.787 1.00 77.19 716 ALA A C 1
ATOM 5410 O O . ALA A 1 716 ? -4.926 24.119 -15.106 1.00 77.19 716 ALA A O 1
ATOM 5411 N N . SER A 1 717 ? -3.673 22.253 -15.360 1.00 86.62 717 SER A N 1
ATOM 5412 C CA . SER A 1 717 ? -3.011 22.606 -16.616 1.00 86.62 717 SER A CA 1
ATOM 5413 C C . SER A 1 717 ? -3.216 21.455 -17.594 1.00 86.62 717 SER A C 1
ATOM 5415 O O . SER A 1 717 ? -2.875 20.319 -17.269 1.00 86.62 717 SER A O 1
ATOM 5417 N N . VAL A 1 718 ? -3.797 21.722 -18.760 1.00 73.06 718 VAL A N 1
ATOM 5418 C CA . VAL A 1 718 ? -4.049 20.712 -19.800 1.00 73.06 718 VAL A CA 1
ATOM 5419 C C . VAL A 1 718 ? -3.220 21.023 -21.045 1.00 73.06 718 VAL A C 1
ATOM 5421 O O . VAL A 1 718 ? -2.898 22.183 -21.289 1.00 73.06 718 VAL A O 1
ATOM 5424 N N . GLY A 1 719 ? -2.825 19.997 -21.800 1.00 66.31 719 GLY A N 1
ATOM 5425 C CA . GLY A 1 719 ? -1.924 20.151 -22.952 1.00 66.31 719 GLY A CA 1
ATOM 5426 C C . GLY A 1 719 ? -2.515 20.962 -24.115 1.00 66.31 719 GLY A C 1
ATOM 5427 O O . GLY A 1 719 ? -3.714 21.241 -24.147 1.00 66.31 719 GLY A O 1
ATOM 5428 N N . ALA A 1 720 ? -1.666 21.339 -25.075 1.00 73.75 720 ALA A N 1
ATOM 5429 C CA . ALA A 1 720 ? -2.069 22.052 -26.294 1.00 73.75 720 ALA A CA 1
ATOM 5430 C C . ALA A 1 720 ? -3.182 21.310 -27.064 1.00 73.75 720 ALA A C 1
ATOM 5432 O O . ALA A 1 720 ? -3.212 20.076 -27.090 1.00 73.75 720 ALA A O 1
ATOM 5433 N N . GLY A 1 721 ? -4.118 22.053 -27.663 1.00 73.62 721 GLY A N 1
ATOM 5434 C CA . GLY A 1 721 ? -5.290 21.511 -28.364 1.00 73.62 721 GLY A CA 1
ATOM 5435 C C . GLY A 1 721 ? -6.361 20.825 -27.496 1.00 73.62 721 GLY A C 1
ATOM 5436 O O . GLY A 1 721 ? -7.374 20.361 -28.029 1.00 73.62 721 GLY A O 1
ATOM 5437 N N . VAL A 1 722 ? -6.193 20.741 -26.168 1.00 76.69 722 VAL A N 1
ATOM 5438 C CA . VAL A 1 722 ? -7.235 20.209 -25.275 1.00 76.69 722 VAL A CA 1
ATOM 5439 C C . VAL A 1 722 ? -8.359 21.233 -25.121 1.00 76.69 722 VAL A C 1
ATOM 5441 O O . VAL A 1 722 ? -8.136 22.371 -24.723 1.00 76.69 722 VAL A O 1
ATOM 5444 N N . THR A 1 723 ? -9.589 20.801 -25.396 1.00 90.12 723 THR A N 1
ATOM 5445 C CA . THR A 1 723 ? -10.797 21.649 -25.427 1.00 90.12 723 THR A CA 1
ATOM 5446 C C . THR A 1 723 ? -11.860 21.232 -24.408 1.00 90.12 723 THR A C 1
ATOM 5448 O O . THR A 1 723 ? -12.995 21.707 -24.452 1.00 90.12 723 THR A O 1
ATOM 5451 N N . SER A 1 724 ? -11.528 20.332 -23.478 1.00 81.44 724 SER A N 1
ATOM 5452 C CA . SER A 1 724 ? -12.449 19.892 -22.426 1.00 81.44 724 SER A CA 1
ATOM 5453 C C . SER A 1 724 ? -11.728 19.480 -21.143 1.00 81.44 724 SER A C 1
ATOM 5455 O O . SER A 1 724 ? -10.561 19.094 -21.176 1.00 81.44 724 SER A O 1
ATOM 5457 N N . TYR A 1 725 ? -12.425 19.559 -20.007 1.00 80.62 725 TYR A N 1
ATOM 5458 C CA . TYR A 1 725 ? -11.904 19.174 -18.693 1.00 80.62 725 TYR A CA 1
ATOM 5459 C C . TYR A 1 725 ? -13.038 18.720 -17.765 1.00 80.62 725 TYR A C 1
ATOM 5461 O O . TYR A 1 725 ? -14.044 19.413 -17.642 1.00 80.62 725 TYR A O 1
ATOM 5469 N N . SER A 1 726 ? -12.887 17.578 -17.090 1.00 79.69 726 SER A N 1
ATOM 5470 C CA . SER A 1 726 ? -13.876 17.082 -16.119 1.00 79.69 726 SER A CA 1
ATOM 5471 C C . SER A 1 726 ? -13.437 17.418 -14.697 1.00 79.69 726 SER A C 1
ATOM 5473 O O . SER A 1 726 ? -12.434 16.897 -14.223 1.00 79.69 726 SER A O 1
ATOM 5475 N N . HIS A 1 727 ? -14.193 18.270 -14.005 1.00 79.31 727 HIS A N 1
ATOM 5476 C CA . HIS A 1 727 ? -13.915 18.656 -12.626 1.00 79.31 727 HIS A CA 1
ATOM 5477 C C . HIS A 1 727 ? -14.836 17.896 -11.669 1.00 79.31 727 HIS A C 1
ATOM 5479 O O . HIS A 1 727 ? -16.008 18.238 -11.511 1.00 79.31 727 HIS A O 1
ATOM 5485 N N . SER A 1 728 ? -14.309 16.844 -11.050 1.00 71.75 728 SER A N 1
ATOM 5486 C CA . SER A 1 728 ? -14.999 16.010 -10.058 1.00 71.75 728 SER A CA 1
ATOM 5487 C C . SER A 1 728 ? -14.706 16.439 -8.611 1.00 71.75 728 SER A C 1
ATOM 5489 O O . SER A 1 728 ? -13.815 17.249 -8.372 1.00 71.75 728 SER A O 1
ATOM 5491 N N . ARG A 1 729 ? -15.418 15.841 -7.643 1.00 55.19 729 ARG A N 1
ATOM 5492 C CA . ARG A 1 729 ? -15.303 16.064 -6.183 1.00 55.19 729 ARG A CA 1
ATOM 5493 C C . ARG A 1 729 ? -15.680 17.475 -5.713 1.00 55.19 729 ARG A C 1
ATOM 5495 O O . ARG A 1 729 ? -15.176 17.979 -4.715 1.00 55.19 729 ARG A O 1
ATOM 5502 N N . LEU A 1 730 ? -16.594 18.105 -6.435 1.00 63.81 730 LEU A N 1
ATOM 5503 C CA . LEU A 1 730 ? -17.178 19.397 -6.097 1.00 63.81 730 LEU A CA 1
ATOM 5504 C C . LEU A 1 730 ? -18.211 19.259 -4.965 1.00 63.81 730 LEU A C 1
ATOM 5506 O O . LEU A 1 730 ? -18.818 18.206 -4.790 1.00 63.81 730 LEU A O 1
ATOM 5510 N N . LEU A 1 731 ? -18.424 20.321 -4.187 1.00 57.41 731 LEU A N 1
ATOM 5511 C CA . LEU A 1 731 ? -19.469 20.353 -3.160 1.00 57.41 731 LEU A CA 1
ATOM 5512 C C . LEU A 1 731 ? -20.838 20.348 -3.837 1.00 57.41 731 LEU A C 1
ATOM 5514 O O . LEU A 1 731 ? -21.012 21.043 -4.833 1.00 57.41 731 LEU A O 1
ATOM 5518 N N . ALA A 1 732 ? -21.811 19.626 -3.288 1.00 60.03 732 ALA A N 1
ATOM 5519 C CA . ALA A 1 732 ? -23.181 19.592 -3.800 1.00 60.03 732 ALA A CA 1
ATOM 5520 C C . ALA A 1 732 ? -23.900 20.938 -3.654 1.00 60.03 732 ALA A C 1
ATOM 5522 O O . ALA A 1 732 ? -23.576 21.729 -2.763 1.00 60.03 732 ALA A O 1
ATOM 5523 N N . SER A 1 733 ? -24.865 21.214 -4.539 1.00 69.81 733 SER A N 1
ATOM 5524 C CA . SER A 1 733 ? -25.602 22.490 -4.602 1.00 69.81 733 SER A CA 1
ATOM 5525 C C . SER A 1 733 ? -24.724 23.742 -4.578 1.00 69.81 733 SER A C 1
ATOM 5527 O O . SER A 1 733 ? -25.154 24.827 -4.177 1.00 69.81 733 SER A O 1
ATOM 5529 N N . THR A 1 734 ? -23.472 23.610 -5.003 1.00 71.12 734 THR A N 1
ATOM 5530 C CA . THR A 1 734 ? -22.486 24.677 -4.920 1.00 71.12 734 THR A CA 1
ATOM 5531 C C . THR A 1 734 ? -22.219 25.201 -6.313 1.00 71.12 734 THR A C 1
ATOM 5533 O O . THR A 1 734 ? -21.973 24.458 -7.261 1.00 71.12 734 THR A O 1
ATOM 5536 N N . THR A 1 735 ? -22.331 26.519 -6.440 1.00 84.88 735 THR A N 1
ATOM 5537 C CA . THR A 1 735 ? -22.130 27.211 -7.708 1.00 84.88 735 THR A CA 1
ATOM 5538 C C . THR A 1 735 ? -20.659 27.536 -7.878 1.00 84.88 735 THR A C 1
ATOM 5540 O O . THR A 1 735 ? -20.083 28.256 -7.059 1.00 84.88 735 THR A O 1
ATOM 5543 N N . TYR A 1 736 ? -20.084 27.036 -8.964 1.00 83.25 736 TYR A N 1
ATOM 5544 C CA . TYR A 1 736 ? -18.699 27.251 -9.344 1.00 83.25 736 TYR A CA 1
ATOM 5545 C C . TYR A 1 736 ? -18.622 28.067 -10.620 1.00 83.25 736 TYR A C 1
ATOM 5547 O O . TYR A 1 736 ? -19.419 27.877 -11.539 1.00 83.25 736 TYR A O 1
ATOM 5555 N N . ARG A 1 737 ? -17.641 28.966 -10.667 1.00 94.75 737 ARG A N 1
ATOM 5556 C CA . ARG A 1 737 ? -17.297 29.747 -11.853 1.00 94.75 737 ARG A CA 1
ATOM 5557 C C . ARG A 1 737 ? -15.957 29.277 -12.383 1.00 94.75 737 ARG A C 1
ATOM 5559 O O . ARG A 1 737 ? -15.051 29.015 -11.600 1.00 94.75 737 ARG A O 1
ATOM 5566 N N . TYR A 1 738 ? -15.834 29.216 -13.698 1.00 96.56 738 TYR A N 1
ATOM 5567 C CA . TYR A 1 738 ? -14.661 28.733 -14.408 1.00 96.56 738 TYR A CA 1
ATOM 5568 C C . TYR A 1 738 ? -14.213 29.741 -15.443 1.00 96.56 738 TYR A C 1
ATOM 5570 O O . TYR A 1 738 ? -15.044 30.401 -16.063 1.00 96.56 738 TYR A O 1
ATOM 5578 N N . ARG A 1 739 ? -12.905 29.814 -15.662 1.00 97.56 739 ARG A N 1
ATOM 5579 C CA . ARG A 1 739 ? -12.300 30.503 -16.802 1.00 97.56 739 ARG A CA 1
ATOM 5580 C C . ARG A 1 739 ? -11.057 29.745 -17.240 1.00 97.56 739 ARG A C 1
ATOM 5582 O O . ARG A 1 739 ? -10.410 29.093 -16.422 1.00 97.56 739 ARG A O 1
ATOM 5589 N N . VAL A 1 740 ? -10.726 29.836 -18.518 1.00 95.31 740 VAL A N 1
ATOM 5590 C CA . VAL A 1 740 ? -9.579 29.139 -19.104 1.00 95.31 740 VAL A CA 1
ATOM 5591 C C . VAL A 1 740 ? -8.720 30.149 -19.853 1.00 95.31 740 VAL A C 1
ATOM 5593 O O . VAL A 1 740 ? -9.252 31.070 -20.465 1.00 95.31 740 VAL A O 1
ATOM 5596 N N . ARG A 1 741 ? -7.395 30.015 -19.803 1.00 94.69 741 ARG A N 1
ATOM 5597 C CA . ARG A 1 741 ? -6.469 30.800 -20.639 1.00 94.69 741 ARG A CA 1
ATOM 5598 C C . ARG A 1 741 ? -5.404 29.899 -21.240 1.00 94.69 741 ARG A C 1
ATOM 5600 O O . ARG A 1 741 ? -4.983 28.947 -20.589 1.00 94.69 741 ARG A O 1
ATOM 5607 N N . ALA A 1 742 ? -4.961 30.214 -22.444 1.00 91.00 742 ALA A N 1
ATOM 5608 C CA . ALA A 1 742 ? -3.844 29.550 -23.092 1.00 91.00 742 ALA A CA 1
ATOM 5609 C C . ALA A 1 742 ? -2.510 30.097 -22.552 1.00 91.00 742 ALA A C 1
ATOM 5611 O O . ALA A 1 742 ? -2.424 31.250 -22.118 1.00 91.00 742 ALA A O 1
ATOM 5612 N N . TYR A 1 743 ? -1.454 29.288 -22.570 1.00 89.25 743 TYR A N 1
ATOM 5613 C CA . TYR A 1 743 ? -0.104 29.721 -22.203 1.00 89.25 743 TYR A CA 1
ATOM 5614 C C . TYR A 1 743 ? 0.949 29.155 -23.149 1.00 89.25 743 TYR A C 1
ATOM 5616 O O . TYR A 1 743 ? 0.763 28.100 -23.746 1.00 89.25 743 TYR A O 1
ATOM 5624 N N . ASN A 1 744 ? 2.080 29.846 -23.265 1.00 84.88 744 ASN A N 1
ATOM 5625 C CA . ASN A 1 744 ? 3.298 29.334 -23.888 1.00 84.88 744 ASN A CA 1
ATOM 5626 C C . ASN A 1 744 ? 4.543 29.906 -23.190 1.00 84.88 744 ASN A C 1
ATOM 5628 O O . ASN A 1 744 ? 4.438 30.632 -22.201 1.00 84.88 744 ASN A O 1
ATOM 5632 N N . GLY A 1 745 ? 5.730 29.617 -23.731 1.00 75.69 745 GLY A N 1
ATOM 5633 C CA . GLY A 1 745 ? 7.002 30.130 -23.208 1.00 75.69 745 GLY A CA 1
ATOM 5634 C C . GLY A 1 745 ? 7.189 31.655 -23.289 1.00 75.69 745 GLY A C 1
ATOM 5635 O O . GLY A 1 745 ? 8.139 32.168 -22.706 1.00 75.69 745 GLY A O 1
ATOM 5636 N N . VAL A 1 746 ? 6.308 32.384 -23.987 1.00 79.00 746 VAL A N 1
ATOM 5637 C CA . VAL A 1 746 ? 6.309 33.857 -24.075 1.00 79.00 746 VAL A CA 1
ATOM 5638 C C . VAL A 1 746 ? 5.434 34.474 -22.981 1.00 79.00 746 VAL A C 1
ATOM 5640 O O . VAL A 1 746 ? 5.770 35.522 -22.431 1.00 79.00 746 VAL A O 1
ATOM 5643 N N . GLY A 1 747 ? 4.315 33.834 -22.645 1.00 76.62 747 GLY A N 1
ATOM 5644 C CA . GLY A 1 747 ? 3.420 34.263 -21.576 1.00 76.62 747 GLY A CA 1
ATOM 5645 C C . GLY A 1 747 ? 2.006 33.709 -21.738 1.00 76.62 747 GLY A C 1
ATOM 5646 O O . GLY A 1 747 ? 1.750 32.827 -22.556 1.00 76.62 747 GLY A O 1
ATOM 5647 N N . ASN A 1 748 ? 1.076 34.236 -20.945 1.00 89.38 748 ASN A N 1
ATOM 5648 C CA . ASN A 1 748 ? -0.309 33.768 -20.927 1.00 89.38 748 ASN A CA 1
ATOM 5649 C C . ASN A 1 748 ? -1.207 34.664 -21.786 1.00 89.38 748 ASN A C 1
ATOM 5651 O O . ASN A 1 748 ? -1.038 35.886 -21.778 1.00 89.38 748 ASN A O 1
ATOM 5655 N N . SER A 1 749 ? -2.195 34.064 -22.448 1.00 93.94 749 SER A N 1
ATOM 5656 C CA . SER A 1 749 ? -3.300 34.793 -23.069 1.00 93.94 749 SER A CA 1
ATOM 5657 C C . SER A 1 749 ? -4.158 35.503 -22.011 1.00 93.94 749 SER A C 1
ATOM 5659 O O . SER A 1 749 ? -4.036 35.266 -20.798 1.00 93.94 749 SER A O 1
ATOM 5661 N N . GLY A 1 750 ? -5.088 36.342 -22.463 1.00 90.06 750 GLY A N 1
ATOM 5662 C CA . GLY A 1 750 ? -6.269 36.689 -21.681 1.00 90.06 750 GLY A CA 1
ATOM 5663 C C . GLY A 1 750 ? -7.170 35.469 -21.445 1.00 90.06 750 GLY A C 1
ATOM 5664 O O . GLY A 1 750 ? -6.980 34.390 -22.014 1.00 90.06 750 GLY A O 1
ATOM 5665 N N . TYR A 1 751 ? -8.125 35.613 -20.529 1.00 94.94 751 TYR A N 1
ATOM 5666 C CA . TYR A 1 751 ? -9.041 34.530 -20.173 1.00 94.94 751 TYR A CA 1
ATOM 5667 C C . TYR A 1 751 ? -10.230 34.459 -21.130 1.00 94.94 751 TYR A C 1
ATOM 5669 O O . TYR A 1 751 ? -10.703 35.476 -21.633 1.00 94.94 751 TYR A O 1
ATOM 5677 N N . SER A 1 752 ? -10.777 33.256 -21.272 1.00 96.56 752 SER A N 1
ATOM 5678 C CA . SER A 1 752 ? -12.090 33.014 -21.853 1.00 96.56 752 SER A CA 1
ATOM 5679 C C . SER A 1 752 ? -13.201 33.765 -21.120 1.00 96.56 752 SER A C 1
ATOM 5681 O O . SER A 1 752 ? -13.016 34.307 -20.025 1.00 96.56 752 SER A O 1
ATOM 5683 N N . ASN A 1 753 ? -14.416 33.705 -21.673 1.00 96.19 753 ASN A N 1
ATOM 5684 C CA . ASN A 1 753 ? -15.612 34.023 -20.898 1.00 96.19 753 ASN A CA 1
ATOM 5685 C C . ASN A 1 753 ? -15.668 33.170 -19.617 1.00 96.19 753 ASN A C 1
ATOM 5687 O O . ASN A 1 753 ? -15.198 32.028 -19.607 1.00 96.19 753 ASN A O 1
ATOM 5691 N N . GLU A 1 754 ? -16.272 33.707 -18.554 1.00 95.94 754 GLU A N 1
ATOM 5692 C CA . GLU A 1 754 ? -16.579 32.911 -17.366 1.00 95.94 754 GLU A CA 1
ATOM 5693 C C . GLU A 1 754 ? -17.754 31.969 -17.669 1.00 95.94 754 GLU A C 1
ATOM 5695 O O . GLU A 1 754 ? -18.762 32.384 -18.247 1.00 95.94 754 GLU A O 1
ATOM 5700 N N . ALA A 1 755 ? -17.636 30.707 -17.265 1.00 92.00 755 ALA A N 1
ATOM 5701 C CA . ALA A 1 755 ? -18.721 29.733 -17.298 1.00 92.00 755 ALA A CA 1
ATOM 5702 C C . ALA A 1 755 ? -19.111 29.353 -15.873 1.00 92.00 755 ALA A C 1
ATOM 5704 O O . ALA A 1 755 ? -18.250 29.194 -15.015 1.00 92.00 755 ALA A O 1
ATOM 5705 N N . THR A 1 756 ? -20.407 29.224 -15.600 1.00 91.12 756 THR A N 1
ATOM 5706 C CA . THR A 1 756 ? -20.913 28.925 -14.256 1.00 91.12 756 THR A CA 1
ATOM 5707 C C . THR A 1 756 ? -21.791 27.690 -14.296 1.00 91.12 756 THR A C 1
ATOM 5709 O O . THR A 1 756 ? -22.658 27.593 -15.160 1.00 91.12 756 THR A O 1
ATOM 5712 N N . ALA A 1 757 ? -21.605 26.782 -13.344 1.00 86.69 757 ALA A N 1
ATOM 5713 C CA . ALA A 1 757 ? -22.520 25.673 -13.121 1.00 86.69 757 ALA A CA 1
ATOM 5714 C C . ALA A 1 757 ? -22.674 25.402 -11.621 1.00 86.69 757 ALA A C 1
ATOM 5716 O O . ALA A 1 757 ? -21.745 25.597 -10.833 1.00 86.69 757 ALA A O 1
ATOM 5717 N N . THR A 1 758 ? -23.872 24.979 -11.232 1.00 85.50 758 THR A N 1
ATOM 5718 C CA . THR A 1 758 ? -24.199 24.564 -9.868 1.00 85.50 758 THR A CA 1
ATOM 5719 C C . THR A 1 758 ? -24.298 23.054 -9.870 1.00 85.50 758 THR A C 1
ATOM 5721 O O . THR A 1 758 ? -25.099 22.503 -10.621 1.00 85.50 758 THR A O 1
ATOM 5724 N N . THR A 1 759 ? -23.467 22.389 -9.074 1.00 69.06 759 THR A N 1
ATOM 5725 C CA . THR A 1 759 ? -23.576 20.941 -8.865 1.00 69.06 759 THR A CA 1
ATOM 5726 C C . THR A 1 759 ? -24.967 20.572 -8.361 1.00 69.06 759 THR A C 1
ATOM 5728 O O . THR A 1 759 ? -25.632 21.359 -7.682 1.00 69.06 759 THR A O 1
ATOM 5731 N N . ASN A 1 760 ? -25.412 19.359 -8.677 1.00 66.38 760 ASN A N 1
ATOM 5732 C CA . ASN A 1 760 ? -26.736 18.899 -8.267 1.00 66.38 760 ASN A CA 1
ATOM 5733 C C . ASN A 1 760 ? -26.832 18.792 -6.729 1.00 66.38 760 ASN A C 1
ATOM 5735 O O . ASN A 1 760 ? -25.826 18.750 -6.016 1.00 66.38 760 ASN A O 1
ATOM 5739 N N . ASN A 1 761 ? -28.052 18.767 -6.198 1.00 49.34 761 ASN A N 1
ATOM 5740 C CA . ASN A 1 761 ? -28.282 18.658 -4.757 1.00 49.34 761 ASN A CA 1
ATOM 5741 C C . ASN A 1 761 ? -27.834 17.281 -4.232 1.00 49.34 761 ASN A C 1
ATOM 5743 O O . ASN A 1 761 ? -27.956 16.283 -4.937 1.00 49.34 761 ASN A O 1
ATOM 5747 N N . SER A 1 762 ? -27.336 17.211 -2.995 1.00 44.62 762 SER A N 1
ATOM 5748 C CA . SER A 1 762 ? -26.940 15.950 -2.338 1.00 44.62 762 SER A CA 1
ATOM 5749 C C . SER A 1 762 ? -28.092 15.246 -1.611 1.00 44.62 762 SER A C 1
ATOM 5751 O O . SER A 1 762 ? -27.877 14.221 -0.971 1.00 44.62 762 SER A O 1
ATOM 5753 N N . SER A 1 763 ? -29.324 15.756 -1.702 1.00 34.94 763 SER A N 1
ATOM 5754 C CA . SER A 1 763 ? -30.495 15.053 -1.180 1.00 34.94 763 SER A CA 1
ATOM 5755 C C . SER A 1 763 ? -30.912 13.933 -2.130 1.00 34.94 763 SER A C 1
ATOM 5757 O O . SER A 1 763 ? -31.269 14.204 -3.276 1.00 34.94 763 SER A O 1
ATOM 5759 N N . SER A 1 764 ? -30.942 12.702 -1.625 1.00 37.94 764 SER A N 1
ATOM 5760 C CA . SER A 1 764 ? -31.700 11.605 -2.222 1.00 37.94 764 SER A CA 1
ATOM 5761 C C . SER A 1 764 ? -33.153 12.043 -2.446 1.00 37.94 764 SER A C 1
ATOM 5763 O O . SER A 1 764 ? -33.880 12.376 -1.506 1.00 37.94 764 SER A O 1
ATOM 5765 N N . HIS A 1 765 ? -33.593 12.085 -3.702 1.00 38.53 765 HIS A N 1
ATOM 5766 C CA . HIS A 1 765 ? -35.001 12.282 -4.020 1.00 38.53 765 HIS A CA 1
ATOM 5767 C C . HIS A 1 765 ? -35.707 10.928 -3.978 1.00 38.53 765 HIS A C 1
ATOM 5769 O O . HIS A 1 765 ? -35.805 10.247 -4.983 1.00 38.53 765 HIS A O 1
ATOM 5775 N N . CYS A 1 766 ? -36.250 10.540 -2.823 1.00 35.91 766 CYS A N 1
ATOM 5776 C CA . CYS A 1 766 ? -37.154 9.381 -2.775 1.00 35.91 766 CYS A CA 1
ATOM 5777 C C . CYS A 1 766 ? -38.635 9.754 -3.010 1.00 35.91 766 CYS A C 1
ATOM 5779 O O . CYS A 1 766 ? -39.477 8.864 -3.070 1.00 35.91 766 CYS A O 1
ATOM 5781 N N . ASN A 1 767 ? -38.995 11.048 -3.100 1.00 40.44 767 ASN A N 1
ATOM 5782 C CA . ASN A 1 767 ? -40.399 11.481 -2.964 1.00 40.44 767 ASN A CA 1
ATOM 5783 C C . ASN A 1 767 ? -40.852 12.599 -3.939 1.00 40.44 767 ASN A C 1
ATOM 5785 O O . ASN A 1 767 ? -41.809 13.311 -3.627 1.00 40.44 767 ASN A O 1
ATOM 5789 N N . ASN A 1 768 ? -40.190 12.827 -5.082 1.00 43.94 768 ASN A N 1
ATOM 5790 C CA . ASN A 1 768 ? -40.554 13.941 -5.982 1.00 43.94 768 ASN A CA 1
ATOM 5791 C C . ASN A 1 768 ? -41.637 13.592 -7.034 1.00 43.94 768 ASN A C 1
ATOM 5793 O O . ASN A 1 768 ? -42.097 14.497 -7.727 1.00 43.94 768 ASN A O 1
ATOM 5797 N N . ASN A 1 769 ? -42.099 12.334 -7.116 1.00 38.78 769 ASN A N 1
ATOM 5798 C CA . ASN A 1 769 ? -43.099 11.858 -8.090 1.00 38.78 769 ASN A CA 1
ATOM 5799 C C . ASN A 1 769 ? -42.726 12.121 -9.569 1.00 38.78 769 ASN A C 1
ATOM 5801 O O . ASN A 1 769 ? -43.611 12.192 -10.428 1.00 38.78 769 ASN A O 1
ATOM 5805 N N . VAL A 1 770 ? -41.436 12.265 -9.877 1.00 43.72 770 VAL A N 1
ATOM 5806 C CA . VAL A 1 770 ? -40.910 12.415 -11.240 1.00 43.72 770 VAL A CA 1
ATOM 5807 C C . VAL A 1 770 ? -40.065 11.182 -11.557 1.00 43.72 770 VAL A C 1
ATOM 5809 O O . VAL A 1 770 ? -39.311 10.748 -10.704 1.00 43.72 770 VAL A O 1
ATOM 5812 N N . GLN A 1 771 ? -40.228 10.609 -12.754 1.00 41.91 771 GLN A N 1
ATOM 5813 C CA . GLN A 1 771 ? -39.429 9.479 -13.247 1.00 41.91 771 GLN A CA 1
ATOM 5814 C C . GLN A 1 771 ? -38.353 9.999 -14.202 1.00 41.91 771 GLN A C 1
ATOM 5816 O O . GLN A 1 771 ? -38.667 10.326 -15.352 1.00 41.91 771 GLN A O 1
ATOM 5821 N N . ASP A 1 772 ? -37.108 10.084 -13.740 1.00 45.94 772 ASP A N 1
ATOM 5822 C CA . ASP A 1 772 ? -35.963 10.552 -14.531 1.00 45.94 772 ASP A CA 1
ATOM 5823 C C . ASP A 1 772 ? -34.708 9.658 -14.446 1.00 45.94 772 ASP A C 1
ATOM 5825 O O . ASP A 1 772 ? -33.718 9.945 -15.123 1.00 45.94 772 ASP A O 1
ATOM 5829 N N . GLY A 1 773 ? -34.789 8.499 -13.781 1.00 45.09 773 GLY A N 1
ATOM 5830 C CA . GLY A 1 773 ? -33.807 7.418 -13.915 1.00 45.09 773 GLY A CA 1
ATOM 5831 C C . GLY A 1 773 ? -32.643 7.471 -12.925 1.00 45.09 773 GLY A C 1
ATOM 5832 O O . GLY A 1 773 ? -31.614 6.843 -13.185 1.00 45.09 773 GLY A O 1
ATOM 5833 N N . ASP A 1 774 ? -32.789 8.193 -11.811 1.00 42.47 774 ASP A N 1
ATOM 5834 C CA . ASP A 1 774 ? -31.855 8.194 -10.679 1.00 42.47 774 ASP A CA 1
ATOM 5835 C C . ASP A 1 774 ? -32.232 7.185 -9.561 1.00 42.47 774 ASP A C 1
ATOM 5837 O O . ASP A 1 774 ? -31.561 7.101 -8.529 1.00 42.47 774 ASP A O 1
ATOM 5841 N N . GLU A 1 775 ? -33.249 6.341 -9.780 1.00 46.44 775 GLU A N 1
ATOM 5842 C CA . GLU A 1 775 ? -33.800 5.411 -8.792 1.00 46.44 775 GLU A CA 1
ATOM 5843 C C . GLU A 1 775 ? -33.148 4.014 -8.835 1.00 46.44 775 GLU A C 1
ATOM 5845 O O . GLU A 1 775 ? -33.636 3.078 -9.478 1.00 46.44 775 GLU A O 1
ATOM 5850 N N . THR A 1 776 ? -32.091 3.783 -8.051 1.00 40.69 776 THR A N 1
ATOM 5851 C CA . THR A 1 776 ? -31.694 2.405 -7.703 1.00 40.69 776 THR A CA 1
ATOM 5852 C C . THR A 1 776 ? -32.617 1.837 -6.606 1.00 40.69 776 THR A C 1
ATOM 5854 O O . THR A 1 776 ? -32.235 1.773 -5.441 1.00 40.69 776 THR A O 1
ATOM 5857 N N . GLY A 1 777 ? -33.828 1.415 -7.020 1.00 40.78 777 GLY A N 1
ATOM 5858 C CA . GLY A 1 777 ? -34.831 0.578 -6.317 1.00 40.78 777 GLY A CA 1
ATOM 5859 C C . GLY A 1 777 ? -35.866 1.324 -5.445 1.00 40.78 777 GLY A C 1
ATOM 5860 O O . GLY A 1 777 ? -35.498 1.856 -4.409 1.00 40.78 777 GLY A O 1
ATOM 5861 N N . VAL A 1 778 ? -37.189 1.359 -5.692 1.00 41.47 778 VAL A N 1
ATOM 5862 C CA . VAL A 1 778 ? -38.118 0.743 -6.672 1.00 41.47 778 VAL A CA 1
ATOM 5863 C C . VAL A 1 778 ? -39.344 1.671 -6.848 1.00 41.47 778 VAL A C 1
ATOM 5865 O O . VAL A 1 778 ? -39.926 2.073 -5.846 1.00 41.47 778 VAL A O 1
ATOM 5868 N N . ASP A 1 779 ? -39.834 1.851 -8.084 1.00 24.61 779 ASP A N 1
ATOM 5869 C CA . ASP A 1 779 ? -41.263 1.651 -8.416 1.00 24.61 779 ASP A CA 1
ATOM 5870 C C . ASP A 1 779 ? -41.390 0.869 -9.737 1.00 24.61 779 ASP A C 1
ATOM 5872 O O . ASP A 1 779 ? -41.556 1.419 -10.825 1.00 24.61 779 ASP A O 1
ATOM 5876 N N . CYS A 1 780 ? -41.298 -0.457 -9.638 1.00 34.84 780 CYS A N 1
ATOM 5877 C CA . CYS A 1 780 ? -41.960 -1.339 -10.586 1.00 34.84 780 CYS A CA 1
ATOM 5878 C C . CYS A 1 780 ? -43.359 -1.566 -10.020 1.00 34.84 780 CYS A C 1
ATOM 5880 O O . CYS A 1 780 ? -43.515 -2.324 -9.059 1.00 34.84 780 CYS A O 1
ATOM 5882 N N . GLY A 1 781 ? -44.365 -0.925 -10.608 1.00 31.58 781 GLY A N 1
ATOM 5883 C CA . GLY A 1 781 ? -45.751 -1.107 -10.201 1.00 31.58 781 GLY A CA 1
ATOM 5884 C C . GLY A 1 781 ? -46.141 -2.591 -10.121 1.00 31.58 781 GLY A C 1
ATOM 5885 O O . GLY A 1 781 ? -46.308 -3.254 -11.142 1.00 31.58 781 GLY A O 1
ATOM 5886 N N . GLY A 1 782 ? -46.340 -3.087 -8.894 1.00 35.84 782 GLY A N 1
ATOM 5887 C CA . GLY A 1 782 ? -47.076 -4.319 -8.586 1.00 35.84 782 GLY A CA 1
ATOM 5888 C C . GLY A 1 782 ? -46.292 -5.498 -7.974 1.00 35.84 782 GLY A C 1
ATOM 5889 O O . GLY A 1 782 ? -45.470 -6.130 -8.622 1.00 35.84 782 GLY A O 1
ATOM 5890 N N . SER A 1 783 ? -46.709 -5.881 -6.754 1.00 44.81 783 SER A N 1
ATOM 5891 C CA . SER A 1 783 ? -46.619 -7.216 -6.112 1.00 44.81 783 SER A CA 1
ATOM 5892 C C . SER A 1 783 ? -45.241 -7.877 -5.882 1.00 44.81 783 SER A C 1
ATOM 5894 O O . SER A 1 783 ? -45.123 -9.099 -6.013 1.00 44.81 783 SER A O 1
ATOM 5896 N N . CYS A 1 784 ? -44.234 -7.142 -5.409 1.00 29.36 784 CYS A N 1
ATOM 5897 C CA . CYS A 1 784 ? -43.011 -7.746 -4.857 1.00 29.36 784 CYS A CA 1
ATOM 5898 C C . CYS A 1 784 ? -42.845 -7.441 -3.358 1.00 29.36 784 CYS A C 1
ATOM 5900 O O . CYS A 1 784 ? -43.271 -6.397 -2.868 1.00 29.36 784 CYS A O 1
ATOM 5902 N N . VAL A 1 785 ? -42.261 -8.399 -2.632 1.00 31.98 785 VAL A N 1
ATOM 5903 C CA . VAL A 1 785 ? -41.986 -8.356 -1.183 1.00 31.98 785 VAL A CA 1
ATOM 5904 C C . VAL A 1 785 ? -40.980 -7.227 -0.866 1.00 31.98 785 VAL A C 1
ATOM 5906 O O . VAL A 1 785 ? -40.083 -7.013 -1.679 1.00 31.98 785 VAL A O 1
ATOM 5909 N N . PRO A 1 786 ? -41.091 -6.506 0.272 1.00 32.47 786 PRO A N 1
ATOM 5910 C CA . PRO A 1 786 ? -40.253 -5.335 0.562 1.00 32.47 786 PRO A CA 1
ATOM 5911 C C . PRO A 1 786 ? -38.759 -5.677 0.683 1.00 32.47 786 PRO A C 1
ATOM 5913 O O . PRO A 1 786 ? -38.412 -6.676 1.313 1.00 32.47 786 PRO A O 1
ATOM 5916 N N . CYS A 1 787 ? -37.879 -4.818 0.155 1.00 26.11 787 CYS A N 1
ATOM 5917 C CA . CYS A 1 787 ? -36.440 -4.846 0.445 1.00 26.11 787 CYS A CA 1
ATOM 5918 C C . CYS A 1 787 ? -36.152 -4.224 1.826 1.00 26.11 787 CYS A C 1
ATOM 5920 O O . CYS A 1 787 ? -36.765 -3.226 2.202 1.00 26.11 787 CYS A O 1
ATOM 5922 N N . SER A 1 788 ? -35.232 -4.835 2.580 1.00 31.52 788 SER A N 1
ATOM 5923 C CA . SER A 1 788 ? -34.802 -4.416 3.924 1.00 31.52 788 SER A CA 1
ATOM 5924 C C . SER A 1 788 ? -34.200 -3.005 3.946 1.00 31.52 788 SER A C 1
ATOM 5926 O O . SER A 1 788 ? -33.518 -2.601 3.010 1.00 31.52 788 SER A O 1
ATOM 5928 N N . THR A 1 789 ? -34.416 -2.278 5.046 1.00 36.03 789 THR A N 1
ATOM 5929 C CA . THR A 1 789 ? -33.773 -0.991 5.368 1.00 36.03 789 THR A CA 1
ATOM 5930 C C . THR A 1 789 ? -32.246 -1.116 5.299 1.00 36.03 789 THR A C 1
ATOM 5932 O O . THR A 1 789 ? -31.699 -1.970 5.993 1.00 36.03 789 THR A O 1
ATOM 5935 N N . GLY A 1 790 ? -31.606 -0.295 4.456 1.00 44.09 790 GLY A N 1
ATOM 5936 C CA . GLY A 1 790 ? -30.215 -0.427 3.998 1.00 44.09 790 GLY A CA 1
ATOM 5937 C C . GLY A 1 790 ? -29.160 -0.601 5.094 1.00 44.09 790 GLY A C 1
ATOM 5938 O O . GLY A 1 790 ? -29.216 0.035 6.145 1.00 44.09 790 GLY A O 1
ATOM 5939 N N . ASP A 1 791 ? -28.207 -1.492 4.833 1.00 60.25 791 ASP A N 1
ATOM 5940 C CA . ASP A 1 791 ? -27.177 -1.919 5.775 1.00 60.25 791 ASP A CA 1
ATOM 5941 C C . ASP A 1 791 ? -26.179 -0.787 6.095 1.00 60.25 791 ASP A C 1
ATOM 5943 O O . ASP A 1 791 ? -25.702 -0.090 5.200 1.00 60.25 791 ASP A O 1
ATOM 5947 N N . LYS A 1 792 ? -25.837 -0.612 7.380 1.00 79.00 792 LYS A N 1
ATOM 5948 C CA . LYS A 1 792 ? -24.740 0.274 7.810 1.00 79.00 792 LYS A CA 1
ATOM 5949 C C . LYS A 1 792 ? -23.403 -0.211 7.225 1.00 79.00 792 LYS A C 1
ATOM 5951 O O . LYS A 1 792 ? -23.204 -1.415 7.075 1.00 79.00 792 LYS A O 1
ATOM 5956 N N . VAL A 1 793 ? -22.451 0.693 6.989 1.00 77.25 793 VAL A N 1
ATOM 5957 C CA . VAL A 1 793 ? -21.075 0.347 6.600 1.00 77.25 793 VAL A CA 1
ATOM 5958 C C . VAL A 1 793 ? -20.409 -0.391 7.763 1.00 77.25 793 VAL A C 1
ATOM 5960 O O . VAL A 1 793 ? -20.218 0.154 8.856 1.00 77.25 793 VAL A O 1
ATOM 5963 N N . GLU A 1 794 ? -20.096 -1.665 7.535 1.00 83.06 794 GLU A N 1
ATOM 5964 C CA . GLU A 1 794 ? -19.425 -2.546 8.490 1.00 83.06 794 GLU A CA 1
ATOM 5965 C C . GLU A 1 794 ? -17.957 -2.753 8.097 1.00 83.06 794 GLU A C 1
ATOM 5967 O O . GLU A 1 794 ? -17.594 -2.720 6.924 1.00 83.06 794 GLU A O 1
ATOM 5972 N N . GLY A 1 795 ? -17.103 -3.016 9.084 1.00 83.44 795 GLY A N 1
ATOM 5973 C CA . GLY A 1 795 ? -15.672 -3.214 8.879 1.00 83.44 795 GLY A CA 1
ATOM 5974 C C . GLY A 1 795 ? -15.037 -4.017 10.007 1.00 83.44 795 GLY A C 1
ATOM 5975 O O . GLY A 1 795 ? -15.708 -4.544 10.899 1.00 83.44 795 GLY A O 1
ATOM 5976 N N . LYS A 1 796 ? -13.711 -4.143 9.975 1.00 87.19 796 LYS A N 1
ATOM 5977 C CA . LYS A 1 796 ? -12.975 -4.896 10.994 1.00 87.19 796 LYS A CA 1
ATOM 5978 C C . LYS A 1 796 ? -13.199 -4.262 12.370 1.00 87.19 796 LYS A C 1
ATOM 5980 O O . LYS A 1 796 ? -12.933 -3.083 12.540 1.00 87.19 796 LYS A O 1
ATOM 5985 N N . LEU A 1 797 ? -13.638 -5.029 13.367 1.00 91.94 797 LEU A N 1
ATOM 5986 C CA . LEU A 1 797 ? -13.945 -4.518 14.709 1.00 91.94 797 LEU A CA 1
ATOM 5987 C C . LEU A 1 797 ? -15.065 -3.458 14.748 1.00 91.94 797 LEU A C 1
ATOM 5989 O O . LEU A 1 797 ? -15.034 -2.585 15.610 1.00 91.94 797 LEU A O 1
ATOM 5993 N N . THR A 1 798 ? -16.081 -3.495 13.882 1.00 91.62 798 THR A N 1
ATOM 5994 C CA . THR A 1 798 ? -17.283 -2.663 14.102 1.00 91.62 798 THR A CA 1
ATOM 5995 C C . THR A 1 798 ? -18.177 -3.229 15.214 1.00 91.62 798 THR A C 1
ATOM 5997 O O . THR A 1 798 ? -18.253 -4.451 15.392 1.00 91.62 798 THR A O 1
ATOM 6000 N N . PRO A 1 799 ? -18.869 -2.380 15.999 1.00 91.88 799 PRO A N 1
ATOM 6001 C CA . PRO A 1 799 ? -19.858 -2.846 16.968 1.00 91.88 799 PRO A CA 1
ATOM 6002 C C . PRO A 1 799 ? -21.017 -3.590 16.299 1.00 91.88 799 PRO A C 1
ATOM 6004 O O . PRO A 1 799 ? -21.547 -3.150 15.279 1.00 91.88 799 PRO A O 1
ATOM 6007 N N . LYS A 1 800 ? -21.459 -4.689 16.912 1.00 86.12 800 LYS A N 1
ATOM 6008 C CA . LYS A 1 800 ? -22.603 -5.482 16.446 1.00 86.12 800 LYS A CA 1
ATOM 6009 C C . LYS A 1 800 ? -23.931 -4.751 16.660 1.00 86.12 800 LYS A C 1
ATOM 6011 O O . LYS A 1 800 ? -24.031 -3.800 17.435 1.00 86.12 800 LYS A O 1
ATOM 6016 N N . ASN A 1 801 ? -24.982 -5.265 16.017 1.00 83.31 801 ASN A N 1
ATOM 6017 C CA . ASN A 1 801 ? -26.370 -4.808 16.173 1.00 83.31 801 ASN A CA 1
ATOM 6018 C C . ASN A 1 801 ? -26.573 -3.317 15.843 1.00 83.31 801 ASN A C 1
ATOM 6020 O O . ASN A 1 801 ? -27.437 -2.668 16.426 1.00 83.31 801 ASN A O 1
ATOM 6024 N N . GLY A 1 802 ? -25.750 -2.774 14.943 1.00 80.94 802 GLY A N 1
ATOM 6025 C CA . GLY A 1 802 ? -25.855 -1.395 14.471 1.00 80.94 802 GLY A CA 1
ATOM 6026 C C . GLY A 1 802 ? -25.499 -0.313 15.496 1.00 80.94 802 GLY A C 1
ATOM 6027 O O . GLY A 1 802 ? -25.838 0.849 15.273 1.00 80.94 802 GLY A O 1
ATOM 6028 N N . LYS A 1 803 ? -24.839 -0.677 16.604 1.00 91.94 803 LYS A N 1
ATOM 6029 C CA . LYS A 1 803 ? -24.388 0.277 17.625 1.00 91.94 803 LYS A CA 1
ATOM 6030 C C . LYS A 1 803 ? -23.174 1.098 17.168 1.00 91.94 803 LYS A C 1
ATOM 6032 O O . LYS A 1 803 ? -22.440 0.702 16.257 1.00 91.94 803 LYS A O 1
ATOM 6037 N N . THR A 1 804 ? -22.924 2.185 17.893 1.00 95.69 804 THR A N 1
ATOM 6038 C CA . THR A 1 804 ? -21.737 3.043 17.768 1.00 95.69 804 THR A CA 1
ATOM 6039 C C . THR A 1 804 ? -20.928 2.999 19.062 1.00 95.69 804 THR A C 1
ATOM 6041 O O . THR A 1 804 ? -21.470 3.158 20.156 1.00 95.69 804 THR A O 1
ATOM 6044 N N . LEU A 1 805 ? -19.623 2.738 18.958 1.00 97.56 805 LEU A N 1
ATOM 6045 C CA . LEU A 1 805 ? -18.734 2.599 20.114 1.00 97.56 805 LEU A CA 1
ATOM 6046 C C . LEU A 1 805 ? -18.496 3.951 20.791 1.00 97.56 805 LEU A C 1
ATOM 6048 O O . LEU A 1 805 ? -17.977 4.860 20.146 1.00 97.56 805 LEU A O 1
ATOM 6052 N N . LEU A 1 806 ? -18.800 4.066 22.089 1.00 97.94 806 LEU A N 1
ATOM 6053 C CA . LEU A 1 806 ? -18.400 5.231 22.879 1.00 97.94 806 LEU A CA 1
ATOM 6054 C C . LEU A 1 806 ? -17.028 4.992 23.514 1.00 97.94 806 LEU A C 1
ATOM 6056 O O . LEU A 1 806 ? -16.858 4.103 24.352 1.00 97.94 806 LEU A O 1
ATOM 6060 N N . VAL A 1 807 ? -16.060 5.818 23.145 1.00 98.50 807 VAL A N 1
ATOM 6061 C CA . VAL A 1 807 ? -14.689 5.789 23.648 1.00 98.50 807 VAL A CA 1
ATOM 6062 C C . VAL A 1 807 ? -14.446 7.033 24.499 1.00 98.50 807 VAL A C 1
ATOM 6064 O O . VAL A 1 807 ? -14.828 8.138 24.118 1.00 98.50 807 VAL A O 1
ATOM 6067 N N . LEU A 1 808 ? -13.809 6.865 25.658 1.00 97.56 808 LEU A N 1
ATOM 6068 C CA . LEU A 1 808 ? -13.421 7.976 26.528 1.00 97.56 808 LEU A CA 1
ATOM 6069 C C . LEU A 1 808 ? -11.904 8.115 26.562 1.00 97.56 808 LEU A C 1
ATOM 6071 O O . LEU A 1 808 ? -11.166 7.128 26.606 1.00 97.56 808 LEU A O 1
ATOM 6075 N N . GLY A 1 809 ? -11.445 9.357 26.574 1.00 95.19 809 GLY A N 1
ATOM 6076 C CA . GLY A 1 809 ? -10.034 9.672 26.547 1.00 95.19 809 GLY A CA 1
ATOM 6077 C C . GLY A 1 809 ? -9.655 10.934 27.320 1.00 95.19 809 GLY A C 1
ATOM 6078 O O . GLY A 1 809 ? -10.485 11.568 27.965 1.00 95.19 809 GLY A O 1
ATOM 6079 N N . GLN A 1 810 ? -8.384 11.320 27.267 1.00 94.62 810 GLN A N 1
ATOM 6080 C CA . GLN A 1 810 ? -7.341 10.663 26.457 1.00 94.62 810 GLN A CA 1
ATOM 6081 C C . GLN A 1 810 ? -6.099 10.244 27.248 1.00 94.62 810 GLN A C 1
ATOM 6083 O O . GLN A 1 810 ? -5.128 9.732 26.692 1.00 94.62 810 GLN A O 1
ATOM 6088 N N . ASP A 1 811 ? -6.184 10.414 28.562 1.00 96.12 811 ASP A N 1
ATOM 6089 C CA . ASP A 1 811 ? -5.186 10.045 29.548 1.00 96.12 811 ASP A CA 1
ATOM 6090 C C . ASP A 1 811 ? -5.832 9.248 30.694 1.00 96.12 811 ASP A C 1
ATOM 6092 O O . ASP A 1 811 ? -7.051 9.252 30.902 1.00 96.12 811 ASP A O 1
ATOM 6096 N N . LEU A 1 812 ? -5.001 8.553 31.467 1.00 87.50 812 LEU A N 1
ATOM 6097 C CA . LEU A 1 812 ? -5.449 7.658 32.528 1.00 87.50 812 LEU A CA 1
ATOM 6098 C C . LEU A 1 812 ? -6.185 8.376 33.653 1.00 87.50 812 LEU A C 1
ATOM 6100 O O . LEU A 1 812 ? -7.077 7.773 34.254 1.00 87.50 812 LEU A O 1
ATOM 6104 N N . LYS A 1 813 ? -5.817 9.624 33.960 1.00 89.06 813 LYS A N 1
ATOM 6105 C CA . LYS A 1 813 ? -6.457 10.389 35.029 1.00 89.06 813 LYS A CA 1
ATOM 6106 C C . LYS A 1 813 ? -7.852 10.815 34.594 1.00 89.06 813 LYS A C 1
ATOM 6108 O O . LYS A 1 813 ? -8.791 10.589 35.346 1.00 89.06 813 LYS A O 1
ATOM 6113 N N . SER A 1 814 ? -7.999 11.359 33.393 1.00 91.69 814 SER A N 1
ATOM 6114 C CA . SER A 1 814 ? -9.292 11.818 32.876 1.00 91.69 814 SER A CA 1
ATOM 6115 C C . SER A 1 814 ? -10.304 10.672 32.761 1.00 91.69 814 SER A C 1
ATOM 6117 O O . SER A 1 814 ? -11.434 10.781 33.239 1.00 91.69 814 SER A O 1
ATOM 6119 N N . VAL A 1 815 ? -9.881 9.514 32.237 1.00 90.56 815 VAL A N 1
ATOM 6120 C CA . VAL A 1 815 ? -10.740 8.316 32.172 1.00 90.56 815 VAL A CA 1
ATOM 6121 C C . VAL A 1 815 ? -11.077 7.791 33.576 1.00 90.56 815 VAL A C 1
ATOM 6123 O O . VAL A 1 815 ? -12.209 7.374 33.846 1.00 90.56 815 VAL A O 1
ATOM 6126 N N . PHE A 1 816 ? -10.115 7.823 34.502 1.00 86.94 816 PHE A N 1
ATOM 6127 C CA . PHE A 1 816 ? -10.352 7.418 35.885 1.00 86.94 816 PHE A CA 1
ATOM 6128 C C . PHE A 1 816 ? -11.359 8.341 36.575 1.00 86.94 816 PHE A C 1
ATOM 6130 O O . PHE A 1 816 ? -12.313 7.850 37.169 1.00 86.94 816 PHE A O 1
ATOM 6137 N N . ASP A 1 817 ? -11.197 9.656 36.464 1.00 85.12 817 ASP A N 1
ATOM 6138 C CA . ASP A 1 817 ? -12.086 10.632 37.093 1.00 85.12 817 ASP A CA 1
ATOM 6139 C C . ASP A 1 817 ? -13.518 10.508 36.548 1.00 85.12 817 ASP A C 1
ATOM 6141 O O . ASP A 1 817 ? -14.462 10.423 37.337 1.00 85.12 817 ASP A O 1
ATOM 6145 N N . TYR A 1 818 ? -13.682 10.341 35.229 1.00 90.31 818 TYR A N 1
ATOM 6146 C CA . TYR A 1 818 ? -14.985 10.075 34.611 1.00 90.31 818 TYR A CA 1
ATOM 6147 C C . TYR A 1 818 ? -15.646 8.818 35.203 1.00 90.31 818 TYR A C 1
ATOM 6149 O O . TYR A 1 818 ? -16.784 8.865 35.679 1.00 90.31 818 TYR A O 1
ATOM 6157 N N . THR A 1 819 ? -14.923 7.693 35.251 1.00 86.31 819 THR A N 1
ATOM 6158 C CA . THR A 1 819 ? -15.466 6.419 35.764 1.00 86.31 819 THR A CA 1
ATOM 6159 C C . THR A 1 819 ? -15.679 6.405 37.281 1.00 86.31 819 THR A C 1
ATOM 6161 O O . THR A 1 819 ? -16.531 5.665 37.771 1.00 86.31 819 THR A O 1
ATOM 6164 N N . GLN A 1 820 ? -14.936 7.214 38.042 1.00 81.81 820 GLN A N 1
ATOM 6165 C CA . GLN A 1 820 ? -15.078 7.331 39.498 1.00 81.81 820 GLN A CA 1
ATOM 6166 C C . GLN A 1 820 ? -16.018 8.455 39.945 1.00 81.81 820 GLN A C 1
ATOM 6168 O O . GLN A 1 820 ? -16.315 8.551 41.137 1.00 81.81 820 GLN A O 1
ATOM 6173 N N . SER A 1 821 ? -16.532 9.268 39.019 1.00 81.88 821 SER A N 1
ATOM 6174 C CA . SER A 1 821 ? -17.498 10.338 39.307 1.00 81.88 821 SER A CA 1
ATOM 6175 C C . SER A 1 821 ? -18.784 9.833 39.980 1.00 81.88 821 SER A C 1
ATOM 6177 O O . SER A 1 821 ? -19.461 10.583 40.681 1.00 81.88 821 SER A O 1
ATOM 6179 N N . GLY A 1 822 ? -19.118 8.551 39.786 1.00 83.50 822 GLY A N 1
ATOM 6180 C CA . GLY A 1 822 ? -20.317 7.906 40.321 1.00 83.50 822 GLY A CA 1
ATOM 6181 C C . GLY A 1 822 ? -21.575 8.103 39.471 1.00 83.50 822 GLY A C 1
ATOM 6182 O O . GLY A 1 822 ? -22.629 7.595 39.847 1.00 83.50 822 GLY A O 1
ATOM 6183 N N . TYR A 1 823 ? -21.476 8.808 38.339 1.00 87.56 823 TYR A N 1
ATOM 6184 C CA . TYR A 1 823 ? -22.610 9.074 37.448 1.00 87.56 823 TYR A CA 1
ATOM 6185 C C . TYR A 1 823 ? -22.655 8.156 36.228 1.00 87.56 823 TYR A C 1
ATOM 6187 O O . TYR A 1 823 ? -23.740 7.784 35.784 1.00 87.56 823 TYR A O 1
ATOM 6195 N N . PHE A 1 824 ? -21.493 7.808 35.676 1.00 89.81 824 PHE A N 1
ATOM 6196 C CA . PHE A 1 824 ? -21.396 7.174 34.364 1.00 89.81 824 PHE A CA 1
ATOM 6197 C C . PHE A 1 824 ? -21.067 5.685 34.448 1.00 89.81 824 PHE A C 1
ATOM 6199 O O . PHE A 1 824 ? -20.420 5.216 35.386 1.00 89.81 824 PHE A O 1
ATOM 6206 N N . GLN A 1 825 ? -21.494 4.945 33.427 1.00 84.56 825 GLN A N 1
ATOM 6207 C CA . GLN A 1 825 ? -21.031 3.580 33.197 1.00 84.56 825 GLN A CA 1
ATOM 6208 C C . GLN A 1 825 ? -19.587 3.593 32.679 1.00 84.56 825 GLN A C 1
ATOM 6210 O O . GLN A 1 825 ? -19.088 4.619 32.208 1.00 84.56 825 GLN A O 1
ATOM 6215 N N . ALA A 1 826 ? -18.912 2.443 32.756 1.00 86.69 826 ALA A N 1
ATOM 6216 C CA . ALA A 1 826 ? -17.625 2.288 32.090 1.00 86.69 826 ALA A CA 1
ATOM 6217 C C . ALA A 1 826 ? -17.805 2.504 30.573 1.00 86.69 826 ALA A C 1
ATOM 6219 O O . ALA A 1 826 ? -18.797 2.029 30.019 1.00 86.69 826 ALA A O 1
ATOM 6220 N N . PRO A 1 827 ? -16.877 3.198 29.900 1.00 92.88 827 PRO A N 1
ATOM 6221 C CA . PRO A 1 827 ? -16.983 3.462 28.470 1.00 92.88 827 PRO A CA 1
ATOM 6222 C C . PRO A 1 827 ? -16.740 2.193 27.643 1.00 92.88 827 PRO A C 1
ATOM 6224 O O . PRO A 1 827 ? -16.043 1.276 28.088 1.00 92.88 827 PRO A O 1
ATOM 6227 N N . GLY A 1 828 ? -17.284 2.140 26.426 1.00 94.81 828 GLY A N 1
ATOM 6228 C CA . GLY A 1 828 ? -17.079 1.026 25.491 1.00 94.81 828 GLY A CA 1
ATOM 6229 C C . GLY A 1 828 ? -15.626 0.888 25.033 1.00 94.81 828 GLY A C 1
ATOM 6230 O O . GLY A 1 828 ? -15.163 -0.222 24.783 1.00 94.81 828 GLY A O 1
ATOM 6231 N N . GLY A 1 829 ? -14.877 1.991 24.993 1.00 96.81 829 GLY A N 1
ATOM 6232 C CA . GLY A 1 829 ? -13.434 2.007 24.763 1.00 96.81 829 GLY A CA 1
ATOM 6233 C C . GLY A 1 829 ? -12.701 3.043 25.615 1.00 96.81 829 GLY A C 1
ATOM 6234 O O . GLY A 1 829 ? -13.308 3.987 26.122 1.00 96.81 829 GLY A O 1
ATOM 6235 N N . VAL A 1 830 ? -11.386 2.876 25.755 1.00 97.56 830 VAL A N 1
ATOM 6236 C CA . VAL A 1 830 ? -10.499 3.845 26.418 1.00 97.56 830 VAL A CA 1
ATOM 6237 C C . VAL A 1 830 ? -9.314 4.201 25.526 1.00 97.56 830 VAL A C 1
ATOM 6239 O O . VAL A 1 830 ? -8.696 3.307 24.944 1.00 97.56 830 VAL A O 1
ATOM 6242 N N . THR A 1 831 ? -8.989 5.491 25.437 1.00 98.06 831 THR A N 1
ATOM 6243 C CA . THR A 1 831 ? -7.883 6.001 24.609 1.00 98.06 831 THR A CA 1
ATOM 6244 C C . THR A 1 831 ? -6.640 6.312 25.438 1.00 98.06 831 THR A C 1
ATOM 6246 O O . THR A 1 831 ? -6.740 6.871 26.529 1.00 98.06 831 THR A O 1
ATOM 6249 N N . THR A 1 832 ? -5.461 5.992 24.900 1.00 95.94 832 THR A N 1
ATOM 6250 C CA . THR A 1 832 ? -4.163 6.509 25.363 1.00 95.94 832 THR A CA 1
ATOM 6251 C C . THR A 1 832 ? -3.211 6.733 24.178 1.00 95.94 832 THR A C 1
ATOM 6253 O O . THR A 1 832 ? -3.563 6.396 23.046 1.00 95.94 832 THR A O 1
ATOM 6256 N N . TYR A 1 833 ? -2.006 7.259 24.426 1.00 95.38 833 TYR A N 1
ATOM 6257 C CA . TYR A 1 833 ? -1.019 7.571 23.386 1.00 95.38 833 TYR A CA 1
ATOM 6258 C C . TYR A 1 833 ? 0.328 6.898 23.606 1.00 95.38 833 TYR A C 1
ATOM 6260 O O . TYR A 1 833 ? 0.720 6.623 24.739 1.00 95.38 833 TYR A O 1
ATOM 6268 N N . LEU A 1 834 ? 1.032 6.670 22.498 1.00 92.56 834 LEU A N 1
ATOM 6269 C CA . LEU A 1 834 ? 2.356 6.070 22.424 1.00 92.56 834 LEU A CA 1
ATOM 6270 C C . LEU A 1 834 ? 3.273 6.872 21.497 1.00 92.56 834 LEU A C 1
ATOM 6272 O O . LEU A 1 834 ? 2.827 7.432 20.495 1.00 92.56 834 LEU A O 1
ATOM 6276 N N . ALA A 1 835 ? 4.571 6.833 21.789 1.00 89.31 835 ALA A N 1
ATOM 6277 C CA . ALA A 1 835 ? 5.623 7.296 20.888 1.00 89.31 835 ALA A CA 1
ATOM 6278 C C . ALA A 1 835 ? 6.304 6.073 20.267 1.00 89.31 835 ALA A C 1
ATOM 6280 O O . ALA A 1 835 ? 6.989 5.319 20.963 1.00 89.31 835 ALA A O 1
ATOM 6281 N N . PHE A 1 836 ? 6.105 5.870 18.963 1.00 91.00 836 PHE A N 1
ATOM 6282 C CA . PHE A 1 836 ? 6.530 4.663 18.255 1.00 91.00 836 PHE A CA 1
ATOM 6283 C C . PHE A 1 836 ? 8.049 4.445 18.313 1.00 91.00 836 PHE A C 1
ATOM 6285 O O . PHE A 1 836 ? 8.517 3.359 18.652 1.00 91.00 836 PHE A O 1
ATOM 6292 N N . HIS A 1 837 ? 8.823 5.501 18.054 1.00 84.44 837 HIS A N 1
ATOM 6293 C CA . HIS A 1 837 ? 10.293 5.455 18.033 1.00 84.44 837 HIS A CA 1
ATOM 6294 C C . HIS A 1 837 ? 10.909 5.091 19.383 1.00 84.44 837 HIS A C 1
ATOM 6296 O O . HIS A 1 837 ? 12.000 4.533 19.451 1.00 84.44 837 HIS A O 1
ATOM 6302 N N . SER A 1 838 ? 10.197 5.377 20.471 1.00 85.25 838 SER A N 1
ATOM 6303 C CA . SER A 1 838 ? 10.657 5.120 21.832 1.00 85.25 838 SER A CA 1
ATOM 6304 C C . SER A 1 838 ? 10.207 3.763 22.359 1.00 85.25 838 SER A C 1
ATOM 6306 O O . SER A 1 838 ? 10.501 3.438 23.508 1.00 85.25 838 SER A O 1
ATOM 6308 N N . LEU A 1 839 ? 9.528 2.941 21.549 1.00 88.69 839 LEU A N 1
ATOM 6309 C CA . LEU A 1 839 ? 9.029 1.646 21.997 1.00 88.69 839 LEU A CA 1
ATOM 6310 C C . LEU A 1 839 ? 10.142 0.699 22.428 1.00 88.69 839 LEU A C 1
ATOM 6312 O O . LEU A 1 839 ? 9.827 -0.232 23.142 1.00 88.69 839 LEU A O 1
ATOM 6316 N N . LEU A 1 840 ? 11.413 0.880 22.060 1.00 85.69 840 LEU A N 1
ATOM 6317 C CA . LEU A 1 840 ? 12.532 0.061 22.562 1.00 85.69 840 LEU A CA 1
ATOM 6318 C C . LEU A 1 840 ? 13.517 0.815 23.454 1.00 85.69 840 LEU A C 1
ATOM 6320 O O . LEU A 1 840 ? 14.328 0.179 24.127 1.00 85.69 840 LEU A O 1
ATOM 6324 N N . ASP A 1 841 ? 13.416 2.137 23.518 1.00 79.62 841 ASP A N 1
ATOM 6325 C CA . ASP A 1 841 ? 14.362 2.961 24.253 1.00 79.62 841 ASP A CA 1
ATOM 6326 C C . ASP A 1 841 ? 14.097 2.889 25.765 1.00 79.62 841 ASP A C 1
ATOM 6328 O O . ASP A 1 841 ? 13.050 3.306 26.258 1.00 79.62 841 ASP A O 1
ATOM 6332 N N . SER A 1 842 ? 15.063 2.343 26.508 1.00 70.06 842 SER A N 1
ATOM 6333 C CA . SER A 1 842 ? 15.020 2.266 27.971 1.00 70.06 842 SER A CA 1
ATOM 6334 C C . SER A 1 842 ? 15.322 3.597 28.665 1.00 70.06 842 SER A C 1
ATOM 6336 O O . SER A 1 842 ? 15.056 3.722 29.860 1.00 70.06 842 SER A O 1
ATOM 6338 N N . ASN A 1 843 ? 15.921 4.557 27.952 1.00 63.19 843 ASN A N 1
ATOM 6339 C CA . ASN A 1 843 ? 16.223 5.898 28.459 1.00 63.19 843 ASN A CA 1
ATOM 6340 C C . ASN A 1 843 ? 15.021 6.832 28.326 1.00 63.19 843 ASN A C 1
ATOM 6342 O O . ASN A 1 843 ? 14.880 7.768 29.114 1.00 63.19 843 ASN A O 1
ATOM 6346 N N . TYR A 1 844 ? 14.138 6.554 27.368 1.00 64.88 844 TYR A N 1
ATOM 6347 C CA . TYR A 1 844 ? 12.819 7.155 27.343 1.00 64.88 844 TYR A CA 1
ATOM 6348 C C . TYR A 1 844 ? 11.982 6.518 28.453 1.00 64.88 844 TYR A C 1
ATOM 6350 O O . TYR A 1 844 ? 11.944 5.285 28.554 1.00 64.88 844 TYR A O 1
ATOM 6358 N N . PRO A 1 845 ? 11.324 7.312 29.318 1.00 54.00 845 PRO A N 1
ATOM 6359 C CA . PRO A 1 845 ? 10.547 6.754 30.414 1.00 54.00 845 PRO A CA 1
ATOM 6360 C C . PRO A 1 845 ? 9.590 5.696 29.840 1.00 54.00 845 PRO A C 1
ATOM 6362 O O . PRO A 1 845 ? 8.902 5.943 28.866 1.00 54.00 845 PRO A O 1
ATOM 6365 N N . GLN A 1 846 ? 9.655 4.466 30.353 1.00 67.94 846 GLN A N 1
ATOM 6366 C CA . GLN A 1 846 ? 8.740 3.343 30.074 1.00 67.94 846 GLN A CA 1
ATOM 6367 C C . GLN A 1 846 ? 8.455 2.995 28.602 1.00 67.94 846 GLN A C 1
ATOM 6369 O O . GLN A 1 846 ? 7.363 2.503 28.300 1.00 67.94 846 GLN A O 1
ATOM 6374 N N . TYR A 1 847 ? 9.437 3.162 27.714 1.00 83.69 847 TYR A N 1
ATOM 6375 C CA . TYR A 1 847 ? 9.363 2.646 26.346 1.00 83.69 847 TYR A CA 1
ATOM 6376 C C . TYR A 1 847 ? 8.205 3.244 25.530 1.00 83.69 847 TYR A C 1
ATOM 6378 O O . TYR A 1 847 ? 7.328 2.526 25.046 1.00 83.69 847 TYR A O 1
ATOM 6386 N N . GLY A 1 848 ? 8.159 4.576 25.439 1.00 85.88 848 GLY A N 1
ATOM 6387 C CA . GLY A 1 848 ? 7.180 5.280 24.605 1.00 85.88 848 GLY A CA 1
ATOM 6388 C C . GLY A 1 848 ? 5.737 5.170 25.101 1.00 85.88 848 GLY A C 1
ATOM 6389 O O . GLY A 1 848 ? 4.830 5.129 24.283 1.00 85.88 848 GLY A O 1
ATOM 6390 N N . ALA A 1 849 ? 5.538 5.105 26.422 1.00 90.19 849 ALA A N 1
ATOM 6391 C CA . ALA A 1 849 ? 4.253 4.945 27.124 1.00 90.19 849 ALA A CA 1
ATOM 6392 C C . ALA A 1 849 ? 3.585 3.569 26.974 1.00 90.19 849 ALA A C 1
ATOM 6394 O O . ALA A 1 849 ? 2.453 3.384 27.428 1.00 90.19 849 ALA A O 1
ATOM 6395 N N . LEU A 1 850 ? 4.283 2.566 26.422 1.00 91.81 850 LEU A N 1
ATOM 6396 C CA . LEU A 1 850 ? 3.735 1.210 26.308 1.00 91.81 850 LEU A CA 1
ATOM 6397 C C . LEU A 1 850 ? 3.387 0.621 27.685 1.00 91.81 850 LEU A C 1
ATOM 6399 O O . LEU A 1 850 ? 2.426 -0.132 27.823 1.00 91.81 850 LEU A O 1
ATOM 6403 N N . GLY A 1 851 ? 4.135 1.009 28.723 1.00 87.25 851 GLY A N 1
ATOM 6404 C CA . GLY A 1 851 ? 3.834 0.632 30.106 1.00 87.25 851 GLY A CA 1
ATOM 6405 C C . GLY A 1 851 ? 4.300 -0.770 30.499 1.00 87.25 851 GLY A C 1
ATOM 6406 O O . GLY A 1 851 ? 4.064 -1.211 31.623 1.00 87.25 851 GLY A O 1
ATOM 6407 N N . GLU A 1 852 ? 5.007 -1.450 29.601 1.00 84.25 852 GLU A N 1
ATOM 6408 C CA . GLU A 1 852 ? 5.708 -2.711 29.830 1.00 84.25 852 GLU A CA 1
ATOM 6409 C C . GLU A 1 852 ? 7.123 -2.636 29.254 1.00 84.25 852 GLU A C 1
ATOM 6411 O O . GLU A 1 852 ? 7.386 -1.845 28.351 1.00 84.25 852 GLU A O 1
ATOM 6416 N N . ASN A 1 853 ? 8.052 -3.427 29.789 1.00 82.12 853 ASN A N 1
ATOM 6417 C CA . ASN A 1 853 ? 9.409 -3.578 29.263 1.00 82.12 853 ASN A CA 1
ATOM 6418 C C . ASN A 1 853 ? 9.444 -4.559 28.058 1.00 82.12 853 ASN A C 1
ATOM 6420 O O . ASN A 1 853 ? 8.421 -5.170 27.752 1.00 82.12 853 ASN A O 1
ATOM 6424 N N . PRO A 1 854 ? 10.588 -4.753 27.363 1.00 80.81 854 PRO A N 1
ATOM 6425 C CA . PRO A 1 854 ? 10.656 -5.660 26.211 1.00 80.81 854 PRO A CA 1
ATOM 6426 C C . PRO A 1 854 ? 10.265 -7.116 26.511 1.00 80.81 854 PRO A C 1
ATOM 6428 O O . PRO A 1 854 ? 9.928 -7.854 25.592 1.00 80.81 854 PRO A O 1
ATOM 6431 N N . SER A 1 855 ? 10.306 -7.544 27.779 1.00 76.56 855 SER A N 1
ATOM 6432 C CA . SER A 1 855 ? 9.865 -8.878 28.199 1.00 76.56 855 SER A CA 1
ATOM 6433 C C . SER A 1 855 ? 8.368 -8.951 28.536 1.00 76.56 855 SER A C 1
ATOM 6435 O O . SER A 1 855 ? 7.934 -9.948 29.108 1.00 76.56 855 SER A O 1
ATOM 6437 N N . GLY A 1 856 ? 7.585 -7.905 28.245 1.00 72.25 856 GLY A N 1
ATOM 6438 C CA . GLY A 1 856 ? 6.151 -7.828 28.558 1.00 72.25 856 GLY A CA 1
ATOM 6439 C C . GLY A 1 856 ? 5.854 -7.660 30.051 1.00 72.25 856 GLY A C 1
ATOM 6440 O O . GLY A 1 856 ? 4.758 -7.953 30.517 1.00 72.25 856 GLY A O 1
ATOM 6441 N N . THR A 1 857 ? 6.845 -7.255 30.851 1.00 80.12 857 THR A N 1
ATOM 6442 C CA . THR A 1 857 ? 6.658 -7.024 32.288 1.00 80.12 857 THR A CA 1
ATOM 6443 C C . THR A 1 857 ? 6.206 -5.584 32.520 1.00 80.12 857 THR A C 1
ATOM 6445 O O . THR A 1 857 ? 6.903 -4.671 32.068 1.00 80.12 857 THR A O 1
ATOM 6448 N N . PRO A 1 858 ? 5.104 -5.348 33.255 1.00 80.12 858 PRO A N 1
ATOM 6449 C CA . PRO A 1 858 ? 4.597 -4.002 33.496 1.00 80.12 858 PRO A CA 1
ATOM 6450 C C . PRO A 1 858 ? 5.637 -3.138 34.208 1.00 80.12 858 PRO A C 1
ATOM 6452 O O . PRO A 1 858 ? 6.238 -3.562 35.198 1.00 80.12 858 PRO A O 1
ATOM 6455 N N . THR A 1 859 ? 5.832 -1.910 33.735 1.00 75.12 859 THR A N 1
ATOM 6456 C CA . THR A 1 859 ? 6.751 -0.952 34.365 1.00 75.12 859 THR A CA 1
ATOM 6457 C C . THR A 1 859 ? 6.146 -0.324 35.622 1.00 75.12 859 THR A C 1
ATOM 6459 O O . THR A 1 859 ? 6.893 0.070 36.512 1.00 75.12 859 THR A O 1
ATOM 6462 N N . ASN A 1 860 ? 4.809 -0.271 35.727 1.00 70.19 860 ASN A N 1
ATOM 6463 C CA . ASN A 1 860 ? 4.046 0.356 36.823 1.00 70.19 860 ASN A CA 1
ATOM 6464 C C . ASN A 1 860 ? 4.387 1.833 37.084 1.00 70.19 860 ASN A C 1
ATOM 6466 O O . ASN A 1 860 ? 4.178 2.338 38.189 1.00 70.19 860 ASN A O 1
ATOM 6470 N N . VAL A 1 861 ? 4.927 2.516 36.085 1.00 76.00 861 VAL A N 1
ATOM 6471 C CA . VAL A 1 861 ? 5.129 3.963 36.103 1.00 76.00 861 VAL A CA 1
ATOM 6472 C C . VAL A 1 861 ? 4.210 4.527 35.019 1.00 76.00 861 VAL A C 1
ATOM 6474 O O . VAL A 1 861 ? 3.888 3.799 34.088 1.00 76.00 861 VAL A O 1
ATOM 6477 N N . ASP A 1 862 ? 3.743 5.762 35.165 1.00 83.31 862 ASP A N 1
ATOM 6478 C CA . ASP A 1 862 ? 2.987 6.471 34.126 1.00 83.31 862 ASP A CA 1
ATOM 6479 C C . ASP A 1 862 ? 3.901 7.530 33.494 1.00 83.31 862 ASP A C 1
ATOM 6481 O O . ASP A 1 862 ? 4.815 8.035 34.157 1.00 83.31 862 ASP A O 1
ATOM 6485 N N . ILE A 1 863 ? 3.720 7.835 32.212 1.00 84.06 863 ILE A N 1
ATOM 6486 C CA . ILE A 1 863 ? 4.415 8.939 31.531 1.00 84.06 863 ILE A CA 1
ATOM 6487 C C . ILE A 1 863 ? 3.482 10.128 31.459 1.00 84.06 863 ILE A C 1
ATOM 6489 O O . ILE A 1 863 ? 2.323 9.952 31.136 1.00 84.06 863 ILE A O 1
ATOM 6493 N N . ASP A 1 864 ? 3.978 11.339 31.666 1.00 87.88 864 ASP A N 1
ATOM 6494 C CA . ASP A 1 864 ? 3.197 12.542 31.394 1.00 87.88 864 ASP A CA 1
ATOM 6495 C C . ASP A 1 864 ? 4.035 13.502 30.544 1.00 87.88 864 ASP A C 1
ATOM 6497 O O . ASP A 1 864 ? 5.050 14.027 31.005 1.00 87.88 864 ASP A O 1
ATOM 6501 N N . TRP A 1 865 ? 3.627 13.704 29.288 1.00 87.44 865 TRP A N 1
ATOM 6502 C CA . TRP A 1 865 ? 4.220 14.696 28.378 1.00 87.44 865 TRP A CA 1
ATOM 6503 C C . TRP A 1 865 ? 3.575 16.083 28.526 1.00 87.44 865 TRP A C 1
ATOM 6505 O O . TRP A 1 865 ? 3.631 16.914 27.624 1.00 87.44 865 TRP A O 1
ATOM 6515 N N . GLY A 1 866 ? 2.923 16.327 29.661 1.00 87.56 866 GLY A N 1
ATOM 6516 C CA . GLY A 1 866 ? 2.187 17.543 29.973 1.00 87.56 866 GLY A CA 1
ATOM 6517 C C . GLY A 1 866 ? 0.725 17.510 29.529 1.00 87.56 866 GLY A C 1
ATOM 6518 O O . GLY A 1 866 ? 0.000 18.440 29.861 1.00 87.56 866 GLY A O 1
ATOM 6519 N N . ALA A 1 867 ? 0.285 16.469 28.818 1.00 91.94 867 ALA A N 1
ATOM 6520 C CA . ALA A 1 867 ? -1.095 16.277 28.357 1.00 91.94 867 ALA A CA 1
ATOM 6521 C C . ALA A 1 867 ? -1.842 15.186 29.154 1.00 91.94 867 ALA A C 1
ATOM 6523 O O . ALA A 1 867 ? -2.805 14.596 28.665 1.00 91.94 867 ALA A O 1
ATOM 6524 N N . GLY A 1 868 ? -1.379 14.904 30.376 1.00 91.50 868 GLY A N 1
ATOM 6525 C CA . GLY A 1 868 ? -1.949 13.907 31.275 1.00 91.50 868 GLY A CA 1
ATOM 6526 C C . GLY A 1 868 ? -1.192 12.570 31.264 1.00 91.50 868 GLY A C 1
ATOM 6527 O O . GLY A 1 868 ? -0.417 12.287 30.347 1.00 91.50 868 GLY A O 1
ATOM 6528 N N . PRO A 1 869 ? -1.395 11.729 32.297 1.00 91.19 869 PRO A N 1
ATOM 6529 C CA . PRO A 1 869 ? -0.657 10.481 32.470 1.00 91.19 869 PRO A CA 1
ATOM 6530 C C . PRO A 1 869 ? -1.070 9.387 31.470 1.00 91.19 869 PRO A C 1
ATOM 6532 O O . PRO A 1 869 ? -2.238 9.014 31.363 1.00 91.19 869 PRO A O 1
ATOM 6535 N N . LEU A 1 870 ? -0.086 8.801 30.797 1.00 91.62 870 LEU A N 1
ATOM 6536 C CA . LEU A 1 870 ? -0.181 7.785 29.755 1.00 91.62 870 LEU A CA 1
ATOM 6537 C C . LEU A 1 870 ? 0.508 6.494 30.205 1.00 91.62 870 LEU A C 1
ATOM 6539 O O . LEU A 1 870 ? 1.644 6.517 30.682 1.00 91.62 870 LEU A O 1
ATOM 6543 N N . ASN A 1 871 ? -0.172 5.366 30.012 1.00 90.88 871 ASN A N 1
ATOM 6544 C CA . ASN A 1 871 ? 0.403 4.025 30.106 1.00 90.88 871 ASN A CA 1
ATOM 6545 C C . ASN A 1 871 ? -0.565 3.032 29.432 1.00 90.88 871 ASN A C 1
ATOM 6547 O O . ASN A 1 871 ? -1.657 2.762 29.945 1.00 90.88 871 ASN A O 1
ATOM 6551 N N . ALA A 1 872 ? -0.175 2.492 28.272 1.00 93.25 872 ALA A N 1
ATOM 6552 C CA . ALA A 1 872 ? -1.037 1.619 27.475 1.00 93.25 872 ALA A CA 1
ATOM 6553 C C . ALA A 1 872 ? -1.329 0.280 28.145 1.00 93.25 872 ALA A C 1
ATOM 6555 O O . ALA A 1 872 ? -2.468 -0.181 28.082 1.00 93.25 872 ALA A O 1
ATOM 6556 N N . HIS A 1 873 ? -0.365 -0.315 28.849 1.00 90.75 873 HIS A N 1
ATOM 6557 C CA . HIS A 1 873 ? -0.613 -1.496 29.671 1.00 90.75 873 HIS A CA 1
ATOM 6558 C C . HIS A 1 873 ? -1.700 -1.217 30.733 1.00 90.75 873 HIS A C 1
ATOM 6560 O O . HIS A 1 873 ? -2.662 -1.973 30.872 1.00 90.75 873 HIS A O 1
ATOM 6566 N N . SER A 1 874 ? -1.614 -0.100 31.456 1.00 86.50 874 SER A N 1
ATOM 6567 C CA . SER A 1 874 ? -2.615 0.316 32.448 1.00 86.50 874 SER A CA 1
ATOM 6568 C C . SER A 1 874 ? -3.985 0.578 31.817 1.00 86.50 874 SER A C 1
ATOM 6570 O O . SER A 1 874 ? -4.995 0.156 32.378 1.00 86.50 874 SER A O 1
ATOM 6572 N N . ALA A 1 875 ? -4.045 1.209 30.642 1.00 89.00 875 ALA A N 1
ATOM 6573 C CA . ALA A 1 875 ? -5.300 1.405 29.913 1.00 89.00 875 ALA A CA 1
ATOM 6574 C C . ALA A 1 875 ? -5.907 0.063 29.456 1.00 89.00 875 ALA A C 1
ATOM 6576 O O . ALA A 1 875 ? -7.104 -0.187 29.618 1.00 89.00 875 ALA A O 1
ATOM 6577 N N . ALA A 1 876 ? -5.076 -0.844 28.943 1.00 85.88 876 ALA A N 1
ATOM 6578 C CA . ALA A 1 876 ? -5.499 -2.151 28.463 1.00 85.88 876 ALA A CA 1
ATOM 6579 C C . ALA A 1 876 ? -6.043 -3.039 29.593 1.00 85.88 876 ALA A C 1
ATOM 6581 O O . ALA A 1 876 ? -7.139 -3.590 29.484 1.00 85.88 876 ALA A O 1
ATOM 6582 N N . PHE A 1 877 ? -5.313 -3.169 30.697 1.00 83.56 877 PHE A N 1
ATOM 6583 C CA . PHE A 1 877 ? -5.658 -4.128 31.750 1.00 83.56 877 PHE A CA 1
ATOM 6584 C C . PHE A 1 877 ? -6.454 -3.509 32.907 1.00 83.56 877 PHE A C 1
ATOM 6586 O O . PHE A 1 877 ? -7.120 -4.233 33.646 1.00 83.56 877 PHE A O 1
ATOM 6593 N N . GLY A 1 878 ? -6.440 -2.181 33.053 1.00 79.19 878 GLY A N 1
ATOM 6594 C CA . GLY A 1 878 ? -7.238 -1.456 34.047 1.00 79.19 878 GLY A CA 1
ATOM 6595 C C . GLY A 1 878 ? -8.720 -1.338 33.683 1.00 79.19 878 GLY A C 1
ATOM 6596 O O . GLY A 1 878 ? -9.557 -1.267 34.580 1.00 79.19 878 GLY A O 1
ATOM 6597 N N . TYR A 1 879 ? -9.045 -1.383 32.387 1.00 84.19 879 TYR A N 1
ATOM 6598 C CA . TYR A 1 879 ? -10.408 -1.267 31.860 1.00 84.19 879 TYR A CA 1
ATOM 6599 C C . TYR A 1 879 ? -10.760 -2.507 31.030 1.00 84.19 879 TYR A C 1
ATOM 6601 O O . TYR A 1 879 ? -10.820 -2.475 29.801 1.00 84.19 879 TYR A O 1
ATOM 6609 N N . SER A 1 880 ? -10.943 -3.645 31.704 1.00 81.50 880 SER A N 1
ATOM 6610 C CA . SER A 1 880 ? -11.158 -4.945 31.047 1.00 81.50 880 SER A CA 1
ATOM 6611 C C . SER A 1 880 ? -12.456 -5.024 30.240 1.00 81.50 880 SER A C 1
ATOM 6613 O O . SER A 1 880 ? -12.525 -5.799 29.294 1.00 81.50 880 SER A O 1
ATOM 6615 N N . GLY A 1 881 ? -13.464 -4.222 30.598 1.00 85.44 881 GLY A N 1
ATOM 6616 C CA . GLY A 1 881 ? -14.739 -4.148 29.881 1.00 85.44 881 GLY A CA 1
ATOM 6617 C C . GLY A 1 881 ? -14.779 -3.141 28.730 1.00 85.44 881 GLY A C 1
ATOM 6618 O O . GLY A 1 881 ? -15.858 -2.826 28.242 1.00 85.44 881 GLY A O 1
ATOM 6619 N N . SER A 1 882 ? -13.626 -2.611 28.321 1.00 93.69 882 SER A N 1
ATOM 6620 C CA . SER A 1 882 ? -13.515 -1.579 27.288 1.00 93.69 882 SER A CA 1
ATOM 6621 C C . SER A 1 882 ? -12.527 -2.016 26.211 1.00 93.69 882 SER A C 1
ATOM 6623 O O . SER A 1 882 ? -11.477 -2.575 26.536 1.00 93.69 882 SER A O 1
ATOM 6625 N N . ALA A 1 883 ? -12.806 -1.724 24.942 1.00 96.25 883 ALA A N 1
ATOM 6626 C CA . ALA A 1 883 ? -11.810 -1.787 23.876 1.00 96.25 883 ALA A CA 1
ATOM 6627 C C . ALA A 1 883 ? -10.638 -0.829 24.164 1.00 96.25 883 ALA A C 1
ATOM 6629 O O . ALA A 1 883 ? -10.777 0.142 24.912 1.00 96.25 883 ALA A O 1
ATOM 6630 N N . LEU A 1 884 ? -9.470 -1.109 23.590 1.00 97.25 884 LEU A N 1
ATOM 6631 C CA . LEU A 1 884 ? -8.305 -0.231 23.695 1.00 97.25 884 LEU A CA 1
ATOM 6632 C C . LEU A 1 884 ? -8.179 0.612 22.427 1.00 97.25 884 LEU A C 1
ATOM 6634 O O . LEU A 1 884 ? -8.215 0.068 21.330 1.00 97.25 884 LEU A O 1
ATOM 6638 N N . VAL A 1 885 ? -7.980 1.917 22.573 1.00 98.44 885 VAL A N 1
ATOM 6639 C CA . VAL A 1 885 ? -7.653 2.819 21.467 1.00 98.44 885 VAL A CA 1
ATOM 6640 C C . VAL A 1 885 ? -6.270 3.418 21.720 1.00 98.44 885 VAL A C 1
ATOM 6642 O O . VAL A 1 885 ? -6.005 3.963 22.790 1.00 98.44 885 VAL A O 1
ATOM 6645 N N . LEU A 1 886 ? -5.369 3.281 20.751 1.00 98.38 886 LEU A N 1
ATOM 6646 C CA . LEU A 1 886 ? -3.985 3.744 20.822 1.00 98.38 886 LEU A CA 1
ATOM 6647 C C . LEU A 1 886 ? -3.749 4.823 19.770 1.00 98.38 886 LEU A C 1
ATOM 6649 O O . LEU A 1 886 ? -3.768 4.522 18.580 1.00 98.38 886 LEU A O 1
ATOM 6653 N N . GLY A 1 887 ? -3.486 6.056 20.194 1.00 97.75 887 GLY A N 1
ATOM 6654 C CA . GLY A 1 887 ? -2.881 7.072 19.336 1.00 97.75 887 GLY A CA 1
ATOM 6655 C C . GLY A 1 887 ? -1.375 6.862 19.265 1.00 97.75 887 GLY A C 1
ATOM 6656 O O . GLY A 1 887 ? -0.696 6.928 20.285 1.00 97.75 887 GLY A O 1
ATOM 6657 N N . ILE A 1 888 ? -0.832 6.574 18.085 1.00 94.94 888 ILE A N 1
ATOM 6658 C CA . ILE A 1 888 ? 0.600 6.301 17.927 1.00 94.94 888 ILE A CA 1
ATOM 6659 C C . ILE A 1 888 ? 1.236 7.423 17.120 1.00 94.94 888 ILE A C 1
ATOM 6661 O O . ILE A 1 888 ? 0.991 7.538 15.920 1.00 94.94 888 ILE A O 1
ATOM 6665 N N . ASN A 1 889 ? 2.078 8.223 17.770 1.00 90.38 889 ASN A N 1
ATOM 6666 C CA . ASN A 1 889 ? 2.933 9.178 17.081 1.00 90.38 889 ASN A CA 1
ATOM 6667 C C . ASN A 1 889 ? 4.133 8.435 16.471 1.00 90.38 889 ASN A C 1
ATOM 6669 O O . ASN A 1 889 ? 4.836 7.702 17.174 1.00 90.38 889 ASN A O 1
ATOM 6673 N N . PHE A 1 890 ? 4.367 8.638 15.175 1.00 88.88 890 PHE A N 1
ATOM 6674 C CA . PHE A 1 890 ? 5.568 8.171 14.476 1.00 88.88 890 PHE A CA 1
ATOM 6675 C C . PHE A 1 890 ? 6.226 9.264 13.617 1.00 88.88 890 PHE A C 1
ATOM 6677 O O . PHE A 1 890 ? 7.066 8.976 12.762 1.00 88.88 890 PHE A O 1
ATOM 6684 N N . ALA A 1 891 ? 5.851 10.516 13.877 1.00 84.50 891 ALA A N 1
ATOM 6685 C CA . ALA A 1 891 ? 6.358 11.711 13.225 1.00 84.50 891 ALA A CA 1
ATOM 6686 C C . ALA A 1 891 ? 7.880 11.863 13.356 1.00 84.50 891 ALA A C 1
ATOM 6688 O O . ALA A 1 891 ? 8.529 11.226 14.193 1.00 84.50 891 ALA A O 1
ATOM 6689 N N . ASN A 1 892 ? 8.449 12.747 12.535 1.00 79.88 892 ASN A N 1
ATOM 6690 C CA . ASN A 1 892 ? 9.819 13.195 12.743 1.00 79.88 892 ASN A CA 1
ATOM 6691 C C . ASN A 1 892 ? 9.919 14.068 13.985 1.00 79.88 892 ASN A C 1
ATOM 6693 O O . ASN A 1 892 ? 9.014 14.839 14.305 1.00 79.88 892 ASN A O 1
ATOM 6697 N N . GLY A 1 893 ? 11.082 13.994 14.627 1.00 66.44 893 GLY A N 1
ATOM 6698 C CA . GLY A 1 893 ? 11.443 14.898 15.700 1.00 66.44 893 GLY A CA 1
ATOM 6699 C C . GLY A 1 893 ? 11.280 16.364 15.292 1.00 66.44 893 GLY A C 1
ATOM 6700 O O . GLY A 1 893 ? 11.684 16.767 14.200 1.00 66.44 893 GLY A O 1
ATOM 6701 N N . ASN A 1 894 ? 10.672 17.168 16.160 1.00 60.44 894 ASN A N 1
ATOM 6702 C CA . ASN A 1 894 ? 10.538 18.612 15.971 1.00 60.44 894 ASN A CA 1
ATOM 6703 C C . ASN A 1 894 ? 11.667 19.377 16.697 1.00 60.44 894 ASN A C 1
ATOM 6705 O O . ASN A 1 894 ? 12.584 18.787 17.268 1.00 60.44 894 ASN A O 1
ATOM 6709 N N . GLN A 1 895 ? 11.601 20.711 16.700 1.00 43.38 895 GLN A N 1
ATOM 6710 C CA . GLN A 1 895 ? 12.584 21.589 17.362 1.00 43.38 895 GLN A CA 1
ATOM 6711 C C . GLN A 1 895 ? 12.753 21.348 18.879 1.00 43.38 895 GLN A C 1
ATOM 6713 O O . GLN A 1 895 ? 13.750 21.780 19.457 1.00 43.38 895 GLN A O 1
ATOM 6718 N N . PHE A 1 896 ? 11.810 20.651 19.518 1.00 44.81 896 PHE A N 1
ATOM 6719 C CA . PHE A 1 896 ? 11.858 20.229 20.920 1.00 44.81 896 PHE A CA 1
ATOM 6720 C C . PHE A 1 896 ? 12.174 18.727 21.082 1.00 44.81 896 PHE A C 1
ATOM 6722 O O . PHE A 1 896 ? 12.567 18.294 22.164 1.00 44.81 896 PHE A O 1
ATOM 6729 N N . GLU A 1 897 ? 12.076 17.944 20.005 1.00 56.47 897 GLU A N 1
ATOM 6730 C CA . GLU A 1 897 ? 12.254 16.488 19.954 1.00 56.47 897 GLU A CA 1
ATOM 6731 C C . GLU A 1 897 ? 13.357 16.102 18.951 1.00 56.47 897 GLU A C 1
ATOM 6733 O O . GLU A 1 897 ? 13.177 15.271 18.070 1.00 56.47 897 GLU A O 1
ATOM 6738 N N . THR A 1 898 ? 14.547 16.689 19.085 1.00 53.09 898 THR A N 1
ATOM 6739 C CA . THR A 1 898 ? 15.657 16.596 18.109 1.00 53.09 898 THR A CA 1
ATOM 6740 C C . THR A 1 898 ? 16.308 15.211 17.945 1.00 53.09 898 THR A C 1
ATOM 6742 O O . THR A 1 898 ? 17.267 15.061 17.189 1.00 53.09 898 THR A O 1
ATOM 6745 N N . TRP A 1 899 ? 15.819 14.189 18.646 1.00 54.91 899 TRP A N 1
ATOM 6746 C CA . TRP A 1 899 ? 16.483 12.891 18.803 1.00 54.91 899 TRP A CA 1
ATOM 6747 C C . TRP A 1 899 ? 16.133 11.874 17.698 1.00 54.91 899 TRP A C 1
ATOM 6749 O O . TRP A 1 899 ? 16.789 10.838 17.616 1.00 54.91 899 TRP A O 1
ATOM 6759 N N . PHE A 1 900 ? 15.155 12.176 16.826 1.00 65.81 900 PHE A N 1
ATOM 6760 C CA . PHE A 1 900 ? 14.723 11.313 15.707 1.00 65.81 900 PHE A CA 1
ATOM 6761 C C . PHE A 1 900 ? 14.479 12.110 14.406 1.00 65.81 900 PHE A C 1
ATOM 6763 O O . PHE A 1 900 ? 13.336 12.251 13.965 1.00 65.81 900 PHE A O 1
ATOM 6770 N N . PRO A 1 901 ? 15.532 12.658 13.772 1.00 64.12 901 PRO A N 1
ATOM 6771 C CA . PRO A 1 901 ? 15.395 13.549 12.613 1.00 64.12 901 PRO A CA 1
ATOM 6772 C C . PRO A 1 901 ? 14.860 12.859 11.344 1.00 64.12 901 PRO A C 1
ATOM 6774 O O . PRO A 1 901 ? 14.347 13.538 10.459 1.00 64.12 901 PRO A O 1
ATOM 6777 N N . THR A 1 902 ? 14.970 11.529 11.253 1.00 71.00 902 THR A N 1
ATOM 6778 C CA . THR A 1 902 ? 14.542 10.713 10.100 1.00 71.00 902 THR A CA 1
ATOM 6779 C C . THR A 1 902 ? 13.495 9.663 10.470 1.00 71.00 902 THR A C 1
ATOM 6781 O O . THR A 1 902 ? 13.349 8.669 9.769 1.00 71.00 902 THR A O 1
ATOM 6784 N N . GLY A 1 903 ? 12.771 9.847 11.579 1.00 71.94 903 GLY A N 1
ATOM 6785 C CA . GLY A 1 903 ? 11.851 8.852 12.132 1.00 71.94 903 GLY A CA 1
ATOM 6786 C C . GLY A 1 903 ? 10.890 8.231 11.108 1.00 71.94 903 GLY A C 1
ATOM 6787 O O . GLY A 1 903 ? 10.883 7.011 10.941 1.00 71.94 903 GLY A O 1
ATOM 6788 N N . VAL A 1 904 ? 10.100 9.039 10.398 1.00 83.06 904 VAL A N 1
ATOM 6789 C CA . VAL A 1 904 ? 9.118 8.529 9.427 1.00 83.06 904 VAL A CA 1
ATOM 6790 C C . VAL A 1 904 ? 9.796 7.820 8.249 1.00 83.06 904 VAL A C 1
ATOM 6792 O O . VAL A 1 904 ? 9.324 6.779 7.794 1.00 83.06 904 VAL A O 1
ATOM 6795 N N . GLN A 1 905 ? 10.951 8.313 7.800 1.00 80.62 905 GLN A N 1
ATOM 6796 C CA . GLN A 1 905 ? 11.716 7.687 6.721 1.00 80.62 905 GLN A CA 1
ATOM 6797 C C . GLN A 1 905 ? 12.347 6.360 7.155 1.00 80.62 905 GLN A C 1
ATOM 6799 O O . GLN A 1 905 ? 12.299 5.395 6.400 1.00 80.62 905 GLN A O 1
ATOM 6804 N N . ASP A 1 906 ? 12.881 6.281 8.377 1.00 78.12 906 ASP A N 1
ATOM 6805 C CA . ASP A 1 906 ? 13.453 5.054 8.934 1.00 78.12 906 ASP A CA 1
ATOM 6806 C C . ASP A 1 906 ? 12.394 3.950 9.027 1.00 78.12 906 ASP A C 1
ATOM 6808 O O . ASP A 1 906 ? 12.683 2.783 8.757 1.00 78.12 906 ASP A O 1
ATOM 6812 N N . ILE A 1 907 ? 11.165 4.309 9.415 1.00 80.38 907 ILE A N 1
ATOM 6813 C CA . ILE A 1 907 ? 10.044 3.367 9.435 1.00 80.38 907 ILE A CA 1
ATOM 6814 C C . ILE A 1 907 ? 9.725 2.929 8.013 1.00 80.38 907 ILE A C 1
ATOM 6816 O O . ILE A 1 907 ? 9.719 1.732 7.763 1.00 80.38 907 ILE A O 1
ATOM 6820 N N . GLY A 1 908 ? 9.503 3.863 7.083 1.00 65.69 908 GLY A N 1
ATOM 6821 C CA . GLY A 1 908 ? 9.188 3.529 5.690 1.00 65.69 908 GLY A CA 1
ATOM 6822 C C . GLY A 1 908 ? 10.269 2.690 4.996 1.00 65.69 908 GLY A C 1
ATOM 6823 O O . GLY A 1 908 ? 9.955 1.911 4.104 1.00 65.69 908 GLY A O 1
ATOM 6824 N N . ALA A 1 909 ? 11.524 2.797 5.441 1.00 61.16 909 ALA A N 1
ATOM 6825 C CA . ALA A 1 909 ? 12.654 1.997 4.976 1.00 61.16 909 ALA A CA 1
ATOM 6826 C C . ALA A 1 909 ? 12.825 0.648 5.714 1.00 61.16 909 ALA A C 1
ATOM 6828 O O . ALA A 1 909 ? 13.848 -0.014 5.545 1.00 61.16 909 ALA A O 1
ATOM 6829 N N . GLY A 1 910 ? 11.879 0.247 6.575 1.00 64.31 910 GLY A N 1
ATOM 6830 C CA . GLY A 1 910 ? 11.907 -1.033 7.299 1.00 64.31 910 GLY A CA 1
ATOM 6831 C C . GLY A 1 910 ? 12.910 -1.102 8.462 1.00 64.31 910 GLY A C 1
ATOM 6832 O O . GLY A 1 910 ? 13.125 -2.166 9.055 1.00 64.31 910 GLY A O 1
ATOM 6833 N N . LEU A 1 911 ? 13.527 0.019 8.852 1.00 64.38 911 LEU A N 1
ATOM 6834 C CA . LEU A 1 911 ? 14.597 0.053 9.860 1.00 64.38 911 LEU A CA 1
ATOM 6835 C C . LEU A 1 911 ? 14.086 -0.062 11.307 1.00 64.38 911 LEU A C 1
ATOM 6837 O O . LEU A 1 911 ? 14.891 -0.204 12.227 1.00 64.38 911 LEU A O 1
ATOM 6841 N N . LYS A 1 912 ? 12.762 -0.032 11.522 1.00 79.56 912 LYS A N 1
ATOM 6842 C CA . LYS A 1 912 ? 12.103 -0.101 12.845 1.00 79.56 912 LYS A CA 1
ATOM 6843 C C . LYS A 1 912 ? 11.338 -1.408 13.096 1.00 79.56 912 LYS A C 1
ATOM 6845 O O . LYS A 1 912 ? 10.365 -1.458 13.847 1.00 79.56 912 LYS A O 1
ATOM 6850 N N . SER A 1 913 ? 11.762 -2.499 12.455 1.00 79.19 913 SER A N 1
ATOM 6851 C CA . SER A 1 913 ? 11.088 -3.806 12.560 1.00 79.19 913 SER A CA 1
ATOM 6852 C C . SER A 1 913 ? 11.000 -4.354 13.995 1.00 79.19 913 SER A C 1
ATOM 6854 O O . SER A 1 913 ? 10.067 -5.089 14.321 1.00 79.19 913 SER A O 1
ATOM 6856 N N . ALA A 1 914 ? 11.932 -3.999 14.881 1.00 81.38 914 ALA A N 1
ATOM 6857 C CA . ALA A 1 914 ? 11.921 -4.457 16.267 1.00 81.38 914 ALA A CA 1
ATOM 6858 C C . ALA A 1 914 ? 10.828 -3.753 17.100 1.00 81.38 914 ALA A C 1
ATOM 6860 O O . ALA A 1 914 ? 10.143 -4.403 17.895 1.00 81.38 914 ALA A O 1
ATOM 6861 N N . GLU A 1 915 ? 10.614 -2.455 16.884 1.00 90.06 915 GLU A N 1
ATOM 6862 C CA . GLU A 1 915 ? 9.527 -1.667 17.466 1.00 90.06 915 GLU A CA 1
ATOM 6863 C C . GLU A 1 915 ? 8.164 -2.173 16.977 1.00 90.06 915 GLU A C 1
ATOM 6865 O O . GLU A 1 915 ? 7.264 -2.391 17.790 1.00 90.06 915 GLU A O 1
ATOM 6870 N N . ILE A 1 916 ? 8.042 -2.462 15.674 1.00 89.31 916 ILE A N 1
ATOM 6871 C CA . ILE A 1 916 ? 6.846 -3.077 15.071 1.00 89.31 916 ILE A CA 1
ATOM 6872 C C . ILE A 1 916 ? 6.510 -4.401 15.766 1.00 89.31 916 ILE A C 1
ATOM 6874 O O . ILE A 1 916 ? 5.383 -4.602 16.223 1.00 89.31 916 ILE A O 1
ATOM 6878 N N . LYS A 1 917 ? 7.494 -5.301 15.894 1.00 86.31 917 LYS A N 1
ATOM 6879 C CA . LYS A 1 917 ? 7.314 -6.594 16.574 1.00 86.31 917 LYS A CA 1
ATOM 6880 C C . LYS A 1 917 ? 6.878 -6.421 18.020 1.00 86.31 917 LYS A C 1
ATOM 6882 O O . LYS A 1 917 ? 6.019 -7.159 18.504 1.00 86.31 917 LYS A O 1
ATOM 6887 N N . ARG A 1 918 ? 7.450 -5.442 18.721 1.00 90.06 918 ARG A N 1
ATOM 6888 C CA . ARG A 1 918 ? 7.078 -5.142 20.103 1.00 90.06 918 ARG A CA 1
ATOM 6889 C C . ARG A 1 918 ? 5.635 -4.660 20.210 1.00 90.06 918 ARG A C 1
ATOM 6891 O O . ARG A 1 918 ? 4.894 -5.194 21.032 1.00 90.06 918 ARG A O 1
ATOM 6898 N N . LEU A 1 919 ? 5.222 -3.723 19.358 1.00 95.12 919 LEU A N 1
ATOM 6899 C CA . LEU A 1 919 ? 3.839 -3.252 19.294 1.00 95.12 919 LEU A CA 1
ATOM 6900 C C . LEU A 1 919 ? 2.867 -4.405 19.001 1.00 95.12 919 LEU A C 1
ATOM 6902 O O . LEU A 1 919 ? 1.849 -4.548 19.678 1.00 95.12 919 LEU A O 1
ATOM 6906 N N . ALA A 1 920 ? 3.200 -5.264 18.036 1.00 92.38 920 ALA A N 1
ATOM 6907 C CA . ALA A 1 920 ? 2.377 -6.412 17.673 1.00 92.38 920 ALA A CA 1
ATOM 6908 C C . ALA A 1 920 ? 2.235 -7.420 18.824 1.00 92.38 920 ALA A C 1
ATOM 6910 O O . ALA A 1 920 ? 1.143 -7.923 19.087 1.00 92.38 920 ALA A O 1
ATOM 6911 N N . ASN A 1 921 ? 3.328 -7.704 19.538 1.00 87.88 921 ASN A N 1
ATOM 6912 C CA . ASN A 1 921 ? 3.319 -8.594 20.697 1.00 87.88 921 ASN A CA 1
ATOM 6913 C C . ASN A 1 921 ? 2.474 -8.037 21.845 1.00 87.88 921 ASN A C 1
ATOM 6915 O O . ASN A 1 921 ? 1.675 -8.784 22.409 1.00 87.88 921 ASN A O 1
ATOM 6919 N N . PHE A 1 922 ? 2.581 -6.737 22.133 1.00 93.50 922 PHE A N 1
ATOM 6920 C CA . PHE A 1 922 ? 1.693 -6.075 23.086 1.00 93.50 922 PHE A CA 1
ATOM 6921 C C . PHE A 1 922 ? 0.224 -6.250 22.679 1.00 93.50 922 PHE A C 1
ATOM 6923 O O . PHE A 1 922 ? -0.579 -6.752 23.463 1.00 93.50 922 PHE A O 1
ATOM 6930 N N . CYS A 1 923 ? -0.121 -5.938 21.425 1.00 93.50 923 CYS A N 1
ATOM 6931 C CA . CYS A 1 923 ? -1.499 -6.040 20.941 1.00 93.50 923 CYS A CA 1
ATOM 6932 C C . CYS A 1 923 ? -2.055 -7.470 21.023 1.00 93.50 923 CYS A C 1
ATOM 6934 O O . CYS A 1 923 ? -3.190 -7.645 21.455 1.00 93.50 923 CYS A O 1
ATOM 6936 N N . LYS A 1 924 ? -1.258 -8.498 20.696 1.00 86.69 924 LYS A N 1
ATOM 6937 C CA . LYS A 1 924 ? -1.653 -9.913 20.854 1.00 86.69 924 LYS A CA 1
ATOM 6938 C C . LYS A 1 924 ? -1.964 -10.285 22.305 1.00 86.69 924 LYS A C 1
ATOM 6940 O O . LYS A 1 924 ? -2.863 -11.087 22.551 1.00 86.69 924 LYS A O 1
ATOM 6945 N N . ASN A 1 925 ? -1.216 -9.725 23.255 1.00 84.12 925 ASN A N 1
ATOM 6946 C CA . ASN A 1 925 ? -1.400 -9.990 24.683 1.00 84.12 925 ASN A CA 1
ATOM 6947 C C . ASN A 1 925 ? -2.626 -9.263 25.257 1.00 84.12 925 ASN A C 1
ATOM 6949 O O . ASN A 1 925 ? -3.223 -9.717 26.236 1.00 84.12 925 ASN A O 1
ATOM 6953 N N . VAL A 1 926 ? -3.036 -8.157 24.636 1.00 82.44 926 VAL A N 1
ATOM 6954 C CA . VAL A 1 926 ? -4.289 -7.464 24.933 1.00 82.44 926 VAL A CA 1
ATOM 6955 C C . VAL A 1 926 ? -5.435 -8.265 24.304 1.00 82.44 926 VAL A C 1
ATOM 6957 O O . VAL A 1 926 ? -5.829 -8.023 23.174 1.00 82.44 926 VAL A O 1
ATOM 6960 N N . ALA A 1 927 ? -5.971 -9.255 25.025 1.00 78.62 927 ALA A N 1
ATOM 6961 C CA . ALA A 1 927 ? -7.019 -10.179 24.557 1.00 78.62 927 ALA A CA 1
ATOM 6962 C C . ALA A 1 927 ? -8.422 -9.533 24.404 1.00 78.62 927 ALA A C 1
ATOM 6964 O O . ALA A 1 927 ? -9.422 -10.050 24.898 1.00 78.62 927 ALA A O 1
ATOM 6965 N N . LYS A 1 928 ? -8.493 -8.371 23.753 1.00 84.75 928 LYS A N 1
ATOM 6966 C CA . LYS A 1 928 ? -9.694 -7.572 23.475 1.00 84.75 928 LYS A CA 1
ATOM 6967 C C . LYS A 1 928 ? -9.475 -6.722 22.207 1.00 84.75 928 LYS A C 1
ATOM 6969 O O . LYS A 1 928 ? -8.339 -6.658 21.732 1.00 84.75 928 LYS A O 1
ATOM 6974 N N . PRO A 1 929 ? -10.522 -6.093 21.639 1.00 93.81 929 PRO A N 1
ATOM 6975 C CA . PRO A 1 929 ? -10.380 -5.229 20.466 1.00 93.81 929 PRO A CA 1
ATOM 6976 C C . PRO A 1 929 ? -9.406 -4.069 20.713 1.00 93.81 929 PRO A C 1
ATOM 6978 O O . PRO A 1 929 ? -9.492 -3.395 21.746 1.00 93.81 929 PRO A O 1
ATOM 6981 N N . VAL A 1 930 ? -8.496 -3.846 19.762 1.00 96.88 930 VAL A N 1
ATOM 6982 C CA . VAL A 1 930 ? -7.528 -2.744 19.769 1.00 96.88 930 VAL A CA 1
ATOM 6983 C C . VAL A 1 930 ? -7.693 -1.919 18.494 1.00 96.88 930 VAL A C 1
ATOM 6985 O O . VAL A 1 930 ? -7.597 -2.455 17.395 1.00 96.88 930 VAL A O 1
ATOM 6988 N N . TYR A 1 931 ? -7.898 -0.614 18.625 1.00 98.31 931 TYR A N 1
ATOM 6989 C CA . TYR A 1 931 ? -7.872 0.331 17.510 1.00 98.31 931 TYR A CA 1
ATOM 6990 C C . TYR A 1 931 ? -6.568 1.119 17.570 1.00 98.31 931 TYR A C 1
ATOM 6992 O O . TYR A 1 931 ? -6.248 1.700 18.606 1.00 98.31 931 TYR A O 1
ATOM 7000 N N . ILE A 1 932 ? -5.810 1.147 16.479 1.00 98.38 932 ILE A N 1
ATOM 7001 C CA . ILE A 1 932 ? -4.555 1.892 16.388 1.00 98.38 932 ILE A CA 1
ATOM 7002 C C . ILE A 1 932 ? -4.760 3.075 15.451 1.00 98.38 932 ILE A C 1
ATOM 7004 O O . ILE A 1 932 ? -4.843 2.904 14.240 1.00 98.38 932 ILE A O 1
ATOM 7008 N N . ARG A 1 933 ? -4.802 4.275 16.023 1.00 98.38 933 ARG A N 1
ATOM 7009 C CA . ARG A 1 933 ? -4.780 5.558 15.319 1.00 98.38 933 ARG A CA 1
ATOM 7010 C C . ARG A 1 933 ? -3.329 5.885 14.978 1.00 98.38 933 ARG A C 1
ATOM 7012 O O . ARG A 1 933 ? -2.606 6.507 15.762 1.00 98.38 933 ARG A O 1
ATOM 7019 N N . LEU A 1 934 ? -2.879 5.338 13.856 1.00 96.00 934 LEU A N 1
ATOM 7020 C CA . LEU A 1 934 ? -1.477 5.329 13.463 1.00 96.00 934 LEU A CA 1
ATOM 7021 C C . LEU A 1 934 ? -1.121 6.649 12.773 1.00 96.00 934 LEU A C 1
ATOM 7023 O O . LEU A 1 934 ? -1.676 6.961 11.725 1.00 96.00 934 LEU A O 1
ATOM 7027 N N . GLY A 1 935 ? -0.204 7.425 13.361 1.00 93.56 935 GLY A N 1
ATOM 7028 C CA . GLY A 1 935 ? 0.180 8.746 12.838 1.00 93.56 935 GLY A CA 1
ATOM 7029 C C . GLY A 1 935 ? -1.030 9.633 12.727 1.00 93.56 935 GLY A C 1
ATOM 7030 O O . GLY A 1 935 ? -1.319 10.174 11.662 1.00 93.56 935 GLY A O 1
ATOM 7031 N N . TYR A 1 936 ? -1.782 9.655 13.824 1.00 95.38 936 TYR A N 1
ATOM 7032 C CA . TYR A 1 936 ? -3.000 10.422 13.950 1.00 95.38 936 TYR A CA 1
ATOM 7033 C C . TYR A 1 936 ? -2.774 11.864 13.492 1.00 95.38 936 TYR A C 1
ATOM 7035 O O . TYR A 1 936 ? -1.705 12.430 13.725 1.00 95.38 936 TYR A O 1
ATOM 7043 N N . GLU A 1 937 ? -3.789 12.438 12.849 1.00 96.19 937 GLU A N 1
ATOM 7044 C CA . GLU A 1 937 ? -3.751 13.796 12.302 1.00 96.19 937 GLU A CA 1
ATOM 7045 C C . GLU A 1 937 ? -2.663 13.963 11.232 1.00 96.19 937 GLU A C 1
ATOM 7047 O O . GLU A 1 937 ? -1.779 14.814 11.337 1.00 96.19 937 GLU A O 1
ATOM 7052 N N . PHE A 1 938 ? -2.713 13.113 10.200 1.00 94.94 938 PHE A N 1
ATOM 7053 C CA . PHE A 1 938 ? -1.692 13.050 9.145 1.00 94.94 938 PHE A CA 1
ATOM 7054 C C . PHE A 1 938 ? -1.467 14.390 8.423 1.00 94.94 938 PHE A C 1
ATOM 7056 O O . PHE A 1 938 ? -0.353 14.706 8.024 1.00 94.94 938 PHE A O 1
ATOM 7063 N N . ASP A 1 939 ? -2.518 15.194 8.293 1.00 93.44 939 ASP A N 1
ATOM 7064 C CA . ASP A 1 939 ? -2.541 16.505 7.642 1.00 93.44 939 ASP A CA 1
ATOM 7065 C C . ASP A 1 939 ? -2.238 17.663 8.611 1.00 93.44 939 ASP A C 1
ATOM 7067 O O . ASP A 1 939 ? -2.142 18.818 8.194 1.00 93.44 939 ASP A O 1
ATOM 7071 N N . GLY A 1 940 ? -2.066 17.371 9.902 1.00 91.56 940 GLY A N 1
ATOM 7072 C CA . GLY A 1 940 ? -1.703 18.345 10.920 1.00 91.56 940 GLY A CA 1
ATOM 7073 C C . GLY A 1 940 ? -0.262 18.818 10.746 1.00 91.56 940 GLY A C 1
ATOM 7074 O O . GLY A 1 940 ? 0.688 18.044 10.879 1.00 91.56 940 GLY A O 1
ATOM 7075 N N . THR A 1 941 ? -0.067 20.119 10.523 1.00 87.56 941 THR A N 1
ATOM 7076 C CA . THR A 1 941 ? 1.273 20.708 10.320 1.00 87.56 941 THR A CA 1
ATOM 7077 C C . THR A 1 941 ? 2.201 20.548 11.529 1.00 87.56 941 THR A C 1
ATOM 7079 O O . THR A 1 941 ? 3.422 20.591 11.385 1.00 87.56 941 THR A O 1
ATOM 7082 N N . TRP A 1 942 ? 1.645 20.309 12.719 1.00 86.50 942 TRP A N 1
ATOM 7083 C CA . TRP A 1 942 ? 2.389 20.028 13.950 1.00 86.50 942 TRP A CA 1
ATOM 7084 C C . TRP A 1 942 ? 3.106 18.673 13.955 1.00 86.50 942 TRP A C 1
ATOM 7086 O O . TRP A 1 942 ? 4.084 18.520 14.685 1.00 86.50 942 TRP A O 1
ATOM 7096 N N . ASN A 1 943 ? 2.673 17.710 13.138 1.00 85.56 943 ASN A N 1
ATOM 7097 C CA . ASN A 1 943 ? 3.278 16.380 13.080 1.00 85.56 943 ASN A CA 1
ATOM 7098 C C . ASN A 1 943 ? 4.520 16.302 12.171 1.00 85.56 943 ASN A C 1
ATOM 7100 O O . ASN A 1 943 ? 5.131 15.246 12.071 1.00 85.56 943 ASN A O 1
ATOM 7104 N N . ASN A 1 944 ? 4.936 17.406 11.537 1.00 82.44 944 ASN A N 1
ATOM 7105 C CA . ASN A 1 944 ? 6.230 17.539 10.849 1.00 82.44 944 ASN A CA 1
ATOM 7106 C C . ASN A 1 944 ? 6.602 16.363 9.909 1.00 82.44 944 ASN A C 1
ATOM 7108 O O . ASN A 1 944 ? 7.749 15.906 9.881 1.00 82.44 944 ASN A O 1
ATOM 7112 N N . TYR A 1 945 ? 5.636 15.839 9.153 1.00 86.00 945 TYR A N 1
ATOM 7113 C CA . TYR A 1 945 ? 5.911 14.837 8.123 1.00 86.00 945 TYR A CA 1
ATOM 7114 C C . TYR A 1 945 ? 6.624 15.485 6.930 1.00 86.00 945 TYR A C 1
ATOM 7116 O O . TYR A 1 945 ? 6.320 16.616 6.556 1.00 86.00 945 TYR A O 1
ATOM 7124 N N . VAL A 1 946 ? 7.568 14.765 6.318 1.00 79.56 946 VAL A N 1
ATOM 7125 C CA . VAL A 1 946 ? 8.361 15.296 5.192 1.00 79.56 946 VAL A CA 1
ATOM 7126 C C . VAL A 1 946 ? 7.526 15.418 3.925 1.00 79.56 946 VAL A C 1
ATOM 7128 O O . VAL A 1 946 ? 7.606 16.416 3.216 1.00 79.56 946 VAL A O 1
ATOM 7131 N N . SER A 1 947 ? 6.729 14.393 3.639 1.00 83.62 947 SER A N 1
ATOM 7132 C CA . SER A 1 947 ? 5.778 14.372 2.532 1.00 83.62 947 SER A CA 1
ATOM 7133 C C . SER A 1 947 ? 4.676 13.340 2.792 1.00 83.62 947 SER A C 1
ATOM 7135 O O . SER A 1 947 ? 4.913 12.392 3.559 1.00 83.62 947 SER A O 1
ATOM 7137 N N . PRO A 1 948 ? 3.515 13.455 2.118 1.00 83.06 948 PRO A N 1
ATOM 7138 C CA . PRO A 1 948 ? 2.472 12.432 2.168 1.00 83.06 948 PRO A CA 1
ATOM 7139 C C . PRO A 1 948 ? 3.013 11.029 1.858 1.00 83.06 948 PRO A C 1
ATOM 7141 O O . PRO A 1 948 ? 2.753 10.085 2.599 1.00 83.06 948 PRO A O 1
ATOM 7144 N N . GLN A 1 949 ? 3.899 10.907 0.863 1.00 76.50 949 GLN A N 1
ATOM 7145 C CA . GLN A 1 949 ? 4.507 9.625 0.500 1.00 76.50 949 GLN A CA 1
ATOM 7146 C C . GLN A 1 949 ? 5.328 9.003 1.638 1.00 76.50 949 GLN A C 1
ATOM 7148 O O . GLN A 1 949 ? 5.245 7.800 1.882 1.00 76.50 949 GLN A O 1
ATOM 7153 N N . THR A 1 950 ? 6.121 9.800 2.367 1.00 82.44 950 THR A N 1
ATOM 7154 C CA . THR A 1 950 ? 6.894 9.264 3.504 1.00 82.44 950 THR A CA 1
ATOM 7155 C C . THR A 1 950 ? 5.986 8.762 4.624 1.00 82.44 950 THR A C 1
ATOM 7157 O O . THR A 1 950 ? 6.260 7.709 5.200 1.00 82.44 950 THR A O 1
ATOM 7160 N N . TYR A 1 951 ? 4.879 9.464 4.884 1.00 90.88 951 TYR A N 1
ATOM 7161 C CA . TYR A 1 951 ? 3.849 9.027 5.823 1.00 90.88 951 TYR A CA 1
ATOM 7162 C C . TYR A 1 951 ? 3.205 7.712 5.375 1.00 90.88 951 TYR A C 1
ATOM 7164 O O . TYR A 1 951 ? 3.154 6.766 6.162 1.00 90.88 951 TYR A O 1
ATOM 7172 N N . VAL A 1 952 ? 2.774 7.631 4.111 1.00 86.00 952 VAL A N 1
ATOM 7173 C CA . VAL A 1 952 ? 2.151 6.435 3.526 1.00 86.00 952 VAL A CA 1
ATOM 7174 C C . VAL A 1 952 ? 3.079 5.230 3.655 1.00 86.00 952 VAL A C 1
ATOM 7176 O O . VAL A 1 952 ? 2.663 4.192 4.169 1.00 86.00 952 VAL A O 1
ATOM 7179 N N . ASN A 1 953 ? 4.356 5.374 3.294 1.00 74.38 953 ASN A N 1
ATOM 7180 C CA . ASN A 1 953 ? 5.336 4.290 3.397 1.00 74.38 953 ASN A CA 1
ATOM 7181 C C . ASN A 1 953 ? 5.480 3.780 4.840 1.00 74.38 953 ASN A C 1
ATOM 7183 O O . ASN A 1 953 ? 5.467 2.573 5.083 1.00 74.38 953 ASN A O 1
ATOM 7187 N N . ALA A 1 954 ? 5.575 4.689 5.812 1.00 84.94 954 ALA A N 1
ATOM 7188 C CA . ALA A 1 954 ? 5.686 4.328 7.220 1.00 84.94 954 ALA A CA 1
ATOM 7189 C C . ALA A 1 954 ? 4.409 3.674 7.775 1.00 84.94 954 ALA A C 1
ATOM 7191 O O . ALA A 1 954 ? 4.490 2.684 8.507 1.00 84.94 954 ALA A O 1
ATOM 7192 N N . PHE A 1 955 ? 3.233 4.188 7.399 1.00 94.75 955 PHE A N 1
ATOM 7193 C CA . PHE A 1 955 ? 1.944 3.608 7.774 1.00 94.75 955 PHE A CA 1
ATOM 7194 C C . PHE A 1 955 ? 1.840 2.166 7.263 1.00 94.75 955 PHE A C 1
ATOM 7196 O O . PHE A 1 955 ? 1.585 1.243 8.041 1.00 94.75 955 PHE A O 1
ATOM 7203 N N . ARG A 1 956 ? 2.111 1.962 5.966 1.00 88.62 956 ARG A N 1
ATOM 7204 C CA . ARG A 1 956 ? 2.093 0.648 5.311 1.00 88.62 956 ARG A CA 1
ATOM 7205 C C . ARG A 1 956 ? 3.035 -0.342 5.991 1.00 88.62 956 ARG A C 1
ATOM 7207 O O . ARG A 1 956 ? 2.635 -1.479 6.247 1.00 88.62 956 ARG A O 1
ATOM 7214 N N . GLU A 1 957 ? 4.253 0.082 6.327 1.00 83.56 957 GLU A N 1
ATOM 7215 C CA . GLU A 1 957 ? 5.255 -0.787 6.951 1.00 83.56 957 GLU A CA 1
ATOM 7216 C C . GLU A 1 957 ? 4.837 -1.260 8.352 1.00 83.56 957 GLU A C 1
ATOM 7218 O O . GLU A 1 957 ? 4.906 -2.455 8.656 1.00 83.56 957 GLU A O 1
ATOM 7223 N N . ILE A 1 958 ? 4.315 -0.363 9.196 1.00 90.31 958 ILE A N 1
ATOM 7224 C CA . ILE A 1 958 ? 3.839 -0.738 10.536 1.00 90.31 958 ILE A CA 1
ATOM 7225 C C . ILE A 1 958 ? 2.639 -1.685 10.439 1.00 90.31 958 ILE A C 1
ATOM 7227 O O . ILE A 1 958 ? 2.625 -2.719 11.112 1.00 90.31 958 ILE A O 1
ATOM 7231 N N . VAL A 1 959 ? 1.646 -1.374 9.597 1.00 92.00 959 VAL A N 1
ATOM 7232 C CA . VAL A 1 959 ? 0.449 -2.215 9.419 1.00 92.00 959 VAL A CA 1
ATOM 7233 C C . VAL A 1 959 ? 0.833 -3.621 8.970 1.00 92.00 959 VAL A C 1
ATOM 7235 O O . VAL A 1 959 ? 0.401 -4.615 9.562 1.00 92.00 959 VAL A O 1
ATOM 7238 N N . ARG A 1 960 ? 1.679 -3.705 7.944 1.00 80.56 960 ARG A N 1
ATOM 7239 C CA . ARG A 1 960 ? 2.199 -4.955 7.391 1.00 80.56 960 ARG A CA 1
ATOM 7240 C C . ARG A 1 960 ? 2.905 -5.780 8.447 1.00 80.56 960 ARG A C 1
ATOM 7242 O O . ARG A 1 960 ? 2.565 -6.946 8.625 1.00 80.56 960 ARG A O 1
ATOM 7249 N N . GLY A 1 961 ? 3.850 -5.190 9.171 1.00 74.62 961 GLY A N 1
ATOM 7250 C CA . GLY A 1 961 ? 4.617 -5.937 10.155 1.00 74.62 961 GLY A CA 1
ATOM 7251 C C . GLY A 1 961 ? 3.786 -6.353 11.375 1.00 74.62 961 GLY A C 1
ATOM 7252 O O . GLY A 1 961 ? 3.921 -7.480 11.844 1.00 74.62 961 GLY A O 1
ATOM 7253 N N . VAL A 1 962 ? 2.839 -5.528 11.838 1.00 86.44 962 VAL A N 1
ATOM 7254 C CA . VAL A 1 962 ? 1.918 -5.916 12.923 1.00 86.44 962 VAL A CA 1
ATOM 7255 C C . VAL A 1 962 ? 0.995 -7.066 12.500 1.00 86.44 962 VAL A C 1
ATOM 7257 O O . VAL A 1 962 ? 0.772 -8.001 13.276 1.00 86.44 962 VAL A O 1
ATOM 7260 N N . ARG A 1 963 ? 0.486 -7.042 11.261 1.00 85.50 963 ARG A N 1
ATOM 7261 C CA . ARG A 1 963 ? -0.329 -8.135 10.707 1.00 85.50 963 ARG A CA 1
ATOM 7262 C C . ARG A 1 963 ? 0.492 -9.404 10.474 1.00 85.50 963 ARG A C 1
ATOM 7264 O O . ARG A 1 963 ? 0.018 -10.484 10.818 1.00 85.50 963 ARG A O 1
ATOM 7271 N N . ALA A 1 964 ? 1.722 -9.287 9.972 1.00 70.25 964 ALA A N 1
ATOM 7272 C CA . ALA A 1 964 ? 2.635 -10.416 9.771 1.00 70.25 964 ALA A CA 1
ATOM 7273 C C . ALA A 1 964 ? 2.971 -11.140 11.087 1.00 70.25 964 ALA A C 1
ATOM 7275 O O . ALA A 1 964 ? 3.111 -12.360 11.114 1.00 70.25 964 ALA A O 1
ATOM 7276 N N . GLU A 1 965 ? 3.021 -10.403 12.197 1.00 80.06 965 GLU A N 1
ATOM 7277 C CA . GLU A 1 965 ? 3.200 -10.948 13.545 1.00 80.06 965 GLU A CA 1
ATOM 7278 C C . GLU A 1 965 ? 1.926 -11.591 14.132 1.00 80.06 965 GLU A C 1
ATOM 7280 O O . GLU A 1 965 ? 1.964 -12.127 15.245 1.00 80.06 965 GLU A O 1
ATOM 7285 N N . GLY A 1 966 ? 0.800 -11.565 13.407 1.00 77.31 966 GLY A N 1
ATOM 7286 C CA . GLY A 1 966 ? -0.449 -12.245 13.758 1.00 77.31 966 GLY A CA 1
ATOM 7287 C C . GLY A 1 966 ? -1.343 -11.505 14.760 1.00 77.31 966 GLY A C 1
ATOM 7288 O O . GLY A 1 966 ? -2.177 -12.141 15.409 1.00 77.31 966 GLY A O 1
ATOM 7289 N N . ALA A 1 967 ? -1.186 -10.187 14.926 1.00 84.00 967 ALA A N 1
ATOM 7290 C CA . ALA A 1 967 ? -2.033 -9.370 15.804 1.00 84.00 967 ALA A CA 1
ATOM 7291 C C . ALA A 1 967 ? -3.418 -9.099 15.175 1.00 84.00 967 ALA A C 1
ATOM 7293 O O . ALA A 1 967 ? -3.741 -7.995 14.739 1.00 84.00 967 ALA A O 1
ATOM 7294 N N . ASN A 1 968 ? -4.254 -10.137 15.099 1.00 81.81 968 ASN A N 1
ATOM 7295 C CA . ASN A 1 968 ? -5.531 -10.094 14.376 1.00 81.81 968 ASN A CA 1
ATOM 7296 C C . ASN A 1 968 ? -6.626 -9.266 15.072 1.00 81.81 968 ASN A C 1
ATOM 7298 O O . ASN A 1 968 ? -7.584 -8.856 14.421 1.00 81.81 968 ASN A O 1
ATOM 7302 N N . ASN A 1 969 ? -6.477 -8.992 16.369 1.00 89.44 969 ASN A N 1
ATOM 7303 C CA . ASN A 1 969 ? -7.393 -8.191 17.188 1.00 89.44 969 ASN A CA 1
ATOM 7304 C C . ASN A 1 969 ? -7.207 -6.669 17.032 1.00 89.44 969 ASN A C 1
ATOM 7306 O O . ASN A 1 969 ? -7.768 -5.910 17.822 1.00 89.44 969 ASN A O 1
ATOM 7310 N N . VAL A 1 970 ? -6.418 -6.235 16.046 1.00 95.44 970 VAL A N 1
ATOM 7311 C CA . VAL A 1 970 ? -6.093 -4.831 15.772 1.00 95.44 970 VAL A CA 1
ATOM 7312 C C . VAL A 1 970 ? -6.859 -4.318 14.552 1.00 95.44 970 VAL A C 1
ATOM 7314 O O . VAL A 1 970 ? -6.834 -4.976 13.514 1.00 95.44 970 VAL A O 1
ATOM 7317 N N . ALA A 1 971 ? -7.468 -3.137 14.642 1.00 96.69 971 ALA A N 1
ATOM 7318 C CA . ALA A 1 971 ? -7.938 -2.357 13.496 1.00 96.69 971 ALA A CA 1
ATOM 7319 C C . ALA A 1 971 ? -7.152 -1.042 13.382 1.00 96.69 971 ALA A C 1
ATOM 7321 O O . ALA A 1 971 ? -6.991 -0.326 14.372 1.00 96.69 971 ALA A O 1
ATOM 7322 N N . PHE A 1 972 ? -6.661 -0.721 12.188 1.00 98.38 972 PHE A N 1
ATOM 7323 C CA . PHE A 1 972 ? -5.906 0.503 11.920 1.00 98.38 972 PHE A CA 1
ATOM 7324 C C . PHE A 1 972 ? -6.820 1.647 11.482 1.00 98.38 972 PHE A C 1
ATOM 7326 O O . PHE A 1 972 ? -7.605 1.503 10.546 1.00 98.38 972 PHE A O 1
ATOM 7333 N N . VAL A 1 973 ? -6.695 2.784 12.165 1.00 98.69 973 VAL A N 1
ATOM 7334 C CA . VAL A 1 973 ? -7.473 4.006 11.952 1.00 98.69 973 VAL A CA 1
ATOM 7335 C C . VAL A 1 973 ? -6.576 5.061 11.304 1.00 98.69 973 VAL A C 1
ATOM 7337 O O . VAL A 1 973 ? -5.589 5.489 11.907 1.00 98.69 973 VAL A O 1
ATOM 7340 N N . TRP A 1 974 ? -6.929 5.486 10.092 1.00 98.56 974 TRP A N 1
ATOM 7341 C CA . TRP A 1 974 ? -6.291 6.585 9.367 1.00 98.56 974 TRP A CA 1
ATOM 7342 C C . TRP A 1 974 ? -7.055 7.882 9.641 1.00 98.56 974 TRP A C 1
ATOM 7344 O O . TRP A 1 974 ? -8.193 8.044 9.202 1.00 98.56 974 TRP A O 1
ATOM 7354 N N . GLN A 1 975 ? -6.460 8.769 10.443 1.00 98.25 975 GLN A N 1
ATOM 7355 C CA . GLN A 1 975 ? -7.146 9.922 11.033 1.00 98.25 975 GLN A CA 1
ATOM 7356 C C . GLN A 1 975 ? -6.625 11.257 10.486 1.00 98.25 975 GLN A C 1
ATOM 7358 O O . GLN A 1 975 ? -5.446 11.560 10.663 1.00 98.25 975 GLN A O 1
ATOM 7363 N N . SER A 1 976 ? -7.520 12.092 9.954 1.00 97.62 976 SER A N 1
ATOM 7364 C CA . SER A 1 976 ? -7.268 13.516 9.662 1.00 97.62 976 SER A CA 1
ATOM 7365 C C . SER A 1 976 ? -7.473 14.391 10.910 1.00 97.62 976 SER A C 1
ATOM 7367 O O . SER A 1 976 ? -8.279 14.082 11.786 1.00 97.62 976 SER A O 1
ATOM 7369 N N . SER A 1 977 ? -6.763 15.512 10.988 1.00 95.75 977 SER A N 1
ATOM 7370 C CA . SER A 1 977 ? -6.987 16.577 11.971 1.00 95.75 977 SER A CA 1
ATOM 7371 C C . SER A 1 977 ? -8.323 17.287 11.781 1.00 95.75 977 SER A C 1
ATOM 7373 O O . SER A 1 977 ? -8.848 17.848 12.741 1.00 95.75 977 SER A O 1
ATOM 7375 N N . ALA A 1 978 ? -8.855 17.305 10.550 1.00 93.62 978 ALA A N 1
ATOM 7376 C CA . ALA A 1 978 ? -10.026 18.085 10.151 1.00 93.62 978 ALA A CA 1
ATOM 7377 C C . ALA A 1 978 ? -10.028 19.503 10.762 1.00 93.62 978 ALA A C 1
ATOM 7379 O O . ALA A 1 978 ? -11.068 20.017 11.187 1.00 93.62 978 ALA A O 1
ATOM 7380 N N . TYR A 1 979 ? -8.847 20.132 10.833 1.00 92.50 979 TYR A N 1
ATOM 7381 C CA . TYR A 1 979 ? -8.655 21.415 11.498 1.00 92.50 979 TYR A CA 1
ATOM 7382 C C . TYR A 1 979 ? -8.966 22.572 10.533 1.00 92.50 979 TYR A C 1
ATOM 7384 O O . TYR A 1 979 ? -8.194 22.805 9.599 1.00 92.50 979 TYR A O 1
ATOM 7392 N N . PRO A 1 980 ? -10.054 23.344 10.755 1.00 89.25 980 PRO A N 1
ATOM 7393 C CA . PRO A 1 980 ? -10.536 24.362 9.814 1.00 89.25 980 PRO A CA 1
ATOM 7394 C C . PRO A 1 980 ? -9.489 25.318 9.231 1.00 89.25 980 PRO A C 1
ATOM 7396 O O . PRO A 1 980 ? -9.524 25.552 8.023 1.00 89.25 980 PRO A O 1
ATOM 7399 N N . PRO A 1 981 ? -8.523 25.844 10.013 1.00 89.00 981 PRO A N 1
ATOM 7400 C CA . PRO A 1 981 ? -7.506 26.750 9.480 1.00 89.00 981 PRO A CA 1
ATOM 7401 C C . PRO A 1 981 ? -6.554 26.149 8.439 1.00 89.00 981 PRO A C 1
ATOM 7403 O O . PRO A 1 981 ? -5.886 26.918 7.754 1.00 89.00 981 PRO A O 1
ATOM 7406 N N . LEU A 1 982 ? -6.464 24.819 8.317 1.00 86.69 982 LEU A N 1
ATOM 7407 C CA . LEU A 1 982 ? -5.639 24.162 7.294 1.00 86.69 982 LEU A CA 1
ATOM 7408 C C . LEU A 1 982 ? -6.385 23.947 5.969 1.00 86.69 982 LEU A C 1
ATOM 7410 O O . LEU A 1 982 ? -5.749 23.666 4.957 1.00 86.69 982 LEU A O 1
ATOM 7414 N N . GLY A 1 983 ? -7.708 24.134 5.943 1.00 87.50 983 GLY A N 1
ATOM 7415 C CA . GLY A 1 983 ? -8.523 23.860 4.762 1.00 87.50 983 GLY A CA 1
ATOM 7416 C C . GLY A 1 983 ? -8.719 22.362 4.503 1.00 87.50 983 GLY A C 1
ATOM 7417 O O . GLY A 1 983 ? -8.523 21.535 5.391 1.00 87.50 983 GLY A O 1
ATOM 7418 N N . PHE A 1 984 ? -9.165 22.019 3.291 1.00 80.44 984 PHE A N 1
ATOM 7419 C CA . PHE A 1 984 ? -9.362 20.625 2.889 1.00 80.44 984 PHE A CA 1
ATOM 7420 C C . PHE A 1 984 ? -8.010 19.958 2.587 1.00 80.44 984 PHE A C 1
ATOM 7422 O O . PHE A 1 984 ? -7.279 20.474 1.737 1.00 80.44 984 PHE A O 1
ATOM 7429 N N . PRO A 1 985 ? -7.677 18.825 3.228 1.00 80.31 985 PRO A N 1
ATOM 7430 C CA . PRO A 1 985 ? -6.491 18.056 2.873 1.00 80.31 985 PRO A CA 1
ATOM 7431 C C . PRO A 1 985 ? -6.679 17.325 1.534 1.00 80.31 985 PRO A C 1
ATOM 7433 O O . PRO A 1 985 ? -7.795 16.957 1.163 1.00 80.31 985 PRO A O 1
ATOM 7436 N N . ASP A 1 986 ? -5.572 17.053 0.841 1.00 83.06 986 ASP A N 1
ATOM 7437 C CA . ASP A 1 986 ? -5.545 16.126 -0.296 1.00 83.06 986 ASP A CA 1
ATOM 7438 C C . ASP A 1 986 ? -5.584 14.679 0.215 1.00 83.06 986 ASP A C 1
ATOM 7440 O O . ASP A 1 986 ? -4.551 14.056 0.449 1.00 83.06 986 ASP A O 1
ATOM 7444 N N . LEU A 1 987 ? -6.790 14.170 0.471 1.00 78.44 987 LEU A N 1
ATOM 7445 C CA . LEU A 1 987 ? -6.989 12.858 1.090 1.00 78.44 987 LEU A CA 1
ATOM 7446 C C . LEU A 1 987 ? -6.307 11.720 0.316 1.00 78.44 987 LEU A C 1
ATOM 7448 O O . LEU A 1 987 ? -5.736 10.845 0.961 1.00 78.44 987 LEU A O 1
ATOM 7452 N N . ASP A 1 988 ? -6.294 11.760 -1.020 1.00 72.25 988 ASP A N 1
ATOM 7453 C CA . ASP A 1 988 ? -5.673 10.712 -1.842 1.00 72.25 988 ASP A CA 1
ATOM 7454 C C . ASP A 1 988 ? -4.162 10.643 -1.610 1.00 72.25 988 ASP A C 1
ATOM 7456 O O . ASP A 1 988 ? -3.618 9.562 -1.397 1.00 72.25 988 ASP A O 1
ATOM 7460 N N . ALA A 1 989 ? -3.482 11.795 -1.587 1.00 68.31 989 ALA A N 1
ATOM 7461 C CA . ALA A 1 989 ? -2.030 11.849 -1.411 1.00 68.31 989 ALA A CA 1
ATOM 7462 C C . ALA A 1 989 ? -1.569 11.240 -0.075 1.00 68.31 989 ALA A C 1
ATOM 7464 O O . ALA A 1 989 ? -0.453 10.730 0.033 1.00 68.31 989 ALA A O 1
ATOM 7465 N N . TRP A 1 990 ? -2.418 11.306 0.952 1.00 88.44 990 TRP A N 1
ATOM 7466 C CA . TRP A 1 990 ? -2.132 10.774 2.283 1.00 88.44 990 TRP A CA 1
ATOM 7467 C C . TRP A 1 990 ? -2.694 9.369 2.516 1.00 88.44 990 TRP A C 1
ATOM 7469 O O . TRP A 1 990 ? -2.410 8.794 3.572 1.00 88.44 990 TRP A O 1
ATOM 7479 N N . TYR A 1 991 ? -3.498 8.831 1.591 1.00 90.75 991 TYR A N 1
ATOM 7480 C CA . TYR A 1 991 ? -4.222 7.583 1.794 1.00 90.75 991 TYR A CA 1
ATOM 7481 C C . TYR A 1 991 ? -3.315 6.363 1.599 1.00 90.75 991 TYR A C 1
ATOM 7483 O O . TYR A 1 991 ? -2.813 6.134 0.501 1.00 90.75 991 TYR A O 1
ATOM 7491 N N . PRO A 1 992 ? -3.118 5.516 2.627 1.00 81.69 992 PRO A N 1
ATOM 7492 C CA . PRO A 1 992 ? -2.236 4.361 2.506 1.00 81.69 992 PRO A CA 1
ATOM 7493 C C . PRO A 1 992 ? -2.771 3.224 1.627 1.00 81.69 992 PRO A C 1
ATOM 7495 O O . PRO A 1 992 ? -2.003 2.316 1.336 1.00 81.69 992 PRO A O 1
ATOM 7498 N N . GLY A 1 993 ? -4.041 3.231 1.218 1.00 71.50 993 GLY A N 1
ATOM 7499 C CA . GLY A 1 993 ? -4.669 2.147 0.450 1.00 71.50 993 GLY A CA 1
ATOM 7500 C C . GLY A 1 993 ? -5.659 1.313 1.269 1.00 71.50 993 GLY A C 1
ATOM 7501 O O . GLY A 1 993 ? -5.550 1.196 2.499 1.00 71.50 993 GLY A O 1
ATOM 7502 N N . ASP A 1 994 ? -6.640 0.730 0.575 1.00 74.38 994 ASP A N 1
ATOM 7503 C CA . ASP A 1 994 ? -7.761 0.010 1.186 1.00 74.38 994 ASP A CA 1
ATOM 7504 C C . ASP A 1 994 ? -7.314 -1.218 1.974 1.00 74.38 994 ASP A C 1
ATOM 7506 O O . ASP A 1 994 ? -7.931 -1.549 2.990 1.00 74.38 994 ASP A O 1
ATOM 7510 N N . GLU A 1 995 ? -6.253 -1.910 1.559 1.00 73.75 995 GLU A N 1
ATOM 7511 C CA . GLU A 1 995 ? -5.760 -3.042 2.328 1.00 73.75 995 GLU A CA 1
ATOM 7512 C C . GLU A 1 995 ? -5.177 -2.613 3.675 1.00 73.75 995 GLU A C 1
ATOM 7514 O O . GLU A 1 995 ? -5.333 -3.347 4.649 1.00 73.75 995 GLU A O 1
AT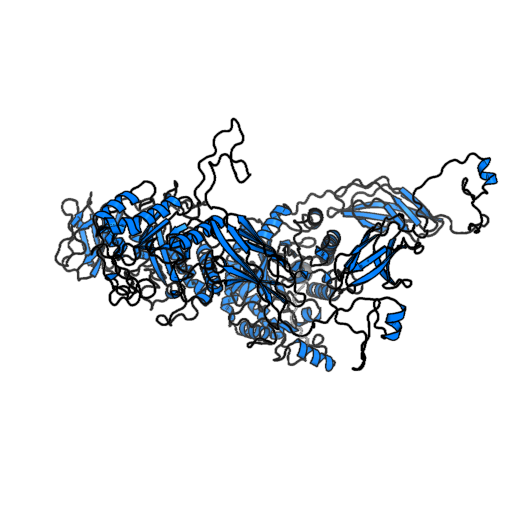OM 7519 N N . TYR A 1 996 ? -4.555 -1.439 3.792 1.00 84.06 996 TYR A N 1
ATOM 7520 C CA . TYR A 1 996 ? -3.872 -1.014 5.020 1.00 84.06 996 TYR A CA 1
ATOM 7521 C C . TYR A 1 996 ? -4.785 -0.299 6.015 1.00 84.06 996 TYR A C 1
ATOM 7523 O O . TYR A 1 996 ? -4.543 -0.366 7.223 1.00 84.06 996 TYR A O 1
ATOM 7531 N N . VAL A 1 997 ? -5.832 0.364 5.526 1.00 93.94 997 VAL A N 1
ATOM 7532 C CA . VAL A 1 997 ? -6.765 1.130 6.352 1.00 93.94 997 VAL A CA 1
ATOM 7533 C C . VAL A 1 997 ? -8.004 0.296 6.672 1.00 93.94 997 VAL A C 1
ATOM 7535 O O . VAL A 1 997 ? -8.791 -0.058 5.793 1.00 93.94 997 VAL A O 1
ATOM 7538 N N . ASP A 1 998 ? -8.205 -0.001 7.958 1.00 96.38 998 ASP A N 1
ATOM 7539 C CA . ASP A 1 998 ? -9.423 -0.668 8.428 1.00 96.38 998 ASP A CA 1
ATOM 7540 C C . ASP A 1 998 ? -10.547 0.354 8.705 1.00 96.38 998 ASP A C 1
ATOM 7542 O O . ASP A 1 998 ? -11.720 0.034 8.523 1.00 96.38 998 ASP A O 1
ATOM 7546 N N . TRP A 1 999 ? -10.188 1.569 9.145 1.00 98.44 999 TRP A N 1
ATOM 7547 C CA . TRP A 1 999 ? -11.100 2.664 9.498 1.00 98.44 999 TRP A CA 1
ATOM 7548 C C . TRP A 1 999 ? -10.562 4.012 9.028 1.00 98.44 999 TRP A C 1
ATOM 7550 O O . TRP A 1 999 ? -9.385 4.315 9.222 1.00 98.44 999 TRP A O 1
ATOM 7560 N N . CYS A 1 1000 ? -11.445 4.867 8.527 1.00 98.44 1000 CYS A N 1
ATOM 7561 C CA . CYS A 1 1000 ? -11.159 6.295 8.413 1.00 98.44 1000 CYS A CA 1
ATOM 7562 C C . CYS A 1 1000 ? -11.464 6.992 9.747 1.00 98.44 1000 CYS A C 1
ATOM 7564 O O . CYS A 1 1000 ? -12.248 6.501 10.565 1.00 98.44 1000 CYS A O 1
ATOM 7566 N N . GLY A 1 1001 ? -10.877 8.159 9.984 1.00 98.31 1001 GLY A N 1
ATOM 7567 C CA . GLY A 1 1001 ? -11.196 8.949 11.162 1.00 98.31 1001 GLY A CA 1
ATOM 7568 C C . GLY A 1 1001 ? -10.877 10.426 11.026 1.00 98.31 1001 GLY A C 1
ATOM 7569 O O . GLY A 1 1001 ? -10.152 10.848 10.128 1.00 98.31 1001 GLY A O 1
ATOM 7570 N N . PHE A 1 1002 ? -11.425 11.219 11.938 1.00 98.31 1002 PHE A N 1
ATOM 7571 C CA . PHE A 1 1002 ? -11.144 12.650 12.017 1.00 98.31 1002 PHE A CA 1
ATOM 7572 C C . PHE A 1 1002 ? -11.247 13.184 13.452 1.00 98.31 1002 PHE A C 1
ATOM 7574 O O . PHE A 1 1002 ? -11.889 12.558 14.302 1.00 98.31 1002 PHE A O 1
ATOM 7581 N N . SER A 1 1003 ? -10.635 14.341 13.714 1.00 98.31 1003 SER A N 1
ATOM 7582 C CA . SER A 1 1003 ? -10.784 15.094 14.970 1.00 98.31 1003 SER A CA 1
ATOM 7583 C C . SER A 1 1003 ? -11.917 16.134 14.886 1.00 98.31 1003 SER A C 1
ATOM 7585 O O . SER A 1 1003 ? -12.189 16.689 13.825 1.00 98.31 1003 SER A O 1
ATOM 7587 N N . TRP A 1 1004 ? -12.592 16.435 16.001 1.00 97.06 1004 TRP A N 1
ATOM 7588 C CA . TRP A 1 1004 ? -13.661 17.441 16.072 1.00 97.06 1004 TRP A CA 1
ATOM 7589 C C . TRP A 1 1004 ? -13.606 18.262 17.367 1.00 97.06 1004 TRP A C 1
ATOM 7591 O O . TRP A 1 1004 ? -14.098 17.847 18.417 1.00 97.06 1004 TRP A O 1
ATOM 7601 N N . PHE A 1 1005 ? -13.069 19.480 17.287 1.00 97.06 1005 PHE A N 1
ATOM 7602 C CA . PHE A 1 1005 ? -12.897 20.350 18.460 1.00 97.06 1005 PHE A CA 1
ATOM 7603 C C . PHE A 1 1005 ? -13.784 21.597 18.456 1.00 97.06 1005 PHE A C 1
ATOM 7605 O O . PHE A 1 1005 ? -14.388 21.950 19.472 1.00 97.06 1005 PHE A O 1
ATOM 7612 N N . LEU A 1 1006 ? -13.896 22.282 17.319 1.00 95.38 1006 LEU A N 1
ATOM 7613 C CA . LEU A 1 1006 ? -14.609 23.556 17.260 1.00 95.38 1006 LEU A CA 1
ATOM 7614 C C . LEU A 1 1006 ? -16.128 23.357 17.289 1.00 95.38 1006 LEU A C 1
ATOM 7616 O O . LEU A 1 1006 ? -16.665 22.362 16.800 1.00 95.38 1006 LEU A O 1
ATOM 7620 N N . ALA A 1 1007 ? -16.835 24.342 17.849 1.00 90.31 1007 ALA A N 1
ATOM 7621 C CA . ALA A 1 1007 ? -18.289 24.388 17.743 1.00 90.31 1007 ALA A CA 1
ATOM 7622 C C . ALA A 1 1007 ? -18.697 24.401 16.256 1.00 90.31 1007 ALA A C 1
ATOM 7624 O O . ALA A 1 1007 ? -18.078 25.128 15.477 1.00 90.31 1007 ALA A O 1
ATOM 7625 N N . PRO A 1 1008 ? -19.741 23.675 15.825 1.00 80.75 1008 PRO A N 1
ATOM 7626 C CA . PRO A 1 1008 ? -20.010 23.531 14.387 1.00 80.75 1008 PRO A CA 1
ATOM 7627 C C . PRO A 1 1008 ? -20.299 24.861 13.669 1.00 80.75 1008 PRO A C 1
ATOM 7629 O O . PRO A 1 1008 ? -19.984 25.018 12.494 1.00 80.75 1008 PRO A O 1
ATOM 7632 N N . ASN A 1 1009 ? -20.795 25.858 14.411 1.00 77.44 1009 ASN A N 1
ATOM 7633 C CA . ASN A 1 1009 ? -21.045 27.222 13.940 1.00 77.44 1009 ASN A CA 1
ATOM 7634 C C . ASN A 1 1009 ? -19.997 28.240 14.437 1.00 77.44 1009 ASN A C 1
ATOM 7636 O O . ASN A 1 1009 ? -20.332 29.394 14.697 1.00 77.44 1009 ASN A O 1
ATOM 7640 N N . PHE A 1 1010 ? -18.729 27.839 14.601 1.00 87.19 1010 PHE A N 1
ATOM 7641 C CA . PHE A 1 1010 ? -17.666 28.723 15.111 1.00 87.19 1010 PHE A CA 1
ATOM 7642 C C . PHE A 1 1010 ? -17.376 29.941 14.208 1.00 87.19 1010 PHE A C 1
ATOM 7644 O O . PHE A 1 1010 ? -16.769 30.905 14.664 1.00 87.19 1010 PHE A O 1
ATOM 7651 N N . GLY A 1 1011 ? -17.833 29.926 12.950 1.00 82.69 1011 GLY A N 1
ATOM 7652 C CA . GLY A 1 1011 ? -17.682 31.047 12.013 1.00 82.69 1011 GLY A CA 1
ATOM 7653 C C . GLY A 1 1011 ? -16.378 31.031 11.211 1.00 82.69 1011 GLY A C 1
ATOM 7654 O O . GLY A 1 1011 ? -15.942 32.078 10.742 1.00 82.69 1011 GLY A O 1
ATOM 7655 N N . VAL A 1 1012 ? -15.763 29.855 11.053 1.00 82.50 1012 VAL A N 1
ATOM 7656 C CA . VAL A 1 1012 ? -14.588 29.613 10.199 1.00 82.50 1012 VAL A CA 1
ATOM 7657 C C . VAL A 1 1012 ? -14.992 28.794 8.972 1.00 82.50 1012 VAL A C 1
ATOM 7659 O O . VAL A 1 1012 ? -15.899 27.970 9.066 1.00 82.50 1012 VAL A O 1
ATOM 7662 N N . SER A 1 1013 ? -14.352 29.046 7.828 1.00 82.50 1013 SER A N 1
ATOM 7663 C CA . SER A 1 1013 ? -14.611 28.343 6.566 1.00 82.50 1013 SER A CA 1
ATOM 7664 C C . SER A 1 1013 ? -13.302 27.759 6.014 1.00 82.50 1013 SER A C 1
ATOM 7666 O O . SER A 1 1013 ? -12.343 28.527 5.892 1.00 82.50 1013 SER A O 1
ATOM 7668 N N . PRO A 1 1014 ? -13.250 26.459 5.661 1.00 86.44 1014 PRO A N 1
ATOM 7669 C CA . PRO A 1 1014 ? -14.330 25.475 5.813 1.00 86.44 1014 PRO A CA 1
ATOM 7670 C C . PRO A 1 1014 ? -14.664 25.199 7.288 1.00 86.44 1014 PRO A C 1
ATOM 7672 O O . PRO A 1 1014 ? -13.830 25.403 8.160 1.00 86.44 1014 PRO A O 1
ATOM 7675 N N . THR A 1 1015 ? -15.889 24.771 7.594 1.00 85.88 1015 THR A N 1
ATOM 7676 C CA . THR A 1 1015 ? -16.276 24.390 8.965 1.00 85.88 1015 THR A CA 1
ATOM 7677 C C . THR A 1 1015 ? -15.764 22.989 9.314 1.00 85.88 1015 THR A C 1
ATOM 7679 O O . THR A 1 1015 ? -15.467 22.188 8.428 1.00 85.88 1015 THR A O 1
ATOM 7682 N N . SER A 1 1016 ? -15.726 22.640 10.608 1.00 85.06 1016 SER A N 1
ATOM 7683 C CA . SER A 1 1016 ? -15.414 21.263 11.036 1.00 85.06 1016 SER A CA 1
ATOM 7684 C C . SER A 1 1016 ? -16.372 20.232 10.431 1.00 85.06 1016 SER A C 1
ATOM 7686 O O . SER A 1 1016 ? -15.931 19.154 10.055 1.00 85.06 1016 SER A O 1
ATOM 7688 N N . ALA A 1 1017 ? -17.653 20.581 10.264 1.00 83.69 1017 ALA A N 1
ATOM 7689 C CA . ALA A 1 1017 ? -18.629 19.709 9.613 1.00 83.69 1017 ALA A CA 1
ATOM 7690 C C . ALA A 1 1017 ? -18.303 19.487 8.129 1.00 83.69 1017 ALA A C 1
ATOM 7692 O O . ALA A 1 1017 ? -18.353 18.358 7.668 1.00 83.69 1017 ALA A O 1
ATOM 7693 N N . GLN A 1 1018 ? -17.890 20.527 7.399 1.00 83.50 1018 GLN A N 1
ATOM 7694 C CA . GLN A 1 1018 ? -17.505 20.387 5.989 1.00 83.50 1018 GLN A CA 1
ATOM 7695 C C . GLN A 1 1018 ? -16.253 19.518 5.810 1.00 83.50 1018 GLN A C 1
ATOM 7697 O O . GLN A 1 1018 ? -16.180 18.727 4.872 1.00 83.50 1018 GLN A O 1
ATOM 7702 N N . LEU A 1 1019 ? -15.272 19.643 6.708 1.00 85.62 1019 LEU A N 1
ATOM 7703 C CA . LEU A 1 1019 ? -14.082 18.788 6.695 1.00 85.62 1019 LEU A CA 1
ATOM 7704 C C . LEU A 1 1019 ? -14.417 17.340 7.073 1.00 85.62 1019 LEU A C 1
ATOM 7706 O O . LEU A 1 1019 ? -13.925 16.409 6.435 1.00 85.62 1019 LEU A O 1
ATOM 7710 N N . ALA A 1 1020 ? -15.300 17.145 8.053 1.00 88.25 1020 ALA A N 1
ATOM 7711 C CA . ALA A 1 1020 ? -15.822 15.829 8.388 1.00 88.25 1020 ALA A CA 1
ATOM 7712 C C . ALA A 1 1020 ? -16.595 15.214 7.211 1.00 88.25 1020 ALA A C 1
ATOM 7714 O O . ALA A 1 1020 ? -16.339 14.064 6.874 1.00 88.25 1020 ALA A O 1
ATOM 7715 N N . ASP A 1 1021 ? -17.447 15.974 6.517 1.00 83.75 1021 ASP A N 1
ATOM 7716 C CA . ASP A 1 1021 ? -18.201 15.507 5.346 1.00 83.75 1021 ASP A CA 1
ATOM 7717 C C . ASP A 1 1021 ? -17.279 15.032 4.218 1.00 83.75 1021 ASP A C 1
ATOM 7719 O O . ASP A 1 1021 ? -17.574 14.028 3.565 1.00 83.75 1021 ASP A O 1
ATOM 7723 N N . ALA A 1 1022 ? -16.141 15.705 4.009 1.00 77.81 1022 ALA A N 1
ATOM 7724 C CA . ALA A 1 1022 ? -15.128 15.260 3.055 1.00 77.81 1022 ALA A CA 1
ATOM 7725 C C . ALA A 1 1022 ? -14.554 13.889 3.449 1.00 77.81 1022 ALA A C 1
ATOM 7727 O O . ALA A 1 1022 ? -14.506 12.983 2.616 1.00 77.81 1022 ALA A O 1
ATOM 7728 N N . MET A 1 1023 ? -14.208 13.700 4.727 1.00 90.62 1023 MET A N 1
ATOM 7729 C CA . MET A 1 1023 ? -13.723 12.414 5.237 1.00 90.62 1023 MET A CA 1
ATOM 7730 C C . MET A 1 1023 ? -14.807 11.323 5.204 1.00 90.62 1023 MET A C 1
ATOM 7732 O O . MET A 1 1023 ? -14.517 10.189 4.834 1.00 90.62 1023 MET A O 1
ATOM 7736 N N . LEU A 1 1024 ? -16.063 11.639 5.538 1.00 85.31 1024 LEU A N 1
ATOM 7737 C CA . LEU A 1 1024 ? -17.181 10.693 5.451 1.00 85.31 1024 LEU A CA 1
ATOM 7738 C C . LEU A 1 1024 ? -17.449 10.272 4.006 1.00 85.31 1024 LEU A C 1
ATOM 7740 O O . LEU A 1 1024 ? -17.687 9.099 3.737 1.00 85.31 1024 LEU A O 1
ATOM 7744 N N . THR A 1 1025 ? -17.400 11.218 3.069 1.00 75.75 1025 THR A N 1
ATOM 7745 C CA . THR A 1 1025 ? -17.574 10.941 1.637 1.00 75.75 1025 THR A CA 1
ATOM 7746 C C . THR A 1 1025 ? -16.464 10.032 1.127 1.00 75.75 1025 THR A C 1
ATOM 7748 O O . THR A 1 1025 ? -16.752 9.030 0.474 1.00 75.75 1025 THR A O 1
ATOM 7751 N N . PHE A 1 1026 ? -15.215 10.340 1.480 1.00 80.44 10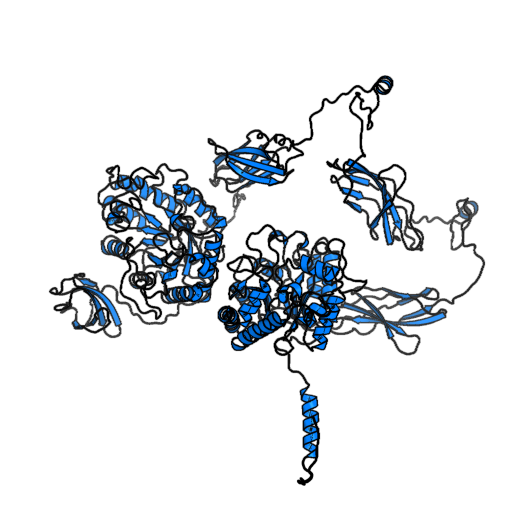26 PHE A N 1
ATOM 7752 C CA . PHE A 1 1026 ? -14.061 9.508 1.159 1.00 80.44 1026 PHE A CA 1
ATOM 7753 C C . PHE A 1 1026 ? -14.222 8.092 1.732 1.00 80.44 1026 PHE A C 1
ATOM 7755 O O . PHE A 1 1026 ? -14.146 7.101 1.013 1.00 80.44 1026 PHE A O 1
ATOM 7762 N N . ALA A 1 1027 ? -14.560 7.979 3.015 1.00 81.44 1027 ALA A N 1
ATOM 7763 C CA . ALA A 1 1027 ? -14.750 6.691 3.670 1.00 81.44 1027 ALA A CA 1
ATOM 7764 C C . ALA A 1 1027 ? -15.891 5.862 3.049 1.00 81.44 1027 ALA A C 1
ATOM 7766 O O . ALA A 1 1027 ? -15.744 4.649 2.903 1.00 81.44 1027 ALA A O 1
ATOM 7767 N N . ARG A 1 1028 ? -16.998 6.493 2.618 1.00 83.12 1028 ARG A N 1
ATOM 7768 C CA . ARG A 1 1028 ? -18.081 5.813 1.878 1.00 83.12 1028 ARG A CA 1
ATOM 7769 C C . ARG A 1 1028 ? -17.588 5.249 0.544 1.00 83.12 1028 ARG A C 1
ATOM 7771 O O . ARG A 1 1028 ? -17.923 4.115 0.220 1.00 83.12 1028 ARG A O 1
ATOM 7778 N N . GLN A 1 1029 ? -16.774 6.002 -0.202 1.00 70.06 1029 GLN A N 1
ATOM 7779 C CA . GLN A 1 1029 ? -16.197 5.548 -1.479 1.00 70.06 1029 GLN A CA 1
ATOM 7780 C C . GLN A 1 1029 ? -15.278 4.333 -1.301 1.00 70.06 1029 GLN A C 1
ATOM 7782 O O . GLN A 1 1029 ? -15.286 3.432 -2.134 1.00 70.06 1029 GLN A O 1
ATOM 7787 N N . HIS A 1 1030 ? -14.558 4.285 -0.182 1.00 76.25 1030 HIS A N 1
ATOM 7788 C CA . HIS A 1 1030 ? -13.650 3.198 0.187 1.00 76.25 1030 HIS A CA 1
ATOM 7789 C C . HIS A 1 1030 ? -14.314 2.087 1.024 1.00 76.25 1030 HIS A C 1
ATOM 7791 O O . HIS A 1 1030 ? -13.656 1.146 1.472 1.00 76.25 1030 HIS A O 1
ATOM 7797 N N . ASN A 1 1031 ? -15.631 2.177 1.253 1.00 79.06 1031 ASN A N 1
ATOM 7798 C CA . ASN A 1 1031 ? -16.402 1.259 2.093 1.00 79.06 1031 ASN A CA 1
ATOM 7799 C C . ASN A 1 1031 ? -15.752 1.016 3.476 1.00 79.06 1031 ASN A C 1
ATOM 7801 O O . ASN A 1 1031 ? -15.617 -0.123 3.935 1.00 79.06 1031 ASN A O 1
ATOM 7805 N N . LYS A 1 1032 ? -15.303 2.095 4.133 1.00 88.31 1032 LYS A N 1
ATOM 7806 C CA . LYS A 1 1032 ? -14.648 2.062 5.449 1.00 88.31 1032 LYS A CA 1
ATOM 7807 C C . LYS A 1 1032 ? -15.550 2.660 6.526 1.00 88.31 1032 LYS A C 1
ATOM 7809 O O . LYS A 1 1032 ? -16.083 3.749 6.326 1.00 88.31 1032 LYS A O 1
ATOM 7814 N N . PRO A 1 1033 ? -15.693 2.019 7.699 1.00 95.94 1033 PRO A N 1
ATOM 7815 C CA . PRO A 1 1033 ? -16.342 2.658 8.836 1.00 95.94 1033 PRO A CA 1
ATOM 7816 C C . PRO A 1 1033 ? -15.504 3.841 9.345 1.00 95.94 1033 PRO A C 1
ATOM 7818 O O . PRO A 1 1033 ? -14.277 3.875 9.194 1.00 95.94 1033 PRO A O 1
ATOM 7821 N N . VAL A 1 1034 ? -16.170 4.805 9.981 1.00 98.56 1034 VAL A N 1
ATOM 7822 C CA . VAL A 1 1034 ? -15.544 6.036 10.473 1.00 98.56 1034 VAL A CA 1
ATOM 7823 C C . VAL A 1 1034 ? -15.524 6.101 11.996 1.00 98.56 1034 VAL A C 1
ATOM 7825 O O . VAL A 1 1034 ? -16.509 5.787 12.675 1.00 98.56 1034 VAL A O 1
ATOM 7828 N N . MET A 1 1035 ? -14.388 6.557 12.525 1.00 98.69 1035 MET A N 1
ATOM 7829 C CA . MET A 1 1035 ? -14.202 6.936 13.920 1.00 98.69 1035 MET A CA 1
ATOM 7830 C C . MET A 1 1035 ? -14.047 8.458 14.056 1.00 98.69 1035 MET A C 1
ATOM 7832 O O . MET A 1 1035 ? -13.106 9.032 13.509 1.00 98.69 1035 MET A O 1
ATOM 7836 N N . ILE A 1 1036 ? -14.890 9.112 14.863 1.00 98.56 1036 ILE A N 1
ATOM 7837 C CA . ILE A 1 1036 ? -14.534 10.438 15.396 1.00 98.56 1036 ILE A CA 1
ATOM 7838 C C . ILE A 1 1036 ? -13.468 10.191 16.458 1.00 98.56 1036 ILE A C 1
ATOM 7840 O O . ILE A 1 1036 ? -13.768 9.716 17.550 1.00 98.56 1036 ILE A O 1
ATOM 7844 N N . ALA A 1 1037 ? -12.210 10.387 16.093 1.00 98.31 1037 ALA A N 1
ATOM 7845 C CA . ALA A 1 1037 ? -11.062 9.822 16.792 1.00 98.31 1037 ALA A CA 1
ATOM 7846 C C . ALA A 1 1037 ? -10.569 10.697 17.954 1.00 98.31 1037 ALA A C 1
ATOM 7848 O O . ALA A 1 1037 ? -9.959 10.181 18.898 1.00 98.31 1037 ALA A O 1
ATOM 7849 N N . GLU A 1 1038 ? -10.895 11.989 17.911 1.00 98.56 1038 GLU A N 1
ATOM 7850 C CA . GLU A 1 1038 ? -10.735 12.955 18.995 1.00 98.56 1038 GLU A CA 1
ATOM 7851 C C . GLU A 1 1038 ? -11.898 13.943 18.967 1.00 98.56 1038 GLU A C 1
ATOM 7853 O O . GLU A 1 1038 ? -12.249 14.457 17.907 1.00 98.56 1038 GLU A O 1
ATOM 7858 N N . SER A 1 1039 ? -12.503 14.231 20.117 1.00 98.31 1039 SER A N 1
ATOM 7859 C CA . SER A 1 1039 ? -13.520 15.276 20.209 1.00 98.31 1039 SER A CA 1
ATOM 7860 C C . SER A 1 1039 ? -13.595 15.888 21.599 1.00 98.31 1039 SER A C 1
ATOM 7862 O O . SER A 1 1039 ? -13.491 15.182 22.605 1.00 98.31 1039 SER A O 1
ATOM 7864 N N . SER A 1 1040 ? -13.750 17.209 21.667 1.00 97.88 1040 SER A N 1
ATOM 7865 C CA . SER A 1 1040 ? -13.918 17.946 22.926 1.00 97.88 1040 SER A CA 1
ATOM 7866 C C . SER A 1 1040 ? -14.361 19.393 22.652 1.00 97.88 1040 SER A C 1
ATOM 7868 O O . SER A 1 1040 ? -13.898 19.958 21.659 1.00 97.88 1040 SER A O 1
ATOM 7870 N N . PRO A 1 1041 ? -15.210 20.029 23.487 1.00 97.44 1041 PRO A N 1
ATOM 7871 C CA . PRO A 1 1041 ? -15.633 21.422 23.313 1.00 97.44 1041 PRO A CA 1
ATOM 7872 C C . PRO A 1 1041 ? -14.505 22.419 23.606 1.00 97.44 1041 PRO A C 1
ATOM 7874 O O . PRO A 1 1041 ? -14.495 23.088 24.640 1.00 97.44 1041 PRO A O 1
ATOM 7877 N N . GLN A 1 1042 ? -13.555 22.548 22.678 1.00 97.38 1042 GLN A N 1
ATOM 7878 C CA . GLN A 1 1042 ? -12.386 23.408 22.846 1.00 97.38 1042 GLN A CA 1
ATOM 7879 C C . GLN A 1 1042 ? -12.790 24.873 23.054 1.00 97.38 1042 GLN A C 1
ATOM 7881 O O . GLN A 1 1042 ? -13.642 25.429 22.354 1.00 97.38 1042 GLN A O 1
ATOM 7886 N N . GLY A 1 1043 ? -12.154 25.512 24.033 1.00 96.94 1043 GLY A N 1
ATOM 7887 C CA . GLY A 1 1043 ? -12.414 26.897 24.406 1.00 96.94 1043 GLY A CA 1
ATOM 7888 C C . GLY A 1 1043 ? -13.569 27.076 25.390 1.00 96.94 1043 GLY A C 1
ATOM 7889 O O . GLY A 1 1043 ? -13.844 28.218 25.774 1.00 96.94 1043 GLY A O 1
ATOM 7890 N N . TYR A 1 1044 ? -14.222 25.990 25.815 1.00 98.19 1044 TYR A N 1
ATOM 7891 C CA . TYR A 1 1044 ? -15.231 25.987 26.872 1.00 98.19 1044 TYR A CA 1
ATOM 7892 C C . TYR A 1 1044 ? -14.659 25.449 28.186 1.00 98.19 1044 TYR A C 1
ATOM 7894 O O . TYR A 1 1044 ? -13.852 24.528 28.218 1.00 98.19 1044 TYR A O 1
ATOM 7902 N N . ASP A 1 1045 ? -15.125 26.025 29.285 1.00 98.31 1045 ASP A N 1
ATOM 7903 C CA . ASP A 1 1045 ? -14.859 25.586 30.650 1.00 98.31 1045 ASP A CA 1
ATOM 7904 C C . ASP A 1 1045 ? -16.207 25.260 31.291 1.00 98.31 1045 ASP A C 1
ATOM 7906 O O . ASP A 1 1045 ? -17.017 26.159 31.559 1.00 98.31 1045 ASP A O 1
ATOM 7910 N N . LEU A 1 1046 ? -16.491 23.964 31.422 1.00 98.19 1046 LEU A N 1
ATOM 7911 C CA . LEU A 1 1046 ? -17.789 23.456 31.855 1.00 98.19 1046 LEU A CA 1
ATOM 7912 C C . LEU A 1 1046 ? -18.026 23.686 33.351 1.00 98.19 1046 LEU A C 1
ATOM 7914 O O . LEU A 1 1046 ? -19.163 23.988 33.734 1.00 98.19 1046 LEU A O 1
ATOM 7918 N N . GLU A 1 1047 ? -16.972 23.598 34.171 1.00 96.81 1047 GLU A N 1
ATOM 7919 C CA . GLU A 1 1047 ? -17.035 23.841 35.615 1.00 96.81 1047 GLU A CA 1
ATOM 7920 C C . GLU A 1 1047 ? -17.249 25.330 35.904 1.00 96.81 1047 GLU A C 1
ATOM 7922 O O . GLU A 1 1047 ? -18.174 25.700 36.631 1.00 96.81 1047 GLU A O 1
ATOM 7927 N N . ALA A 1 1048 ? -16.452 26.205 35.285 1.00 96.75 1048 ALA A N 1
ATOM 7928 C CA . ALA A 1 1048 ? -16.589 27.648 35.457 1.00 96.75 1048 ALA A CA 1
ATOM 7929 C C . ALA A 1 1048 ? -17.793 28.232 34.700 1.00 96.75 1048 ALA A C 1
ATOM 7931 O O . ALA A 1 1048 ? -18.202 29.364 34.973 1.00 96.75 1048 ALA A O 1
ATOM 7932 N N . GLY A 1 1049 ? -18.352 27.499 33.732 1.00 97.50 1049 GLY A N 1
ATOM 7933 C CA . GLY A 1 1049 ? -19.437 27.973 32.875 1.00 97.50 1049 GLY A CA 1
ATOM 7934 C C . GLY A 1 1049 ? -18.995 29.148 32.005 1.00 97.50 1049 GLY A C 1
ATOM 7935 O O . GLY A 1 1049 ? -19.641 30.200 31.988 1.00 97.50 1049 GLY A O 1
ATOM 7936 N N . THR A 1 1050 ? -17.861 29.013 31.312 1.00 98.00 1050 THR A N 1
ATOM 7937 C CA . THR A 1 1050 ? -17.325 30.084 30.459 1.00 98.00 1050 THR A CA 1
ATOM 7938 C C . THR A 1 1050 ? -16.867 29.591 29.090 1.00 98.00 1050 THR A C 1
ATOM 7940 O O . THR A 1 1050 ? -16.616 28.409 28.894 1.00 98.00 1050 THR A O 1
ATOM 7943 N N . ARG A 1 1051 ? -16.747 30.515 28.130 1.00 96.62 1051 ARG A N 1
ATOM 7944 C CA . ARG A 1 1051 ? -16.022 30.326 26.869 1.00 96.62 1051 ARG A CA 1
ATOM 7945 C C . ARG A 1 1051 ? -14.984 31.426 26.703 1.00 96.62 1051 ARG A C 1
ATOM 7947 O O . ARG A 1 1051 ? -15.330 32.613 26.737 1.00 96.62 1051 ARG A O 1
ATOM 7954 N N . ARG A 1 1052 ? -13.736 31.061 26.432 1.00 97.44 1052 ARG A N 1
ATOM 7955 C CA . ARG A 1 1052 ? -12.632 32.003 26.169 1.00 97.44 1052 ARG A CA 1
ATOM 7956 C C . ARG A 1 1052 ? -12.098 31.813 24.754 1.00 97.44 1052 ARG A C 1
ATOM 7958 O O . ARG A 1 1052 ? -12.588 30.960 24.018 1.00 97.44 1052 ARG A O 1
ATOM 7965 N N . ASN A 1 1053 ? -11.220 32.712 24.336 1.00 97.50 1053 ASN A N 1
ATOM 7966 C CA . ASN A 1 1053 ? -10.579 32.634 23.033 1.00 97.50 1053 ASN A CA 1
ATOM 7967 C C . ASN A 1 1053 ? -9.610 31.451 22.998 1.00 97.50 1053 ASN A C 1
ATOM 7969 O O . ASN A 1 1053 ? -8.873 31.248 23.961 1.00 97.50 1053 ASN A O 1
ATOM 7973 N N . ILE A 1 1054 ? -9.621 30.692 21.906 1.00 96.69 1054 ILE A N 1
ATOM 7974 C CA . ILE A 1 1054 ? -8.826 29.475 21.726 1.00 96.69 1054 ILE A CA 1
ATOM 7975 C C . ILE A 1 1054 ? -7.384 29.854 21.398 1.00 96.69 1054 ILE A C 1
ATOM 7977 O O . ILE A 1 1054 ? -6.465 29.509 22.134 1.00 96.69 1054 ILE A O 1
ATOM 7981 N N . ASN A 1 1055 ? -7.173 30.589 20.307 1.00 94.25 1055 ASN A N 1
ATOM 7982 C CA . ASN A 1 1055 ? -5.854 31.054 19.892 1.00 94.25 1055 ASN A CA 1
ATOM 7983 C C . ASN A 1 1055 ? -5.959 32.265 18.952 1.00 94.25 1055 ASN A C 1
ATOM 7985 O O . ASN A 1 1055 ? -7.029 32.587 18.422 1.00 94.25 1055 ASN A O 1
ATOM 7989 N N . SER A 1 1056 ? -4.822 32.933 18.740 1.00 90.88 1056 SER A N 1
ATOM 7990 C CA . SER A 1 1056 ? -4.733 34.163 17.946 1.00 90.88 1056 SER A CA 1
ATOM 7991 C C . SER A 1 1056 ? -5.089 33.979 16.473 1.00 90.88 1056 SER A C 1
ATOM 7993 O O . SER A 1 1056 ? -5.476 34.957 15.840 1.00 90.88 1056 SER A O 1
ATOM 7995 N N . GLY A 1 1057 ? -4.978 32.759 15.940 1.00 87.50 1057 GLY A N 1
ATOM 7996 C CA . GLY A 1 1057 ? -5.378 32.426 14.574 1.00 87.50 1057 GLY A CA 1
ATOM 7997 C C . GLY A 1 1057 ? -6.886 32.229 14.397 1.00 87.50 1057 GLY A C 1
ATOM 7998 O O . GLY A 1 1057 ? -7.364 32.303 13.271 1.00 87.50 1057 GLY A O 1
ATOM 7999 N N . LEU A 1 1058 ? -7.634 32.002 15.483 1.00 92.38 1058 LEU A N 1
ATOM 8000 C CA . LEU A 1 1058 ? -9.071 31.721 15.449 1.00 92.38 1058 LEU A CA 1
ATOM 8001 C C . LEU A 1 1058 ? -9.920 32.902 15.931 1.00 92.38 1058 LEU A C 1
ATOM 8003 O O . LEU A 1 1058 ? -10.724 33.434 15.171 1.00 92.38 1058 LEU A O 1
ATOM 8007 N N . ASP A 1 1059 ? -9.786 33.304 17.197 1.00 94.06 1059 ASP A N 1
ATOM 8008 C CA . ASP A 1 1059 ? -10.695 34.284 17.816 1.00 94.06 1059 ASP A CA 1
ATOM 8009 C C . ASP A 1 1059 ? -10.021 35.262 18.799 1.00 94.06 1059 ASP A C 1
ATOM 8011 O O . ASP A 1 1059 ? -10.697 36.070 19.446 1.00 94.06 1059 ASP A O 1
ATOM 8015 N N . GLY A 1 1060 ? -8.685 35.254 18.873 1.00 94.44 1060 GLY A N 1
ATOM 8016 C CA . GLY A 1 1060 ? -7.866 36.250 19.574 1.00 94.44 1060 GLY A CA 1
ATOM 8017 C C . GLY A 1 1060 ? -6.896 35.634 20.589 1.00 94.44 1060 GLY A C 1
ATOM 8018 O O . GLY A 1 1060 ? -6.728 34.422 20.619 1.00 94.44 1060 GLY A O 1
ATOM 8019 N N . PRO A 1 1061 ? -6.228 36.435 21.441 1.00 96.12 1061 PRO A N 1
ATOM 8020 C CA . PRO A 1 1061 ? -5.232 35.920 22.385 1.00 96.12 1061 PRO A CA 1
ATOM 8021 C C . PRO A 1 1061 ? -5.780 34.763 23.230 1.00 96.12 1061 PRO A C 1
ATOM 8023 O O . PRO A 1 1061 ? -6.862 34.900 23.808 1.00 96.12 1061 PRO A O 1
ATOM 8026 N N . ALA A 1 1062 ? -5.047 33.646 23.285 1.00 97.00 1062 ALA A N 1
ATOM 8027 C CA . ALA A 1 1062 ? -5.473 32.426 23.968 1.00 97.00 1062 ALA A CA 1
ATOM 8028 C C . ALA A 1 1062 ? -5.840 32.703 25.437 1.00 97.00 1062 ALA A C 1
ATOM 8030 O O . ALA A 1 1062 ? -5.135 33.423 26.146 1.00 97.00 1062 ALA A O 1
ATOM 8031 N N . GLY A 1 1063 ? -6.989 32.190 25.876 1.00 96.00 1063 GLY A N 1
ATOM 8032 C CA . GLY A 1 1063 ? -7.537 32.420 27.216 1.00 96.00 1063 GLY A CA 1
ATOM 8033 C C . GLY A 1 1063 ? -8.134 33.818 27.438 1.00 96.00 1063 GLY A C 1
ATOM 8034 O O . GLY A 1 1063 ? -8.673 34.086 28.512 1.00 96.00 1063 GLY A O 1
ATOM 8035 N N . GLY A 1 1064 ? -8.078 34.711 26.443 1.00 94.81 1064 GLY A N 1
ATOM 8036 C CA . GLY A 1 1064 ? -8.669 36.048 26.485 1.00 94.81 1064 GLY A CA 1
ATOM 8037 C C . GLY A 1 1064 ? -10.184 36.067 26.244 1.00 94.81 1064 GLY A C 1
ATOM 8038 O O . GLY A 1 1064 ? -10.792 35.064 25.875 1.00 94.81 1064 GLY A O 1
ATOM 8039 N N . ASN A 1 1065 ? -10.801 37.240 26.425 1.00 96.06 1065 ASN A N 1
ATOM 8040 C CA . ASN A 1 1065 ? -12.228 37.497 26.166 1.00 96.06 1065 ASN A CA 1
ATOM 8041 C C . ASN A 1 1065 ? -13.189 36.474 26.816 1.00 96.06 1065 ASN A C 1
ATOM 8043 O O . ASN A 1 1065 ? -13.978 35.806 26.143 1.00 96.06 1065 ASN A O 1
ATOM 8047 N N . THR A 1 1066 ? -13.112 36.330 28.139 1.00 97.12 1066 THR A N 1
ATOM 8048 C CA . THR A 1 1066 ? -13.971 35.413 28.900 1.00 97.12 1066 THR A CA 1
ATOM 8049 C C . THR A 1 1066 ? -15.447 35.795 28.791 1.00 97.12 1066 THR A C 1
ATOM 8051 O O . THR A 1 1066 ? -15.849 36.888 29.187 1.00 97.12 1066 THR A O 1
ATOM 8054 N N . ARG A 1 1067 ? -16.273 34.865 28.301 1.00 96.94 1067 ARG A N 1
ATOM 8055 C CA . ARG A 1 1067 ? -17.732 35.010 28.165 1.00 96.94 1067 ARG A CA 1
ATOM 8056 C C . ARG A 1 1067 ? -18.439 33.988 29.048 1.00 96.94 1067 ARG A C 1
ATOM 8058 O O . ARG A 1 1067 ? -18.094 32.813 28.994 1.00 96.94 1067 ARG A O 1
ATOM 8065 N N . GLY A 1 1068 ? -19.437 34.409 29.823 1.00 97.62 1068 GLY A N 1
ATOM 8066 C CA . GLY A 1 1068 ? -20.267 33.486 30.605 1.00 97.62 1068 GLY A CA 1
ATOM 8067 C C . GLY A 1 1068 ? -21.161 32.622 29.710 1.00 97.62 1068 GLY A C 1
ATOM 8068 O O . GLY A 1 1068 ? -21.737 33.122 28.741 1.00 97.62 1068 GLY A O 1
ATOM 8069 N N . LYS A 1 1069 ? -21.276 31.335 30.038 1.00 97.12 1069 LYS A N 1
ATOM 8070 C CA . LYS A 1 1069 ? -22.092 30.338 29.340 1.00 97.12 1069 LYS A CA 1
ATOM 8071 C C . LYS A 1 1069 ? -22.794 29.446 30.355 1.00 97.12 1069 LYS A C 1
ATOM 8073 O O . LYS A 1 1069 ? -22.166 28.819 31.201 1.00 97.12 1069 LYS A O 1
ATOM 8078 N N . THR A 1 1070 ? -24.117 29.374 30.271 1.00 97.38 1070 THR A N 1
ATOM 8079 C CA . THR A 1 1070 ? -24.869 28.370 31.036 1.00 97.38 1070 THR A CA 1
ATOM 8080 C C . THR A 1 1070 ? -24.652 26.980 30.436 1.00 97.38 1070 THR A C 1
ATOM 8082 O O . THR A 1 1070 ? -24.401 26.857 29.238 1.00 97.38 1070 THR A O 1
ATOM 8085 N N . GLY A 1 1071 ? -24.827 25.921 31.234 1.00 96.00 1071 GLY A N 1
ATOM 8086 C CA . GLY A 1 1071 ? -24.716 24.547 30.727 1.00 96.00 1071 GLY A CA 1
ATOM 8087 C C . GLY A 1 1071 ? -25.672 24.247 29.564 1.00 96.00 1071 GLY A C 1
ATOM 8088 O O . GLY A 1 1071 ? -25.310 23.525 28.642 1.00 96.00 1071 GLY A O 1
ATOM 8089 N N . GLY A 1 1072 ? -26.863 24.862 29.554 1.00 97.69 1072 GLY A N 1
ATOM 8090 C CA . GLY A 1 1072 ? -27.803 24.763 28.433 1.00 97.69 1072 GLY A CA 1
ATOM 8091 C C . GLY A 1 1072 ? -27.276 25.417 27.154 1.00 97.69 1072 GLY A C 1
ATOM 8092 O O . GLY A 1 1072 ? -27.320 24.796 26.102 1.00 97.69 1072 GLY A O 1
ATOM 8093 N N . GLN A 1 1073 ? -26.707 26.623 27.250 1.00 97.62 1073 GLN A N 1
ATOM 8094 C CA . GLN A 1 1073 ? -26.105 27.301 26.095 1.00 97.62 1073 GLN A CA 1
ATOM 8095 C C . GLN A 1 1073 ? -24.910 26.526 25.541 1.00 97.62 1073 GLN A C 1
ATOM 8097 O O . GLN A 1 1073 ? -24.823 26.334 24.337 1.00 97.62 1073 GLN A O 1
ATOM 8102 N N . THR A 1 1074 ? -24.015 26.039 26.404 1.00 97.81 1074 THR A N 1
ATOM 8103 C CA . THR A 1 1074 ? -22.874 25.224 25.962 1.00 97.81 1074 THR A CA 1
ATOM 8104 C C . THR A 1 1074 ? -23.334 23.931 25.286 1.00 97.81 1074 THR A C 1
ATOM 8106 O O . THR A 1 1074 ? -22.783 23.542 24.258 1.00 97.81 1074 THR A O 1
ATOM 8109 N N . TRP A 1 1075 ? -24.374 23.281 25.821 1.00 98.12 1075 TRP A N 1
ATOM 8110 C CA . TRP A 1 1075 ? -24.974 22.108 25.186 1.00 98.12 1075 TRP A CA 1
ATOM 8111 C C . TRP A 1 1075 ? -25.516 22.427 23.793 1.00 98.12 1075 TRP A C 1
ATOM 8113 O O . TRP A 1 1075 ? -25.207 21.716 22.844 1.00 98.12 1075 TRP A O 1
ATOM 8123 N N . ASP A 1 1076 ? -26.302 23.493 23.664 1.00 96.75 1076 ASP A N 1
ATOM 8124 C CA . ASP A 1 1076 ? -26.947 23.855 22.401 1.00 96.75 1076 ASP A CA 1
ATOM 8125 C C . ASP A 1 1076 ? -25.927 24.352 21.352 1.00 96.75 1076 ASP A C 1
ATOM 8127 O O . ASP A 1 1076 ? -26.148 24.189 20.155 1.00 96.75 1076 ASP A O 1
ATOM 8131 N N . GLU A 1 1077 ? -24.797 24.922 21.786 1.00 95.38 1077 GLU A N 1
ATOM 8132 C CA . GLU A 1 1077 ? -23.729 25.419 20.909 1.00 95.38 1077 GLU A CA 1
ATOM 8133 C C . GLU A 1 1077 ? -22.782 24.324 20.402 1.00 95.38 1077 GLU A C 1
ATOM 8135 O O . GLU A 1 1077 ? -22.317 24.417 19.264 1.00 95.38 1077 GLU A O 1
ATOM 8140 N N . TRP A 1 1078 ? -22.476 23.312 21.223 1.00 97.19 1078 TRP A N 1
ATOM 8141 C CA . TRP A 1 1078 ? -21.468 22.300 20.886 1.00 97.19 1078 TRP A CA 1
ATOM 8142 C C . TRP A 1 1078 ? -22.015 20.870 20.897 1.00 97.19 1078 TRP A C 1
ATOM 8144 O O . TRP A 1 1078 ? -21.984 20.203 19.868 1.00 97.19 1078 TRP A O 1
ATOM 8154 N N . PHE A 1 1079 ? -22.564 20.405 22.024 1.00 97.94 1079 PHE A N 1
ATOM 8155 C CA . PHE A 1 1079 ? -22.949 18.997 22.196 1.00 97.94 1079 PHE A CA 1
ATOM 8156 C C . PHE A 1 1079 ? -24.131 18.581 21.324 1.00 97.94 1079 PHE A C 1
ATOM 8158 O O . PHE A 1 1079 ? -24.076 17.538 20.681 1.00 97.94 1079 PHE A O 1
ATOM 8165 N N . LYS A 1 1080 ? -25.209 19.374 21.292 1.00 95.31 1080 LYS A N 1
ATOM 8166 C CA . LYS A 1 1080 ? -26.403 19.020 20.523 1.00 95.31 1080 LYS A CA 1
ATOM 8167 C C . LYS A 1 1080 ? -26.085 18.919 19.027 1.00 95.31 1080 LYS A C 1
ATOM 8169 O O . LYS A 1 1080 ? -26.368 17.866 18.467 1.00 95.31 1080 LYS A O 1
ATOM 8174 N N . PRO A 1 1081 ? -25.465 19.926 18.380 1.00 93.75 1081 PRO A N 1
ATOM 8175 C CA . PRO A 1 1081 ? -25.150 19.822 16.957 1.00 93.75 1081 PRO A CA 1
ATOM 8176 C C . PRO A 1 1081 ? -24.140 18.705 16.655 1.00 93.75 1081 PRO A C 1
ATOM 8178 O O . PRO A 1 1081 ? -24.217 18.083 15.602 1.00 93.75 1081 PRO A O 1
ATOM 8181 N N . TYR A 1 1082 ? -23.227 18.419 17.589 1.00 95.69 1082 TYR A N 1
ATOM 8182 C CA . TYR A 1 1082 ? -22.287 17.305 17.488 1.00 95.69 1082 TYR A CA 1
ATOM 8183 C C . TYR A 1 1082 ? -22.990 15.937 17.486 1.00 95.69 1082 TYR A C 1
ATOM 8185 O O . TYR A 1 1082 ? -22.772 15.132 16.582 1.00 95.69 1082 TYR A O 1
ATOM 8193 N N . PHE A 1 1083 ? -23.886 15.681 18.444 1.00 96.75 1083 PHE A N 1
ATOM 8194 C CA . PHE A 1 1083 ? -24.662 14.437 18.475 1.00 96.75 1083 PHE A CA 1
ATOM 8195 C C . PHE A 1 1083 ? -25.657 14.340 17.318 1.00 96.75 1083 PHE A C 1
ATOM 8197 O O . PHE A 1 1083 ? -25.786 13.272 16.724 1.00 96.75 1083 PHE A O 1
ATOM 8204 N N . ASP A 1 1084 ? -26.314 15.444 16.950 1.00 93.12 1084 ASP A N 1
ATOM 8205 C CA . ASP A 1 1084 ? -27.191 15.486 15.778 1.00 93.12 1084 ASP A CA 1
ATOM 8206 C C . ASP A 1 1084 ? -26.424 15.056 14.511 1.00 93.12 1084 ASP A C 1
ATOM 8208 O O . ASP A 1 1084 ? -26.959 14.290 13.713 1.00 93.12 1084 ASP A O 1
ATOM 8212 N N . TYR A 1 1085 ? -25.174 15.507 14.339 1.00 91.12 1085 TYR A N 1
ATOM 8213 C CA . TYR A 1 1085 ? -24.320 15.131 13.208 1.00 91.12 1085 TYR A CA 1
ATOM 8214 C C . TYR A 1 1085 ? -23.955 13.639 13.214 1.00 91.12 1085 TYR A C 1
ATOM 8216 O O . TYR A 1 1085 ? -23.983 12.995 12.164 1.00 91.12 1085 TYR A O 1
ATOM 8224 N N . ILE A 1 1086 ? -23.659 13.075 14.391 1.00 95.56 1086 ILE A N 1
ATOM 8225 C CA . ILE A 1 1086 ? -23.382 11.639 14.555 1.00 95.56 1086 ILE A CA 1
ATOM 8226 C C . ILE A 1 1086 ? -24.598 10.801 14.149 1.00 95.56 1086 ILE A C 1
ATOM 8228 O O . ILE A 1 1086 ? -24.455 9.859 13.374 1.00 95.56 1086 ILE A O 1
ATOM 8232 N N . HIS A 1 1087 ? -25.793 11.158 14.629 1.00 91.94 1087 HIS A N 1
ATOM 8233 C CA . HIS A 1 1087 ? -27.033 10.445 14.296 1.00 91.94 1087 HIS A CA 1
ATOM 8234 C C . HIS A 1 1087 ? -27.427 10.592 12.823 1.00 91.94 1087 HIS A C 1
ATOM 8236 O O . HIS A 1 1087 ? -27.990 9.668 12.250 1.00 91.94 1087 HIS A O 1
ATOM 8242 N N . GLN A 1 1088 ? -27.123 11.731 12.195 1.00 87.62 1088 GLN A N 1
ATOM 8243 C CA . GLN A 1 1088 ? -27.362 11.947 10.760 1.00 87.62 1088 GLN A CA 1
ATOM 8244 C C . GLN A 1 1088 ? -26.450 11.108 9.856 1.00 87.62 1088 GLN A C 1
ATOM 8246 O O . GLN A 1 1088 ? -26.770 10.925 8.686 1.00 87.62 1088 GLN A O 1
ATOM 8251 N N . ASN A 1 1089 ? -25.332 10.610 10.387 1.00 89.50 1089 ASN A N 1
ATOM 8252 C CA . ASN A 1 1089 ? -24.343 9.814 9.663 1.00 89.50 1089 ASN A CA 1
ATOM 8253 C C . ASN A 1 1089 ? -24.139 8.444 10.331 1.00 89.50 1089 ASN A C 1
ATOM 8255 O O . ASN A 1 1089 ? -23.024 7.913 10.380 1.00 89.50 1089 ASN A O 1
ATOM 8259 N N . ASP A 1 1090 ? -25.214 7.878 10.888 1.00 87.62 1090 ASP A N 1
ATOM 8260 C CA . ASP A 1 1090 ? -25.171 6.604 11.607 1.00 87.62 1090 ASP A CA 1
ATOM 8261 C C . ASP A 1 1090 ? -25.011 5.374 10.701 1.00 87.62 1090 ASP A C 1
ATOM 8263 O O . ASP A 1 1090 ? -24.825 4.255 11.200 1.00 87.62 1090 ASP A O 1
ATOM 8267 N N . ASP A 1 1091 ? -25.058 5.590 9.387 1.00 82.88 1091 ASP A N 1
ATOM 8268 C CA . ASP A 1 1091 ? -24.706 4.630 8.355 1.00 82.88 1091 ASP A CA 1
ATOM 8269 C C . ASP A 1 1091 ? -23.211 4.293 8.405 1.00 82.88 1091 ASP A C 1
ATOM 8271 O O . ASP A 1 1091 ? -22.849 3.135 8.216 1.00 82.88 1091 ASP A O 1
ATOM 8275 N N . ILE A 1 1092 ? -22.346 5.267 8.713 1.00 91.00 1092 ILE A N 1
ATOM 8276 C CA . ILE A 1 1092 ? -20.888 5.123 8.586 1.00 91.00 1092 ILE A CA 1
ATOM 8277 C C . ILE A 1 1092 ? -20.095 5.468 9.853 1.00 91.00 1092 ILE A C 1
ATOM 8279 O O . ILE A 1 1092 ? -19.014 4.911 10.061 1.00 91.00 1092 ILE A O 1
ATOM 8283 N N . ILE A 1 1093 ? -20.595 6.340 10.736 1.00 97.31 1093 ILE A N 1
ATOM 8284 C CA . ILE A 1 1093 ? -19.917 6.654 12.002 1.00 97.31 1093 ILE A CA 1
ATOM 8285 C C . ILE A 1 1093 ? -20.179 5.524 12.994 1.00 97.31 1093 ILE A C 1
ATOM 8287 O O . ILE A 1 1093 ? -21.275 5.387 13.538 1.00 97.31 1093 ILE A O 1
ATOM 8291 N N . ARG A 1 1094 ? -19.150 4.709 13.251 1.00 96.62 1094 ARG A N 1
ATOM 8292 C CA . ARG A 1 1094 ? -19.255 3.486 14.068 1.00 96.62 1094 ARG A CA 1
ATOM 8293 C C . ARG A 1 1094 ? -18.449 3.528 15.366 1.00 96.62 1094 ARG A C 1
ATOM 8295 O O . ARG A 1 1094 ? -18.609 2.636 16.202 1.00 96.62 1094 ARG A O 1
ATOM 8302 N N . ALA A 1 1095 ? -17.658 4.577 15.590 1.00 98.25 1095 ALA A N 1
ATOM 8303 C CA . ALA A 1 1095 ? -17.004 4.852 16.869 1.00 98.25 1095 ALA A CA 1
ATOM 8304 C C . ALA A 1 1095 ? -16.817 6.359 17.112 1.00 98.25 1095 ALA A C 1
ATOM 8306 O O . ALA A 1 1095 ? -16.584 7.123 16.178 1.00 98.25 1095 ALA A O 1
ATOM 8307 N N . VAL A 1 1096 ? -16.893 6.784 18.373 1.00 98.56 1096 VAL A N 1
ATOM 8308 C CA . VAL A 1 1096 ? -16.721 8.182 18.787 1.00 98.56 1096 VAL A CA 1
ATOM 8309 C C . VAL A 1 1096 ? -15.888 8.253 20.060 1.00 98.56 1096 VAL A C 1
ATOM 8311 O O . VAL A 1 1096 ? -16.263 7.674 21.078 1.00 98.56 1096 VAL A O 1
ATOM 8314 N N . ALA A 1 1097 ? -14.783 8.991 20.015 1.00 98.62 1097 ALA A N 1
ATOM 8315 C CA . ALA A 1 1097 ? -13.901 9.250 21.140 1.00 98.62 1097 ALA A CA 1
ATOM 8316 C C . ALA A 1 1097 ? -14.097 10.665 21.685 1.00 98.62 1097 ALA A C 1
ATOM 8318 O O . ALA A 1 1097 ? -13.768 11.649 21.023 1.00 98.62 1097 ALA A O 1
ATOM 8319 N N . TYR A 1 1098 ? -14.604 10.757 22.913 1.00 98.62 1098 TYR A N 1
ATOM 8320 C CA . TYR A 1 1098 ? -14.753 12.011 23.646 1.00 98.62 1098 TYR A CA 1
ATOM 8321 C C . TYR A 1 1098 ? -13.646 12.166 24.688 1.00 98.62 1098 TYR A C 1
ATOM 8323 O O . TYR A 1 1098 ? -13.391 11.264 25.491 1.00 98.62 1098 TYR A O 1
ATOM 8331 N N . ILE A 1 1099 ? -12.991 13.322 24.687 1.00 98.75 1099 ILE A N 1
ATOM 8332 C CA . ILE A 1 1099 ? -11.918 13.649 25.621 1.00 98.75 1099 ILE A CA 1
ATOM 8333 C C . ILE A 1 1099 ? -12.525 14.434 26.784 1.00 98.75 1099 ILE A C 1
ATOM 8335 O O . ILE A 1 1099 ? -12.893 15.597 26.625 1.00 98.75 1099 ILE A O 1
ATOM 8339 N N . ASN A 1 1100 ? -12.638 13.778 27.943 1.00 98.00 1100 ASN A N 1
ATOM 8340 C CA . ASN A 1 1100 ? -13.275 14.304 29.154 1.00 98.00 1100 ASN A CA 1
ATOM 8341 C C . ASN A 1 1100 ? -12.215 14.774 30.156 1.00 98.00 1100 ASN A C 1
ATOM 8343 O O . ASN A 1 1100 ? -12.014 14.144 31.197 1.00 98.00 1100 ASN A O 1
ATOM 8347 N N . ALA A 1 1101 ? -11.502 15.844 29.814 1.00 97.69 1101 ALA A N 1
ATOM 8348 C CA . ALA A 1 1101 ? -10.334 16.295 30.562 1.00 97.69 1101 ALA A CA 1
ATOM 8349 C C . ALA A 1 1101 ? -10.507 17.706 31.131 1.00 97.69 1101 ALA A C 1
ATOM 8351 O O . ALA A 1 1101 ? -11.140 18.575 30.523 1.00 97.69 1101 ALA A O 1
ATOM 8352 N N . ASP A 1 1102 ? -9.880 17.920 32.285 1.00 97.62 1102 ASP A N 1
ATOM 8353 C CA . ASP A 1 1102 ? -9.513 19.248 32.769 1.00 97.62 1102 ASP A CA 1
ATOM 8354 C C . ASP A 1 1102 ? -8.197 19.635 32.090 1.00 97.62 1102 ASP A C 1
ATOM 8356 O O . ASP A 1 1102 ? -7.113 19.313 32.585 1.00 97.62 1102 ASP A O 1
ATOM 8360 N N . TRP A 1 1103 ? -8.288 20.229 30.900 1.00 97.56 1103 TRP A N 1
ATOM 8361 C CA . TRP A 1 1103 ? -7.101 20.595 30.133 1.00 97.56 1103 TRP A CA 1
ATOM 8362 C C . TRP A 1 1103 ? -6.342 21.726 30.828 1.00 97.56 1103 TRP A C 1
ATOM 8364 O O . TRP A 1 1103 ? -5.117 21.715 30.844 1.00 97.56 1103 TRP A O 1
ATOM 8374 N N . ASP A 1 1104 ? -7.047 22.665 31.464 1.00 9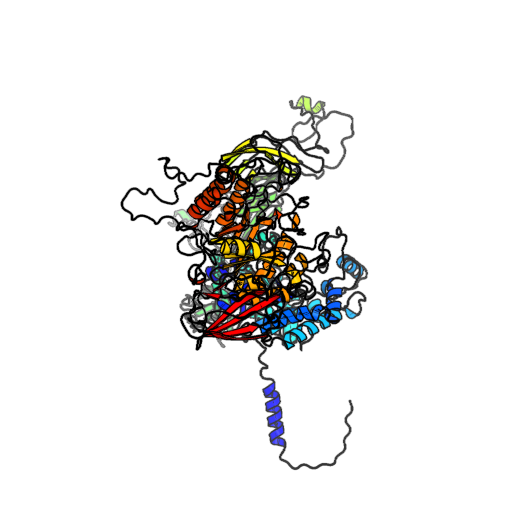4.44 1104 ASP A N 1
ATOM 8375 C CA . ASP A 1 1104 ? -6.445 23.804 32.173 1.00 94.44 1104 ASP A CA 1
ATOM 8376 C C . ASP A 1 1104 ? -5.525 23.357 33.330 1.00 94.44 1104 ASP A C 1
ATOM 8378 O O . ASP A 1 1104 ? -4.571 24.058 33.667 1.00 94.44 1104 ASP A O 1
ATOM 8382 N N . ALA A 1 1105 ? -5.756 22.165 33.896 1.00 93.88 1105 ALA A N 1
ATOM 8383 C CA . ALA A 1 1105 ? -4.895 21.551 34.910 1.00 93.88 1105 ALA A CA 1
ATOM 8384 C C . ALA A 1 1105 ? -3.696 20.755 34.353 1.00 93.88 1105 ALA A C 1
ATOM 8386 O O . ALA A 1 1105 ? -2.847 20.302 35.130 1.00 93.88 1105 ALA A O 1
ATOM 8387 N N . GLN A 1 1106 ? -3.613 20.542 33.039 1.00 94.81 1106 GLN A N 1
ATOM 8388 C CA . GLN A 1 1106 ? -2.541 19.776 32.403 1.00 94.81 1106 GLN A CA 1
ATOM 8389 C C . GLN A 1 1106 ? -1.384 20.704 31.978 1.00 94.81 1106 GLN A C 1
ATOM 8391 O O . GLN A 1 1106 ? -1.622 21.720 31.321 1.00 94.81 1106 GLN A O 1
ATOM 8396 N N . PRO A 1 1107 ? -0.111 20.387 32.305 1.00 93.62 1107 PRO A N 1
ATOM 8397 C CA . PRO A 1 1107 ? 1.007 21.316 32.119 1.00 93.62 1107 PRO A CA 1
ATOM 8398 C C . PRO A 1 1107 ? 1.221 21.877 30.709 1.00 93.62 1107 PRO A C 1
ATOM 8400 O O . PRO A 1 1107 ? 1.752 22.979 30.580 1.00 93.62 1107 PRO A O 1
ATOM 8403 N N . LYS A 1 1108 ? 0.838 21.129 29.672 1.00 91.69 1108 LYS A N 1
ATOM 8404 C CA . LYS A 1 1108 ? 0.958 21.523 28.264 1.00 91.69 1108 LYS A CA 1
ATOM 8405 C C . LYS A 1 1108 ? -0.095 22.558 27.860 1.00 91.69 1108 LYS A C 1
ATOM 8407 O O . LYS A 1 1108 ? 0.181 23.442 27.053 1.00 91.69 1108 LYS A O 1
ATOM 8412 N N . TRP A 1 1109 ? -1.283 22.474 28.457 1.00 94.81 1109 TRP A N 1
ATOM 8413 C CA . TRP A 1 1109 ? -2.454 23.265 28.070 1.00 94.81 1109 TRP A CA 1
ATOM 8414 C C . TRP A 1 1109 ? -2.818 24.356 29.080 1.00 94.81 1109 TRP A C 1
ATOM 8416 O O . TRP A 1 1109 ? -3.719 25.148 28.817 1.00 94.81 1109 TRP A O 1
ATOM 8426 N N . GLN A 1 1110 ? -2.130 24.418 30.221 1.00 93.50 1110 GLN A N 1
ATOM 8427 C CA . GLN A 1 1110 ? -2.353 25.431 31.252 1.00 93.50 1110 GLN A CA 1
ATOM 8428 C C . GLN A 1 1110 ? -1.863 26.833 30.838 1.00 93.50 1110 GLN A C 1
ATOM 8430 O O . GLN A 1 1110 ? -1.062 27.020 29.916 1.00 93.50 1110 GLN A O 1
ATOM 8435 N N . SER A 1 1111 ? -2.301 27.844 31.592 1.00 92.12 1111 SER A N 1
ATOM 8436 C CA . SER A 1 1111 ? -1.838 29.234 31.468 1.00 92.12 1111 SER A CA 1
ATOM 8437 C C . SER A 1 1111 ? -0.299 29.331 31.537 1.00 92.12 1111 SER A C 1
ATOM 8439 O O . SER A 1 1111 ? 0.302 28.716 32.422 1.00 92.12 1111 SER A O 1
ATOM 8441 N N . PRO A 1 1112 ? 0.372 30.098 30.648 1.00 93.44 1112 PRO A N 1
ATOM 8442 C CA . PRO A 1 1112 ? -0.158 31.154 29.776 1.00 93.44 1112 PRO A CA 1
ATOM 8443 C C . PRO A 1 1112 ? -0.642 30.689 28.387 1.00 93.44 1112 PRO A C 1
ATOM 8445 O O . PRO A 1 1112 ? -0.659 31.496 27.461 1.00 93.44 1112 PRO A O 1
ATOM 8448 N N . TYR A 1 1113 ? -1.048 29.425 28.236 1.00 95.19 1113 TYR A N 1
ATOM 8449 C CA . TYR A 1 1113 ? -1.648 28.871 27.013 1.00 95.19 1113 TYR A CA 1
ATOM 8450 C C . TYR A 1 1113 ? -0.726 28.902 25.784 1.00 95.19 1113 TYR A C 1
ATOM 8452 O O . TYR A 1 1113 ? -1.122 29.406 24.728 1.00 95.19 1113 TYR A O 1
ATOM 8460 N N . PRO A 1 1114 ? 0.509 28.371 25.891 1.00 87.62 1114 PRO A N 1
ATOM 8461 C CA . PRO A 1 1114 ? 1.477 28.411 24.793 1.00 87.62 1114 PRO A CA 1
ATOM 8462 C C . PRO A 1 1114 ? 1.010 27.639 23.548 1.00 87.62 1114 PRO A C 1
ATOM 8464 O O . PRO A 1 1114 ? 1.387 27.999 22.438 1.00 87.62 1114 PRO A O 1
ATOM 8467 N N . GLU A 1 1115 ? 0.157 26.627 23.724 1.00 91.06 1115 GLU A N 1
ATOM 8468 C CA . GLU A 1 1115 ? -0.407 25.794 22.651 1.00 91.06 1115 GLU A CA 1
ATOM 8469 C C . GLU A 1 1115 ? -1.928 25.986 22.504 1.00 91.06 1115 GLU A C 1
ATOM 8471 O O . GLU A 1 1115 ? -2.671 25.082 22.119 1.00 91.06 1115 GLU A O 1
ATOM 8476 N N . GLY A 1 1116 ? -2.403 27.193 22.826 1.00 94.44 1116 GLY A N 1
ATOM 8477 C CA . GLY A 1 1116 ? -3.820 27.542 22.792 1.00 94.44 1116 GLY A CA 1
ATOM 8478 C C . GLY A 1 1116 ? -4.572 27.174 24.070 1.00 94.44 1116 GLY A C 1
ATOM 8479 O O . GLY A 1 1116 ? -4.080 26.467 24.947 1.00 94.44 1116 GLY A O 1
ATOM 8480 N N . TYR A 1 1117 ? -5.780 27.717 24.191 1.00 97.56 1117 TYR A N 1
ATOM 8481 C CA . TYR A 1 1117 ? -6.681 27.484 25.312 1.00 97.56 1117 TYR A CA 1
ATOM 8482 C C . TYR A 1 1117 ? -7.675 26.371 24.982 1.00 97.56 1117 TYR A C 1
ATOM 8484 O O . TYR A 1 1117 ? -8.459 26.484 24.036 1.00 97.56 1117 TYR A O 1
ATOM 8492 N N . TRP A 1 1118 ? -7.656 25.322 25.800 1.00 97.38 1118 TRP A N 1
ATOM 8493 C CA . TRP A 1 1118 ? -8.485 24.130 25.623 1.00 97.38 1118 TRP A CA 1
ATOM 8494 C C . TRP A 1 1118 ? -9.699 24.123 26.555 1.00 97.38 1118 TRP A C 1
ATOM 8496 O O . TRP A 1 1118 ? -10.814 23.913 26.079 1.00 97.38 1118 TRP A O 1
ATOM 8506 N N . GLY A 1 1119 ? -9.500 24.474 27.831 1.00 97.00 1119 GLY A N 1
ATOM 8507 C CA . GLY A 1 1119 ? -10.557 24.647 28.832 1.00 97.00 1119 GLY A CA 1
ATOM 8508 C C . GLY A 1 1119 ? -10.743 23.446 29.764 1.00 97.00 1119 GLY A C 1
ATOM 8509 O O . GLY A 1 1119 ? -9.811 22.690 30.017 1.00 97.00 1119 GLY A O 1
ATOM 8510 N N . ASP A 1 1120 ? -11.949 23.276 30.293 1.00 98.19 1120 ASP A N 1
ATOM 8511 C CA . ASP A 1 1120 ? -12.336 22.119 31.106 1.00 98.19 1120 ASP A CA 1
ATOM 8512 C C . ASP A 1 1120 ? -13.566 21.491 30.474 1.00 98.19 1120 ASP A C 1
ATOM 8514 O O . ASP A 1 1120 ? -14.598 22.140 30.339 1.00 98.19 1120 ASP A O 1
ATOM 8518 N N . THR A 1 1121 ? -13.443 20.231 30.082 1.00 98.31 1121 THR A N 1
ATOM 8519 C CA . THR A 1 1121 ? -14.411 19.514 29.243 1.00 98.31 1121 THR A CA 1
ATOM 8520 C C . THR A 1 1121 ? -15.024 18.314 29.955 1.00 98.31 1121 THR A C 1
ATOM 8522 O O . THR A 1 1121 ? -15.707 17.492 29.339 1.00 98.31 1121 THR A O 1
ATOM 8525 N N . ARG A 1 1122 ? -14.817 18.227 31.273 1.00 98.38 1122 ARG A N 1
ATOM 8526 C CA . ARG A 1 1122 ? -15.415 17.208 32.133 1.00 98.38 1122 ARG A CA 1
ATOM 8527 C C . ARG A 1 1122 ? -16.925 17.385 32.212 1.00 98.38 1122 ARG A C 1
ATOM 8529 O O . ARG A 1 1122 ? -17.421 18.339 32.808 1.00 98.38 1122 ARG A O 1
ATOM 8536 N N . VAL A 1 1123 ? -17.686 16.466 31.628 1.00 98.25 1123 VAL A N 1
ATOM 8537 C CA . VAL A 1 1123 ? -19.150 16.586 31.577 1.00 98.25 1123 VAL A CA 1
ATOM 8538 C C . VAL A 1 1123 ? -19.795 16.491 32.963 1.00 98.25 1123 VAL A C 1
ATOM 8540 O O . VAL A 1 1123 ? -20.869 17.050 33.173 1.00 98.25 1123 VAL A O 1
ATOM 8543 N N . GLU A 1 1124 ? -19.148 15.836 33.934 1.00 96.94 1124 GLU A N 1
ATOM 8544 C CA . GLU A 1 1124 ? -19.636 15.693 35.310 1.00 96.94 1124 GLU A CA 1
ATOM 8545 C C . GLU A 1 1124 ? -19.612 16.981 36.139 1.00 96.94 1124 GLU A C 1
ATOM 8547 O O . GLU A 1 1124 ? -20.315 17.049 37.152 1.00 96.94 1124 GLU A O 1
ATOM 8552 N N . THR A 1 1125 ? -18.834 17.992 35.743 1.00 96.75 1125 THR A N 1
ATOM 8553 C CA . THR A 1 1125 ? -18.672 19.225 36.534 1.00 96.75 1125 THR A CA 1
ATOM 8554 C C . THR A 1 1125 ? -19.858 20.176 36.383 1.00 96.75 1125 THR A C 1
ATOM 8556 O O . THR A 1 1125 ? -20.097 21.014 37.252 1.00 96.75 1125 THR A O 1
ATOM 8559 N N . ASN A 1 1126 ? -20.671 20.002 35.336 1.00 97.88 1126 ASN A N 1
ATOM 8560 C CA . ASN A 1 1126 ? -21.856 20.810 35.079 1.00 97.88 1126 ASN A CA 1
ATOM 8561 C C . ASN A 1 1126 ? -23.126 19.951 35.070 1.00 97.88 1126 ASN A C 1
ATOM 8563 O O . ASN A 1 1126 ? -23.337 19.157 34.158 1.00 97.88 1126 ASN A O 1
ATOM 8567 N N . ALA A 1 1127 ? -24.018 20.143 36.046 1.00 97.06 1127 ALA A N 1
ATOM 8568 C CA . ALA A 1 1127 ? -25.202 19.291 36.214 1.00 97.06 1127 ALA A CA 1
ATOM 8569 C C . ALA A 1 1127 ? -26.106 19.218 34.967 1.00 97.06 1127 ALA A C 1
ATOM 8571 O O . ALA A 1 1127 ? -26.599 18.144 34.641 1.00 97.06 1127 ALA A O 1
ATOM 8572 N N . VAL A 1 1128 ? -26.295 20.330 34.242 1.00 98.00 1128 VAL A N 1
ATOM 8573 C CA . VAL A 1 1128 ? -27.143 20.346 33.035 1.00 98.00 1128 VAL A CA 1
ATOM 8574 C C . VAL A 1 1128 ? -26.508 19.532 31.910 1.00 98.00 1128 VAL A C 1
ATOM 8576 O O . VAL A 1 1128 ? -27.204 18.773 31.239 1.00 98.00 1128 VAL A O 1
ATOM 8579 N N . ILE A 1 1129 ? -25.196 19.675 31.709 1.00 98.50 11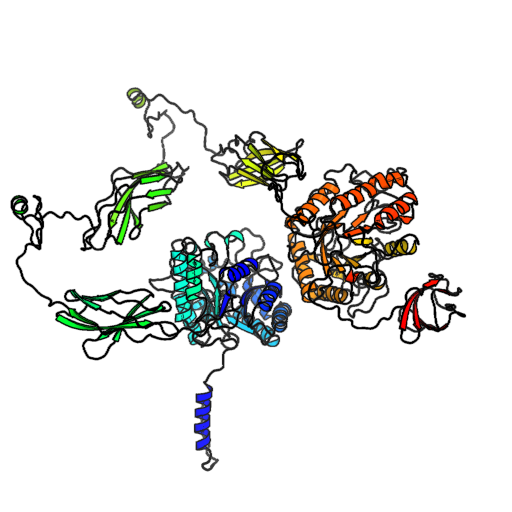29 ILE A N 1
ATOM 8580 C CA . ILE A 1 1129 ? -24.466 18.933 30.674 1.00 98.50 1129 ILE A CA 1
ATOM 8581 C C . ILE A 1 1129 ? -24.385 17.458 31.052 1.00 98.50 1129 ILE A C 1
ATOM 8583 O O . ILE A 1 1129 ? -24.723 16.623 30.224 1.00 98.50 1129 ILE A O 1
ATOM 8587 N N . ARG A 1 1130 ? -24.041 17.133 32.304 1.00 98.25 1130 ARG A N 1
ATOM 8588 C CA . ARG A 1 1130 ? -24.038 15.765 32.839 1.00 98.25 1130 ARG A CA 1
ATOM 8589 C C . ARG A 1 1130 ? -25.362 15.049 32.584 1.00 98.25 1130 ARG A C 1
ATOM 8591 O O . ARG A 1 1130 ? -25.362 13.924 32.094 1.00 98.25 1130 ARG A O 1
ATOM 8598 N N . ASP A 1 1131 ? -26.482 15.683 32.929 1.00 98.25 1131 ASP A N 1
ATOM 8599 C CA . ASP A 1 1131 ? -27.801 15.052 32.834 1.00 98.25 1131 ASP A CA 1
ATOM 8600 C C . ASP A 1 1131 ? -28.218 14.841 31.369 1.00 98.25 1131 ASP A C 1
ATOM 8602 O O . ASP A 1 1131 ? -28.776 13.798 31.030 1.00 98.25 1131 ASP A O 1
ATOM 8606 N N . ARG A 1 1132 ? -27.899 15.789 30.476 1.00 98.50 1132 ARG A N 1
ATOM 8607 C CA . ARG A 1 1132 ? -28.152 15.649 29.032 1.00 98.50 1132 ARG A CA 1
ATOM 8608 C C . ARG A 1 1132 ? -27.210 14.638 28.369 1.00 98.50 1132 ARG A C 1
ATOM 8610 O O . ARG A 1 1132 ? -27.659 13.847 27.548 1.00 98.50 1132 ARG A O 1
ATOM 8617 N N . TRP A 1 1133 ? -25.942 14.606 28.774 1.00 97.88 1133 TRP A N 1
ATOM 8618 C CA . TRP A 1 1133 ? -24.968 13.599 28.357 1.00 97.88 1133 TRP A CA 1
ATOM 8619 C C . TRP A 1 1133 ? -25.455 12.201 28.728 1.00 97.88 1133 TRP A C 1
ATOM 8621 O O . TRP A 1 1133 ? -25.530 11.335 27.867 1.00 97.88 1133 TRP A O 1
ATOM 8631 N N . LEU A 1 1134 ? -25.881 11.995 29.981 1.00 96.88 1134 LEU A N 1
ATOM 8632 C CA . LEU A 1 1134 ? -26.481 10.736 30.431 1.00 96.88 1134 LEU A CA 1
ATOM 8633 C C . LEU A 1 1134 ? -27.729 10.358 29.631 1.00 96.88 1134 LEU A C 1
ATOM 8635 O O . LEU A 1 1134 ? -27.929 9.175 29.366 1.00 96.88 1134 LEU A O 1
ATOM 8639 N N . ALA A 1 1135 ? -28.576 11.325 29.277 1.00 96.81 1135 ALA A N 1
ATOM 8640 C CA . ALA A 1 1135 ? -29.764 11.060 28.472 1.00 96.81 1135 ALA A CA 1
ATOM 8641 C C . ALA A 1 1135 ? -29.408 10.567 27.059 1.00 96.81 1135 ALA A C 1
ATOM 8643 O O . ALA A 1 1135 ? -30.085 9.681 26.547 1.00 96.81 1135 ALA A O 1
ATOM 8644 N N . GLU A 1 1136 ? -28.335 11.094 26.468 1.00 97.12 1136 GLU A N 1
ATOM 8645 C CA . GLU A 1 1136 ? -27.838 10.705 25.146 1.00 97.12 1136 GLU A CA 1
ATOM 8646 C C . GLU A 1 1136 ? -27.121 9.346 25.176 1.00 97.12 1136 GLU A C 1
ATOM 8648 O O . GLU A 1 1136 ? -27.529 8.392 24.508 1.00 97.12 1136 GLU A O 1
ATOM 8653 N N . VAL A 1 1137 ? -26.080 9.214 26.005 1.00 95.62 1137 VAL A N 1
ATOM 8654 C CA . VAL A 1 1137 ? -25.162 8.063 25.951 1.00 95.62 1137 VAL A CA 1
ATOM 8655 C C . VAL A 1 1137 ? -25.723 6.772 26.559 1.00 95.62 1137 VAL A C 1
ATOM 8657 O O . VAL A 1 1137 ? -25.095 5.719 26.440 1.00 95.62 1137 VAL A O 1
ATOM 8660 N N . ASN A 1 1138 ? -26.884 6.829 27.222 1.00 94.25 1138 ASN A N 1
ATOM 8661 C CA . ASN A 1 1138 ? -27.601 5.649 27.728 1.00 94.25 1138 ASN A CA 1
ATOM 8662 C C . ASN A 1 1138 ? -28.680 5.127 26.760 1.00 94.25 1138 ASN A C 1
ATOM 8664 O O . ASN A 1 1138 ? -29.384 4.170 27.093 1.00 94.25 1138 ASN A O 1
ATOM 8668 N N . THR A 1 1139 ? -28.849 5.737 25.584 1.00 95.19 1139 THR A N 1
ATOM 8669 C CA . THR A 1 1139 ? -29.731 5.189 24.542 1.00 95.19 1139 THR A CA 1
ATOM 8670 C C . THR A 1 1139 ? -29.160 3.887 23.965 1.00 95.19 1139 THR A C 1
ATOM 8672 O O . THR A 1 1139 ? -27.976 3.582 24.105 1.00 95.19 1139 THR A O 1
ATOM 8675 N N . SER A 1 1140 ? -29.991 3.096 23.277 1.00 91.69 1140 SER A N 1
ATOM 8676 C CA . SER A 1 1140 ? -29.560 1.830 22.659 1.00 91.69 1140 SER A CA 1
ATOM 8677 C C . SER A 1 1140 ? -28.587 1.999 21.486 1.00 91.69 1140 SER A C 1
ATOM 8679 O O . SER A 1 1140 ? -28.035 1.000 21.026 1.00 91.69 1140 SER A O 1
ATOM 8681 N N . PHE A 1 1141 ? -28.400 3.232 21.007 1.00 94.06 1141 PHE A N 1
ATOM 8682 C CA . PHE A 1 1141 ? -27.459 3.590 19.948 1.00 94.06 1141 PHE A CA 1
ATOM 8683 C C . PHE A 1 1141 ? -26.007 3.323 20.362 1.00 94.06 1141 PHE A C 1
ATOM 8685 O O . PHE A 1 1141 ? -25.205 2.818 19.575 1.00 94.06 1141 PHE A O 1
ATOM 8692 N N . TRP A 1 1142 ? -25.677 3.617 21.620 1.00 96.25 1142 TRP A N 1
ATOM 8693 C CA . TRP A 1 1142 ? -24.309 3.584 22.116 1.00 96.25 1142 TRP A CA 1
ATOM 8694 C C . TRP A 1 1142 ? -23.913 2.202 22.644 1.00 96.25 1142 TRP A C 1
ATOM 8696 O O . TRP A 1 1142 ? -24.646 1.544 23.390 1.00 96.25 1142 TRP A O 1
ATOM 8706 N N . LEU A 1 1143 ? -22.704 1.763 22.291 1.00 95.19 1143 LEU A N 1
ATOM 8707 C CA . LEU A 1 1143 ? -22.027 0.649 22.946 1.00 95.19 1143 LEU A CA 1
ATOM 8708 C C . LEU A 1 1143 ? -21.137 1.191 24.073 1.00 95.19 1143 LEU A C 1
ATOM 8710 O O . LEU A 1 1143 ? -20.102 1.810 23.824 1.00 95.19 1143 LEU A O 1
ATOM 8714 N N . GLN A 1 1144 ? -21.575 0.944 25.308 1.00 93.25 1144 GLN A N 1
ATOM 8715 C CA . GLN A 1 1144 ? -20.846 1.207 26.552 1.00 93.25 1144 GLN A CA 1
ATOM 8716 C C . GLN A 1 1144 ? -20.010 -0.015 26.966 1.00 93.25 1144 GLN A C 1
ATOM 8718 O O . GLN A 1 1144 ? -20.062 -1.068 26.330 1.00 93.25 1144 GLN A O 1
ATOM 8723 N N . GLY A 1 1145 ? -19.232 0.116 28.038 1.00 89.44 1145 GLY A N 1
ATOM 8724 C CA . GLY A 1 1145 ? -18.359 -0.940 28.536 1.00 89.44 1145 GLY A CA 1
ATOM 8725 C C . GLY A 1 1145 ? -19.136 -2.130 29.097 1.00 89.44 1145 GLY A C 1
ATOM 8726 O O . GLY A 1 1145 ? -20.119 -1.970 29.822 1.00 89.44 1145 GLY A O 1
ATOM 8727 N N . SER A 1 1146 ? -18.668 -3.339 28.796 1.00 84.69 1146 SER A N 1
ATOM 8728 C CA . SER A 1 1146 ? -19.292 -4.589 29.232 1.00 84.69 1146 SER A CA 1
ATOM 8729 C C . SER A 1 1146 ? -18.245 -5.672 29.489 1.00 84.69 1146 SER A C 1
ATOM 8731 O O . SER A 1 1146 ? -17.147 -5.650 28.938 1.00 84.69 1146 SER A O 1
ATOM 8733 N N . ALA A 1 1147 ? -18.580 -6.671 30.309 1.00 75.44 1147 ALA A N 1
ATOM 8734 C CA . ALA A 1 1147 ? -17.685 -7.805 30.556 1.00 75.44 1147 ALA A CA 1
ATOM 8735 C C . ALA A 1 1147 ? -17.385 -8.637 29.290 1.00 75.44 1147 ALA A C 1
ATOM 8737 O O . ALA A 1 1147 ? -16.389 -9.355 29.266 1.00 75.44 1147 ALA A O 1
ATOM 8738 N N . ASN A 1 1148 ? -18.219 -8.513 28.252 1.00 78.06 1148 ASN A N 1
ATOM 8739 C CA . ASN A 1 1148 ? -18.145 -9.278 27.009 1.00 78.06 1148 ASN A CA 1
ATOM 8740 C C . ASN A 1 1148 ? -17.873 -8.364 25.803 1.00 78.06 1148 ASN A C 1
ATOM 8742 O O . ASN A 1 1148 ? -18.307 -8.665 24.695 1.00 78.06 1148 ASN A O 1
ATOM 8746 N N . ILE A 1 1149 ? -17.158 -7.248 25.993 1.00 84.38 1149 ILE A N 1
ATOM 8747 C CA . ILE A 1 1149 ? -16.917 -6.255 24.932 1.00 84.38 1149 ILE A CA 1
ATOM 8748 C C . ILE A 1 1149 ? -16.333 -6.871 23.646 1.00 84.38 1149 ILE A C 1
ATOM 8750 O O . ILE A 1 1149 ? -16.643 -6.426 22.545 1.00 84.38 1149 ILE A O 1
ATOM 8754 N N . GLY A 1 1150 ? -15.541 -7.945 23.770 1.00 78.00 1150 GLY A N 1
ATOM 8755 C CA . GLY A 1 1150 ? -15.010 -8.698 22.630 1.00 78.00 1150 GLY A CA 1
ATOM 8756 C C . GLY A 1 1150 ? -16.069 -9.455 21.817 1.00 78.00 1150 GLY A C 1
ATOM 8757 O O . GLY A 1 1150 ? -15.897 -9.611 20.614 1.00 78.00 1150 GLY A O 1
ATOM 8758 N N . ASP A 1 1151 ? -17.173 -9.879 22.438 1.00 80.31 1151 ASP A N 1
ATOM 8759 C CA . ASP A 1 1151 ? -18.293 -10.536 21.754 1.00 80.31 1151 ASP A CA 1
ATOM 8760 C C . ASP A 1 1151 ? -19.258 -9.527 21.126 1.00 80.31 1151 ASP A C 1
ATOM 8762 O O . ASP A 1 1151 ? -19.982 -9.876 20.195 1.00 80.31 1151 ASP A O 1
ATOM 8766 N N . GLU A 1 1152 ? -19.285 -8.283 21.606 1.00 84.88 1152 GLU A N 1
ATOM 8767 C CA . GLU A 1 1152 ? -20.156 -7.213 21.099 1.00 84.88 1152 GLU A CA 1
ATOM 8768 C C . GLU A 1 1152 ? -19.556 -6.457 19.901 1.00 84.88 1152 GLU A C 1
ATOM 8770 O O . GLU A 1 1152 ? -20.230 -5.621 19.301 1.00 84.88 1152 GLU A O 1
ATOM 8775 N N . ILE A 1 1153 ? -18.324 -6.788 19.502 1.00 84.88 1153 ILE A N 1
ATOM 8776 C CA . ILE A 1 1153 ? -17.587 -6.190 18.380 1.00 84.88 1153 ILE A CA 1
ATOM 8777 C C . ILE A 1 1153 ? -17.195 -7.302 17.376 1.00 84.88 1153 ILE A C 1
ATOM 8779 O O . ILE A 1 1153 ? -16.815 -8.403 17.774 1.00 84.88 1153 ILE A O 1
ATOM 8783 N N . TYR A 1 1154 ? -17.362 -7.082 16.063 1.00 57.81 1154 TYR A N 1
ATOM 8784 C CA . TYR A 1 1154 ? -17.127 -8.087 15.006 1.00 57.81 1154 TYR A CA 1
ATOM 8785 C C . TYR A 1 1154 ? -15.635 -8.423 14.811 1.00 57.81 1154 TYR A C 1
ATOM 8787 O O . TYR A 1 1154 ? -14.832 -7.542 14.530 1.00 57.81 1154 TYR A O 1
ATOM 8795 N N . THR A 1 1155 ? -15.260 -9.709 14.858 1.00 52.25 1155 THR A N 1
ATOM 8796 C CA . THR A 1 1155 ? -13.858 -10.176 14.735 1.00 52.25 1155 THR A CA 1
ATOM 8797 C C . THR A 1 1155 ? -13.550 -11.076 13.520 1.00 52.25 1155 THR A C 1
ATOM 8799 O O . THR A 1 1155 ? -12.464 -11.644 13.492 1.00 52.25 1155 THR A O 1
ATOM 8802 N N . ASN A 1 1156 ? -14.447 -11.251 12.530 1.00 38.12 1156 ASN A N 1
ATOM 8803 C CA . ASN A 1 1156 ? -14.333 -12.288 11.469 1.00 38.12 1156 ASN A CA 1
ATOM 8804 C C . ASN A 1 1156 ? -12.896 -12.427 10.890 1.00 38.12 1156 ASN A C 1
ATOM 8806 O O . ASN A 1 1156 ? -12.309 -11.433 10.484 1.00 38.12 1156 ASN A O 1
ATOM 8810 N N . ALA A 1 1157 ? -12.257 -13.604 10.803 1.00 30.27 1157 ALA A N 1
ATOM 8811 C CA . ALA A 1 1157 ? -12.779 -14.950 10.565 1.00 30.27 1157 ALA A CA 1
ATOM 8812 C C . ALA A 1 1157 ? -12.041 -16.067 11.351 1.00 30.27 1157 ALA A C 1
ATOM 8814 O O . ALA A 1 1157 ? -10.820 -16.070 11.484 1.00 30.27 1157 ALA A O 1
ATOM 8815 N N . GLY A 1 1158 ? -12.785 -17.090 11.788 1.00 30.09 1158 GLY A N 1
ATOM 8816 C CA . GLY A 1 1158 ? -12.277 -18.470 11.880 1.00 30.09 1158 GLY A CA 1
ATOM 8817 C C . GLY A 1 1158 ? -11.407 -18.888 13.072 1.00 30.09 1158 GLY A C 1
ATOM 8818 O O . GLY A 1 1158 ? -11.009 -20.049 13.118 1.00 30.09 1158 GLY A O 1
ATOM 8819 N N . GLN A 1 1159 ? -11.135 -18.036 14.059 1.00 29.56 1159 GLN A N 1
ATOM 8820 C CA . GLN A 1 1159 ? -10.506 -18.484 15.304 1.00 29.56 1159 GLN A CA 1
ATOM 8821 C C . GLN A 1 1159 ? -11.508 -18.385 16.446 1.00 29.56 1159 GLN A C 1
ATOM 8823 O O . GLN A 1 1159 ? -11.848 -17.298 16.903 1.00 29.56 1159 GLN A O 1
ATOM 8828 N N . THR A 1 1160 ? -11.957 -19.542 16.944 1.00 24.72 1160 THR A N 1
ATOM 8829 C CA . THR A 1 1160 ? -12.366 -19.648 18.345 1.00 24.72 1160 THR A CA 1
ATOM 8830 C C . THR A 1 1160 ? -11.294 -18.942 19.157 1.00 24.72 1160 THR A C 1
ATOM 8832 O O . THR A 1 1160 ? -10.138 -19.382 19.123 1.00 24.72 1160 THR A O 1
ATOM 8835 N N . ALA A 1 1161 ? -11.664 -17.863 19.854 1.00 26.52 1161 ALA A N 1
ATOM 8836 C CA . ALA A 1 1161 ? -10.868 -17.347 20.951 1.00 26.52 1161 ALA A CA 1
ATOM 8837 C C . ALA A 1 1161 ? -10.397 -18.576 21.724 1.00 26.52 1161 ALA A C 1
ATOM 8839 O O . ALA A 1 1161 ? -11.226 -19.392 22.147 1.00 26.52 1161 ALA A O 1
ATOM 8840 N N . ARG A 1 1162 ? -9.079 -18.803 21.788 1.00 24.09 1162 ARG A N 1
ATOM 8841 C CA . ARG A 1 1162 ? -8.570 -19.858 22.651 1.00 24.09 1162 ARG A CA 1
ATOM 8842 C C . ARG A 1 1162 ? -9.056 -19.480 24.035 1.00 24.09 1162 ARG A C 1
ATOM 8844 O O . ARG A 1 1162 ? -8.522 -18.578 24.668 1.00 24.09 1162 ARG A O 1
ATOM 8851 N N . ASN A 1 1163 ? -10.083 -20.195 24.474 1.00 28.92 1163 ASN A N 1
ATOM 8852 C CA . ASN A 1 1163 ? -10.419 -20.379 25.862 1.00 28.92 1163 ASN A CA 1
ATOM 8853 C C . ASN A 1 1163 ? -9.206 -21.073 26.489 1.00 28.92 1163 ASN A C 1
ATOM 8855 O O . ASN A 1 1163 ? -9.191 -22.283 26.702 1.00 28.92 1163 ASN A O 1
ATOM 8859 N N . THR A 1 1164 ? -8.146 -20.317 26.770 1.00 25.58 1164 THR A N 1
ATOM 8860 C CA . THR A 1 1164 ? -7.245 -20.653 27.864 1.00 25.58 1164 THR A CA 1
ATOM 8861 C C . THR A 1 1164 ? -8.000 -20.288 29.128 1.00 25.58 1164 THR A C 1
ATOM 8863 O O . THR A 1 1164 ? -7.854 -19.217 29.708 1.00 25.58 1164 THR A O 1
ATOM 8866 N N . SER A 1 1165 ? -8.909 -21.191 29.472 1.00 27.91 1165 SER A N 1
ATOM 8867 C CA . SER A 1 1165 ? -9.628 -21.268 30.725 1.00 27.91 1165 SER A CA 1
ATOM 8868 C C . SER A 1 1165 ? -8.693 -21.014 31.907 1.00 27.91 1165 SER A C 1
ATOM 8870 O O . SER A 1 1165 ? -7.820 -21.835 32.176 1.00 27.91 1165 SER A O 1
ATOM 8872 N N . GLN A 1 1166 ? -8.901 -19.900 32.607 1.00 29.80 1166 GLN A N 1
ATOM 8873 C CA . GLN A 1 1166 ? -9.211 -19.831 34.042 1.00 29.80 1166 GLN A CA 1
ATOM 8874 C C . GLN A 1 1166 ? -8.979 -18.401 34.537 1.00 29.80 1166 GLN A C 1
ATOM 8876 O O . GLN A 1 1166 ? -7.908 -18.081 35.028 1.00 29.80 1166 GLN A O 1
ATOM 8881 N N . HIS A 1 1167 ? -10.012 -17.563 34.510 1.00 30.86 1167 HIS A N 1
ATOM 8882 C CA . HIS A 1 1167 ? -10.228 -16.642 35.621 1.00 30.86 1167 HIS A CA 1
ATOM 8883 C C . HIS A 1 1167 ? -11.720 -16.595 35.911 1.00 30.86 1167 HIS A C 1
ATOM 8885 O O . HIS A 1 1167 ? -12.519 -15.985 35.208 1.00 30.86 1167 HIS A O 1
ATOM 8891 N N . LEU A 1 1168 ? -12.071 -17.371 36.932 1.00 29.45 1168 LEU A N 1
ATOM 8892 C CA . LEU A 1 1168 ? -13.388 -17.433 37.525 1.00 29.45 1168 LEU A CA 1
ATOM 8893 C C . LEU A 1 1168 ? -13.815 -16.041 38.010 1.00 29.45 1168 LEU A C 1
ATOM 8895 O O . LEU A 1 1168 ? -13.027 -15.283 38.576 1.00 29.45 1168 LEU A O 1
ATOM 8899 N N . SER A 1 1169 ? -15.087 -15.745 37.786 1.00 34.34 1169 SER A N 1
ATOM 8900 C CA . SER A 1 1169 ? -15.783 -14.531 38.183 1.00 34.34 1169 SER A CA 1
ATOM 8901 C C . SER A 1 1169 ? -15.750 -14.288 39.696 1.00 34.34 1169 SER A C 1
ATOM 8903 O O . SER A 1 1169 ? -16.290 -15.085 40.462 1.00 34.34 1169 SER A O 1
ATOM 8905 N N . LEU A 1 1170 ? -15.254 -13.116 40.094 1.00 37.81 1170 LEU A N 1
ATOM 8906 C CA . LEU A 1 1170 ? -15.738 -12.378 41.262 1.00 37.81 1170 LEU A CA 1
ATOM 8907 C C . LEU A 1 1170 ? -15.864 -10.894 40.869 1.00 37.81 1170 LEU A C 1
ATOM 8909 O O . LEU A 1 1170 ? -14.844 -10.201 40.781 1.00 37.81 1170 LEU A O 1
ATOM 8913 N N . PRO A 1 1171 ? -17.082 -10.386 40.617 1.00 49.28 1171 PRO A N 1
ATOM 8914 C CA . PRO A 1 1171 ? -17.328 -8.954 40.600 1.00 49.28 1171 PRO A CA 1
ATOM 8915 C C . PRO A 1 1171 ? -17.330 -8.406 42.046 1.00 49.28 1171 PRO A C 1
ATOM 8917 O O . PRO A 1 1171 ? -17.577 -9.131 43.006 1.00 49.28 1171 PRO A O 1
ATOM 8920 N N . ASP A 1 1172 ? -17.027 -7.115 42.195 1.00 55.84 1172 ASP A N 1
ATOM 8921 C CA . ASP A 1 1172 ? -17.369 -6.264 43.355 1.00 55.84 1172 ASP A CA 1
ATOM 8922 C C . ASP A 1 1172 ? -16.449 -6.167 44.587 1.00 55.84 1172 ASP A C 1
ATOM 8924 O O . ASP A 1 1172 ? -16.828 -5.515 45.563 1.00 55.84 1172 ASP A O 1
ATOM 8928 N N . VAL A 1 1173 ? -15.210 -6.677 44.576 1.00 59.25 1173 VAL A N 1
ATOM 8929 C CA . VAL A 1 1173 ? -14.271 -6.383 45.686 1.00 59.25 1173 VAL A CA 1
ATOM 8930 C C . VAL A 1 1173 ? -13.608 -5.005 45.520 1.00 59.25 1173 VAL A C 1
ATOM 8932 O O . VAL A 1 1173 ? -12.765 -4.836 44.638 1.00 59.25 1173 VAL A O 1
ATOM 8935 N N . VAL A 1 1174 ? -13.936 -4.035 46.385 1.00 64.56 1174 VAL A N 1
ATOM 8936 C CA . VAL A 1 1174 ? -13.427 -2.640 46.340 1.00 64.56 1174 VAL A CA 1
ATOM 8937 C C . VAL A 1 1174 ? -12.696 -2.263 47.638 1.00 64.56 1174 VAL A C 1
ATOM 8939 O O . VAL A 1 1174 ? -13.162 -2.602 48.726 1.00 64.56 1174 VAL A O 1
ATOM 8942 N N . LEU A 1 1175 ? -11.568 -1.543 47.528 1.00 73.06 1175 LEU A N 1
ATOM 8943 C CA . LEU A 1 1175 ? -10.773 -1.015 48.650 1.00 73.06 1175 LEU A CA 1
ATOM 8944 C C . LEU A 1 1175 ? -11.188 0.423 48.992 1.00 73.06 1175 LEU A C 1
ATOM 8946 O O . LEU A 1 1175 ? -11.087 1.300 48.139 1.00 73.06 1175 LEU A O 1
ATOM 8950 N N . LEU A 1 1176 ? -11.618 0.679 50.232 1.00 69.38 1176 LEU A N 1
ATOM 8951 C CA . LEU A 1 1176 ? -12.115 1.988 50.670 1.00 69.38 1176 LEU A CA 1
ATOM 8952 C C . LEU A 1 1176 ? -11.618 2.374 52.078 1.00 69.38 1176 LEU A C 1
ATOM 8954 O O . LEU A 1 1176 ? -11.789 1.591 53.012 1.00 69.38 1176 LEU A O 1
ATOM 8958 N N . PRO A 1 1177 ? -11.097 3.595 52.295 1.00 58.72 1177 PRO A N 1
ATOM 8959 C CA . PRO A 1 1177 ? -10.744 4.587 51.280 1.00 58.72 1177 PRO A CA 1
ATOM 8960 C C . PRO A 1 1177 ? -9.483 4.169 50.506 1.00 58.72 1177 PRO A C 1
ATOM 8962 O O . PRO A 1 1177 ? -8.624 3.469 51.038 1.00 58.72 1177 PRO A O 1
ATOM 8965 N N . ASN A 1 1178 ? -9.378 4.596 49.250 1.00 59.88 1178 ASN A N 1
ATOM 8966 C CA . ASN A 1 1178 ? -8.186 4.446 48.420 1.00 59.88 1178 ASN A CA 1
ATOM 8967 C C . ASN A 1 1178 ? -8.175 5.578 47.373 1.00 59.88 1178 ASN A C 1
ATOM 8969 O O . ASN A 1 1178 ? -9.053 5.573 46.513 1.00 59.88 1178 ASN A O 1
ATOM 8973 N N . PRO A 1 1179 ? -7.258 6.560 47.429 1.00 53.97 1179 PRO A N 1
ATOM 8974 C CA . PRO A 1 1179 ? -6.050 6.619 48.252 1.00 53.97 1179 PRO A CA 1
ATOM 8975 C C . PRO A 1 1179 ? -6.313 6.766 49.756 1.00 53.97 1179 PRO A C 1
ATOM 8977 O O . PRO A 1 1179 ? -7.346 7.273 50.185 1.00 53.97 1179 PRO A O 1
ATOM 8980 N N . THR A 1 1180 ? -5.356 6.324 50.567 1.00 71.88 1180 THR A N 1
ATOM 8981 C CA . THR A 1 1180 ? -5.472 6.246 52.029 1.00 71.88 1180 THR A CA 1
ATOM 8982 C C . THR A 1 1180 ? -4.166 6.632 52.712 1.00 71.88 1180 THR A C 1
ATOM 8984 O O . THR A 1 1180 ? -3.095 6.390 52.180 1.00 71.88 1180 THR A O 1
ATOM 8987 N N . ASN A 1 1181 ? -4.220 7.200 53.914 1.00 74.75 1181 ASN A N 1
ATOM 8988 C CA . ASN A 1 1181 ? -3.006 7.562 54.650 1.00 74.75 1181 ASN A CA 1
ATOM 8989 C C . ASN A 1 1181 ? -2.407 6.330 55.346 1.00 74.75 1181 ASN A C 1
ATOM 8991 O O . ASN A 1 1181 ? -3.149 5.459 55.809 1.00 74.75 1181 ASN A O 1
ATOM 8995 N N . ALA A 1 1182 ? -1.086 6.315 55.547 1.00 67.44 1182 ALA A N 1
ATOM 8996 C CA . ALA A 1 1182 ? -0.330 5.236 56.211 1.00 67.44 1182 ALA A CA 1
ATOM 8997 C C . ALA A 1 1182 ? -0.778 4.863 57.649 1.00 67.44 1182 ALA A C 1
ATOM 8999 O O . ALA A 1 1182 ? -0.212 3.963 58.272 1.00 67.44 1182 ALA A O 1
ATOM 9000 N N . ARG A 1 1183 ? -1.766 5.563 58.225 1.00 67.50 1183 ARG A N 1
ATOM 9001 C CA . ARG A 1 1183 ? -2.338 5.303 59.562 1.00 67.50 1183 ARG A CA 1
ATOM 9002 C C . ARG A 1 1183 ? -3.783 4.788 59.540 1.00 67.50 1183 ARG A C 1
ATOM 9004 O O . ARG A 1 1183 ? -4.293 4.417 60.599 1.00 67.50 1183 ARG A O 1
ATOM 9011 N N . THR A 1 1184 ? -4.428 4.757 58.377 1.00 72.38 1184 THR A N 1
ATOM 9012 C CA . THR A 1 1184 ? -5.845 4.406 58.209 1.00 72.38 1184 THR A CA 1
ATOM 9013 C C . THR A 1 1184 ? -6.010 2.905 57.937 1.00 72.38 1184 THR A C 1
ATOM 9015 O O . THR A 1 1184 ? -5.102 2.260 57.427 1.00 72.38 1184 THR A O 1
ATOM 9018 N N . LEU A 1 1185 ? -7.153 2.320 58.306 1.00 80.75 1185 LEU A N 1
ATOM 9019 C CA . LEU A 1 1185 ? -7.523 0.954 57.912 1.00 80.75 1185 LEU A CA 1
ATOM 9020 C C . LEU A 1 1185 ? -8.305 0.999 56.599 1.00 80.75 1185 LEU A C 1
ATOM 9022 O O . LEU A 1 1185 ? -9.223 1.808 56.467 1.00 80.75 1185 LEU A O 1
ATOM 9026 N N . VAL A 1 1186 ? -7.987 0.108 55.663 1.00 79.81 1186 VAL A N 1
ATOM 9027 C CA . VAL A 1 1186 ? -8.706 0.005 54.387 1.00 79.81 1186 VAL A CA 1
ATOM 9028 C C . VAL A 1 1186 ? -9.778 -1.064 54.520 1.00 79.81 1186 VAL A C 1
ATOM 9030 O O . VAL A 1 1186 ? -9.479 -2.213 54.831 1.00 79.81 1186 VAL A O 1
ATOM 9033 N N . LYS A 1 1187 ? -11.039 -0.700 54.315 1.00 78.25 1187 LYS A N 1
ATOM 9034 C CA . LYS A 1 1187 ? -12.163 -1.635 54.267 1.00 78.25 1187 LYS A CA 1
ATOM 9035 C C . LYS A 1 1187 ? -12.286 -2.249 52.880 1.00 78.25 1187 LYS A C 1
ATOM 9037 O O . LYS A 1 1187 ? -12.159 -1.558 51.875 1.00 78.25 1187 LYS A O 1
ATOM 9042 N N . MET A 1 1188 ? -12.601 -3.535 52.845 1.00 74.00 1188 MET A N 1
ATOM 9043 C CA . MET A 1 1188 ? -12.975 -4.257 51.639 1.00 74.00 1188 MET A CA 1
ATOM 9044 C C . MET A 1 1188 ? -14.485 -4.451 51.604 1.00 74.00 1188 MET A C 1
ATOM 9046 O O . MET A 1 1188 ? -15.064 -5.067 52.499 1.00 74.00 1188 MET A O 1
ATOM 9050 N N . LYS A 1 1189 ? -15.125 -3.906 50.570 1.00 68.62 1189 LYS A N 1
ATOM 9051 C CA . LYS A 1 1189 ? -16.552 -4.109 50.291 1.00 68.62 1189 LYS A CA 1
ATOM 9052 C C . LYS A 1 1189 ? -16.694 -5.230 49.257 1.00 68.62 1189 LYS A C 1
ATOM 9054 O O . LYS A 1 1189 ? -15.845 -5.310 48.380 1.00 68.62 1189 LYS A O 1
ATOM 9059 N N . GLY A 1 1190 ? -17.715 -6.083 49.389 1.00 66.12 1190 GLY A N 1
ATOM 9060 C CA . GLY A 1 1190 ? -18.028 -7.156 48.426 1.00 66.12 1190 GLY A CA 1
ATOM 9061 C C . GLY A 1 1190 ? -17.454 -8.548 48.735 1.00 66.12 1190 GLY A C 1
ATOM 9062 O O . GLY A 1 1190 ? -17.613 -9.457 47.930 1.00 66.12 1190 GLY A O 1
ATOM 9063 N N . LEU A 1 1191 ? -16.807 -8.751 49.890 1.00 68.50 1191 LEU A N 1
ATOM 9064 C CA . LEU A 1 1191 ? -16.248 -10.055 50.268 1.00 68.50 1191 LEU A CA 1
ATOM 9065 C C . LEU A 1 1191 ? -17.350 -11.012 50.770 1.00 68.50 1191 LEU A C 1
ATOM 9067 O O . LEU A 1 1191 ? -17.952 -10.748 51.811 1.00 68.50 1191 LEU A O 1
ATOM 9071 N N . GLN A 1 1192 ? -17.593 -12.110 50.046 1.00 63.22 1192 GLN A N 1
ATOM 9072 C CA . GLN A 1 1192 ? -18.629 -13.104 50.384 1.00 63.22 1192 GLN A CA 1
ATOM 9073 C C . GLN A 1 1192 ? -18.115 -14.237 51.294 1.00 63.22 1192 GLN A C 1
ATOM 9075 O O . GLN A 1 1192 ? -18.898 -14.838 52.022 1.00 63.22 1192 GLN A O 1
ATOM 9080 N N . GLU A 1 1193 ? -16.802 -14.506 51.308 1.00 68.06 1193 GLU A N 1
ATOM 9081 C CA . GLU A 1 1193 ? -16.205 -15.664 51.996 1.00 68.06 1193 GLU A CA 1
ATOM 9082 C C . GLU A 1 1193 ? -14.850 -15.339 52.663 1.00 68.06 1193 GLU A C 1
ATOM 9084 O O . GLU A 1 1193 ? -14.417 -14.183 52.714 1.00 68.06 1193 GLU A O 1
ATOM 9089 N N . LYS A 1 1194 ? -14.184 -16.351 53.243 1.00 78.00 1194 LYS A N 1
ATOM 9090 C CA . LYS A 1 1194 ? -12.862 -16.206 53.873 1.00 78.00 1194 LYS A CA 1
ATOM 9091 C C . LYS A 1 1194 ? -11.784 -16.040 52.794 1.00 78.00 1194 LYS A C 1
ATOM 9093 O O . LYS A 1 1194 ? -11.682 -16.854 51.885 1.00 78.00 1194 LYS A O 1
ATOM 9098 N N . ALA A 1 1195 ? -10.946 -15.017 52.932 1.00 77.44 1195 ALA A N 1
ATOM 9099 C CA . ALA A 1 1195 ? -9.908 -14.677 51.966 1.00 77.44 1195 ALA A CA 1
ATOM 9100 C C . ALA A 1 1195 ? -8.565 -14.445 52.653 1.00 77.44 1195 ALA A C 1
ATOM 9102 O O . ALA A 1 1195 ? -8.499 -13.881 53.745 1.00 77.44 1195 ALA A O 1
ATOM 9103 N N . SER A 1 1196 ? -7.481 -14.828 51.992 1.00 84.56 1196 SER A N 1
ATOM 9104 C CA . SER A 1 1196 ? -6.141 -14.362 52.344 1.00 84.56 1196 SER A CA 1
ATOM 9105 C C . SER A 1 1196 ? -5.787 -13.140 51.506 1.00 84.56 1196 SER A C 1
ATOM 9107 O O . SER A 1 1196 ? -6.311 -12.954 50.410 1.00 84.56 1196 SER A O 1
ATOM 9109 N N . TYR A 1 1197 ? -4.914 -12.282 52.019 1.00 86.94 1197 TYR A N 1
ATOM 9110 C CA . TYR A 1 1197 ? -4.366 -11.174 51.255 1.00 86.94 1197 TYR A CA 1
ATOM 9111 C C . TYR A 1 1197 ? -2.860 -11.057 51.445 1.00 86.94 1197 TYR A C 1
ATOM 9113 O O . TYR A 1 1197 ? -2.321 -11.400 52.497 1.00 86.94 1197 TYR A O 1
ATOM 9121 N N . VAL A 1 1198 ? -2.201 -10.493 50.441 1.00 85.62 1198 VAL A N 1
ATOM 9122 C CA . VAL A 1 1198 ? -0.795 -10.106 50.449 1.00 85.62 1198 VAL A CA 1
ATOM 9123 C C . VAL A 1 1198 ? -0.696 -8.695 49.879 1.00 85.62 1198 VAL A C 1
ATOM 9125 O O . VAL A 1 1198 ? -1.172 -8.436 48.777 1.00 85.62 1198 VAL A O 1
ATOM 9128 N N . ILE A 1 1199 ? -0.101 -7.775 50.630 1.00 86.56 1199 ILE A N 1
ATOM 9129 C CA . ILE A 1 1199 ? 0.298 -6.457 50.145 1.00 86.56 1199 ILE A CA 1
ATOM 9130 C C . ILE A 1 1199 ? 1.716 -6.578 49.606 1.00 86.56 1199 ILE A C 1
ATOM 9132 O O . ILE A 1 1199 ? 2.646 -6.943 50.327 1.00 86.56 1199 ILE A O 1
ATOM 9136 N N . LEU A 1 1200 ? 1.861 -6.245 48.337 1.00 75.31 1200 LEU A N 1
ATOM 9137 C CA . LEU A 1 1200 ? 3.106 -6.222 47.600 1.00 75.31 1200 LEU A CA 1
ATOM 9138 C C . LEU A 1 1200 ? 3.497 -4.759 47.385 1.00 75.31 1200 LEU A C 1
ATOM 9140 O O . LEU A 1 1200 ? 2.645 -3.926 47.064 1.00 75.31 1200 LEU A O 1
ATOM 9144 N N . ASN A 1 1201 ? 4.773 -4.430 47.571 1.00 67.19 1201 ASN A N 1
ATOM 9145 C CA . ASN A 1 1201 ? 5.296 -3.157 47.075 1.00 67.19 1201 ASN A CA 1
ATOM 9146 C C . ASN A 1 1201 ? 5.429 -3.193 45.539 1.00 67.19 1201 ASN A C 1
ATOM 9148 O O . ASN A 1 1201 ? 5.232 -4.234 44.913 1.00 67.19 1201 ASN A O 1
ATOM 9152 N N . ILE A 1 1202 ? 5.792 -2.065 44.925 1.00 48.34 1202 ILE A N 1
ATOM 9153 C CA . ILE A 1 1202 ? 5.970 -1.956 43.464 1.00 48.34 1202 ILE A CA 1
ATOM 9154 C C . ILE A 1 1202 ? 6.999 -2.933 42.867 1.00 48.34 1202 ILE A C 1
ATOM 9156 O O . ILE A 1 1202 ? 6.940 -3.215 41.677 1.00 48.34 1202 ILE A O 1
ATOM 9160 N N . ALA A 1 1203 ? 7.915 -3.472 43.680 1.00 51.53 1203 ALA A N 1
ATOM 9161 C CA . ALA A 1 1203 ? 8.896 -4.475 43.264 1.00 51.53 1203 ALA A CA 1
ATOM 9162 C C . ALA A 1 1203 ? 8.368 -5.920 43.398 1.00 51.53 1203 ALA A C 1
ATOM 9164 O O . ALA A 1 1203 ? 9.136 -6.870 43.280 1.00 51.53 1203 ALA A O 1
ATOM 9165 N N . GLY A 1 1204 ? 7.077 -6.102 43.703 1.00 47.28 1204 GLY A N 1
ATOM 9166 C CA . GLY A 1 1204 ? 6.464 -7.416 43.907 1.00 47.28 1204 GLY A CA 1
ATOM 9167 C C . GLY A 1 1204 ? 6.885 -8.104 45.209 1.00 47.28 1204 GLY A C 1
ATOM 9168 O O . GLY A 1 1204 ? 6.581 -9.279 45.403 1.00 47.28 1204 GLY A O 1
ATOM 9169 N N . VAL A 1 1205 ? 7.571 -7.396 46.112 1.00 68.12 1205 VAL A N 1
ATOM 9170 C CA . VAL A 1 1205 ? 7.997 -7.940 47.405 1.00 68.12 1205 VAL A CA 1
ATOM 9171 C C . VAL A 1 1205 ? 6.840 -7.847 48.389 1.00 68.12 1205 VAL A C 1
ATOM 9173 O O . VAL A 1 1205 ? 6.247 -6.782 48.574 1.00 68.12 1205 VAL A O 1
ATOM 9176 N N . GLU A 1 1206 ? 6.546 -8.966 49.046 1.00 84.81 1206 GLU A N 1
ATOM 9177 C CA . GLU A 1 1206 ? 5.594 -9.030 50.150 1.00 84.81 1206 GLU A CA 1
ATOM 9178 C C . GLU A 1 1206 ? 6.037 -8.110 51.292 1.00 84.81 1206 GLU A C 1
ATOM 9180 O O . GLU A 1 1206 ? 7.081 -8.308 51.909 1.00 84.81 1206 GLU A O 1
ATOM 9185 N N . VAL A 1 1207 ? 5.217 -7.099 51.576 1.00 84.75 1207 VAL A N 1
ATOM 9186 C CA . VAL A 1 1207 ? 5.426 -6.152 52.681 1.00 84.75 1207 VAL A CA 1
ATOM 9187 C C . VAL A 1 1207 ? 4.414 -6.337 53.808 1.00 84.75 1207 VAL A C 1
ATOM 9189 O O . VAL A 1 1207 ? 4.669 -5.916 54.933 1.00 84.75 1207 VAL A O 1
ATOM 9192 N N . ALA A 1 1208 ? 3.277 -6.977 53.532 1.00 84.25 1208 ALA A N 1
ATOM 9193 C CA . ALA A 1 1208 ? 2.329 -7.424 54.545 1.00 84.25 1208 ALA A CA 1
ATOM 9194 C C . ALA A 1 1208 ? 1.472 -8.573 54.004 1.00 84.25 1208 ALA A C 1
ATOM 9196 O O . ALA A 1 1208 ? 1.269 -8.685 52.801 1.00 84.25 1208 ALA A O 1
ATOM 9197 N N . LYS A 1 1209 ? 0.903 -9.392 54.887 1.00 88.56 1209 LYS A N 1
ATOM 9198 C CA . LYS A 1 1209 ? -0.109 -10.396 54.536 1.00 88.56 1209 LYS A CA 1
ATOM 9199 C C . LYS A 1 1209 ? -1.065 -10.641 55.695 1.00 88.56 1209 LYS A C 1
ATOM 9201 O O . LYS A 1 1209 ? -0.766 -10.267 56.829 1.00 88.56 1209 LYS A O 1
ATOM 9206 N N . GLY A 1 1210 ? -2.195 -11.280 55.428 1.00 84.44 1210 GLY A N 1
ATOM 9207 C CA . GLY A 1 1210 ? -3.149 -11.660 56.463 1.00 84.44 1210 GLY A CA 1
ATOM 9208 C C . GLY A 1 1210 ? -4.332 -12.461 55.935 1.00 84.44 1210 GLY A C 1
ATOM 9209 O O . GLY A 1 1210 ? -4.407 -12.785 54.753 1.00 84.44 1210 GLY A O 1
ATOM 9210 N N . GLU A 1 1211 ? -5.267 -12.766 56.833 1.00 83.06 1211 GLU A N 1
ATOM 9211 C CA . GLU A 1 1211 ? -6.547 -13.405 56.517 1.00 83.06 1211 GLU A CA 1
ATOM 9212 C C . GLU A 1 1211 ? -7.713 -12.501 56.923 1.00 83.06 1211 GLU A C 1
ATOM 9214 O O . GLU A 1 1211 ? -7.633 -11.751 57.900 1.00 83.06 1211 GLU A O 1
ATOM 9219 N N . MET A 1 1212 ? -8.810 -12.592 56.177 1.00 76.75 1212 MET A N 1
ATOM 9220 C CA . MET A 1 1212 ? -10.026 -11.805 56.347 1.00 76.75 1212 MET A CA 1
ATOM 9221 C C . MET A 1 1212 ? -11.263 -12.662 56.080 1.00 76.75 1212 MET A C 1
ATOM 9223 O O . MET A 1 1212 ? -11.199 -13.724 55.464 1.00 76.75 1212 MET A O 1
ATOM 9227 N N . ASN A 1 1213 ? -12.407 -12.193 56.561 1.00 75.94 1213 ASN A N 1
ATOM 9228 C CA . ASN A 1 1213 ? -13.729 -12.739 56.269 1.00 75.94 1213 ASN A CA 1
ATOM 9229 C C . ASN A 1 1213 ? -14.770 -11.615 56.397 1.00 75.94 1213 ASN A C 1
ATOM 9231 O O . ASN A 1 1213 ? -14.418 -10.478 56.725 1.00 75.94 1213 ASN A O 1
ATOM 9235 N N . GLN A 1 1214 ? -16.049 -11.927 56.191 1.00 69.50 1214 GLN A N 1
ATOM 9236 C CA . GLN A 1 1214 ? -17.141 -10.952 56.286 1.00 69.50 1214 GLN A CA 1
ATOM 9237 C C . GLN A 1 1214 ? -17.185 -10.203 57.639 1.00 69.50 1214 GLN A C 1
ATOM 9239 O O . GLN A 1 1214 ? -17.541 -9.027 57.677 1.00 69.50 1214 GLN A O 1
ATOM 9244 N N . ALA A 1 1215 ? -16.759 -10.836 58.741 1.00 67.50 1215 ALA A N 1
ATOM 9245 C CA . ALA A 1 1215 ? -16.709 -10.226 60.075 1.00 67.50 1215 ALA A CA 1
ATOM 9246 C C . ALA A 1 1215 ? -15.447 -9.369 60.323 1.00 67.50 1215 ALA A C 1
ATOM 9248 O O . ALA A 1 1215 ? -15.413 -8.576 61.265 1.00 67.50 1215 ALA A O 1
ATOM 9249 N N . LYS A 1 1216 ? -14.402 -9.517 59.497 1.00 70.88 1216 LYS A N 1
ATOM 9250 C CA . LYS A 1 1216 ? -13.101 -8.845 59.637 1.00 70.88 1216 LYS A CA 1
ATOM 9251 C C . LYS A 1 1216 ? -12.578 -8.378 58.271 1.00 70.88 1216 LYS A C 1
ATOM 9253 O O . LYS A 1 1216 ? -11.527 -8.812 57.810 1.00 70.88 1216 LYS A O 1
ATOM 9258 N N . SER A 1 1217 ? -13.328 -7.483 57.628 1.00 76.00 1217 SER A N 1
ATOM 9259 C CA . SER A 1 1217 ? -13.104 -6.990 56.257 1.00 76.00 1217 SER A CA 1
ATOM 9260 C C . SER A 1 1217 ? -12.162 -5.779 56.159 1.00 76.00 1217 SER A C 1
ATOM 9262 O O . SER A 1 1217 ? -12.304 -4.937 55.273 1.00 76.00 1217 SER A O 1
ATOM 9264 N N . THR A 1 1218 ? -11.211 -5.645 57.086 1.00 78.62 1218 THR A N 1
ATOM 9265 C CA . THR A 1 1218 ? -10.283 -4.504 57.138 1.00 78.62 1218 THR A CA 1
ATOM 9266 C C . THR A 1 1218 ? -8.837 -4.942 56.968 1.00 78.62 1218 THR A C 1
ATOM 9268 O O . THR A 1 1218 ? -8.317 -5.706 57.781 1.00 78.62 1218 THR A O 1
ATOM 9271 N N . LEU A 1 1219 ? -8.177 -4.364 55.973 1.00 81.69 1219 LEU A N 1
ATOM 9272 C CA . LEU A 1 1219 ? -6.757 -4.469 55.686 1.00 81.69 1219 LEU A CA 1
ATOM 9273 C C . LEU A 1 1219 ? -5.980 -3.439 56.523 1.00 81.69 1219 LEU A C 1
ATOM 9275 O O . LEU A 1 1219 ? -6.260 -2.235 56.473 1.00 81.69 1219 LEU A O 1
ATOM 9279 N N . SER A 1 1220 ? -4.983 -3.894 57.285 1.00 80.50 1220 SER A N 1
ATOM 9280 C CA . SER A 1 1220 ? -4.066 -2.983 57.976 1.00 80.50 1220 SER A CA 1
ATOM 9281 C C . SER A 1 1220 ? -2.931 -2.571 57.049 1.00 80.50 1220 SER A C 1
ATOM 9283 O O . SER A 1 1220 ? -2.112 -3.401 56.667 1.00 80.50 1220 SER A O 1
ATOM 9285 N N . ILE A 1 1221 ? -2.853 -1.276 56.755 1.00 83.38 1221 ILE A N 1
ATOM 9286 C CA . ILE A 1 1221 ? -1.754 -0.663 55.992 1.00 83.38 1221 ILE A CA 1
ATOM 9287 C C . ILE A 1 1221 ? -0.820 0.158 56.892 1.00 83.38 1221 ILE A C 1
ATOM 9289 O O . ILE A 1 1221 ? -0.010 0.958 56.425 1.00 83.38 1221 ILE A O 1
ATOM 9293 N N . ARG A 1 1222 ? -0.963 -0.009 58.213 1.00 80.81 1222 ARG A N 1
ATOM 9294 C CA . ARG A 1 1222 ? -0.202 0.743 59.205 1.00 80.81 1222 ARG A CA 1
ATOM 9295 C C . ARG A 1 1222 ? 1.284 0.407 59.082 1.00 80.81 1222 ARG A C 1
ATOM 9297 O O . ARG A 1 1222 ? 1.667 -0.742 59.270 1.00 80.81 1222 ARG A O 1
ATOM 9304 N N . GLY A 1 1223 ? 2.103 1.424 58.818 1.00 77.50 1223 GLY A N 1
ATOM 9305 C CA . GLY A 1 1223 ? 3.557 1.283 58.675 1.00 77.50 1223 GLY A CA 1
ATOM 9306 C C . GLY A 1 1223 ? 4.055 1.167 57.231 1.00 77.50 1223 GLY A C 1
ATOM 9307 O O . GLY A 1 1223 ? 5.267 1.141 57.027 1.00 77.50 1223 GLY A O 1
ATOM 9308 N N . LEU A 1 1224 ? 3.160 1.156 56.236 1.00 83.75 1224 LEU A N 1
ATOM 9309 C CA . LEU A 1 1224 ? 3.554 1.353 54.841 1.00 83.75 1224 LEU A CA 1
ATOM 9310 C C . LEU A 1 1224 ? 4.006 2.805 54.628 1.00 83.75 1224 LEU A C 1
ATOM 9312 O O . LEU A 1 1224 ? 3.450 3.729 55.222 1.00 83.75 1224 LEU A O 1
ATOM 9316 N N . LYS A 1 1225 ? 5.037 3.007 53.806 1.00 81.62 1225 LYS A N 1
ATOM 9317 C CA . LYS A 1 1225 ? 5.480 4.351 53.407 1.00 81.62 1225 LYS A CA 1
ATOM 9318 C C . LYS A 1 1225 ? 4.515 4.908 52.348 1.00 81.62 1225 LYS A C 1
ATOM 9320 O O . LYS A 1 1225 ? 3.843 4.109 51.700 1.00 81.62 1225 LYS A O 1
ATOM 9325 N N . PRO A 1 1226 ? 4.441 6.235 52.145 1.00 80.50 1226 PRO A N 1
ATOM 9326 C CA . PRO A 1 1226 ? 3.742 6.797 50.993 1.00 80.50 1226 PRO A CA 1
ATOM 9327 C C . PRO A 1 1226 ? 4.235 6.158 49.693 1.00 80.50 1226 PRO A C 1
ATOM 9329 O O . PRO A 1 1226 ? 5.443 6.001 49.499 1.00 80.50 1226 PRO A O 1
ATOM 9332 N N . GLY A 1 1227 ? 3.310 5.744 48.833 1.00 66.75 1227 GLY A N 1
ATOM 9333 C CA . GLY A 1 1227 ? 3.627 5.028 47.603 1.00 66.75 1227 GLY A CA 1
ATOM 9334 C C . GLY A 1 1227 ? 2.509 4.113 47.109 1.00 66.75 1227 GLY A C 1
ATOM 9335 O O . GLY A 1 1227 ? 1.459 3.955 47.737 1.00 66.75 1227 GLY A O 1
ATOM 9336 N N . LEU A 1 1228 ? 2.753 3.509 45.948 1.00 57.53 1228 LEU A N 1
ATOM 9337 C CA . LEU A 1 1228 ? 1.855 2.555 45.310 1.00 57.53 1228 LEU A CA 1
ATOM 9338 C C . LEU A 1 1228 ? 2.126 1.132 45.816 1.00 57.53 1228 LEU A C 1
ATOM 9340 O O . LEU A 1 1228 ? 3.269 0.687 45.899 1.00 57.53 1228 LEU A O 1
ATOM 9344 N N . TYR A 1 1229 ? 1.061 0.407 46.127 1.00 81.38 1229 TYR A N 1
ATOM 9345 C CA . TYR A 1 1229 ? 1.092 -0.989 46.540 1.00 81.38 1229 TYR A CA 1
ATOM 9346 C C . TYR A 1 1229 ? 0.024 -1.779 45.786 1.00 81.38 1229 TYR A C 1
ATOM 9348 O O . TYR A 1 1229 ? -0.974 -1.228 45.314 1.00 81.38 1229 TYR A O 1
ATOM 9356 N N . PHE A 1 1230 ? 0.201 -3.094 45.728 1.00 74.75 1230 PHE A N 1
ATOM 9357 C CA . PHE A 1 1230 ? -0.793 -4.017 45.195 1.00 74.75 1230 PHE A CA 1
ATOM 9358 C C . PHE A 1 1230 ? -1.272 -4.948 46.295 1.00 74.75 1230 PHE A C 1
ATOM 9360 O O . PHE A 1 1230 ? -0.474 -5.548 47.005 1.00 74.75 1230 PHE A O 1
ATOM 9367 N N . VAL A 1 1231 ? -2.583 -5.087 46.435 1.00 80.88 1231 VAL A N 1
ATOM 9368 C CA . VAL A 1 1231 ? -3.199 -6.036 47.357 1.00 80.88 1231 VAL A CA 1
ATOM 9369 C C . VAL A 1 1231 ? -3.674 -7.220 46.535 1.00 80.88 1231 VAL A C 1
ATOM 9371 O O . VAL A 1 1231 ? -4.670 -7.130 45.818 1.00 80.88 1231 VAL A O 1
ATOM 9374 N N . LYS A 1 1232 ? -2.941 -8.325 46.621 1.00 80.88 1232 LYS A N 1
ATOM 9375 C CA . LYS A 1 1232 ? -3.360 -9.622 46.102 1.00 80.88 1232 LYS A CA 1
ATOM 9376 C C . LYS A 1 1232 ? -4.289 -10.267 47.121 1.00 80.88 1232 LYS A C 1
ATOM 9378 O O . LYS A 1 1232 ? -3.935 -10.358 48.286 1.00 80.88 1232 LYS A O 1
ATOM 9383 N N . ILE A 1 1233 ? -5.459 -10.708 46.697 1.00 80.56 1233 ILE A N 1
ATOM 9384 C CA . ILE A 1 1233 ? -6.505 -11.314 47.518 1.00 80.56 1233 ILE A CA 1
ATOM 9385 C C . ILE A 1 1233 ? -6.756 -12.701 46.942 1.00 80.56 1233 ILE A C 1
ATOM 9387 O O . ILE A 1 1233 ? -6.980 -12.823 45.741 1.00 80.56 1233 ILE A O 1
ATOM 9391 N N . ALA A 1 1234 ? -6.693 -13.737 47.768 1.00 77.88 1234 ALA A N 1
ATOM 9392 C CA . ALA A 1 1234 ? -6.944 -15.109 47.358 1.00 77.88 1234 ALA A CA 1
ATOM 9393 C C . ALA A 1 1234 ? -8.108 -15.703 48.158 1.00 77.88 1234 ALA A C 1
ATOM 9395 O O . ALA A 1 1234 ? -8.046 -15.780 49.389 1.00 77.88 1234 ALA A O 1
ATOM 9396 N N . CYS A 1 1235 ? -9.144 -16.126 47.438 1.00 68.75 1235 CYS A N 1
ATOM 9397 C CA . CYS A 1 1235 ? -10.320 -16.826 47.946 1.00 68.75 1235 CYS A CA 1
ATOM 9398 C C . CYS A 1 1235 ? -10.310 -18.225 47.323 1.00 68.75 1235 CYS A C 1
ATOM 9400 O O . CYS A 1 1235 ? -10.509 -18.351 46.117 1.00 68.75 1235 CYS A O 1
ATOM 9402 N N . GLU A 1 1236 ? -10.031 -19.264 48.111 1.00 68.00 1236 GLU A N 1
ATOM 9403 C CA . GLU A 1 1236 ? -9.917 -20.646 47.617 1.00 68.00 1236 GLU A CA 1
ATOM 9404 C C . GLU A 1 1236 ? -9.019 -20.782 46.361 1.00 68.00 1236 GLU A C 1
ATOM 9406 O O . GLU A 1 1236 ? -7.819 -20.518 46.432 1.00 68.00 1236 GLU A O 1
ATOM 9411 N N . SER A 1 1237 ? -9.585 -21.189 45.215 1.00 50.38 1237 SER A N 1
ATOM 9412 C CA . SER A 1 1237 ? -8.896 -21.358 43.923 1.00 50.38 1237 SER A CA 1
ATOM 9413 C C . SER A 1 1237 ? -8.770 -20.066 43.101 1.00 50.38 1237 SER A C 1
ATOM 9415 O O . SER A 1 1237 ? -8.204 -20.082 42.009 1.00 50.38 1237 SER A O 1
ATOM 9417 N N . GLN A 1 1238 ? -9.274 -18.939 43.606 1.00 53.72 1238 GLN A N 1
ATOM 9418 C CA . GLN A 1 1238 ? -9.375 -17.675 42.879 1.00 53.72 1238 GLN A CA 1
ATOM 9419 C C . GLN A 1 1238 ? -8.447 -16.605 43.460 1.00 53.72 1238 GLN A C 1
ATOM 9421 O O . GLN A 1 1238 ? -8.259 -16.508 44.674 1.00 53.72 1238 GLN A O 1
ATOM 9426 N N . GLN A 1 1239 ? -7.870 -15.769 42.590 1.00 64.19 1239 GLN A N 1
ATOM 9427 C CA . GLN A 1 1239 ? -6.985 -14.667 42.974 1.00 64.19 1239 GLN A CA 1
ATOM 9428 C C . GLN A 1 1239 ? -7.379 -13.370 42.268 1.00 64.19 1239 GLN A C 1
ATOM 9430 O O . GLN A 1 1239 ? -7.671 -13.366 41.077 1.00 64.19 1239 GLN A O 1
ATOM 9435 N N . ILE A 1 1240 ? -7.350 -12.266 43.010 1.00 64.62 1240 ILE A N 1
ATOM 9436 C CA . ILE A 1 1240 ? -7.685 -10.921 42.543 1.00 64.62 1240 ILE A CA 1
ATOM 9437 C C . ILE A 1 1240 ? -6.587 -9.963 42.998 1.00 64.62 1240 ILE A C 1
ATOM 9439 O O . ILE A 1 1240 ? -6.111 -10.063 44.124 1.00 64.62 1240 ILE A O 1
ATOM 9443 N N . VAL A 1 1241 ? -6.201 -9.004 42.160 1.00 65.56 1241 VAL A N 1
ATOM 9444 C CA . VAL A 1 1241 ? -5.265 -7.938 42.542 1.00 65.56 1241 VAL A CA 1
ATOM 9445 C C . VAL A 1 1241 ? -5.986 -6.591 42.526 1.00 65.56 1241 VAL A C 1
ATOM 9447 O O . VAL A 1 1241 ? -6.799 -6.308 41.641 1.00 65.56 1241 VAL A O 1
ATOM 9450 N N . ARG A 1 1242 ? -5.729 -5.761 43.539 1.00 72.50 1242 ARG A N 1
ATOM 9451 C CA . ARG A 1 1242 ? -6.273 -4.403 43.662 1.00 72.50 1242 ARG A CA 1
ATOM 9452 C C . ARG A 1 1242 ? -5.170 -3.395 43.937 1.00 72.50 1242 ARG A C 1
ATOM 9454 O O . ARG A 1 1242 ? -4.284 -3.638 44.752 1.00 72.50 1242 ARG A O 1
ATOM 9461 N N . ARG A 1 1243 ? -5.256 -2.243 43.275 1.00 77.75 1243 ARG A N 1
ATOM 9462 C CA . ARG A 1 1243 ? -4.365 -1.101 43.499 1.00 77.75 1243 ARG A CA 1
ATOM 9463 C C . ARG A 1 1243 ? -4.626 -0.496 44.878 1.00 77.75 1243 ARG A C 1
ATOM 9465 O O . ARG A 1 1243 ? -5.780 -0.236 45.196 1.00 77.75 1243 ARG A O 1
ATOM 9472 N N . LEU A 1 1244 ? -3.586 -0.213 45.656 1.00 77.25 1244 LEU A N 1
ATOM 9473 C CA . LEU A 1 1244 ? -3.642 0.502 46.933 1.00 77.25 1244 LEU A CA 1
ATOM 9474 C C . LEU A 1 1244 ? -2.655 1.672 46.899 1.00 77.25 1244 LEU A C 1
ATOM 9476 O O . LEU A 1 1244 ? -1.448 1.473 46.823 1.00 77.25 1244 LEU A O 1
ATOM 9480 N N . VAL A 1 1245 ? -3.167 2.892 46.978 1.00 72.88 1245 VAL A N 1
ATOM 9481 C CA . VAL A 1 1245 ? -2.372 4.119 47.001 1.00 72.88 1245 VAL A CA 1
ATOM 9482 C C . VAL A 1 1245 ? -2.272 4.606 48.443 1.00 72.88 1245 VAL A C 1
ATOM 9484 O O . VAL A 1 1245 ? -3.283 4.968 49.051 1.00 72.88 1245 VAL A O 1
ATOM 9487 N N . VAL A 1 1246 ? -1.056 4.615 48.991 1.00 76.25 1246 VAL A N 1
ATOM 9488 C CA . VAL A 1 1246 ? -0.766 5.156 50.323 1.00 76.25 1246 VAL A CA 1
ATOM 9489 C C . VAL A 1 1246 ? -0.254 6.589 50.174 1.00 76.25 1246 VAL A C 1
ATOM 9491 O O . VAL A 1 1246 ? 0.771 6.806 49.532 1.00 76.25 1246 VAL A O 1
ATOM 9494 N N . LYS A 1 1247 ? -0.979 7.555 50.743 1.00 70.44 1247 LYS A N 1
ATOM 9495 C CA . LYS A 1 1247 ? -0.601 8.974 50.822 1.00 70.44 1247 LYS A CA 1
ATOM 9496 C C . LYS A 1 1247 ? 0.323 9.252 52.001 1.00 70.44 1247 LYS A C 1
ATOM 9498 O O . LYS A 1 1247 ? 0.108 8.654 53.089 1.00 70.44 1247 LYS A O 1
#

Secondary structure (DSSP, 8-state):
------------SSSHHHHHHHHHHHHHTTS----TT---TT-EEEEEES--HHHHHHHHHHHSS-BSEEEEEEETTTTEEEETTTEEHHHHHHHHHHT-SS-EEEEEEESSS--TTS-SSS-S-TT-TT--TTHHHHHHHHHHHTTTHHHHHHHHHHHHT-TTSEEEEEESSSB-HHHHTB--SS-HHHHHHHHHHTT--TTT-GGG-TTB-HHHHHHHHHHHHHHHHHH-TTEEEEE-B-SSHHHHHHS---TTT-SEEEEEE-TGGGT--BTTB---SS-SS-HHHHHHHHHHHHTTPPEEEEEE-PPTTGGGSHHHHHHHHHHHHHHHHHTT-SEEEE---BGGGGT--GGG-B--TTSSHHHHHHHHHHHSBTTEEBTT-------PPPPPPEEEEEEE-SSSEEEEEEE---SS-SEEEEEEESSS--EEEEEEETT--EEEEESPPTT-EEEEEEEEEETTEEPPP---EEEEPPP------S-----TTS-EEEETTEEEEHHHHTTTT----------SS-PPPPPEEEEEEE-SSSEEEEEEE---SS-SEEEEEEESSSS--EEEEEEETT--EEEEESPPTT-EEEEEEEEEETTEEPPP---EEEE-------------PPSS--EEESSSSEEEHHHHTTTT----PPP---SS-PPPPPEEEEEEEEETTEEEEEEE---SS-SEEEEEEE-SSS--EEEEEEETT--EEEEESPPTT-EEEEEEEEE-SS-BPPPPPPEEEEPPPSS--SSS---SS--SS---SS--PPPPPPPP---TTPBSTT-EEEEEESSHHHHHHHHHSSSSPPPSEEEEEEEGGGSS-SSSGGGTTT-B-TTS-B----EESSS-EE-HHHHHHH-TTSEEEEEEE-PPP-TT-TT-TTHHHHHHTTTTHHHHHHHHHHHHHS-S-EEEEETSSTT-GGG--S-HHHHHHHHHHHHHHHHHTT-TTEEEEEEE---GGG----HHHH---TTT-SEEEEEE-S-TTSS-SS-HHHHHHHHHHHHHHTT--EEEEEE--TTEETTTTEE----TTTTSSTT-S-EE--HHHHIIIIIHHHHHHHHHTTTTEEEEEEE--BSTTSTTTSTT-TT---EE--GGGSHHHHHHHHHHHTSTTEE---TTTTTSB---SS---------------EEESSSB-TTSEEEEES--S-EEEEEEETTS-EEEEEEE-TT--EEE-TTPPSEEEEEEEEETTE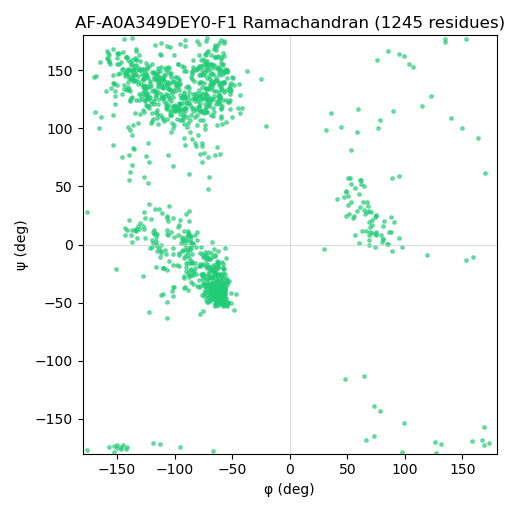EEEEEEEE-

Radius of gyration: 42.17 Å; Cα contacts (8 Å, |Δi|>4): 2618; chains: 1; bounding box: 106×109×147 Å

Mean predicted aligned error: 23.1 Å